Protein AF-A0A1Q6SKV6-F1 (afdb_monomer)

Secondary structure (DSSP, 8-state):
---HHHHHHHHHHHHHHHHHHTTSS-HHHHHHHHHHHHHHHHSS----PPPGGG-------HHHHHHHHHHHHHHHHH--S-HHHHHHHHHHHHIIIIIIIHHHHHHHHHHHHH-TT-HHHHHHHHHHHHHHHHHHHHHHHHHHHHHHSTTHHHHIIIII-TTGGGTT-S------HHHHHHHHHHHHHHHHHHHHHHT-EEEETTEEEEHHHHHT---HHHHHHHHHHHHHHHHHHHHHHHHHHHHHHHHHHHHTT-SSHHHHHHHHTT-SS-HHHHHHHHHHIIIIIHHHHHHHHHHHHTT----PPB--HHHHHHHHHHHHHHH-HHHHHHHHHHHHTT-EEEE--TTS-SSEEEEEEGGGTEEEEEEE--SBTTHHHHHHHHHHHHHHHHHHTT----HHHHHHHHHHHHHHHHHH-BTTB-HHHHHHHHHHHHHHHHHHHHHHHHHHHHHHHHHH-TT--HHHHHHHHHHHHHHTTSS-TT-EEEEEEE-BTTB-PPPEEEE--EEEETTEEEEPPPEEE-TTEEEEEEEEEE-GGG-EEEEESSEEEEEETTTEEEEE-SSPP-EEESS-SS--S-EEEEE-HHHHTTEEEETTEEEEEEE-SSPEEEETTEEEE---TT----EEEEEEETTSTTHHHHHHTT-EE-SSPPTTEEEEE-GGGEEEEEEEPPP---SEEEEEEE-----SSSS---EEEEEEETTGGG-TTS--EEEE---SSEEEEEETTEEEEEEE-SSSPEEEES--

Sequence (756 aa):
MKKTGKTKKLIALFAALALTLTALTSCSAVSDAFDFLYDALTNGGVRVLGDFNDLTYEKPDFDAIDNDIDELKSALADGKKTKSYYIDRLSEIIGKYYYDALTMENLAFLRYCNDITDASLREEYYTLISESEKTAAKLEELYSVCAASEYKADFEEQCFGKGFLDSYSGDIIEYPPEYTALRGKEAALMSEYSAAMSELTVEYDGKTYTSADISAVEDEELYNRLVSAYYTKFNPTLAEIYVKLVGVRNEIAVMLGYGSCTDYSFDSYSREYSGDDLKAYFSGIKEHIVPLYRKISDDITSGGPSPFPYASPDRVKSLGKELAGKMSPKLGRIFGSMEKKHLVTVGSSDKMYYGSFQIYLNSCDSPYIFVNGEGSEYDVLTLMHEFGHFTSAYYNHGSTGSNDEAEVASSALELLTLKYADGVFDSETAASIGKSGILSIISSLVECAAYSEFENLVYSDKALTAEKCNGYFRQVAEEYGISGGDGGYLFVNNYQRGYEMAEHEGISLGVSISTGEIHFPKQDIKNGDYFFYPFQFPLADGQVLRWINQTPLCQINRKLWFFYGTEPLSYELNAAEMLSGQALVVTDRIWAKRAWQMAKYPNALFFSEAPFLETETGMELIRRSDCTQDVCWMVLDTAEELAEPWLTNGWKIVDEMPDFLHVEGDTSILCVLKYDLKPFENPVGVAFEKEGCECEREAYQEYSIQLTCDKICDAASEDVFLQIDFQADQAELYLDGEKIADQYYIGDAWEVGLKR

Mean predicted aligned error: 15.8 Å

Solvent-accessible surface area (backbone atoms only — not comparable to full-atom values): 43105 Å² total; per-residue (Å²): 144,86,68,72,70,59,55,58,54,51,52,54,51,50,54,51,49,52,60,63,51,66,80,76,66,65,72,65,64,55,51,54,51,49,50,50,51,47,42,40,72,74,65,84,40,77,85,78,68,41,48,49,85,77,63,74,88,60,87,66,62,60,70,58,51,46,48,53,49,56,50,49,52,51,47,59,74,68,63,80,68,56,72,66,59,57,49,55,50,49,47,49,50,48,42,52,43,57,25,47,34,47,25,33,44,52,52,34,43,53,52,18,37,62,33,63,78,42,65,65,40,47,51,50,31,56,50,46,51,58,52,49,55,55,47,49,55,53,47,56,54,43,43,32,55,43,31,73,38,96,52,30,70,57,43,16,72,74,69,71,39,84,67,63,46,54,87,35,57,66,80,83,85,77,74,55,71,68,53,59,52,46,52,53,52,45,55,50,44,52,50,50,48,53,53,57,64,73,68,58,63,39,80,56,97,93,38,82,35,41,67,68,55,48,73,68,46,82,52,63,70,59,29,54,52,50,53,51,51,44,49,68,69,45,43,68,60,52,37,48,48,50,48,51,45,52,49,48,46,39,53,51,18,47,74,75,70,33,94,36,36,64,60,41,48,37,61,76,55,66,52,94,70,54,78,68,56,47,53,56,49,48,51,50,41,48,71,61,43,32,62,50,41,51,54,54,51,51,61,40,63,78,69,46,86,81,83,62,58,78,28,54,50,69,52,31,52,53,49,42,39,51,44,32,34,74,76,32,69,67,47,22,52,52,47,54,48,38,60,76,21,57,32,59,47,61,44,59,54,94,45,30,42,93,51,67,47,61,50,64,35,47,69,46,61,32,49,33,35,41,36,46,40,89,41,25,58,61,40,28,45,60,51,32,22,32,46,17,40,35,54,50,26,64,74,46,75,61,59,67,75,43,71,76,60,47,49,51,43,11,55,49,38,29,58,50,44,56,74,52,27,72,81,76,40,58,76,66,59,30,49,50,48,40,53,51,50,52,47,50,56,46,45,49,57,43,50,53,44,31,54,54,50,31,49,54,54,53,65,67,41,91,81,67,42,48,68,53,50,54,48,44,47,50,53,34,30,36,68,41,56,78,38,84,53,76,40,51,68,52,78,45,76,38,59,51,94,96,53,89,47,73,73,41,76,69,43,66,51,74,48,85,42,92,94,46,76,47,72,51,76,67,41,68,45,44,59,64,37,67,54,44,28,40,25,49,39,79,54,54,96,83,41,35,32,45,30,35,62,36,25,82,72,52,68,31,92,70,30,42,38,32,26,28,36,89,58,80,90,49,69,43,51,71,89,49,98,66,69,73,87,25,26,44,40,34,28,37,64,72,54,54,75,21,50,47,75,43,88,94,42,63,64,38,44,34,37,35,90,50,53,75,43,82,50,100,90,51,73,46,74,58,72,58,95,83,60,82,78,50,65,38,40,34,42,32,58,49,93,49,88,67,60,58,70,44,45,78,73,63,34,39,82,47,95,71,75,56,93,63,52,47,77,48,56,39,68,81,50,53,39,42,33,39,33,78,53,77,83,83,77,75,63,64,48,80,46,79,47,77,54,84,82,89,64,100,73,74,100,75,86,58,68,47,76,47,81,45,55,91,62,60,89,80,51,85,82,64,94,50,67,51,73,45,80,74,92,51,80,63,50,76,41,69,56,100,86,42,80,78,49,72,49,67,62,79,88,64,65,46,76,42,70,66,88,113

Foldseek 3Di:
DPPVVVVVVVVVVVVVVLVVCVVPDDPVVNVVVVVQVVCVVPPVHDDAFAFPVVDDADAAPLVVLLVLLVVLLVCLVVVPDDLVVSLVSVQVSCCSQVQNLVLNLVVLVQVCQLFVPDVVSVVSNVVSVVSSVVSVVSVLVSLLSCLPGPCVQVNCVRPNHPCPSVVSPDPDPDDDVVLVVLVVVLVVLVVVLVVLLVPQWDDDPNDIDDPVNLVPDPPPVVSVVRVVRRCVVRLQPNLQSVLVNLVSLQVNCVSVVHPFSQVVVCVVLVPPDDPVVLVVLLVCLLVPLLVVLVVLVCVCVVVPDQDFAFADQVRLLVLLLVLLVLVDVVSNVLSVSCVVSVQEDEEADPRGHDDKAWDANNNRLAIHTYYHDNRGNLSNLVVQLRSQLRVVCSVVSNDDRGPVRSNVRSLVSSVSSLVSLPPSDDPSNSVSSNSVSVSVVSVCSLVVSLVVQLVVVSRPDPPDDSVVSVLSSLVSCQSSVVDVAQKDKDWDDLEDPPDWGDKAAQDWDWDAHSVGIDIDGTDIDGRGDIAMWIAQDAAPPRKTWNTWPWHWLDDAPSAETETEDDDDIDTHIDPDPFAASHKYKYFYPVQSVQWDADPVCNQKIKGDPFDWDQDPVGIDGDDDLPDPDFKIKMKGFPPDPPCVVVVVVAKDWDPDDPPRIDMGYDPVGMTMIMHGDDRDDPQKDWDKDWDDDPDPDDDDTDIDIDIDGPDVPVVLPDWDKDWADDDDQKDFDDDPRHTPDIDGDPPGTDIDTPND

pLDDT: mean 84.23, std 14.3, range [30.16, 98.25]

Nearest PDB structures (foldseek):
  2h1j-assembly1_A  TM=7.658E-01  e=3.516E-18  Geobacillus stearothermophilus
  3sks-assembly1_A  TM=7.757E-01  e=2.826E-17  Bacillus anthracis str. Ames
  3aho-assembly2_B  TM=7.771E-01  e=4.476E-16  Geobacillus sp. MO-1
  3ce2-assembly1_A  TM=6.658E-01  e=1.207E-10  Chlamydia abortus S26/3
  7v85-assembly1_F  TM=6.253E-01  e=9.224E-06  Homo sapiens

Radius of gyration: 39.69 Å; Cα contacts (8 Å, |Δi|>4): 994; chains: 1; bounding box: 78×79×138 Å

Structure (mmCIF, N/CA/C/O backbone):
data_AF-A0A1Q6SKV6-F1
#
_entry.id   AF-A0A1Q6SKV6-F1
#
loop_
_atom_site.group_PDB
_atom_site.id
_atom_site.type_symbol
_atom_site.label_atom_id
_atom_site.label_alt_id
_atom_site.label_comp_id
_atom_site.label_asym_id
_atom_site.label_entity_id
_atom_site.label_seq_id
_atom_site.pdbx_PDB_ins_code
_atom_site.Cartn_x
_atom_site.Cartn_y
_atom_site.Cartn_z
_atom_site.occupancy
_atom_site.B_iso_or_equiv
_atom_site.auth_seq_id
_atom_site.auth_comp_id
_atom_site.auth_asym_id
_atom_site.auth_atom_id
_atom_site.pdbx_PDB_model_num
ATOM 1 N N . MET A 1 1 ? 4.036 -23.332 -51.749 1.00 40.72 1 MET A N 1
ATOM 2 C CA . MET A 1 1 ? 3.048 -24.427 -51.552 1.00 40.72 1 MET A CA 1
ATOM 3 C C . MET A 1 1 ? 3.523 -25.765 -52.147 1.00 40.72 1 MET A C 1
ATOM 5 O O . MET A 1 1 ? 3.228 -26.056 -53.296 1.00 40.72 1 MET A O 1
ATOM 9 N N . LYS A 1 2 ? 4.275 -26.584 -51.389 1.00 31.19 2 LYS A N 1
ATOM 10 C CA . LYS A 1 2 ? 4.531 -28.028 -51.668 1.00 31.19 2 LYS A CA 1
ATOM 11 C C . LYS A 1 2 ? 4.993 -28.831 -50.424 1.00 31.19 2 LYS A C 1
ATOM 13 O O . LYS A 1 2 ? 5.371 -29.991 -50.549 1.00 31.19 2 LYS A O 1
ATOM 18 N N . LYS A 1 3 ? 4.943 -28.243 -49.214 1.00 30.86 3 LYS A N 1
ATOM 19 C CA . LYS A 1 3 ? 5.366 -28.874 -47.941 1.00 30.86 3 LYS A CA 1
ATOM 20 C C . LYS A 1 3 ? 4.231 -29.573 -47.161 1.00 30.86 3 LYS A C 1
ATOM 22 O O . LYS A 1 3 ? 4.517 -30.354 -46.264 1.00 30.86 3 LYS A O 1
ATOM 27 N N . THR A 1 4 ? 2.963 -29.392 -47.535 1.00 35.12 4 THR A N 1
ATOM 28 C CA . THR A 1 4 ? 1.785 -29.853 -46.763 1.00 35.12 4 THR A CA 1
ATOM 29 C C . THR A 1 4 ? 1.532 -31.370 -46.782 1.00 35.12 4 THR A C 1
ATOM 31 O O . THR A 1 4 ? 0.789 -31.880 -45.947 1.00 35.12 4 THR A O 1
ATOM 34 N N . GLY A 1 5 ? 2.159 -32.123 -47.693 1.00 30.16 5 GLY A N 1
ATOM 35 C CA . GLY A 1 5 ? 1.985 -33.581 -47.791 1.00 30.16 5 GLY A CA 1
ATOM 36 C C . GLY A 1 5 ? 2.822 -34.406 -46.803 1.00 30.16 5 GLY A C 1
ATOM 37 O O . GLY A 1 5 ? 2.419 -35.512 -46.445 1.00 30.16 5 GLY A O 1
ATOM 38 N N . LYS A 1 6 ? 3.971 -33.885 -46.340 1.00 35.38 6 LYS A N 1
ATOM 39 C CA . LYS A 1 6 ? 4.826 -34.574 -45.351 1.00 35.38 6 LYS A CA 1
ATOM 40 C C . LYS A 1 6 ? 4.291 -34.407 -43.926 1.00 35.38 6 LYS A C 1
ATOM 42 O O . LYS A 1 6 ? 4.295 -35.372 -43.170 1.00 35.38 6 LYS A O 1
ATOM 47 N N . THR A 1 7 ? 3.734 -33.239 -43.606 1.00 39.59 7 THR A N 1
ATOM 48 C CA . THR A 1 7 ? 3.163 -32.925 -42.287 1.00 39.59 7 THR A CA 1
ATOM 49 C C . THR A 1 7 ? 1.959 -33.811 -41.958 1.00 39.59 7 THR A C 1
ATOM 51 O O . THR A 1 7 ? 1.898 -34.378 -40.876 1.00 39.59 7 THR A O 1
ATOM 54 N N . LYS A 1 8 ? 1.057 -34.064 -42.921 1.00 38.59 8 LYS A N 1
ATOM 55 C CA . LYS A 1 8 ? -0.107 -34.951 -42.712 1.00 38.59 8 LYS A CA 1
ATOM 56 C C . LYS A 1 8 ? 0.267 -36.416 -42.447 1.00 38.59 8 LYS A C 1
ATOM 58 O O . LYS A 1 8 ? -0.422 -37.089 -41.689 1.00 38.59 8 LYS A O 1
ATOM 63 N N . LYS A 1 9 ? 1.364 -36.911 -43.037 1.00 39.28 9 LYS A N 1
ATOM 64 C CA . LYS A 1 9 ? 1.869 -38.272 -42.773 1.00 39.28 9 LYS A CA 1
ATOM 65 C C . LYS A 1 9 ? 2.552 -38.385 -41.410 1.00 39.28 9 LYS A C 1
ATOM 67 O O . LYS A 1 9 ? 2.416 -39.422 -40.776 1.00 39.28 9 LYS A O 1
ATOM 72 N N . LEU A 1 10 ? 3.233 -37.329 -40.955 1.00 42.12 10 LEU A N 1
ATOM 73 C CA . LEU A 1 10 ? 3.818 -37.273 -39.612 1.00 42.12 10 LEU A CA 1
ATOM 74 C C . LEU A 1 10 ? 2.725 -37.231 -38.530 1.00 42.12 10 LEU A C 1
ATOM 76 O O . LEU A 1 10 ? 2.803 -37.974 -37.561 1.00 42.12 10 LEU A O 1
ATOM 80 N N . ILE A 1 11 ? 1.668 -36.440 -38.753 1.00 47.22 11 ILE A N 1
ATOM 81 C CA . ILE A 1 11 ? 0.501 -36.331 -37.859 1.00 47.22 11 ILE A CA 1
ATOM 82 C C . ILE A 1 11 ? -0.223 -37.678 -37.719 1.00 47.22 11 ILE A C 1
ATOM 84 O O . ILE A 1 11 ? -0.544 -38.092 -36.610 1.00 47.22 11 ILE A O 1
ATOM 88 N N . ALA A 1 12 ? -0.423 -38.408 -38.822 1.00 43.06 12 ALA A N 1
ATOM 89 C CA . ALA A 1 12 ? -1.028 -39.741 -38.776 1.00 43.06 12 ALA A CA 1
ATOM 90 C C . ALA A 1 12 ? -0.146 -40.770 -38.040 1.00 43.06 12 ALA A C 1
ATOM 92 O O . ALA A 1 12 ? -0.669 -41.652 -37.363 1.00 43.06 12 ALA A O 1
ATOM 93 N N . LEU A 1 13 ? 1.183 -40.644 -38.146 1.00 43.09 13 LEU A N 1
ATOM 94 C CA . LEU A 1 13 ? 2.134 -41.512 -37.450 1.00 43.09 13 LEU A CA 1
ATOM 95 C C . LEU A 1 13 ? 2.145 -41.239 -35.936 1.00 43.09 13 LEU A C 1
ATOM 97 O O . LEU A 1 13 ? 2.144 -42.186 -35.157 1.00 43.09 13 LEU A O 1
ATOM 101 N N . PHE A 1 14 ? 2.094 -39.967 -35.522 1.00 47.62 14 PHE A N 1
ATOM 102 C CA . PHE A 1 14 ? 2.017 -39.565 -34.111 1.00 47.62 14 PHE A CA 1
ATOM 103 C C . PHE A 1 14 ? 0.671 -39.915 -33.469 1.00 47.62 14 PHE A C 1
ATOM 105 O O . PHE A 1 14 ? 0.651 -40.405 -32.344 1.00 47.62 14 PHE A O 1
ATOM 112 N N . ALA A 1 15 ? -0.442 -39.752 -34.191 1.00 44.47 15 ALA A N 1
ATOM 113 C CA . ALA A 1 15 ? -1.760 -40.179 -33.720 1.00 44.47 15 ALA A CA 1
ATOM 114 C C . ALA A 1 15 ? -1.832 -41.706 -33.532 1.00 44.47 15 ALA A C 1
ATOM 116 O O . ALA A 1 15 ? -2.383 -42.180 -32.541 1.00 44.47 15 ALA A O 1
ATOM 117 N N . ALA A 1 16 ? -1.223 -42.481 -34.438 1.00 44.66 16 ALA A N 1
ATOM 118 C CA . ALA A 1 16 ? -1.114 -43.932 -34.295 1.00 44.66 16 ALA A CA 1
ATOM 119 C C . ALA A 1 16 ? -0.211 -44.334 -33.115 1.00 44.66 16 ALA A C 1
ATOM 121 O O . ALA A 1 16 ? -0.552 -45.269 -32.394 1.00 44.66 16 ALA A O 1
ATOM 122 N N . LEU A 1 17 ? 0.889 -43.604 -32.881 1.00 45.12 17 LEU A N 1
ATOM 123 C CA . LEU A 1 17 ? 1.800 -43.841 -31.756 1.00 45.12 17 LEU A CA 1
ATOM 124 C C . LEU A 1 17 ? 1.127 -43.542 -30.402 1.00 45.12 17 LEU A C 1
ATOM 126 O O . LEU A 1 17 ? 1.238 -44.338 -29.469 1.00 45.12 17 LEU A O 1
ATOM 130 N N . ALA A 1 18 ? 0.378 -42.438 -30.318 1.00 45.16 18 ALA A N 1
ATOM 131 C CA . ALA A 1 18 ? -0.405 -42.054 -29.143 1.00 45.16 18 ALA A CA 1
ATOM 132 C C . ALA A 1 18 ? -1.525 -43.067 -28.851 1.00 45.16 18 ALA A C 1
ATOM 134 O O . ALA A 1 18 ? -1.690 -43.489 -27.709 1.00 45.16 18 ALA A O 1
ATOM 135 N N . LEU A 1 19 ? -2.219 -43.558 -29.886 1.00 47.94 19 LEU A N 1
ATOM 136 C CA . LEU A 1 19 ? -3.195 -44.645 -29.756 1.00 47.94 19 LEU A CA 1
ATOM 137 C C . LEU A 1 19 ? -2.550 -45.959 -29.287 1.00 47.94 19 LEU A C 1
ATOM 139 O O . LEU A 1 19 ? -3.148 -46.666 -28.485 1.00 47.94 19 LEU A O 1
ATOM 143 N N . THR A 1 20 ? -1.320 -46.284 -29.692 1.00 45.50 20 THR A N 1
ATOM 144 C CA . THR A 1 20 ? -0.617 -47.465 -29.150 1.00 45.50 20 THR A CA 1
ATOM 145 C C . THR A 1 20 ? -0.125 -47.286 -27.709 1.00 45.50 20 THR A C 1
ATOM 147 O O . THR A 1 20 ? -0.047 -48.268 -26.975 1.00 45.50 20 THR A O 1
ATOM 150 N N . LEU A 1 21 ? 0.151 -46.052 -27.273 1.00 43.03 21 LEU A N 1
ATOM 151 C CA . LEU A 1 21 ? 0.522 -45.727 -25.889 1.00 43.03 21 LEU A CA 1
ATOM 152 C C . LEU A 1 21 ? -0.680 -45.759 -24.924 1.00 43.03 21 LEU A C 1
ATOM 154 O O . LEU A 1 21 ? -0.495 -46.058 -23.747 1.00 43.03 21 LEU A O 1
ATOM 158 N N . THR A 1 22 ? -1.911 -45.569 -25.421 1.00 44.66 22 THR A N 1
ATOM 159 C CA . THR A 1 22 ? -3.153 -45.667 -24.617 1.00 44.66 22 THR A CA 1
ATOM 160 C C . THR A 1 22 ? -3.431 -47.062 -24.041 1.00 44.66 22 THR A C 1
ATOM 162 O O . THR A 1 22 ? -4.281 -47.208 -23.168 1.00 44.66 22 THR A O 1
ATOM 165 N N . ALA A 1 23 ? -2.700 -48.091 -24.480 1.00 41.41 23 ALA A N 1
ATOM 166 C CA . ALA A 1 23 ? -2.840 -49.454 -23.975 1.00 41.41 23 ALA A CA 1
ATOM 167 C C . ALA A 1 23 ? -1.986 -49.757 -22.722 1.00 41.41 23 ALA A C 1
ATOM 169 O O . ALA A 1 23 ? -2.064 -50.875 -22.214 1.00 41.41 23 ALA A O 1
ATOM 170 N N . LEU A 1 24 ? -1.153 -48.819 -22.237 1.00 40.19 24 LEU A N 1
ATOM 171 C CA . LEU A 1 24 ? -0.104 -49.123 -21.245 1.00 40.19 24 LEU A CA 1
ATOM 172 C C . LEU A 1 24 ? 0.002 -48.181 -20.026 1.00 40.19 24 LEU A C 1
ATOM 174 O O . LEU A 1 24 ? 0.836 -48.455 -19.164 1.00 40.19 24 LEU A O 1
ATOM 178 N N . THR A 1 25 ? -0.810 -47.125 -19.876 1.00 42.81 25 THR A N 1
ATOM 179 C CA . THR A 1 25 ? -0.701 -46.198 -18.723 1.00 42.81 25 THR A CA 1
ATOM 180 C C . THR A 1 25 ? -2.050 -45.704 -18.177 1.00 42.81 25 THR A C 1
ATOM 182 O O . THR A 1 25 ? -3.073 -45.734 -18.855 1.00 42.81 25 THR A O 1
ATOM 185 N N . SER A 1 26 ? -2.049 -45.298 -16.900 1.00 39.81 26 SER A N 1
ATOM 186 C CA . SER A 1 26 ? -3.206 -44.837 -16.116 1.00 39.81 26 SER A CA 1
ATOM 187 C C . SER A 1 26 ? -3.875 -43.574 -16.683 1.00 39.81 26 SER A C 1
ATOM 189 O O . SER A 1 26 ? -3.205 -42.703 -17.232 1.00 39.81 26 SER A O 1
ATOM 191 N N . CYS A 1 27 ? -5.195 -43.453 -16.482 1.00 40.47 27 CYS A N 1
ATOM 192 C CA . CYS A 1 27 ? -6.083 -42.440 -17.079 1.00 40.47 27 CYS A CA 1
ATOM 193 C C . CYS A 1 27 ? -5.647 -40.962 -16.969 1.00 40.47 27 CYS A C 1
ATOM 195 O O . CYS A 1 27 ? -6.072 -40.171 -17.805 1.00 40.47 27 CYS A O 1
ATOM 197 N N . SER A 1 28 ? -4.820 -40.567 -15.993 1.00 42.31 28 SER A N 1
ATOM 198 C CA . SER A 1 28 ? -4.375 -39.169 -15.842 1.00 42.31 28 SER A CA 1
ATOM 199 C C . SER A 1 28 ? -3.445 -38.717 -16.974 1.00 42.31 28 SER A C 1
ATOM 201 O O . SER A 1 28 ? -3.694 -37.695 -17.602 1.00 42.31 28 SER A O 1
ATOM 203 N N . ALA A 1 29 ? -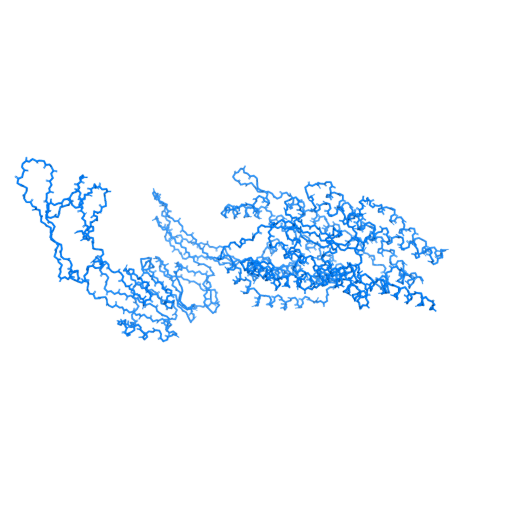2.454 -39.538 -17.337 1.00 41.34 29 ALA A N 1
ATOM 204 C CA . ALA A 1 29 ? -1.503 -39.219 -18.406 1.00 41.34 29 ALA A CA 1
ATOM 205 C C . ALA A 1 29 ? -2.172 -39.133 -19.792 1.00 41.34 29 ALA A C 1
ATOM 207 O O . ALA A 1 29 ? -1.682 -38.450 -20.689 1.00 41.34 29 ALA A O 1
ATOM 208 N N . VAL A 1 30 ? -3.298 -39.833 -19.968 1.00 43.91 30 VAL A N 1
ATOM 209 C CA . VAL A 1 30 ? -4.087 -39.820 -21.206 1.00 43.91 30 VAL A CA 1
ATOM 210 C C . VAL A 1 30 ? -4.898 -38.530 -21.319 1.00 43.91 30 VAL A C 1
ATOM 212 O O . VAL A 1 30 ? -4.951 -37.965 -22.406 1.00 43.91 30 VAL A O 1
ATOM 215 N N . SER A 1 31 ? -5.469 -38.041 -20.212 1.00 46.06 31 SER A N 1
ATOM 216 C CA . SER A 1 31 ? -6.151 -36.740 -20.159 1.00 46.06 31 SER A CA 1
ATOM 217 C C . SER A 1 31 ? -5.181 -35.601 -20.466 1.00 46.06 31 SER A C 1
ATOM 219 O O . SER A 1 31 ? -5.457 -34.779 -21.335 1.00 46.06 31 SER A O 1
ATOM 221 N N . ASP A 1 32 ? -4.002 -35.614 -19.839 1.00 45.66 32 ASP A N 1
ATOM 222 C CA . ASP A 1 32 ? -2.975 -34.586 -20.038 1.00 45.66 32 ASP A CA 1
ATOM 223 C C . ASP A 1 32 ? -2.448 -34.568 -21.480 1.00 45.66 32 ASP A C 1
ATOM 225 O O . ASP A 1 32 ? -2.239 -33.505 -22.062 1.00 45.66 32 ASP A O 1
ATOM 229 N N . ALA A 1 33 ? -2.275 -35.744 -22.093 1.00 50.19 33 ALA A N 1
ATOM 230 C CA . ALA A 1 33 ? -1.857 -35.858 -23.487 1.00 50.19 33 ALA A CA 1
ATOM 231 C C . ALA A 1 33 ? -2.946 -35.404 -24.473 1.00 50.19 33 ALA A C 1
ATOM 233 O O . ALA A 1 33 ? -2.621 -34.860 -25.530 1.00 50.19 33 ALA A O 1
ATOM 234 N N . PHE A 1 34 ? -4.225 -35.626 -24.152 1.00 51.94 34 PHE A N 1
ATOM 235 C CA . PHE A 1 34 ? -5.346 -35.202 -24.993 1.00 51.94 34 PHE A CA 1
ATOM 236 C C . PHE A 1 34 ? -5.560 -33.691 -24.919 1.00 51.94 34 PHE A C 1
ATOM 238 O O . PHE A 1 34 ? -5.713 -33.059 -25.961 1.00 51.94 34 PHE A O 1
ATOM 245 N N . ASP A 1 35 ? -5.479 -33.111 -23.721 1.00 51.44 35 ASP A N 1
ATOM 246 C CA . ASP A 1 35 ? -5.501 -31.664 -23.502 1.00 51.44 35 ASP A CA 1
ATOM 247 C C . ASP A 1 35 ? -4.314 -30.979 -24.180 1.00 51.44 35 ASP A C 1
ATOM 249 O O . ASP A 1 35 ? -4.492 -29.960 -24.842 1.00 51.44 35 ASP A O 1
ATOM 253 N N . PHE A 1 36 ? -3.116 -31.568 -24.084 1.00 50.00 36 PHE A N 1
ATOM 254 C CA . PHE A 1 36 ? -1.924 -31.106 -24.795 1.00 50.00 36 PHE A CA 1
ATOM 255 C C . PHE A 1 36 ? -2.135 -31.099 -26.313 1.00 50.00 36 PHE A C 1
ATOM 257 O O . PHE A 1 36 ? -1.812 -30.116 -26.980 1.00 50.00 36 PHE A O 1
ATOM 264 N N . LEU A 1 37 ? -2.697 -32.179 -26.872 1.00 51.56 37 LEU A N 1
ATOM 265 C CA . LEU A 1 37 ? -2.986 -32.253 -28.303 1.00 51.56 37 LEU A CA 1
ATOM 266 C C . LEU A 1 37 ? -4.074 -31.254 -28.704 1.00 51.56 37 LEU A C 1
ATOM 268 O O . LEU A 1 37 ? -3.977 -30.655 -29.769 1.00 51.56 37 LEU A O 1
ATOM 272 N N . TYR A 1 38 ? -5.100 -31.081 -27.871 1.00 53.47 38 TYR A N 1
ATOM 273 C CA . TYR A 1 38 ? -6.212 -30.176 -28.125 1.00 53.47 38 TYR A CA 1
ATOM 274 C C . TYR A 1 38 ? -5.747 -28.714 -28.110 1.00 53.47 38 TYR A C 1
ATOM 276 O O . TYR A 1 38 ? -5.930 -28.040 -29.117 1.00 53.47 38 TYR A O 1
ATOM 284 N N . ASP A 1 39 ? -5.028 -28.257 -27.074 1.00 50.31 39 ASP A N 1
ATOM 285 C CA . ASP A 1 39 ? -4.450 -26.899 -27.008 1.00 50.31 39 ASP A CA 1
ATOM 286 C C . ASP A 1 39 ? -3.463 -26.648 -28.162 1.00 50.31 39 ASP A C 1
ATOM 288 O O . ASP A 1 39 ? -3.485 -25.589 -28.796 1.00 50.31 39 ASP A O 1
ATOM 292 N N . ALA A 1 40 ? -2.639 -27.648 -28.504 1.00 51.75 40 ALA A N 1
ATOM 293 C CA . ALA A 1 40 ? -1.717 -27.551 -29.632 1.00 51.75 40 ALA A CA 1
ATOM 294 C C . ALA A 1 40 ? -2.418 -27.468 -30.999 1.00 51.75 40 ALA A C 1
ATOM 296 O O . ALA A 1 40 ? -1.853 -26.918 -31.945 1.00 51.75 40 ALA A O 1
ATOM 297 N N . LEU A 1 41 ? -3.634 -28.009 -31.119 1.00 46.62 41 LEU A N 1
ATOM 298 C CA . LEU A 1 41 ? -4.414 -28.026 -32.357 1.00 46.62 41 LEU A CA 1
ATOM 299 C C . LEU A 1 41 ? -5.404 -26.858 -32.469 1.00 46.62 41 LEU A C 1
ATOM 301 O O . LEU A 1 41 ? -5.732 -26.483 -33.595 1.00 46.62 41 LEU A O 1
ATOM 305 N N . THR A 1 42 ? -5.882 -26.293 -31.355 1.00 45.59 42 THR A N 1
ATOM 306 C CA . THR A 1 42 ? -6.918 -25.246 -31.359 1.00 45.59 42 THR A CA 1
ATOM 307 C C . THR A 1 42 ? -6.409 -23.852 -31.001 1.00 45.59 42 THR A C 1
ATOM 309 O O . THR A 1 42 ? -6.999 -22.888 -31.477 1.00 45.59 42 THR A O 1
ATOM 312 N N . ASN A 1 43 ? -5.322 -23.727 -30.224 1.00 46.50 43 ASN A N 1
ATOM 313 C CA . ASN A 1 43 ? -4.896 -22.457 -29.609 1.00 46.50 43 ASN A CA 1
ATOM 314 C C . ASN A 1 43 ? -3.435 -22.048 -29.903 1.00 46.50 43 ASN A C 1
ATOM 316 O O . ASN A 1 43 ? -2.872 -21.238 -29.176 1.00 46.50 43 ASN A O 1
ATOM 320 N N . GLY A 1 44 ? -2.806 -22.575 -30.960 1.00 48.00 44 GLY A N 1
ATOM 321 C CA . GLY A 1 44 ? -1.482 -22.107 -31.408 1.00 48.00 44 GLY A CA 1
ATOM 322 C C . GLY A 1 44 ? -0.260 -22.821 -30.811 1.00 48.00 44 GLY A C 1
ATOM 323 O O . GLY A 1 44 ? 0.860 -22.418 -31.108 1.00 48.00 44 GLY A O 1
ATOM 324 N N . GLY A 1 45 ? -0.438 -23.916 -30.062 1.00 53.03 45 GLY A N 1
ATOM 325 C CA . GLY A 1 45 ? 0.673 -24.664 -29.451 1.00 53.03 45 GLY A CA 1
ATOM 326 C C . GLY A 1 45 ? 0.773 -24.453 -27.940 1.00 53.03 45 GLY A C 1
ATOM 327 O O . GLY A 1 45 ? 0.438 -23.392 -27.430 1.00 53.03 45 GLY A O 1
ATOM 328 N N . VAL A 1 46 ? 1.267 -25.459 -27.211 1.00 60.00 46 VAL A N 1
ATOM 329 C CA . VAL A 1 46 ? 1.781 -25.243 -25.850 1.00 60.00 46 VAL A CA 1
ATOM 330 C C . VAL A 1 46 ? 3.145 -24.578 -26.002 1.00 60.00 46 VAL A C 1
ATOM 332 O O . VAL A 1 46 ? 4.072 -25.209 -26.518 1.00 60.00 46 VAL A O 1
ATOM 335 N N . ARG A 1 47 ? 3.269 -23.310 -25.596 1.00 75.00 47 ARG A N 1
ATOM 336 C CA . ARG A 1 47 ? 4.562 -22.620 -25.581 1.00 75.00 47 ARG A CA 1
ATOM 337 C C . ARG A 1 47 ? 5.505 -23.359 -24.634 1.00 75.00 47 ARG A C 1
ATOM 339 O O . ARG A 1 47 ? 5.133 -23.706 -23.509 1.00 75.00 47 ARG A O 1
ATOM 346 N N . VAL A 1 48 ? 6.707 -23.637 -25.130 1.00 81.19 48 VAL A N 1
ATOM 347 C CA . VAL A 1 48 ? 7.758 -24.347 -24.401 1.00 81.19 48 VAL A CA 1
ATOM 348 C C . VAL A 1 48 ? 8.657 -23.308 -23.758 1.00 81.19 48 VAL A C 1
ATOM 350 O O . VAL A 1 48 ? 9.357 -22.592 -24.461 1.00 81.19 48 VAL A O 1
ATOM 353 N N . LEU A 1 49 ? 8.625 -23.248 -22.432 1.00 88.00 49 LEU A N 1
ATOM 354 C CA . LEU A 1 49 ? 9.476 -22.358 -21.653 1.00 88.00 49 LEU A CA 1
ATOM 355 C C . LEU A 1 49 ? 10.926 -22.863 -21.624 1.00 88.00 49 LEU A C 1
ATOM 357 O O . LEU A 1 49 ? 11.176 -24.077 -21.544 1.00 88.00 49 LEU A O 1
ATOM 361 N N . GLY A 1 50 ? 11.866 -21.925 -21.667 1.00 89.25 50 GLY A N 1
ATOM 362 C CA . GLY A 1 50 ? 13.272 -22.145 -21.357 1.00 89.25 50 GLY A CA 1
ATOM 363 C C . GLY A 1 50 ? 13.469 -22.516 -19.890 1.00 89.25 50 GLY A C 1
ATOM 364 O O . GLY A 1 50 ? 12.596 -22.275 -19.063 1.00 89.25 50 GLY A O 1
ATOM 365 N N . ASP A 1 51 ? 14.581 -23.177 -19.570 1.00 92.69 51 ASP A N 1
ATOM 366 C CA . ASP A 1 51 ? 14.941 -23.471 -18.181 1.00 92.69 51 ASP A CA 1
ATOM 367 C C . ASP A 1 51 ? 15.839 -22.362 -17.642 1.00 92.69 51 ASP A C 1
ATOM 369 O O . ASP A 1 51 ? 16.851 -22.036 -18.263 1.00 92.69 51 ASP A O 1
ATOM 373 N N . PHE A 1 52 ? 15.493 -21.792 -16.489 1.00 95.75 52 PHE A N 1
ATOM 374 C CA . PHE A 1 52 ? 16.318 -20.766 -15.855 1.00 95.75 52 PHE A CA 1
ATOM 375 C C . PHE A 1 52 ? 17.722 -21.289 -15.531 1.00 95.75 52 PHE A C 1
ATOM 377 O O . PHE A 1 52 ? 18.701 -20.565 -15.679 1.00 95.75 52 PHE A O 1
ATOM 384 N N . ASN A 1 53 ? 17.836 -22.567 -15.157 1.00 94.88 53 ASN A N 1
ATOM 385 C CA . ASN A 1 53 ? 19.121 -23.173 -14.807 1.00 94.88 53 ASN A CA 1
ATOM 386 C C . ASN A 1 53 ? 20.063 -23.363 -16.007 1.00 94.88 53 ASN A C 1
ATOM 388 O O . ASN A 1 53 ? 21.245 -23.632 -15.801 1.00 94.88 53 ASN A O 1
ATOM 392 N N . ASP A 1 54 ? 19.563 -23.232 -17.240 1.00 93.44 54 ASP A N 1
ATOM 393 C CA . ASP A 1 54 ? 20.398 -23.269 -18.445 1.00 93.44 54 ASP A CA 1
ATOM 394 C C . ASP A 1 54 ? 21.083 -21.911 -18.708 1.00 93.44 54 ASP A C 1
ATOM 396 O O . ASP A 1 54 ? 22.015 -21.834 -19.513 1.00 93.44 54 ASP A O 1
ATOM 400 N N . LEU A 1 55 ? 20.652 -20.836 -18.036 1.00 94.44 55 LEU A N 1
ATOM 401 C CA . LEU A 1 55 ? 21.226 -19.504 -18.199 1.00 94.44 55 LEU A CA 1
ATOM 402 C C . LEU A 1 55 ? 22.521 -19.356 -17.398 1.00 94.44 55 LEU A C 1
ATOM 404 O O . LEU A 1 55 ? 22.582 -19.607 -16.195 1.00 94.44 55 LEU A O 1
ATOM 408 N N . THR A 1 56 ? 23.565 -18.879 -18.072 1.00 94.31 56 THR A N 1
ATOM 409 C CA . THR A 1 56 ? 24.833 -18.503 -17.443 1.00 94.31 56 THR A CA 1
ATOM 410 C C . THR A 1 56 ? 25.023 -17.005 -17.589 1.00 94.31 56 THR A C 1
ATOM 412 O O . THR A 1 56 ? 24.883 -16.470 -18.683 1.00 94.31 56 THR A O 1
ATOM 415 N N . TYR A 1 57 ? 25.329 -16.334 -16.479 1.00 96.00 57 TYR A N 1
ATOM 416 C CA . TYR A 1 57 ? 25.629 -14.908 -16.511 1.00 96.00 57 TYR A CA 1
ATOM 417 C C . TYR A 1 57 ? 26.975 -14.656 -17.181 1.00 96.00 57 TYR A C 1
ATOM 419 O O . TYR A 1 57 ? 28.000 -15.165 -16.719 1.00 96.00 57 TYR A O 1
ATOM 427 N N . GLU A 1 58 ? 26.960 -13.803 -18.193 1.00 95.44 58 GLU A N 1
ATOM 428 C CA . GLU A 1 58 ? 28.137 -13.251 -18.844 1.00 95.44 58 GLU A CA 1
ATOM 429 C C . GLU A 1 58 ? 27.953 -11.736 -18.942 1.00 95.44 58 GLU A C 1
ATOM 431 O O . GLU A 1 58 ? 26.891 -11.263 -19.335 1.00 95.44 58 GLU A O 1
ATOM 436 N N . LYS A 1 59 ? 28.968 -10.961 -18.546 1.00 95.88 59 LYS A N 1
ATOM 437 C CA . LYS A 1 59 ? 28.870 -9.499 -18.586 1.00 95.88 59 LYS A CA 1
ATOM 438 C C . LYS A 1 59 ? 28.742 -9.034 -20.047 1.00 95.88 59 LYS A C 1
ATOM 440 O O . LYS A 1 59 ? 29.639 -9.362 -20.829 1.00 95.88 59 LYS A O 1
ATOM 445 N N . PRO A 1 60 ? 27.689 -8.281 -20.420 1.00 96.50 60 PRO A N 1
ATOM 446 C CA . PRO A 1 60 ? 27.528 -7.785 -21.783 1.00 96.50 60 PRO A CA 1
ATOM 447 C C . PRO A 1 60 ? 28.657 -6.842 -22.201 1.00 96.50 60 PRO A C 1
ATOM 449 O O . PRO A 1 60 ? 29.131 -6.027 -21.407 1.00 96.50 60 PRO A O 1
ATOM 452 N N . ASP A 1 61 ? 29.054 -6.930 -23.469 1.00 96.81 61 ASP A N 1
ATOM 453 C CA . ASP A 1 61 ? 30.001 -6.009 -24.101 1.00 96.81 61 ASP A CA 1
ATOM 454 C C . ASP A 1 61 ? 29.222 -4.909 -24.840 1.00 96.81 61 ASP A C 1
ATOM 456 O O . ASP A 1 61 ? 28.984 -4.989 -26.049 1.00 96.81 61 ASP A O 1
ATOM 460 N N . PHE A 1 62 ? 28.756 -3.909 -24.086 1.00 96.06 62 PHE A N 1
ATOM 461 C CA . PHE A 1 62 ? 27.999 -2.779 -24.637 1.00 96.06 62 PHE A CA 1
ATOM 462 C C . PHE A 1 62 ? 28.827 -1.957 -25.629 1.00 96.06 62 PHE A C 1
ATOM 464 O O . PHE A 1 62 ? 28.293 -1.538 -26.652 1.00 96.06 62 PHE A O 1
ATOM 471 N N . ASP A 1 63 ? 30.140 -1.822 -25.412 1.00 96.88 63 ASP A N 1
ATOM 472 C CA . ASP A 1 63 ? 31.043 -1.154 -26.356 1.00 96.88 63 ASP A CA 1
ATOM 473 C C . ASP A 1 63 ? 31.046 -1.860 -27.722 1.00 96.88 63 ASP A C 1
ATOM 475 O O . ASP A 1 63 ? 31.041 -1.210 -28.771 1.00 96.88 63 ASP A O 1
ATOM 479 N N . ALA A 1 64 ? 31.047 -3.196 -27.752 1.00 97.50 64 ALA A N 1
ATOM 480 C CA . ALA A 1 64 ? 30.952 -3.945 -29.004 1.00 97.50 64 ALA A CA 1
ATOM 481 C C . ALA A 1 64 ? 29.600 -3.741 -29.706 1.00 97.50 64 ALA A C 1
ATOM 483 O O . ALA A 1 64 ? 29.572 -3.578 -30.927 1.00 97.50 64 ALA A O 1
ATOM 484 N N . ILE A 1 65 ? 28.491 -3.714 -28.959 1.00 98.00 65 ILE A N 1
ATOM 485 C CA . ILE A 1 65 ? 27.151 -3.454 -29.516 1.00 98.00 65 ILE A CA 1
ATOM 486 C C . ILE A 1 65 ? 27.083 -2.035 -30.095 1.00 98.00 65 ILE A C 1
ATOM 488 O O . ILE A 1 65 ? 26.642 -1.846 -31.227 1.00 98.00 65 ILE A O 1
ATOM 492 N N . ASP A 1 66 ? 27.582 -1.051 -29.356 1.00 96.94 66 ASP A N 1
ATOM 493 C CA . ASP A 1 66 ? 27.673 0.345 -29.768 1.00 96.94 66 ASP A CA 1
ATOM 494 C C . ASP A 1 66 ? 28.480 0.520 -31.061 1.00 96.94 66 ASP A C 1
ATOM 496 O O . ASP A 1 66 ? 28.051 1.222 -31.980 1.00 96.94 66 ASP A O 1
ATOM 500 N N . ASN A 1 67 ? 29.630 -0.153 -31.161 1.00 97.88 67 ASN A N 1
ATOM 501 C CA . ASN A 1 67 ? 30.440 -0.151 -32.377 1.00 97.88 67 ASN A CA 1
ATOM 502 C C . ASN A 1 67 ? 29.688 -0.792 -33.555 1.00 97.88 67 ASN A C 1
ATOM 504 O O . ASN A 1 67 ? 29.717 -0.256 -34.665 1.00 97.88 67 ASN A O 1
ATOM 508 N N . ASP A 1 68 ? 28.983 -1.904 -33.328 1.00 98.00 68 ASP A N 1
ATOM 509 C CA . ASP A 1 68 ? 28.169 -2.561 -34.354 1.00 98.00 68 ASP A CA 1
ATOM 510 C C . ASP A 1 68 ? 27.041 -1.633 -34.863 1.00 98.00 68 ASP A C 1
ATOM 512 O O . ASP A 1 68 ? 26.777 -1.580 -36.072 1.00 98.00 68 ASP A O 1
ATOM 516 N N . ILE A 1 69 ? 26.412 -0.864 -33.964 1.00 97.88 69 ILE A N 1
ATOM 517 C CA . ILE A 1 69 ? 25.399 0.152 -34.290 1.00 97.88 69 ILE A CA 1
ATOM 518 C C . ILE A 1 69 ? 25.995 1.254 -35.177 1.00 97.88 69 ILE A C 1
ATOM 520 O O . ILE A 1 69 ? 25.456 1.547 -36.252 1.00 97.88 69 ILE A O 1
ATOM 524 N N . ASP A 1 70 ? 27.123 1.840 -34.771 1.00 96.62 70 ASP A N 1
ATOM 525 C CA . ASP A 1 70 ? 27.787 2.925 -35.502 1.00 96.62 70 ASP A CA 1
ATOM 526 C C . ASP A 1 70 ? 28.284 2.474 -36.890 1.00 96.62 70 ASP A C 1
ATOM 528 O O . ASP A 1 70 ? 28.180 3.210 -37.885 1.00 96.62 70 ASP A O 1
ATOM 532 N N . GLU A 1 71 ? 28.763 1.232 -36.996 1.00 97.38 71 GLU A N 1
ATOM 533 C CA . GLU A 1 71 ? 29.117 0.601 -38.267 1.00 97.38 71 GLU A CA 1
ATOM 534 C C . GLU A 1 71 ? 27.908 0.445 -39.195 1.00 97.38 71 GLU A C 1
ATOM 536 O O . GLU A 1 71 ? 28.010 0.742 -40.392 1.00 97.38 71 GLU A O 1
ATOM 541 N N . LEU A 1 72 ? 26.763 -0.016 -38.677 1.00 97.62 72 LEU A N 1
ATOM 542 C CA . LEU A 1 72 ? 25.559 -0.203 -39.484 1.00 97.62 72 LEU A CA 1
ATOM 543 C C . LEU A 1 72 ? 24.993 1.138 -39.966 1.00 97.62 72 LEU A C 1
ATOM 545 O O . LEU A 1 72 ? 24.689 1.264 -41.157 1.00 97.62 72 LEU A O 1
ATOM 549 N N . LYS A 1 73 ? 24.936 2.155 -39.095 1.00 96.19 73 LYS A N 1
ATOM 550 C CA . LYS A 1 73 ? 24.551 3.529 -39.471 1.00 96.19 73 LYS A CA 1
ATOM 551 C C . LYS A 1 73 ? 25.439 4.055 -40.601 1.00 96.19 73 LYS A C 1
ATOM 553 O O . LYS A 1 73 ? 24.939 4.514 -41.630 1.00 96.19 73 LYS A O 1
ATOM 558 N N . SER A 1 74 ? 26.757 3.908 -40.460 1.00 95.50 74 SER A N 1
ATOM 559 C CA . SER A 1 74 ? 27.732 4.325 -41.477 1.00 95.50 74 SER A CA 1
ATOM 560 C C . SER A 1 74 ? 27.565 3.558 -42.795 1.00 95.50 74 SER A C 1
ATOM 562 O O . SER A 1 74 ? 27.629 4.141 -43.879 1.00 95.50 74 SER A O 1
ATOM 564 N N . ALA A 1 75 ? 27.324 2.246 -42.727 1.00 96.19 75 ALA A N 1
ATOM 565 C CA . ALA A 1 75 ? 27.138 1.411 -43.908 1.00 96.19 75 ALA A CA 1
ATOM 566 C C . ALA A 1 75 ? 25.839 1.744 -44.658 1.00 96.19 75 ALA A C 1
ATOM 568 O O . ALA A 1 75 ? 25.824 1.674 -45.892 1.00 96.19 75 ALA A O 1
ATOM 569 N N . LEU A 1 76 ? 24.759 2.072 -43.941 1.00 95.00 76 LEU A N 1
ATOM 570 C CA . LEU A 1 76 ? 23.493 2.521 -44.526 1.00 95.00 76 LEU A CA 1
ATOM 571 C C . LEU A 1 76 ? 23.666 3.876 -45.220 1.00 95.00 76 LEU A C 1
ATOM 573 O O . LEU A 1 76 ? 23.227 4.024 -46.358 1.00 95.00 76 LEU A O 1
ATOM 577 N N . ALA A 1 77 ? 24.395 4.811 -44.602 1.00 92.00 77 ALA A N 1
ATOM 578 C CA . ALA A 1 77 ? 24.715 6.104 -45.208 1.00 92.00 77 ALA A CA 1
ATOM 579 C C . ALA A 1 77 ? 25.573 5.982 -46.486 1.00 92.00 77 ALA A C 1
ATOM 581 O O . ALA A 1 77 ? 25.368 6.731 -47.439 1.00 92.00 77 ALA A O 1
ATOM 582 N N . ASP A 1 78 ? 26.516 5.030 -46.539 1.00 92.69 78 ASP A N 1
ATOM 583 C CA . ASP A 1 78 ? 27.343 4.787 -47.735 1.00 92.69 78 ASP A CA 1
ATOM 584 C C . ASP A 1 78 ? 26.564 4.108 -48.880 1.00 92.69 78 ASP A C 1
ATOM 586 O O . ASP A 1 78 ? 26.935 4.230 -50.048 1.00 92.69 78 ASP A O 1
ATOM 590 N N . GLY A 1 79 ? 25.505 3.352 -48.566 1.00 90.56 79 GLY A N 1
ATOM 591 C CA . GLY A 1 79 ? 24.619 2.711 -49.548 1.00 90.56 79 GLY A CA 1
ATOM 592 C C . GLY A 1 79 ? 25.273 1.643 -50.442 1.00 90.56 79 GLY A C 1
ATOM 593 O O . GLY A 1 79 ? 24.691 1.231 -51.444 1.00 90.56 79 GLY A O 1
ATOM 594 N N . LYS A 1 80 ? 26.499 1.192 -50.131 1.00 93.06 80 LYS A N 1
ATOM 595 C CA . LYS A 1 80 ? 27.269 0.258 -50.981 1.00 93.06 80 LYS A CA 1
ATOM 596 C C . LYS A 1 80 ? 27.075 -1.222 -50.654 1.00 93.06 80 LYS A C 1
ATOM 598 O O . LYS A 1 80 ? 27.602 -2.071 -51.380 1.00 93.06 80 LYS A O 1
ATOM 603 N N . LYS A 1 81 ? 26.410 -1.565 -49.548 1.00 95.75 81 LYS A N 1
ATOM 604 C CA . LYS A 1 81 ? 26.215 -2.966 -49.148 1.00 95.75 81 LYS A CA 1
ATOM 605 C C . LYS A 1 81 ? 24.920 -3.513 -49.743 1.00 95.75 81 LYS A C 1
ATOM 607 O O . LYS A 1 81 ? 24.039 -2.787 -50.184 1.00 95.75 81 LYS A O 1
ATOM 612 N N . THR A 1 82 ? 24.828 -4.835 -49.794 1.00 94.94 82 THR A N 1
ATOM 613 C CA . THR A 1 82 ? 23.625 -5.531 -50.258 1.00 94.94 82 THR A CA 1
ATOM 614 C C . THR A 1 82 ? 22.529 -5.467 -49.202 1.00 94.94 82 THR A C 1
ATOM 616 O O . THR A 1 82 ? 22.845 -5.572 -48.023 1.00 94.94 82 THR A O 1
ATOM 619 N N . LYS A 1 83 ? 21.258 -5.486 -49.610 1.00 94.81 83 LYS A N 1
ATOM 620 C CA . LYS A 1 83 ? 20.113 -5.592 -48.693 1.00 94.81 83 LYS A CA 1
ATOM 621 C C . LYS A 1 83 ? 20.275 -6.640 -47.574 1.00 94.81 83 LYS A C 1
ATOM 623 O O . LYS A 1 83 ? 20.072 -6.307 -46.416 1.00 94.81 83 LYS A O 1
ATOM 628 N N . SER A 1 84 ? 20.682 -7.873 -47.913 1.00 94.50 84 SER A N 1
ATOM 629 C CA . SER A 1 84 ? 20.876 -8.959 -46.926 1.00 94.50 84 SER A CA 1
ATOM 630 C C . SER A 1 84 ? 21.826 -8.547 -45.808 1.00 94.50 84 SER A C 1
ATOM 632 O O . SER A 1 84 ? 21.493 -8.704 -44.649 1.00 94.50 84 SER A O 1
ATOM 634 N N . TYR A 1 85 ? 22.955 -7.922 -46.155 1.00 96.56 85 TYR A N 1
ATOM 635 C CA . TYR A 1 85 ? 23.935 -7.450 -45.177 1.00 96.56 85 TYR A CA 1
ATOM 636 C C . TYR A 1 85 ? 23.308 -6.518 -44.136 1.00 96.56 85 TYR A C 1
ATOM 638 O O . TYR A 1 85 ? 23.574 -6.680 -42.952 1.00 96.56 85 TYR A O 1
ATOM 646 N N . TYR A 1 86 ? 22.491 -5.550 -44.564 1.00 96.94 86 TYR A N 1
ATOM 647 C CA . TYR A 1 86 ? 21.882 -4.593 -43.640 1.00 96.94 86 TYR A CA 1
ATOM 648 C C . TYR A 1 86 ? 20.904 -5.271 -42.681 1.00 96.94 86 TYR A C 1
ATOM 650 O O . TYR A 1 86 ? 20.928 -4.988 -41.488 1.00 96.94 86 TYR A O 1
ATOM 658 N N . ILE A 1 87 ? 20.076 -6.178 -43.202 1.00 94.88 87 ILE A N 1
ATOM 659 C CA . ILE A 1 87 ? 19.078 -6.911 -42.416 1.00 94.88 87 ILE A CA 1
ATOM 660 C C . ILE A 1 87 ? 19.770 -7.860 -41.442 1.00 94.88 87 ILE A C 1
ATOM 662 O O . ILE A 1 87 ? 19.516 -7.779 -40.248 1.00 94.88 87 ILE A O 1
ATOM 666 N N . ASP A 1 88 ? 20.704 -8.679 -41.933 1.00 95.19 88 ASP A N 1
ATOM 667 C CA . ASP A 1 88 ? 21.450 -9.642 -41.121 1.00 95.19 88 ASP A CA 1
ATOM 668 C C . ASP A 1 88 ? 22.204 -8.930 -39.985 1.00 95.19 88 ASP A C 1
ATOM 670 O O . ASP A 1 88 ? 22.197 -9.393 -38.845 1.00 95.19 88 ASP A O 1
ATOM 674 N N . ARG A 1 89 ? 22.810 -7.768 -40.273 1.00 97.19 89 ARG A N 1
ATOM 675 C CA . ARG A 1 89 ? 23.531 -6.975 -39.272 1.00 97.19 89 ARG A CA 1
ATOM 676 C C . ARG A 1 89 ? 22.595 -6.349 -38.242 1.00 97.19 89 ARG A C 1
ATOM 678 O O . ARG A 1 89 ? 22.920 -6.361 -37.060 1.00 97.19 89 ARG A O 1
ATOM 685 N N . LEU A 1 90 ? 21.437 -5.837 -38.663 1.00 95.88 90 LEU A N 1
ATOM 686 C CA . LEU A 1 90 ? 20.436 -5.317 -37.732 1.00 95.88 90 LEU A CA 1
ATOM 687 C C . LEU A 1 90 ? 19.891 -6.429 -36.826 1.00 95.88 90 LEU A C 1
ATOM 689 O O . LEU A 1 90 ? 19.799 -6.238 -35.619 1.00 95.88 90 LEU A O 1
ATOM 693 N N . SER A 1 91 ? 19.581 -7.601 -37.388 1.00 93.62 91 SER A N 1
ATOM 694 C CA . SER A 1 91 ? 19.145 -8.765 -36.612 1.00 93.62 91 SER A CA 1
ATOM 695 C C . SER A 1 91 ? 20.206 -9.222 -35.607 1.00 93.62 91 SER A C 1
ATOM 697 O O . SER A 1 91 ? 19.856 -9.589 -34.491 1.00 93.62 91 SER A O 1
ATOM 699 N N . GLU A 1 92 ? 21.493 -9.181 -35.970 1.00 96.06 92 GLU A N 1
ATOM 700 C CA . GLU A 1 92 ? 22.595 -9.496 -35.051 1.00 96.06 92 GLU A CA 1
ATOM 701 C C . GLU A 1 92 ? 22.668 -8.501 -33.883 1.00 96.06 92 GLU A C 1
ATOM 703 O O . GLU A 1 92 ? 22.786 -8.925 -32.735 1.00 96.06 92 GLU A O 1
ATOM 708 N N . ILE A 1 93 ? 22.560 -7.198 -34.161 1.00 97.06 93 ILE A N 1
ATOM 709 C CA . ILE A 1 93 ? 22.561 -6.140 -33.137 1.00 97.06 93 ILE A CA 1
ATOM 710 C C . ILE A 1 93 ? 21.377 -6.317 -32.179 1.00 97.06 93 ILE A C 1
ATOM 712 O O . ILE A 1 93 ? 21.566 -6.320 -30.965 1.00 97.06 93 ILE A O 1
ATOM 716 N N . ILE A 1 94 ? 20.171 -6.528 -32.718 1.00 91.75 94 ILE A N 1
ATOM 717 C CA . ILE A 1 94 ? 18.964 -6.794 -31.920 1.00 91.75 94 ILE A CA 1
ATOM 718 C C . ILE A 1 94 ? 19.148 -8.063 -31.080 1.00 91.75 94 ILE A C 1
ATOM 720 O O . ILE A 1 94 ? 18.787 -8.068 -29.908 1.00 91.75 94 ILE A O 1
ATOM 724 N N . GLY A 1 95 ? 19.745 -9.113 -31.654 1.00 92.12 95 GLY A N 1
ATOM 725 C CA . GLY A 1 95 ? 20.137 -10.337 -30.955 1.00 92.12 95 GLY A CA 1
ATOM 726 C C . GLY A 1 95 ? 20.983 -10.051 -29.714 1.00 92.12 95 GLY A C 1
ATOM 727 O O . GLY A 1 95 ? 20.574 -10.352 -28.595 1.00 92.12 95 GLY A O 1
ATOM 728 N N . LYS A 1 96 ? 22.132 -9.398 -29.917 1.00 96.00 96 LYS A N 1
ATOM 729 C CA . LYS A 1 96 ? 23.087 -9.082 -28.846 1.00 96.00 96 LYS A CA 1
ATOM 730 C C . LYS A 1 96 ? 22.491 -8.180 -27.770 1.00 96.00 96 LYS A C 1
ATOM 732 O O . LYS A 1 96 ? 22.777 -8.373 -26.594 1.00 96.00 96 LYS A O 1
ATOM 737 N N . TYR A 1 97 ? 21.684 -7.194 -28.152 1.00 95.12 97 TYR A N 1
ATOM 738 C CA . TYR A 1 97 ? 21.113 -6.257 -27.191 1.00 95.12 97 TYR A CA 1
ATOM 739 C C . TYR A 1 97 ? 19.874 -6.828 -26.487 1.00 95.12 97 TYR A C 1
ATOM 741 O O . TYR A 1 97 ? 19.905 -7.071 -25.282 1.00 95.12 97 TYR A O 1
ATOM 749 N N . TYR A 1 98 ? 18.792 -7.095 -27.224 1.00 89.75 98 TYR A N 1
ATOM 750 C CA . TYR A 1 98 ? 17.516 -7.482 -26.614 1.00 89.75 98 TYR A CA 1
ATOM 751 C C . TYR A 1 98 ? 17.545 -8.881 -26.015 1.00 89.75 98 TYR A C 1
ATOM 753 O O . TYR A 1 98 ? 16.989 -9.093 -24.939 1.00 89.75 98 TYR A O 1
ATOM 761 N N . TYR A 1 99 ? 18.158 -9.847 -26.699 1.00 90.75 99 TYR A N 1
ATOM 762 C CA . TYR A 1 99 ? 18.139 -11.230 -26.233 1.00 90.75 99 TYR A CA 1
ATOM 763 C C . TYR A 1 99 ? 19.257 -11.491 -25.236 1.00 90.75 99 TYR A C 1
ATOM 765 O O . TYR A 1 99 ? 18.976 -12.013 -24.159 1.00 90.75 99 TYR A O 1
ATOM 773 N N . ASP A 1 100 ? 20.487 -11.085 -25.542 1.00 94.50 100 ASP A N 1
ATOM 774 C CA . ASP A 1 100 ? 21.627 -11.398 -24.682 1.00 94.50 100 ASP A CA 1
ATOM 775 C C . ASP A 1 100 ? 21.789 -10.358 -23.562 1.00 94.50 100 ASP A C 1
ATOM 777 O O . ASP A 1 100 ? 21.613 -10.700 -22.391 1.00 94.50 100 ASP A O 1
ATOM 781 N N . ALA A 1 101 ? 22.051 -9.087 -23.889 1.00 96.50 101 ALA A N 1
ATOM 782 C CA . ALA A 1 101 ? 22.383 -8.061 -22.896 1.00 96.50 101 ALA A CA 1
ATOM 783 C C . ALA A 1 101 ? 21.259 -7.809 -21.878 1.00 96.50 101 ALA A C 1
ATOM 785 O O . ALA A 1 101 ? 21.518 -7.889 -20.677 1.00 96.50 101 ALA A O 1
ATOM 786 N N . LEU A 1 102 ? 20.010 -7.604 -22.323 1.00 94.50 102 LEU A N 1
ATOM 787 C CA . LEU A 1 102 ? 18.879 -7.402 -21.400 1.00 94.50 102 LEU A CA 1
ATOM 788 C C . LEU A 1 102 ? 18.590 -8.641 -20.539 1.00 94.50 102 LEU A C 1
ATOM 790 O O . LEU A 1 102 ? 18.161 -8.512 -19.394 1.00 94.50 102 LEU A O 1
ATOM 794 N N . THR A 1 103 ? 18.855 -9.857 -21.039 1.00 95.69 103 THR A N 1
ATOM 795 C CA . THR A 1 103 ? 18.747 -11.051 -20.185 1.00 95.69 103 THR A CA 1
ATOM 796 C C . THR A 1 103 ? 19.815 -11.036 -19.094 1.00 95.69 103 THR A C 1
ATOM 798 O O . THR A 1 103 ? 19.516 -11.367 -17.950 1.00 95.69 103 THR A O 1
ATOM 801 N N . MET A 1 104 ? 21.048 -10.637 -19.410 1.00 97.25 104 MET A N 1
ATOM 802 C CA . MET A 1 104 ? 22.122 -10.546 -18.415 1.00 97.25 104 MET A CA 1
ATOM 803 C C . MET A 1 104 ? 21.870 -9.437 -17.392 1.00 97.25 104 MET A C 1
ATOM 805 O O . MET A 1 104 ? 22.122 -9.653 -16.208 1.00 97.25 104 MET A O 1
ATOM 809 N N . GLU A 1 105 ? 21.315 -8.302 -17.819 1.00 96.88 105 GLU A N 1
ATOM 810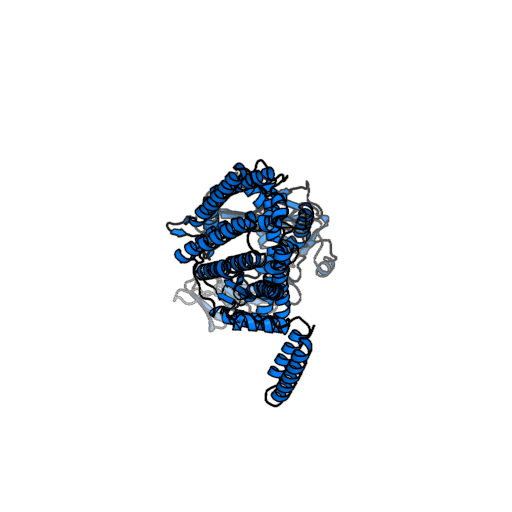 C CA . GLU A 1 105 ? 20.838 -7.238 -16.929 1.00 96.88 105 GLU A CA 1
ATOM 811 C C . GLU A 1 105 ? 19.784 -7.776 -15.949 1.00 96.88 105 GLU A C 1
ATOM 813 O O . GLU A 1 105 ? 19.954 -7.656 -14.735 1.00 96.88 105 GLU A O 1
ATOM 818 N N . ASN A 1 106 ? 18.777 -8.499 -16.450 1.00 96.31 106 ASN A N 1
ATOM 819 C CA . ASN A 1 106 ? 17.758 -9.156 -15.627 1.00 96.31 106 ASN A CA 1
ATOM 820 C C . ASN A 1 106 ? 18.337 -10.223 -14.679 1.00 96.31 106 ASN A C 1
ATOM 822 O O . ASN A 1 106 ? 17.890 -10.354 -13.540 1.00 96.31 106 ASN A O 1
ATOM 826 N N . LEU A 1 107 ? 19.359 -10.977 -15.095 1.00 97.25 107 LEU A N 1
ATOM 827 C CA . LEU A 1 107 ? 20.050 -11.926 -14.214 1.00 97.25 107 LEU A CA 1
ATOM 828 C C . LEU A 1 107 ? 20.853 -11.221 -13.113 1.00 97.25 107 LEU A C 1
ATOM 830 O O . LEU A 1 107 ? 20.874 -11.702 -11.978 1.00 97.25 107 LEU A O 1
ATOM 834 N N . ALA A 1 108 ? 21.517 -10.106 -13.427 1.00 97.38 108 ALA A N 1
ATOM 835 C CA . ALA A 1 108 ? 22.200 -9.282 -12.433 1.00 97.38 108 ALA A CA 1
ATOM 836 C C . ALA A 1 108 ? 21.197 -8.680 -11.440 1.00 97.38 108 ALA A C 1
ATOM 838 O O . ALA A 1 108 ? 21.430 -8.754 -10.233 1.00 97.38 108 ALA A O 1
ATOM 839 N N . PHE A 1 109 ? 20.053 -8.195 -11.935 1.00 96.75 109 PHE A N 1
ATOM 840 C CA . PHE A 1 109 ? 18.956 -7.708 -11.107 1.00 96.75 109 PHE A CA 1
ATOM 841 C C . PHE A 1 109 ? 18.443 -8.790 -10.155 1.00 96.75 109 PHE A C 1
ATOM 843 O O . PHE A 1 109 ? 18.438 -8.581 -8.948 1.00 96.75 109 PHE A O 1
ATOM 850 N N . LEU A 1 110 ? 18.126 -9.992 -10.654 1.00 96.88 110 LEU A N 1
ATOM 851 C CA . LEU A 1 110 ? 17.686 -11.109 -9.809 1.00 96.88 110 LEU A CA 1
ATOM 852 C C . LEU A 1 110 ? 18.722 -11.484 -8.745 1.00 96.88 110 LEU A C 1
ATOM 854 O O . LEU A 1 110 ? 18.353 -11.806 -7.617 1.00 96.88 110 LEU A O 1
ATOM 858 N N . ARG A 1 111 ? 20.018 -11.462 -9.072 1.00 96.62 111 ARG A N 1
ATOM 859 C CA . ARG A 1 111 ? 21.081 -11.733 -8.091 1.00 96.62 111 ARG A CA 1
ATOM 860 C C . ARG A 1 111 ? 21.104 -10.675 -6.998 1.00 96.62 111 ARG A C 1
ATOM 862 O O . ARG A 1 111 ? 21.113 -11.044 -5.829 1.00 96.62 111 ARG A O 1
ATOM 869 N N . TYR A 1 112 ? 21.060 -9.400 -7.376 1.00 94.19 112 TYR A N 1
ATOM 870 C CA . TYR A 1 112 ? 20.951 -8.294 -6.431 1.00 94.19 112 TYR A CA 1
ATOM 871 C C . TYR A 1 112 ? 19.687 -8.411 -5.567 1.00 94.19 112 TYR A C 1
ATOM 873 O O . TYR A 1 112 ? 19.765 -8.279 -4.352 1.00 94.19 112 TYR A O 1
ATOM 881 N N . CYS A 1 113 ? 18.539 -8.758 -6.152 1.00 93.69 113 CYS A N 1
ATOM 882 C CA . CYS A 1 113 ? 17.298 -8.933 -5.403 1.00 93.69 113 CYS A CA 1
ATOM 883 C C . CYS A 1 113 ? 17.326 -10.109 -4.424 1.00 93.69 113 CYS A C 1
ATOM 885 O O . CYS A 1 113 ? 16.619 -10.076 -3.422 1.00 93.69 113 CYS A O 1
ATOM 887 N N . ASN A 1 114 ? 18.125 -11.146 -4.681 1.00 94.38 114 ASN A N 1
ATOM 888 C CA . ASN A 1 114 ? 18.291 -12.252 -3.739 1.00 94.38 114 ASN A CA 1
ATOM 889 C C . ASN A 1 114 ? 19.173 -11.885 -2.533 1.00 94.38 114 ASN A C 1
ATOM 891 O O . ASN A 1 114 ? 19.035 -12.515 -1.485 1.00 94.38 114 ASN A O 1
ATOM 895 N N . ASP A 1 115 ? 20.066 -10.901 -2.671 1.00 92.25 115 ASP A N 1
ATOM 896 C CA . ASP A 1 115 ? 20.895 -10.398 -1.573 1.00 92.25 115 ASP A CA 1
ATOM 897 C C . ASP A 1 115 ? 21.217 -8.904 -1.747 1.00 92.25 115 ASP A C 1
ATOM 899 O O . ASP A 1 115 ? 22.246 -8.521 -2.313 1.00 92.25 115 ASP A O 1
ATOM 903 N N . ILE A 1 116 ? 20.346 -8.043 -1.216 1.00 85.31 116 ILE A N 1
ATOM 904 C CA . ILE A 1 116 ? 20.517 -6.583 -1.277 1.00 85.31 116 ILE A CA 1
ATOM 905 C C . ILE A 1 116 ? 21.646 -6.078 -0.371 1.00 85.31 116 ILE A C 1
ATOM 907 O O . ILE A 1 116 ? 22.016 -4.902 -0.437 1.00 85.31 116 ILE A O 1
ATOM 911 N N . THR A 1 117 ? 22.200 -6.945 0.484 1.00 84.12 117 THR A N 1
ATOM 912 C CA . THR A 1 117 ? 23.309 -6.597 1.379 1.00 84.12 117 THR A CA 1
ATOM 913 C C . THR A 1 117 ? 24.669 -6.693 0.685 1.00 84.12 117 THR A C 1
ATOM 915 O O . THR A 1 117 ? 25.647 -6.111 1.166 1.00 84.12 117 THR A O 1
ATOM 918 N N . ASP A 1 118 ? 24.742 -7.351 -0.478 1.00 88.06 118 ASP A N 1
ATOM 919 C CA . ASP A 1 118 ? 25.952 -7.422 -1.293 1.00 88.06 118 ASP A CA 1
ATOM 920 C C . ASP A 1 118 ? 26.095 -6.180 -2.191 1.00 88.06 118 ASP A C 1
ATOM 922 O O . ASP A 1 118 ? 25.477 -6.036 -3.251 1.00 88.06 118 ASP A O 1
ATOM 926 N N . ALA A 1 119 ? 26.977 -5.270 -1.773 1.00 86.06 119 ALA A N 1
ATOM 927 C CA . ALA A 1 119 ? 27.265 -4.044 -2.508 1.00 86.06 119 ALA A CA 1
ATOM 928 C C . ALA A 1 119 ? 27.814 -4.284 -3.927 1.00 86.06 119 ALA A C 1
ATOM 930 O O . ALA A 1 119 ? 27.615 -3.427 -4.787 1.00 86.06 119 ALA A O 1
ATOM 931 N N . SER A 1 120 ? 28.475 -5.420 -4.187 1.00 94.31 120 SER A N 1
ATOM 932 C CA . SER A 1 120 ? 29.044 -5.727 -5.504 1.00 94.31 120 SER A CA 1
ATOM 933 C C . SER A 1 120 ? 27.976 -6.126 -6.524 1.00 94.31 120 SER A C 1
ATOM 935 O O . SER A 1 120 ? 28.064 -5.726 -7.684 1.00 94.31 120 SER A O 1
ATOM 937 N N . LEU A 1 121 ? 26.927 -6.840 -6.093 1.00 92.69 121 LEU A N 1
ATOM 938 C CA . LEU A 1 121 ? 25.775 -7.165 -6.942 1.00 92.69 121 LEU A CA 1
ATOM 939 C C . LEU A 1 121 ? 25.007 -5.901 -7.325 1.00 92.69 121 LEU A C 1
ATOM 941 O O . LEU A 1 121 ? 24.635 -5.721 -8.484 1.00 92.69 121 LEU A O 1
ATOM 945 N N . ARG A 1 122 ? 24.831 -5.001 -6.353 1.00 86.12 122 ARG A N 1
ATOM 946 C CA . ARG A 1 122 ? 24.216 -3.691 -6.564 1.00 86.12 122 ARG A CA 1
ATOM 947 C C . ARG A 1 122 ? 25.005 -2.851 -7.571 1.00 86.12 122 ARG A C 1
ATOM 949 O O . ARG A 1 122 ? 24.419 -2.309 -8.502 1.00 86.12 122 ARG A O 1
ATOM 956 N N . GLU A 1 123 ? 26.321 -2.735 -7.385 1.00 87.25 123 GLU A N 1
ATOM 957 C CA . GLU A 1 123 ? 27.197 -1.961 -8.275 1.00 87.25 123 GLU A CA 1
ATOM 958 C C . GLU A 1 123 ? 27.192 -2.512 -9.707 1.00 87.25 123 GLU A C 1
ATOM 960 O O . GLU A 1 123 ? 27.078 -1.734 -10.656 1.00 87.25 123 GLU A O 1
ATOM 965 N N . GLU A 1 124 ? 27.251 -3.837 -9.874 1.00 93.94 124 GLU A N 1
ATOM 966 C CA . GLU A 1 124 ? 27.165 -4.470 -11.193 1.00 93.94 124 GLU A CA 1
ATOM 967 C C . GLU A 1 124 ? 25.821 -4.158 -11.866 1.00 93.94 124 GLU A C 1
ATOM 969 O O . GLU A 1 124 ? 25.819 -3.680 -12.997 1.00 93.94 124 GLU A O 1
ATOM 974 N N . TYR A 1 125 ? 24.688 -4.343 -11.175 1.00 92.25 125 TYR A N 1
ATOM 975 C CA . TYR A 1 125 ? 23.360 -4.060 -11.733 1.00 92.25 125 TYR A CA 1
ATOM 976 C C . TYR A 1 125 ? 23.210 -2.601 -12.192 1.00 92.25 125 TYR A C 1
ATOM 978 O O . TYR A 1 125 ? 22.864 -2.354 -13.346 1.00 92.25 125 TYR A O 1
ATOM 986 N N . TYR A 1 126 ? 23.538 -1.625 -11.338 1.00 84.12 126 TYR A N 1
ATOM 987 C CA . TYR A 1 126 ? 23.424 -0.210 -11.713 1.00 84.12 126 TYR A CA 1
ATOM 988 C C . TYR A 1 126 ? 24.408 0.202 -12.816 1.00 84.12 126 TYR A C 1
ATOM 990 O O . TYR A 1 126 ? 24.090 1.079 -13.620 1.00 84.12 126 TYR A O 1
ATOM 998 N N . THR A 1 127 ? 25.580 -0.438 -12.892 1.00 88.69 127 THR A N 1
ATOM 999 C CA . THR A 1 127 ? 26.501 -0.241 -14.020 1.00 88.69 127 THR A CA 1
ATOM 1000 C C . THR A 1 127 ? 25.864 -0.723 -15.323 1.00 88.69 127 THR A C 1
ATOM 1002 O O . THR A 1 127 ? 25.911 -0.002 -16.315 1.00 88.69 127 THR A O 1
ATOM 1005 N N . LEU A 1 128 ? 25.239 -1.907 -15.324 1.00 92.81 128 LEU A N 1
ATOM 1006 C CA . LEU A 1 128 ? 24.569 -2.446 -16.511 1.00 92.81 128 LEU A CA 1
ATOM 1007 C C . LEU A 1 128 ? 23.409 -1.562 -16.968 1.00 92.81 128 LEU A C 1
ATOM 1009 O O . LEU A 1 128 ? 23.347 -1.277 -18.157 1.00 92.81 128 LEU A O 1
ATOM 1013 N N . ILE A 1 129 ? 22.563 -1.071 -16.054 1.00 86.69 129 ILE A N 1
ATOM 1014 C CA . ILE A 1 129 ? 21.482 -0.129 -16.398 1.00 86.69 129 ILE A CA 1
ATOM 1015 C C . ILE A 1 129 ? 22.055 1.097 -17.115 1.00 86.69 129 ILE A C 1
ATOM 1017 O O . ILE A 1 129 ? 21.588 1.470 -18.187 1.00 86.69 129 ILE A O 1
ATOM 1021 N N . SER A 1 130 ? 23.105 1.705 -16.552 1.00 81.69 130 SER A N 1
ATOM 1022 C CA . SER A 1 130 ? 23.690 2.917 -17.128 1.00 81.69 130 SER A CA 1
ATOM 1023 C C . SER A 1 130 ? 24.292 2.688 -18.518 1.00 81.69 130 SER A C 1
ATOM 1025 O O . SER A 1 130 ? 24.178 3.559 -19.379 1.00 81.69 130 SER A O 1
ATOM 1027 N N . GLU A 1 131 ? 24.939 1.545 -18.757 1.00 90.12 131 GLU A N 1
ATOM 1028 C CA . GLU A 1 131 ? 25.446 1.197 -20.091 1.00 90.12 131 GLU A CA 1
ATOM 1029 C C . GLU A 1 131 ? 24.303 0.854 -21.063 1.00 90.12 131 GLU A C 1
ATOM 1031 O O . GLU A 1 131 ? 24.293 1.332 -22.197 1.00 90.12 131 GLU A O 1
ATOM 1036 N N . SER A 1 132 ? 23.291 0.120 -20.597 1.00 91.31 132 SER A N 1
ATOM 1037 C CA . SER A 1 132 ? 22.095 -0.241 -21.364 1.00 91.31 132 SER A CA 1
ATOM 1038 C C . SER A 1 132 ? 21.331 0.990 -21.853 1.00 91.31 132 SER A C 1
ATOM 1040 O O . SER A 1 132 ? 20.973 1.051 -23.028 1.00 91.31 132 SER A O 1
ATOM 1042 N N . GLU A 1 133 ? 21.163 2.016 -21.009 1.00 82.75 133 GLU A N 1
ATOM 1043 C CA . GLU A 1 133 ? 20.539 3.296 -21.376 1.00 82.75 133 GLU A CA 1
ATOM 1044 C C . GLU A 1 133 ? 21.315 4.038 -22.480 1.00 82.75 133 GLU A C 1
ATOM 1046 O O . GLU A 1 133 ? 20.713 4.598 -23.401 1.00 82.75 133 GLU A O 1
ATOM 1051 N N . LYS A 1 134 ? 22.656 4.027 -22.432 1.00 85.94 134 LYS A N 1
ATOM 1052 C CA . LYS A 1 134 ? 23.497 4.646 -23.476 1.00 85.94 134 LYS A CA 1
ATOM 1053 C C . LYS A 1 134 ? 23.343 3.922 -24.811 1.00 85.94 134 LYS A C 1
ATOM 1055 O O . LYS A 1 134 ? 23.165 4.572 -25.843 1.00 85.94 134 LYS A O 1
ATOM 1060 N N . THR A 1 135 ? 23.388 2.591 -24.795 1.00 92.25 135 THR A N 1
ATOM 1061 C CA . THR A 1 135 ? 23.201 1.773 -25.999 1.00 92.25 135 THR A CA 1
ATOM 1062 C C . THR A 1 135 ? 21.776 1.898 -26.546 1.00 92.25 135 THR A C 1
ATOM 1064 O O . THR A 1 135 ? 21.604 2.016 -27.760 1.00 92.25 135 THR A O 1
ATOM 1067 N N . ALA A 1 136 ? 20.753 1.962 -25.685 1.00 87.62 136 ALA A N 1
ATOM 1068 C CA . ALA A 1 136 ? 19.362 2.197 -26.083 1.00 87.62 136 ALA A CA 1
ATOM 1069 C C . ALA A 1 136 ? 19.207 3.511 -26.863 1.00 87.62 136 ALA A C 1
ATOM 1071 O O . ALA A 1 136 ? 18.591 3.529 -27.928 1.00 87.62 136 ALA A O 1
ATOM 1072 N N . ALA A 1 137 ? 19.834 4.597 -26.397 1.00 82.69 137 ALA A N 1
ATOM 1073 C CA . ALA A 1 137 ? 19.818 5.876 -27.107 1.00 82.69 137 ALA A CA 1
ATOM 1074 C C . ALA A 1 137 ? 20.445 5.775 -28.512 1.00 82.69 137 ALA A C 1
ATOM 1076 O O . ALA A 1 137 ? 19.919 6.327 -29.478 1.00 82.69 137 ALA A O 1
ATOM 1077 N N . LYS A 1 138 ? 21.536 5.016 -28.667 1.00 89.69 138 LYS A N 1
ATOM 1078 C CA . LYS A 1 138 ? 22.137 4.762 -29.988 1.00 89.69 138 LYS A CA 1
ATOM 1079 C C . LYS A 1 138 ? 21.260 3.886 -30.885 1.00 89.69 138 LYS A C 1
ATOM 1081 O O . LYS A 1 138 ? 21.248 4.085 -32.103 1.00 89.69 138 LYS A O 1
ATOM 1086 N N . LEU A 1 139 ? 20.534 2.925 -30.313 1.00 92.00 139 LEU A N 1
ATOM 1087 C CA . LEU A 1 139 ? 19.569 2.099 -31.044 1.00 92.00 139 LEU A CA 1
ATOM 1088 C C . LEU A 1 139 ? 18.413 2.934 -31.598 1.00 92.00 139 LEU A C 1
ATOM 1090 O O . LEU A 1 139 ? 18.078 2.777 -32.769 1.00 92.00 139 LEU A O 1
ATOM 1094 N N . GLU A 1 140 ? 17.871 3.867 -30.817 1.00 88.62 140 GLU A N 1
ATOM 1095 C CA . GLU A 1 140 ? 16.845 4.823 -31.264 1.00 88.62 140 GLU A CA 1
ATOM 1096 C C . GLU A 1 140 ? 17.311 5.634 -32.494 1.00 88.62 140 GLU A C 1
ATOM 1098 O O . GLU A 1 140 ? 16.593 5.774 -33.494 1.00 88.62 140 GLU A O 1
ATOM 1103 N N . GLU A 1 141 ? 18.564 6.104 -32.482 1.00 88.69 141 GLU A N 1
ATOM 1104 C CA . GLU A 1 141 ? 19.166 6.771 -33.643 1.00 88.69 141 GLU A CA 1
ATOM 1105 C C . GLU A 1 141 ? 19.282 5.832 -34.855 1.00 88.69 141 GLU A C 1
ATOM 1107 O O . GLU A 1 141 ? 19.008 6.232 -35.990 1.00 88.69 141 GLU A O 1
ATOM 1112 N N . LEU A 1 142 ? 19.689 4.576 -34.643 1.00 93.38 142 LEU A N 1
ATOM 1113 C CA . LEU A 1 142 ? 19.758 3.570 -35.704 1.00 93.38 142 LEU A CA 1
ATOM 1114 C C . LEU A 1 142 ? 18.374 3.280 -36.296 1.00 93.38 142 LEU A C 1
ATOM 1116 O O . LEU A 1 142 ? 18.259 3.190 -37.519 1.00 93.38 142 LEU A O 1
ATOM 1120 N N . TYR A 1 143 ? 17.325 3.186 -35.478 1.00 92.88 143 TYR A N 1
ATOM 1121 C CA . TYR A 1 143 ? 15.953 2.980 -35.950 1.00 92.88 143 TYR A CA 1
ATOM 1122 C C . TYR A 1 143 ? 15.477 4.126 -36.837 1.00 92.88 143 TYR A C 1
ATOM 1124 O O . TYR A 1 143 ? 14.899 3.872 -37.894 1.00 92.88 143 TYR A O 1
ATOM 1132 N N . SER A 1 144 ? 15.822 5.369 -36.496 1.00 90.00 144 SER A N 1
ATOM 1133 C CA . SER A 1 144 ? 15.561 6.537 -37.348 1.00 90.00 144 SER A CA 1
ATOM 1134 C C . SER A 1 144 ? 16.266 6.425 -38.710 1.00 90.00 144 SER A C 1
ATOM 1136 O O . SER A 1 144 ? 15.663 6.659 -39.761 1.00 90.00 144 SER A O 1
ATOM 1138 N N . VAL A 1 145 ? 17.529 5.977 -38.730 1.00 92.38 145 VAL A N 1
ATOM 1139 C CA . VAL A 1 145 ? 18.271 5.724 -39.982 1.00 92.38 145 VAL A CA 1
ATOM 1140 C C . VAL A 1 145 ? 17.641 4.580 -40.788 1.00 92.38 145 VAL A C 1
ATOM 1142 O O . VAL A 1 145 ? 17.512 4.680 -42.011 1.00 92.38 145 VAL A O 1
ATOM 1145 N N . CYS A 1 146 ? 17.209 3.503 -40.129 1.00 93.31 146 CYS A N 1
ATOM 1146 C CA . CYS A 1 146 ? 16.499 2.391 -40.759 1.00 93.31 146 CYS A CA 1
ATOM 1147 C C . CYS A 1 146 ? 15.162 2.838 -41.369 1.00 93.31 146 CYS A C 1
ATOM 1149 O O . CYS A 1 146 ? 14.863 2.460 -42.506 1.00 93.31 146 CYS A O 1
ATOM 1151 N N . ALA A 1 147 ? 14.395 3.671 -40.660 1.00 92.25 147 ALA A N 1
ATOM 1152 C CA . ALA A 1 147 ? 13.116 4.216 -41.105 1.00 92.25 147 ALA A CA 1
ATOM 1153 C C . ALA A 1 147 ? 13.261 5.131 -42.332 1.00 92.25 147 ALA A C 1
ATOM 1155 O O . ALA A 1 147 ? 12.419 5.097 -43.230 1.00 92.25 147 ALA A O 1
ATOM 1156 N N . ALA A 1 148 ? 14.350 5.903 -42.406 1.00 90.81 148 ALA A N 1
ATOM 1157 C CA . ALA A 1 148 ? 14.666 6.761 -43.549 1.00 90.81 148 ALA A CA 1
ATOM 1158 C C . ALA A 1 148 ? 15.231 5.999 -44.768 1.00 90.81 148 ALA A C 1
ATOM 1160 O O . ALA A 1 148 ? 15.339 6.565 -45.860 1.00 90.81 148 ALA A O 1
ATOM 1161 N N . SER A 1 149 ? 15.618 4.730 -44.606 1.00 91.94 149 SER A N 1
ATOM 1162 C CA . SER A 1 149 ? 16.239 3.933 -45.670 1.00 91.94 149 SER A CA 1
ATOM 1163 C C . SER A 1 149 ? 15.224 3.362 -46.672 1.00 91.94 149 SER A C 1
ATOM 1165 O O . SER A 1 149 ? 14.059 3.125 -46.351 1.00 91.94 149 SER A O 1
ATOM 1167 N N . GLU A 1 150 ? 15.685 3.020 -47.883 1.00 93.31 150 GLU A N 1
ATOM 1168 C CA . GLU A 1 150 ? 14.856 2.300 -48.869 1.00 93.31 150 GLU A CA 1
ATOM 1169 C C . GLU A 1 150 ? 14.456 0.881 -48.414 1.00 93.31 150 GLU A C 1
ATOM 1171 O O . GLU A 1 150 ? 13.549 0.282 -48.991 1.00 93.31 150 GLU A O 1
ATOM 1176 N N . TYR A 1 151 ? 15.107 0.357 -47.367 1.00 95.00 151 TYR A N 1
ATOM 1177 C CA . TYR A 1 151 ? 14.895 -0.983 -46.818 1.00 95.00 151 TYR A CA 1
ATOM 1178 C C . TYR A 1 151 ? 13.923 -1.011 -45.630 1.00 95.00 151 TYR A C 1
ATOM 1180 O O . TYR A 1 151 ? 13.762 -2.069 -45.025 1.00 95.00 151 TYR A O 1
ATOM 1188 N N . LYS A 1 152 ? 13.252 0.106 -45.293 1.00 93.75 152 LYS A N 1
ATOM 1189 C CA . LYS A 1 152 ? 12.300 0.191 -44.165 1.00 93.75 152 LYS A CA 1
ATOM 1190 C C . LYS A 1 152 ? 11.338 -1.003 -44.112 1.00 93.75 152 LYS A C 1
ATOM 1192 O O . LYS A 1 152 ? 11.248 -1.679 -43.093 1.00 93.75 152 LYS A O 1
ATOM 1197 N N . ALA A 1 153 ? 10.663 -1.297 -45.226 1.00 93.00 153 ALA A N 1
ATOM 1198 C CA . ALA A 1 153 ? 9.692 -2.392 -45.292 1.00 93.00 153 ALA A CA 1
ATOM 1199 C C . ALA A 1 153 ? 10.331 -3.773 -45.059 1.00 93.00 153 ALA A C 1
ATOM 1201 O O . ALA A 1 153 ? 9.701 -4.652 -44.479 1.00 93.00 153 ALA A O 1
ATOM 1202 N N . ASP A 1 154 ? 11.581 -3.963 -45.490 1.00 94.81 154 ASP A N 1
ATOM 1203 C CA . ASP A 1 154 ? 12.305 -5.213 -45.275 1.00 94.81 154 ASP A CA 1
ATOM 1204 C C . ASP A 1 154 ? 12.750 -5.374 -43.810 1.00 94.81 154 ASP A C 1
ATOM 1206 O O . ASP A 1 154 ? 12.685 -6.483 -43.283 1.00 94.81 154 ASP A O 1
ATOM 1210 N N . PHE A 1 155 ? 13.172 -4.289 -43.146 1.00 94.50 155 PHE A N 1
ATOM 1211 C CA . PHE A 1 155 ? 13.485 -4.301 -41.712 1.00 94.50 155 PHE A CA 1
ATOM 1212 C C . PHE A 1 155 ? 12.250 -4.594 -40.862 1.00 94.50 155 PHE A C 1
ATOM 1214 O O . PHE A 1 155 ? 12.312 -5.409 -39.945 1.00 94.50 155 PHE A O 1
ATOM 1221 N N . GLU A 1 156 ? 11.112 -3.980 -41.181 1.00 91.06 156 GLU A N 1
ATOM 1222 C CA . GLU A 1 156 ? 9.851 -4.280 -40.503 1.00 91.06 156 GLU A CA 1
ATOM 1223 C C . GLU A 1 156 ? 9.431 -5.739 -40.698 1.00 91.06 156 GLU A C 1
ATOM 1225 O O . GLU A 1 156 ? 9.061 -6.405 -39.738 1.00 91.06 156 GLU A O 1
ATOM 1230 N N . GLU A 1 157 ? 9.512 -6.275 -41.918 1.00 89.81 157 GLU A N 1
ATOM 1231 C CA . GLU A 1 157 ? 9.122 -7.664 -42.179 1.00 89.81 157 GLU A CA 1
ATOM 1232 C C . GLU A 1 157 ? 10.033 -8.678 -41.467 1.00 89.81 157 GLU A C 1
ATOM 1234 O O . GLU A 1 157 ? 9.550 -9.727 -41.039 1.00 89.81 157 GLU A O 1
ATOM 1239 N N . GLN A 1 158 ? 11.334 -8.390 -41.352 1.00 89.44 158 GLN A N 1
ATOM 1240 C CA . GLN A 1 158 ? 12.326 -9.383 -40.918 1.00 89.44 158 GLN A CA 1
ATOM 1241 C C . GLN A 1 158 ? 12.849 -9.199 -39.489 1.00 89.44 158 GLN A C 1
ATOM 1243 O O . GLN A 1 158 ? 13.321 -10.181 -38.919 1.00 89.44 158 GLN A O 1
ATOM 1248 N N . CYS A 1 159 ? 12.757 -8.002 -38.903 1.00 86.12 159 CYS A N 1
ATOM 1249 C CA . CYS A 1 159 ? 13.337 -7.709 -37.587 1.00 86.12 159 CYS A CA 1
ATOM 1250 C C . CYS A 1 159 ? 12.307 -7.318 -36.516 1.00 86.12 159 CYS A C 1
ATOM 1252 O O . CYS A 1 159 ? 12.461 -7.750 -35.379 1.00 86.12 159 CYS A O 1
ATOM 1254 N N . PHE A 1 160 ? 11.282 -6.521 -36.845 1.00 82.38 160 PHE A N 1
ATOM 1255 C CA . PHE A 1 160 ? 10.452 -5.856 -35.820 1.00 82.38 160 PHE A CA 1
ATOM 1256 C C . PHE A 1 160 ? 8.951 -6.165 -35.871 1.00 82.38 160 PHE A C 1
ATOM 1258 O O . PHE A 1 160 ? 8.268 -6.107 -34.854 1.00 82.38 160 PHE A O 1
ATOM 1265 N N . GLY A 1 161 ? 8.415 -6.476 -37.050 1.00 79.94 161 GLY A N 1
ATOM 1266 C CA . GLY A 1 161 ? 6.982 -6.437 -37.325 1.00 79.94 161 GLY A CA 1
ATOM 1267 C C . GLY A 1 161 ? 6.568 -5.169 -38.079 1.00 79.94 161 GLY A C 1
ATOM 1268 O O . GLY A 1 161 ? 7.216 -4.122 -38.027 1.00 79.94 161 GLY A O 1
ATOM 1269 N N . LYS A 1 162 ? 5.468 -5.283 -38.829 1.00 84.44 162 LYS A N 1
ATOM 1270 C CA . LYS A 1 162 ? 4.942 -4.202 -39.673 1.00 84.44 162 LYS A CA 1
ATOM 1271 C C . LYS A 1 162 ? 4.565 -2.976 -38.834 1.00 84.44 162 LYS A C 1
ATOM 1273 O O . LYS A 1 162 ? 3.791 -3.114 -37.893 1.00 84.44 162 LYS A O 1
ATOM 1278 N N . GLY A 1 163 ? 5.021 -1.797 -39.256 1.00 82.38 163 GLY A N 1
ATOM 1279 C CA . GLY A 1 163 ? 4.684 -0.506 -38.649 1.00 82.38 163 GLY A CA 1
ATOM 1280 C C . GLY A 1 163 ? 5.559 -0.086 -37.466 1.00 82.38 163 GLY A C 1
ATOM 1281 O O . GLY A 1 163 ? 5.394 1.023 -36.972 1.00 82.38 163 GLY A O 1
ATOM 1282 N N . PHE A 1 164 ? 6.518 -0.913 -37.027 1.00 86.81 164 PHE A N 1
ATOM 1283 C CA . PHE A 1 164 ? 7.441 -0.528 -35.951 1.00 86.81 164 PHE A CA 1
ATOM 1284 C C . PHE A 1 164 ? 8.230 0.746 -36.292 1.00 86.81 164 PHE A C 1
ATOM 1286 O O . PHE A 1 164 ? 8.375 1.627 -35.457 1.00 86.81 164 PHE A O 1
ATOM 1293 N N . LEU A 1 165 ? 8.697 0.886 -37.539 1.00 89.44 165 LEU A N 1
ATOM 1294 C CA . LEU A 1 165 ? 9.493 2.038 -37.976 1.00 89.44 165 LEU A CA 1
ATOM 1295 C C . LEU A 1 165 ? 8.630 3.245 -38.386 1.00 89.44 165 LEU A C 1
ATOM 1297 O O . LEU A 1 165 ? 9.145 4.206 -38.964 1.00 89.44 165 LEU A O 1
ATOM 1301 N N . ASP A 1 166 ? 7.316 3.217 -38.148 1.00 87.31 166 ASP A N 1
ATOM 1302 C CA . ASP A 1 166 ? 6.438 4.357 -38.429 1.00 87.31 166 ASP A CA 1
ATOM 1303 C C . ASP A 1 166 ? 6.639 5.487 -37.409 1.00 87.31 166 ASP A C 1
ATOM 1305 O O . ASP A 1 166 ? 6.743 6.646 -37.817 1.00 87.31 166 ASP A O 1
ATOM 1309 N N . SER A 1 167 ? 6.812 5.171 -36.120 1.00 79.25 167 SER A N 1
ATOM 1310 C CA . SER A 1 167 ? 7.121 6.159 -35.066 1.00 79.25 167 SER A CA 1
ATOM 1311 C C . SER A 1 167 ? 8.483 6.835 -35.254 1.00 79.25 167 SER A C 1
ATOM 1313 O O . SER A 1 167 ? 8.681 7.963 -34.816 1.00 79.25 167 SER A O 1
ATOM 1315 N N . TYR A 1 168 ? 9.392 6.173 -35.970 1.00 83.44 168 TYR A N 1
ATOM 1316 C CA . TYR A 1 168 ? 10.735 6.661 -36.293 1.00 83.44 168 TYR A CA 1
ATOM 1317 C C . TYR A 1 168 ? 10.806 7.376 -37.650 1.00 83.44 168 TYR A C 1
ATOM 1319 O O . TYR A 1 168 ? 11.858 7.885 -38.040 1.00 83.44 168 TYR A O 1
ATOM 1327 N N . SER A 1 169 ? 9.704 7.403 -38.411 1.00 72.88 169 SER A N 1
ATOM 1328 C CA . SER A 1 169 ? 9.644 8.105 -39.694 1.00 72.88 169 SER A CA 1
ATOM 1329 C C . SER A 1 169 ? 9.284 9.580 -39.497 1.00 72.88 169 SER A C 1
ATOM 1331 O O . SER A 1 169 ? 8.128 9.978 -39.588 1.00 72.88 169 SER A O 1
ATOM 1333 N N . GLY A 1 170 ? 10.300 10.399 -39.227 1.00 67.56 170 GLY A N 1
ATOM 1334 C CA . GLY A 1 170 ? 10.178 11.841 -39.008 1.00 67.56 170 GLY A CA 1
ATOM 1335 C C . GLY A 1 170 ? 11.543 12.523 -38.924 1.00 67.56 170 GLY A C 1
ATOM 1336 O O . GLY A 1 170 ? 12.577 11.874 -39.085 1.00 67.56 170 GLY A O 1
ATOM 1337 N N . ASP A 1 171 ? 11.553 13.838 -38.697 1.00 56.88 171 ASP A N 1
ATOM 1338 C CA . ASP A 1 171 ? 12.792 14.539 -38.350 1.00 56.88 171 ASP A CA 1
ATOM 1339 C C . ASP A 1 171 ? 13.296 14.013 -36.997 1.00 56.88 171 ASP A C 1
ATOM 1341 O O . ASP A 1 171 ? 12.511 13.873 -36.057 1.00 56.88 171 ASP A O 1
ATOM 1345 N N . ILE A 1 172 ? 14.599 13.723 -36.894 1.00 57.94 172 ILE A N 1
ATOM 1346 C CA . ILE A 1 172 ? 15.236 13.395 -35.612 1.00 57.94 172 ILE A CA 1
ATOM 1347 C C . ILE A 1 172 ? 14.971 14.570 -34.669 1.00 57.94 172 ILE A C 1
ATOM 1349 O O . ILE A 1 172 ? 15.357 15.704 -34.964 1.00 57.94 172 ILE A O 1
ATOM 1353 N N . ILE A 1 173 ? 14.293 14.305 -33.551 1.00 58.81 173 ILE A N 1
ATOM 1354 C CA . ILE A 1 173 ? 14.039 15.319 -32.531 1.00 58.81 173 ILE A CA 1
ATOM 1355 C C . ILE A 1 173 ? 15.365 15.585 -31.816 1.00 58.81 173 ILE A C 1
ATOM 1357 O O . ILE A 1 173 ? 15.738 14.894 -30.871 1.00 58.81 173 ILE A O 1
ATOM 1361 N N . GLU A 1 174 ? 16.110 16.580 -32.293 1.00 62.78 174 GLU A N 1
ATOM 1362 C CA . GLU A 1 174 ? 17.262 17.103 -31.568 1.00 62.78 174 GLU A CA 1
ATOM 1363 C C . GLU A 1 174 ? 16.768 17.981 -30.419 1.00 62.78 174 GLU A C 1
ATOM 1365 O O . GLU A 1 174 ? 16.229 19.075 -30.619 1.00 62.78 174 GLU A O 1
ATOM 1370 N N . TYR A 1 175 ? 16.965 17.500 -29.195 1.00 69.44 175 TYR A N 1
ATOM 1371 C CA . TYR A 1 175 ? 16.693 18.305 -28.018 1.00 69.44 175 TYR A CA 1
ATOM 1372 C C . TYR A 1 175 ? 17.784 19.367 -27.828 1.00 69.44 175 TYR A C 1
ATOM 1374 O O . TYR A 1 175 ? 18.975 19.080 -27.983 1.00 69.44 175 TYR A O 1
ATOM 1382 N N . PRO A 1 176 ? 17.409 20.606 -27.469 1.00 78.06 176 PRO A N 1
ATOM 1383 C CA . PRO A 1 176 ? 18.376 21.671 -27.248 1.00 78.06 176 PRO A CA 1
ATOM 1384 C C . PRO A 1 176 ? 19.278 21.347 -26.037 1.00 78.06 176 PRO A C 1
ATOM 1386 O O . PRO A 1 176 ? 18.838 20.645 -25.125 1.00 78.06 176 PRO A O 1
ATOM 1389 N N . PRO A 1 177 ? 20.523 21.860 -25.960 1.00 80.94 177 PRO A N 1
ATOM 1390 C CA . PRO A 1 177 ? 21.434 21.595 -24.836 1.00 80.94 177 PRO A CA 1
ATOM 1391 C C . PRO A 1 177 ? 20.832 21.889 -23.454 1.00 80.94 177 PRO A C 1
ATOM 1393 O O . PRO A 1 177 ? 21.189 21.252 -22.461 1.00 80.94 177 PRO A O 1
ATOM 1396 N N . GLU A 1 178 ? 19.903 22.844 -23.385 1.00 87.94 178 GLU A N 1
ATOM 1397 C CA . GLU A 1 178 ? 19.129 23.169 -22.194 1.00 87.9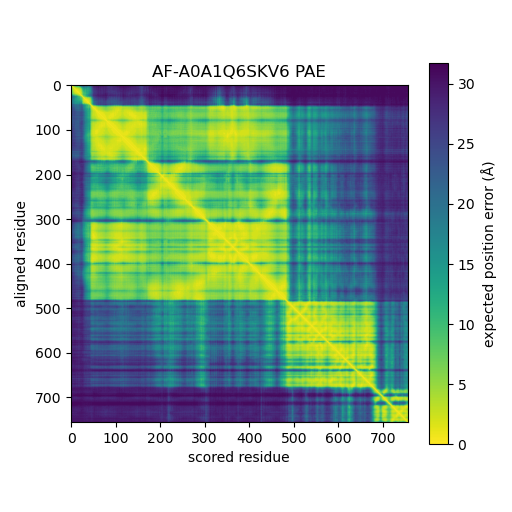4 178 GLU A CA 1
ATOM 1398 C C . GLU A 1 178 ? 18.293 21.979 -21.687 1.00 87.94 178 GLU A C 1
ATOM 1400 O O . GLU A 1 178 ? 18.218 21.782 -20.475 1.00 87.94 178 GLU A O 1
ATOM 1405 N N . TYR A 1 179 ? 17.728 21.153 -22.576 1.00 83.00 179 TYR A N 1
ATOM 1406 C CA . TYR A 1 179 ? 16.988 19.937 -22.211 1.00 83.00 179 TYR A CA 1
ATOM 1407 C C . TYR A 1 179 ? 17.901 18.928 -21.512 1.00 83.00 179 TYR A C 1
ATOM 1409 O O . TYR A 1 179 ? 17.605 18.470 -20.409 1.00 83.00 179 TYR A O 1
ATOM 1417 N N . THR A 1 180 ? 19.062 18.642 -22.106 1.00 79.12 180 THR A N 1
ATOM 1418 C CA . THR A 1 180 ? 20.055 17.725 -21.528 1.00 79.12 180 THR A CA 1
ATOM 1419 C C . THR A 1 180 ? 20.538 18.218 -20.165 1.00 79.12 180 THR A C 1
ATOM 1421 O O . THR A 1 180 ? 20.698 17.429 -19.234 1.00 79.12 180 THR A O 1
ATOM 1424 N N . ALA A 1 181 ? 20.714 19.534 -20.003 1.00 85.31 181 ALA A N 1
ATOM 1425 C CA . ALA A 1 181 ? 21.060 20.124 -18.714 1.00 85.31 181 ALA A CA 1
ATOM 1426 C C . ALA A 1 181 ? 19.952 19.933 -17.660 1.00 85.31 181 ALA A C 1
ATOM 1428 O O . ALA A 1 181 ? 20.267 19.666 -16.500 1.00 85.31 181 ALA A O 1
ATOM 1429 N N . LEU A 1 182 ? 18.670 20.041 -18.035 1.00 89.81 182 LEU A N 1
ATOM 1430 C CA . LEU A 1 182 ? 17.546 19.771 -17.129 1.00 89.81 182 LEU A CA 1
ATOM 1431 C C . LEU A 1 182 ? 17.470 18.298 -16.725 1.00 89.81 182 LEU A C 1
ATOM 1433 O O . LEU A 1 182 ? 17.337 18.012 -15.538 1.00 89.81 182 LEU A O 1
ATOM 1437 N N . ARG A 1 183 ? 17.647 17.368 -17.669 1.00 84.56 183 ARG A N 1
ATOM 1438 C CA . ARG A 1 183 ? 17.710 15.926 -17.369 1.00 84.56 183 ARG A CA 1
ATOM 1439 C C . ARG A 1 183 ? 18.872 15.584 -16.435 1.00 84.56 183 ARG A C 1
ATOM 1441 O O . ARG A 1 183 ? 18.702 14.807 -15.501 1.00 84.56 183 ARG A O 1
ATOM 1448 N N . GLY A 1 184 ? 20.021 16.239 -16.609 1.00 77.94 184 GLY A N 1
ATOM 1449 C CA . GLY A 1 184 ? 21.146 16.126 -15.679 1.00 77.94 184 GLY A CA 1
ATOM 1450 C C . GLY A 1 184 ? 20.817 16.622 -14.265 1.00 77.94 184 GLY A C 1
ATOM 1451 O O . GLY A 1 184 ? 21.199 15.981 -13.287 1.00 77.94 184 GLY A O 1
ATOM 1452 N N . LYS A 1 185 ? 20.077 17.734 -14.131 1.00 92.81 185 LYS A N 1
ATOM 1453 C CA . LYS A 1 185 ? 19.599 18.216 -12.821 1.00 92.81 185 LYS A CA 1
ATOM 1454 C C . LYS A 1 185 ? 18.603 17.248 -12.183 1.00 92.81 185 LYS A C 1
ATOM 1456 O O . LYS A 1 185 ? 18.697 17.011 -10.985 1.00 92.81 185 LYS A O 1
ATOM 1461 N N . GLU A 1 186 ? 17.670 16.707 -12.965 1.00 91.62 186 GLU A N 1
ATOM 1462 C CA . GLU A 1 186 ? 16.694 15.718 -12.496 1.00 91.62 186 GLU A CA 1
ATOM 1463 C C . GLU A 1 186 ? 17.400 14.482 -11.923 1.00 91.62 186 GLU A C 1
ATOM 1465 O O . GLU A 1 186 ? 17.164 14.123 -10.771 1.00 91.62 186 GLU A O 1
ATOM 1470 N N . ALA A 1 187 ? 18.340 13.899 -12.673 1.00 78.19 187 ALA A N 1
ATOM 1471 C CA . ALA A 1 187 ? 19.117 12.742 -12.229 1.00 78.19 187 ALA A CA 1
ATOM 1472 C C . ALA A 1 187 ? 19.946 13.029 -10.960 1.00 78.19 187 ALA A C 1
ATOM 1474 O O . ALA A 1 187 ? 20.029 12.189 -10.059 1.00 78.19 187 ALA A O 1
ATOM 1475 N N . ALA A 1 188 ? 20.531 14.229 -10.856 1.00 82.88 188 ALA A N 1
ATOM 1476 C CA . ALA A 1 188 ? 21.267 14.650 -9.665 1.00 82.88 188 ALA A CA 1
ATOM 1477 C C . ALA A 1 188 ? 20.356 14.765 -8.431 1.00 82.88 188 ALA A C 1
ATOM 1479 O O . ALA A 1 188 ? 20.728 14.288 -7.362 1.00 82.88 188 ALA A O 1
ATOM 1480 N N . LEU A 1 189 ? 19.156 15.338 -8.580 1.00 93.44 189 LEU A N 1
ATOM 1481 C CA . LEU A 1 189 ? 18.171 15.445 -7.497 1.00 93.44 189 LEU A CA 1
ATOM 1482 C C . LEU A 1 189 ? 17.633 14.075 -7.068 1.00 93.44 189 LEU A C 1
ATOM 1484 O O . LEU A 1 189 ? 17.493 13.830 -5.874 1.00 93.44 189 LEU A O 1
ATOM 1488 N N . MET A 1 190 ? 17.372 13.167 -8.015 1.00 85.06 190 MET A N 1
ATOM 1489 C CA . MET A 1 190 ? 16.998 11.782 -7.699 1.00 85.06 190 MET A CA 1
ATOM 1490 C C . MET A 1 190 ? 18.105 11.079 -6.902 1.00 85.06 190 MET A C 1
ATOM 1492 O O . MET A 1 190 ? 17.823 10.440 -5.892 1.00 85.06 190 MET A O 1
ATOM 1496 N N . SER A 1 191 ? 19.369 11.268 -7.296 1.00 77.62 191 SER A N 1
ATOM 1497 C CA . SER A 1 191 ? 20.524 10.720 -6.573 1.00 77.62 191 SER A CA 1
ATOM 1498 C C . SER A 1 191 ? 20.667 11.316 -5.167 1.00 77.62 191 SER A C 1
ATOM 1500 O O . SER A 1 191 ? 20.939 10.587 -4.216 1.00 77.62 191 SER A O 1
ATOM 1502 N N . GLU A 1 192 ? 20.457 12.629 -5.016 1.00 87.38 192 GLU A N 1
ATOM 1503 C CA . GLU A 1 192 ? 20.457 13.323 -3.720 1.00 87.38 192 GLU A CA 1
ATOM 1504 C C . GLU A 1 192 ? 19.353 12.782 -2.800 1.00 87.38 192 GLU A C 1
ATOM 1506 O O . GLU A 1 192 ? 19.614 12.495 -1.632 1.00 87.38 192 GLU A O 1
ATOM 1511 N N . TYR A 1 193 ? 18.145 12.570 -3.334 1.00 86.94 193 TYR A N 1
ATOM 1512 C CA . TYR A 1 193 ? 17.028 11.976 -2.599 1.00 86.94 193 TYR A CA 1
ATOM 1513 C C . TYR A 1 193 ? 17.351 10.552 -2.126 1.00 86.94 193 TYR A C 1
ATOM 1515 O O . TYR A 1 193 ? 17.194 10.240 -0.946 1.00 86.94 193 TYR A O 1
ATOM 1523 N N . SER A 1 194 ? 17.854 9.690 -3.017 1.00 75.44 194 SER A N 1
ATOM 1524 C CA . SER A 1 194 ? 18.244 8.317 -2.668 1.00 75.44 194 SER A CA 1
ATOM 1525 C C . SER A 1 194 ? 19.369 8.273 -1.631 1.00 75.44 194 SER A C 1
ATOM 1527 O O . SER A 1 194 ? 19.316 7.461 -0.708 1.00 75.44 194 SER A O 1
ATOM 1529 N N . ALA A 1 195 ? 20.364 9.159 -1.740 1.00 77.50 195 ALA A N 1
ATOM 1530 C CA . ALA A 1 195 ? 21.437 9.267 -0.756 1.00 77.50 195 ALA A CA 1
ATOM 1531 C C . ALA A 1 195 ? 20.890 9.685 0.616 1.00 77.50 195 ALA A C 1
ATOM 1533 O O . ALA A 1 195 ? 21.188 9.025 1.612 1.00 77.50 195 ALA A O 1
ATOM 1534 N N . ALA A 1 196 ? 20.025 10.705 0.658 1.00 81.50 196 ALA A N 1
ATOM 1535 C CA . ALA A 1 196 ? 19.366 11.136 1.888 1.00 81.50 196 ALA A CA 1
ATOM 1536 C C . ALA A 1 196 ? 18.577 9.987 2.534 1.00 81.50 196 ALA A C 1
ATOM 1538 O O . ALA A 1 196 ? 18.721 9.762 3.731 1.00 81.50 196 ALA A O 1
ATOM 1539 N N . MET A 1 197 ? 17.830 9.207 1.742 1.00 76.56 197 MET A N 1
ATOM 1540 C CA . MET A 1 197 ? 17.083 8.032 2.212 1.00 76.56 197 MET A CA 1
ATOM 1541 C C . MET A 1 197 ? 17.964 6.911 2.791 1.00 76.56 197 MET A C 1
ATOM 1543 O O . MET A 1 197 ? 17.515 6.163 3.658 1.00 76.56 197 MET A O 1
ATOM 1547 N N . SER A 1 198 ? 19.218 6.785 2.347 1.00 68.56 198 SER A N 1
ATOM 1548 C CA . SER A 1 198 ? 20.125 5.714 2.791 1.00 68.56 198 SER A CA 1
ATOM 1549 C C . SER A 1 198 ? 20.790 5.961 4.153 1.00 68.56 198 SER A C 1
ATOM 1551 O O . SER A 1 198 ? 21.288 5.022 4.772 1.00 68.56 198 SER A O 1
ATOM 1553 N N . GLU A 1 199 ? 20.777 7.203 4.646 1.00 68.19 199 GLU A N 1
ATOM 1554 C CA . GLU A 1 199 ? 21.426 7.609 5.905 1.00 68.19 199 GLU A CA 1
ATOM 1555 C C . GLU A 1 199 ? 20.428 7.803 7.068 1.00 68.19 199 GLU A C 1
ATOM 1557 O O . GLU A 1 199 ? 20.777 8.337 8.128 1.00 68.19 199 GLU A O 1
ATOM 1562 N N . LEU A 1 200 ? 19.166 7.396 6.890 1.00 74.94 200 LEU A N 1
ATOM 1563 C CA . LEU A 1 200 ? 18.083 7.735 7.813 1.00 74.94 200 LEU A CA 1
ATOM 1564 C C . LEU A 1 200 ? 18.112 6.895 9.105 1.00 74.94 200 LEU A C 1
ATOM 1566 O O . LEU A 1 200 ? 17.534 5.812 9.186 1.00 74.94 200 LEU A O 1
ATOM 1570 N N . THR A 1 201 ? 18.751 7.424 10.152 1.00 84.00 201 THR A N 1
ATOM 1571 C CA . THR A 1 201 ? 18.707 6.876 11.521 1.00 84.00 201 THR A CA 1
ATOM 1572 C C . THR A 1 201 ? 18.289 7.905 12.575 1.00 84.00 201 THR A C 1
ATOM 1574 O O . THR A 1 201 ? 18.530 9.111 12.435 1.00 84.00 201 THR A O 1
ATOM 1577 N N . VAL A 1 202 ? 17.681 7.445 13.669 1.00 87.31 202 VAL A N 1
ATOM 1578 C CA . VAL A 1 202 ? 17.279 8.277 14.816 1.00 87.31 202 VAL A CA 1
ATOM 1579 C C . VAL A 1 202 ? 17.970 7.791 16.083 1.00 87.31 202 VAL A C 1
ATOM 1581 O O . VAL A 1 202 ? 18.017 6.596 16.349 1.00 87.31 202 VAL A O 1
ATOM 1584 N N . GLU A 1 203 ? 18.483 8.724 16.882 1.00 88.62 203 GLU A N 1
ATOM 1585 C CA . GLU A 1 203 ? 19.003 8.438 18.221 1.00 88.62 203 GLU A CA 1
ATOM 1586 C C . GLU A 1 203 ? 17.888 8.627 19.252 1.00 88.62 203 GLU A C 1
ATOM 1588 O O . GLU A 1 203 ? 17.321 9.717 19.359 1.00 88.62 203 GLU A O 1
ATOM 1593 N N . TYR A 1 204 ? 17.592 7.590 20.032 1.00 84.69 204 TYR A N 1
ATOM 1594 C CA . TYR A 1 204 ? 16.621 7.647 21.122 1.00 84.69 204 TYR A CA 1
ATOM 1595 C C . TYR A 1 204 ? 17.116 6.821 22.312 1.00 84.69 204 TYR A C 1
ATOM 1597 O O . TYR A 1 204 ? 17.492 5.661 22.163 1.00 84.69 204 TYR A O 1
ATOM 1605 N N . ASP A 1 205 ? 17.156 7.438 23.496 1.00 84.25 205 ASP A N 1
ATOM 1606 C CA . ASP A 1 205 ? 17.676 6.838 24.738 1.00 84.25 205 ASP A CA 1
ATOM 1607 C C . ASP A 1 205 ? 19.079 6.198 24.595 1.00 84.25 205 ASP A C 1
ATOM 1609 O O . ASP A 1 205 ? 19.360 5.096 25.064 1.00 84.25 205 ASP A O 1
ATOM 1613 N N . GLY A 1 206 ? 19.976 6.886 23.878 1.00 86.06 206 GLY A N 1
ATOM 1614 C CA . GLY A 1 206 ? 21.356 6.435 23.655 1.00 86.06 206 GLY A CA 1
ATOM 1615 C C . GLY A 1 206 ? 21.497 5.233 22.715 1.00 86.06 206 GLY A C 1
ATOM 1616 O O . GLY A 1 206 ? 22.572 4.632 22.673 1.00 86.06 206 GLY A O 1
ATOM 1617 N N . LYS A 1 207 ? 20.432 4.873 21.988 1.00 88.81 207 LYS A N 1
ATOM 1618 C CA . LYS A 1 207 ? 20.444 3.855 20.936 1.00 88.81 207 LYS A CA 1
ATOM 1619 C C . LYS A 1 207 ? 20.122 4.472 19.579 1.00 88.81 207 LYS A C 1
ATOM 1621 O O . LYS A 1 207 ? 19.218 5.299 19.465 1.00 88.81 207 LYS A O 1
ATOM 1626 N N . THR A 1 208 ? 20.805 3.980 18.553 1.00 90.38 208 THR A N 1
ATOM 1627 C CA . THR A 1 208 ? 20.511 4.268 17.150 1.00 90.38 208 THR A CA 1
ATOM 1628 C C . THR A 1 208 ? 19.439 3.306 16.641 1.00 90.38 208 THR A C 1
ATOM 1630 O O . THR A 1 208 ? 19.590 2.096 16.795 1.00 90.38 208 THR A O 1
ATOM 1633 N N . TYR A 1 209 ? 18.397 3.839 16.009 1.00 86.12 209 TYR A N 1
ATOM 1634 C CA . TYR A 1 209 ? 17.349 3.081 15.330 1.00 86.12 209 TYR A CA 1
ATOM 1635 C C . TYR A 1 209 ? 17.360 3.403 13.831 1.00 86.12 209 TYR A C 1
ATOM 1637 O O . TYR A 1 209 ? 17.313 4.572 13.435 1.00 86.12 209 TYR A O 1
ATOM 1645 N N . THR A 1 210 ? 17.422 2.366 13.000 1.00 84.31 210 THR A N 1
ATOM 1646 C CA . THR A 1 210 ? 17.143 2.412 11.556 1.00 84.31 210 THR A CA 1
ATOM 1647 C C . THR A 1 210 ? 15.636 2.312 11.294 1.00 84.31 210 THR A C 1
ATOM 1649 O O . THR A 1 210 ? 14.872 1.950 12.185 1.00 84.31 210 THR A O 1
ATOM 1652 N N . SER A 1 211 ? 15.179 2.579 10.067 1.00 76.12 211 SER A N 1
ATOM 1653 C CA . SER A 1 211 ? 13.767 2.367 9.693 1.00 76.12 211 SER A CA 1
ATOM 1654 C C . SER A 1 211 ? 13.298 0.917 9.922 1.00 76.12 211 SER A C 1
ATOM 1656 O O . SER A 1 211 ? 12.173 0.706 10.381 1.00 76.12 211 SER A O 1
ATOM 1658 N N . ALA A 1 212 ? 14.171 -0.068 9.686 1.00 75.00 212 ALA A N 1
ATOM 1659 C CA . ALA A 1 212 ? 13.887 -1.473 9.969 1.00 75.00 212 ALA A CA 1
ATOM 1660 C C . ALA A 1 212 ? 13.762 -1.736 11.480 1.00 75.00 212 ALA A C 1
ATOM 1662 O O . ALA A 1 212 ? 12.818 -2.398 11.902 1.00 75.00 212 ALA A O 1
ATOM 1663 N N . ASP A 1 213 ? 14.652 -1.154 12.297 1.00 82.44 213 ASP A N 1
ATOM 1664 C CA . ASP A 1 213 ? 14.569 -1.274 13.759 1.00 82.44 213 ASP A CA 1
ATOM 1665 C C . ASP A 1 213 ? 13.269 -0.669 14.294 1.00 82.44 213 ASP A C 1
ATOM 1667 O O . ASP A 1 213 ? 12.627 -1.277 15.143 1.00 82.44 213 ASP A O 1
ATOM 1671 N N . ILE A 1 214 ? 12.866 0.506 13.787 1.00 84.06 214 ILE A N 1
ATOM 1672 C CA . ILE A 1 214 ? 11.610 1.170 14.172 1.00 84.06 214 ILE A CA 1
ATOM 1673 C C . ILE A 1 214 ? 10.412 0.284 13.818 1.00 84.06 214 ILE A C 1
ATOM 1675 O O . ILE A 1 214 ? 9.526 0.110 14.645 1.00 84.06 214 ILE A O 1
ATOM 1679 N N . SER A 1 215 ? 10.401 -0.308 12.621 1.00 76.19 215 SER A N 1
ATOM 1680 C CA . SER A 1 215 ? 9.297 -1.160 12.148 1.00 76.19 215 SER A CA 1
ATOM 1681 C C . SER A 1 215 ? 9.131 -2.447 12.965 1.00 76.19 215 SER A C 1
ATOM 1683 O O . SER A 1 215 ? 8.046 -3.015 12.991 1.00 76.19 215 SER A O 1
ATOM 1685 N N . ALA A 1 216 ? 10.186 -2.894 13.651 1.00 77.88 216 ALA A N 1
ATOM 1686 C CA . ALA A 1 216 ? 10.166 -4.066 14.523 1.00 77.88 216 ALA A CA 1
ATOM 1687 C C . ALA A 1 216 ? 9.812 -3.744 15.991 1.00 77.88 216 ALA A C 1
ATOM 1689 O O . ALA A 1 216 ? 9.827 -4.642 16.835 1.00 77.88 216 ALA A O 1
ATOM 1690 N N . VAL A 1 217 ? 9.533 -2.480 16.335 1.00 85.12 217 VAL A N 1
ATOM 1691 C CA . VAL A 1 217 ? 9.159 -2.096 17.704 1.00 85.12 217 VAL A CA 1
ATOM 1692 C C . VAL A 1 217 ? 7.715 -2.506 17.993 1.00 85.12 217 VAL A C 1
ATOM 1694 O O . VAL A 1 217 ? 6.782 -1.935 17.444 1.00 85.12 217 VAL A O 1
ATOM 1697 N N . GLU A 1 218 ? 7.542 -3.459 18.911 1.00 81.31 218 GLU A N 1
ATOM 1698 C CA . GLU A 1 218 ? 6.220 -3.917 19.373 1.00 81.31 218 GLU A CA 1
ATOM 1699 C C . GLU A 1 218 ? 5.545 -2.937 20.353 1.00 81.31 218 GLU A C 1
ATOM 1701 O O . GLU A 1 218 ? 4.322 -2.911 20.465 1.00 81.31 218 GLU A O 1
ATOM 1706 N N . ASP A 1 219 ? 6.329 -2.137 21.087 1.00 84.81 219 ASP A N 1
ATOM 1707 C CA . ASP A 1 219 ? 5.798 -1.145 22.028 1.00 84.81 219 ASP A CA 1
ATOM 1708 C C . ASP A 1 219 ? 5.246 0.068 21.271 1.00 84.81 219 ASP A C 1
ATOM 1710 O O . ASP A 1 219 ? 6.002 0.882 20.744 1.00 84.81 219 ASP A O 1
ATOM 1714 N N . GLU A 1 220 ? 3.922 0.194 21.229 1.00 75.75 220 GLU A N 1
ATOM 1715 C CA . GLU A 1 220 ? 3.220 1.208 20.436 1.00 75.75 220 GLU A CA 1
ATOM 1716 C C . GLU A 1 220 ? 3.622 2.650 20.808 1.00 75.75 220 GLU A C 1
ATOM 1718 O O . GLU A 1 220 ? 3.770 3.512 19.938 1.00 75.75 220 GLU A O 1
ATOM 1723 N N . GLU A 1 221 ? 3.859 2.939 22.092 1.00 77.50 221 GLU A N 1
ATOM 1724 C CA . GLU A 1 221 ? 4.260 4.278 22.540 1.00 77.50 221 GLU A CA 1
ATOM 1725 C C . GLU A 1 221 ? 5.686 4.623 22.079 1.00 77.50 221 GLU A C 1
ATOM 1727 O O . GLU A 1 221 ? 5.954 5.736 21.614 1.00 77.50 221 GLU A O 1
ATOM 1732 N N . LEU A 1 222 ? 6.626 3.683 22.200 1.00 84.69 222 LEU A N 1
ATOM 1733 C CA . LEU A 1 222 ? 7.986 3.827 21.693 1.00 84.69 222 LEU A CA 1
ATOM 1734 C C . LEU A 1 222 ? 8.002 3.905 20.165 1.00 84.69 222 LEU A C 1
ATOM 1736 O O . LEU A 1 222 ? 8.672 4.788 19.631 1.00 84.69 222 LEU A O 1
ATOM 1740 N N . TYR A 1 223 ? 7.242 3.050 19.478 1.00 83.75 223 TYR A N 1
ATOM 1741 C CA . TYR A 1 223 ? 7.076 3.077 18.026 1.00 83.75 223 TYR A CA 1
ATOM 1742 C C . TYR A 1 223 ? 6.637 4.469 17.565 1.00 83.75 223 TYR A C 1
ATOM 1744 O O . TYR A 1 223 ? 7.346 5.119 16.796 1.00 83.75 223 TYR A O 1
ATOM 1752 N N . ASN A 1 224 ? 5.545 4.994 18.127 1.00 77.50 224 ASN A N 1
ATOM 1753 C CA . ASN A 1 224 ? 5.016 6.313 17.779 1.00 77.50 224 ASN A CA 1
ATOM 1754 C C . ASN A 1 224 ? 6.024 7.442 18.047 1.00 77.50 224 ASN A C 1
ATOM 1756 O O . ASN A 1 224 ? 6.165 8.364 17.237 1.00 77.50 224 ASN A O 1
ATOM 1760 N N . ARG A 1 225 ? 6.779 7.370 19.152 1.00 83.38 225 ARG A N 1
ATOM 1761 C CA . ARG A 1 225 ? 7.845 8.342 19.453 1.00 83.38 225 ARG A CA 1
ATOM 1762 C C . ARG A 1 225 ? 8.991 8.282 18.444 1.00 83.38 225 ARG A C 1
ATOM 1764 O O . ARG A 1 225 ? 9.450 9.333 17.995 1.00 83.38 225 ARG A O 1
ATOM 1771 N N . LEU A 1 226 ? 9.440 7.083 18.080 1.00 86.75 226 LEU A N 1
ATOM 1772 C CA . LEU A 1 226 ? 10.521 6.882 17.115 1.00 86.75 226 LEU A CA 1
ATOM 1773 C C . LEU A 1 226 ? 10.109 7.303 15.704 1.00 86.75 226 LEU A C 1
ATOM 1775 O O . LEU A 1 226 ? 10.860 8.025 15.053 1.00 86.75 226 LEU A O 1
ATOM 1779 N N . VAL A 1 227 ? 8.908 6.927 15.263 1.00 84.88 227 VAL A N 1
ATOM 1780 C CA . VAL A 1 227 ? 8.328 7.337 13.977 1.00 84.88 227 VAL A CA 1
ATOM 1781 C C . VAL A 1 227 ? 8.208 8.860 13.896 1.00 84.88 227 VAL A C 1
ATOM 1783 O O . VAL A 1 227 ? 8.644 9.469 12.919 1.00 84.88 227 VAL A O 1
ATOM 1786 N N . SER A 1 228 ? 7.692 9.504 14.946 1.00 82.31 228 SER A N 1
ATOM 1787 C CA . SER A 1 228 ? 7.594 10.966 15.005 1.00 82.31 228 SER A CA 1
ATOM 1788 C C . SER A 1 228 ? 8.968 11.640 14.929 1.00 82.31 228 SER A C 1
ATOM 1790 O O . SER A 1 228 ? 9.166 12.575 14.146 1.00 82.31 228 SER A O 1
ATOM 1792 N N . ALA A 1 229 ? 9.956 11.138 15.675 1.00 84.12 229 ALA A N 1
ATOM 1793 C CA . ALA A 1 229 ? 11.326 11.644 15.625 1.00 84.12 229 ALA A CA 1
ATOM 1794 C C . ALA A 1 229 ? 11.979 11.431 14.246 1.00 84.12 229 ALA A C 1
ATOM 1796 O O . ALA A 1 229 ? 12.672 12.324 13.752 1.00 84.12 229 ALA A O 1
ATOM 1797 N N . TYR A 1 230 ? 11.717 10.289 13.607 1.00 85.50 230 TYR A N 1
ATOM 1798 C CA . TYR A 1 230 ? 12.182 9.953 12.263 1.00 85.50 230 TYR A CA 1
ATOM 1799 C C . TYR A 1 230 ? 11.662 10.955 11.233 1.00 85.50 230 TYR A C 1
ATOM 1801 O O . TYR A 1 230 ? 12.450 11.651 10.590 1.00 85.50 230 TYR A O 1
ATOM 1809 N N . TYR A 1 231 ? 10.344 11.124 11.134 1.00 83.44 231 TYR A N 1
ATOM 1810 C CA . TYR A 1 231 ? 9.764 12.055 10.167 1.00 83.44 231 TYR A CA 1
ATOM 1811 C C . TYR A 1 231 ? 10.103 13.517 10.478 1.00 83.44 231 TYR A C 1
ATOM 1813 O O . TYR A 1 231 ? 10.402 14.274 9.557 1.00 83.44 231 TYR A O 1
ATOM 1821 N N . THR A 1 232 ? 10.157 13.917 11.754 1.00 84.50 232 THR A N 1
ATOM 1822 C CA . THR A 1 232 ? 10.565 15.281 12.147 1.00 84.50 232 THR A CA 1
ATOM 1823 C C . THR A 1 232 ? 11.983 15.605 11.683 1.00 84.50 232 THR A C 1
ATOM 1825 O O . THR A 1 232 ? 12.251 16.719 11.231 1.00 84.50 232 THR A O 1
ATOM 1828 N N . LYS A 1 233 ? 12.901 14.636 11.780 1.00 85.06 233 LYS A N 1
ATOM 1829 C CA . LYS A 1 233 ? 14.296 14.820 11.376 1.00 85.06 233 LYS A CA 1
ATOM 1830 C C . LYS A 1 233 ? 14.447 14.915 9.859 1.00 85.06 233 LYS A C 1
ATOM 1832 O O . LYS A 1 233 ? 15.235 15.728 9.385 1.00 85.06 233 LYS A O 1
ATOM 1837 N N . PHE A 1 234 ? 13.723 14.088 9.109 1.00 86.38 234 PHE A N 1
ATOM 1838 C CA . PHE A 1 234 ? 14.047 13.835 7.704 1.00 86.38 234 PHE A CA 1
ATOM 1839 C C . PHE A 1 234 ? 13.092 14.462 6.694 1.00 86.38 234 PHE A C 1
ATOM 1841 O O . PHE A 1 234 ? 13.528 14.832 5.601 1.00 86.38 234 PHE A O 1
ATOM 1848 N N . ASN A 1 235 ? 11.822 14.658 7.058 1.00 88.81 235 ASN A N 1
ATOM 1849 C CA . ASN A 1 235 ? 10.841 15.259 6.161 1.00 88.81 235 ASN A CA 1
ATOM 1850 C C . ASN A 1 235 ? 11.259 16.649 5.638 1.00 88.81 235 ASN A C 1
ATOM 1852 O O . ASN A 1 235 ? 11.107 16.873 4.440 1.00 88.81 235 ASN A O 1
ATOM 1856 N N . PRO A 1 236 ? 11.838 17.572 6.442 1.00 89.00 236 PRO A N 1
ATOM 1857 C CA . PRO A 1 236 ? 12.242 18.885 5.931 1.00 89.00 236 PRO A CA 1
ATOM 1858 C C . PRO A 1 236 ? 13.207 18.803 4.741 1.00 89.00 236 PRO A C 1
ATOM 1860 O O . PRO A 1 236 ? 13.018 19.492 3.743 1.00 89.00 236 PRO A O 1
ATOM 1863 N N . THR A 1 237 ? 14.206 17.918 4.811 1.00 89.88 237 THR A N 1
ATOM 1864 C CA . THR A 1 237 ? 15.196 17.741 3.740 1.00 89.88 237 THR A CA 1
ATOM 1865 C C . THR A 1 237 ? 14.600 17.034 2.526 1.00 89.88 237 THR A C 1
ATOM 1867 O O . THR A 1 237 ? 14.767 17.501 1.400 1.00 89.88 237 THR A O 1
ATOM 1870 N N . LEU A 1 238 ? 13.874 15.933 2.739 1.00 92.62 238 LEU A N 1
ATOM 1871 C CA . LEU A 1 238 ? 13.293 15.147 1.647 1.00 92.62 238 LEU A CA 1
ATOM 1872 C C . LEU A 1 238 ? 12.228 15.940 0.877 1.00 92.62 238 LEU A C 1
ATOM 1874 O O . LEU A 1 238 ? 12.227 15.927 -0.355 1.00 92.62 238 LEU A O 1
ATOM 1878 N N . ALA A 1 239 ? 11.375 16.687 1.583 1.00 93.44 239 ALA A N 1
ATOM 1879 C CA . ALA A 1 239 ? 10.359 17.534 0.968 1.00 93.44 239 ALA A CA 1
ATOM 1880 C C . ALA A 1 239 ? 10.986 18.655 0.124 1.00 93.44 239 ALA A C 1
ATOM 1882 O O . ALA A 1 239 ? 10.503 18.944 -0.969 1.00 93.44 239 ALA A O 1
ATOM 1883 N N . GLU A 1 240 ? 12.090 19.266 0.569 1.00 95.19 240 GLU A N 1
ATOM 1884 C CA . GLU A 1 240 ? 12.798 20.275 -0.228 1.00 95.19 240 GLU A CA 1
ATOM 1885 C C . GLU A 1 240 ? 13.388 19.708 -1.526 1.00 95.19 240 GLU A C 1
ATOM 1887 O O . GLU A 1 240 ? 13.307 20.360 -2.571 1.00 95.19 240 GLU A O 1
ATOM 1892 N N . ILE A 1 241 ? 13.976 18.507 -1.483 1.00 95.81 241 ILE A N 1
ATOM 1893 C CA . ILE A 1 241 ? 14.496 17.838 -2.685 1.00 95.81 241 ILE A CA 1
ATOM 1894 C C . ILE A 1 241 ? 13.342 17.510 -3.640 1.00 95.81 241 ILE A C 1
ATOM 1896 O O . ILE A 1 241 ? 13.434 17.799 -4.834 1.00 95.81 241 ILE A O 1
ATOM 1900 N N . TYR A 1 242 ? 12.230 16.988 -3.115 1.00 96.12 242 TYR A N 1
ATOM 1901 C CA . TYR A 1 242 ? 11.050 16.658 -3.911 1.00 96.12 242 TYR A CA 1
ATOM 1902 C C . TYR A 1 242 ? 10.445 17.891 -4.603 1.00 96.12 242 TYR A C 1
ATOM 1904 O O . TYR A 1 242 ? 10.176 17.858 -5.801 1.00 96.12 242 TYR A O 1
ATOM 1912 N N . VAL A 1 243 ? 10.332 19.027 -3.905 1.00 96.56 243 VAL A N 1
ATOM 1913 C CA . VAL A 1 243 ? 9.861 20.294 -4.498 1.00 96.56 243 VAL A CA 1
ATOM 1914 C C . VAL A 1 243 ? 10.771 20.760 -5.641 1.00 96.56 243 VAL A C 1
ATOM 1916 O O . VAL A 1 243 ? 10.280 21.202 -6.682 1.00 96.56 243 VAL A O 1
ATOM 1919 N N . LYS A 1 244 ? 12.099 20.638 -5.494 1.00 96.81 244 LYS A N 1
ATOM 1920 C CA . LYS A 1 244 ? 13.047 20.957 -6.579 1.00 96.81 244 LYS A CA 1
ATOM 1921 C C . LYS A 1 244 ? 12.869 20.017 -7.773 1.00 96.81 244 LYS A C 1
ATOM 1923 O O . LYS A 1 244 ? 12.919 20.480 -8.911 1.00 96.81 244 LYS A O 1
ATOM 1928 N N . LEU A 1 245 ? 12.642 18.727 -7.519 1.00 95.69 245 LEU A N 1
ATOM 1929 C CA . LEU A 1 245 ? 12.416 17.718 -8.555 1.00 95.69 245 LEU A CA 1
ATOM 1930 C C . LEU A 1 245 ? 11.149 18.028 -9.365 1.00 95.69 245 LEU A C 1
ATOM 1932 O O . LEU A 1 245 ? 11.198 18.056 -10.593 1.00 95.69 245 LEU A O 1
ATOM 1936 N N . VAL A 1 246 ? 10.050 18.358 -8.681 1.00 94.81 246 VAL A N 1
ATOM 1937 C CA . VAL A 1 246 ? 8.795 18.813 -9.302 1.00 94.81 246 VAL A CA 1
ATOM 1938 C C . VAL A 1 246 ? 9.030 20.051 -10.170 1.00 94.81 246 VAL A C 1
ATOM 1940 O O . VAL A 1 246 ? 8.552 20.114 -11.303 1.00 94.81 246 VAL A O 1
ATOM 1943 N N . GLY A 1 247 ? 9.816 21.014 -9.677 1.00 94.38 247 GLY A N 1
ATOM 1944 C CA . GLY A 1 247 ? 10.196 22.207 -10.434 1.00 94.38 247 GLY A CA 1
ATOM 1945 C C . GLY A 1 247 ? 10.922 21.879 -11.742 1.00 94.38 247 GLY A C 1
ATOM 1946 O O . GLY A 1 247 ? 10.505 22.340 -12.803 1.00 94.38 247 GLY A O 1
ATOM 1947 N N . VAL A 1 248 ? 11.959 21.036 -11.688 1.00 94.88 248 VAL A N 1
ATOM 1948 C CA . VAL A 1 248 ? 12.725 20.627 -12.881 1.00 94.88 248 VAL A CA 1
ATOM 1949 C C . VAL A 1 248 ? 11.848 19.870 -13.881 1.00 94.88 248 VAL A C 1
ATOM 1951 O O . VAL A 1 248 ? 11.929 20.130 -15.079 1.00 94.88 248 VAL A O 1
ATOM 1954 N N . ARG A 1 249 ? 10.965 18.983 -13.413 1.00 93.69 249 ARG A N 1
ATOM 1955 C CA . ARG A 1 249 ? 10.026 18.253 -14.281 1.00 93.69 249 ARG A CA 1
ATOM 1956 C C . ARG A 1 249 ? 9.023 19.178 -14.969 1.00 93.69 249 ARG A C 1
ATOM 1958 O O . ARG A 1 249 ? 8.770 19.029 -16.162 1.00 93.69 249 ARG A O 1
ATOM 1965 N N . ASN A 1 250 ? 8.520 20.188 -14.261 1.00 92.75 250 ASN A N 1
ATOM 1966 C CA . ASN A 1 250 ? 7.682 21.229 -14.857 1.00 92.75 250 ASN A CA 1
ATOM 1967 C C . ASN A 1 250 ? 8.448 22.068 -15.900 1.00 92.75 250 ASN A C 1
ATOM 1969 O O . ASN A 1 250 ? 7.888 22.385 -16.949 1.00 92.75 250 ASN A O 1
ATOM 1973 N N . GLU A 1 251 ? 9.725 22.396 -15.663 1.00 93.12 251 GLU A N 1
ATOM 1974 C CA . GLU A 1 251 ? 10.576 23.066 -16.663 1.00 93.12 251 GLU A CA 1
ATOM 1975 C C . GLU A 1 251 ? 10.764 22.204 -17.924 1.00 93.12 251 GLU A C 1
ATOM 1977 O O . GLU A 1 251 ? 10.662 22.724 -19.037 1.00 93.12 251 GLU A O 1
ATOM 1982 N N . ILE A 1 252 ? 10.978 20.892 -17.759 1.00 90.25 252 ILE A N 1
ATOM 1983 C CA . ILE A 1 252 ? 11.074 19.929 -18.867 1.00 90.25 252 ILE A CA 1
ATOM 1984 C C . ILE A 1 252 ? 9.762 19.895 -19.661 1.00 90.25 252 ILE A C 1
ATOM 1986 O O . ILE A 1 252 ? 9.785 20.056 -20.880 1.00 90.25 252 ILE A O 1
ATOM 1990 N N . ALA A 1 253 ? 8.619 19.750 -18.989 1.00 90.31 253 ALA A N 1
ATOM 1991 C CA . ALA A 1 253 ? 7.314 19.686 -19.645 1.00 90.31 253 ALA A CA 1
ATOM 1992 C C . ALA A 1 253 ? 7.024 20.949 -20.478 1.00 90.31 253 ALA A C 1
ATOM 1994 O O . ALA A 1 253 ? 6.652 20.852 -21.648 1.00 90.31 253 ALA A O 1
ATOM 1995 N N . VAL A 1 254 ? 7.277 22.138 -19.918 1.00 91.00 254 VAL A N 1
ATOM 1996 C CA . VAL A 1 254 ? 7.110 23.415 -20.634 1.00 91.00 254 VAL A CA 1
ATOM 1997 C C . VAL A 1 254 ? 8.053 23.515 -21.835 1.00 91.00 254 VAL A C 1
ATOM 1999 O O . VAL A 1 254 ? 7.641 23.987 -22.895 1.00 91.00 254 VAL A O 1
ATOM 2002 N N . MET A 1 255 ? 9.304 23.065 -21.699 1.00 88.06 255 MET A N 1
ATOM 2003 C CA . MET A 1 255 ? 10.276 23.057 -22.798 1.00 88.06 255 MET A CA 1
ATOM 2004 C C . MET A 1 255 ? 9.822 22.176 -23.966 1.00 88.06 255 MET A C 1
ATOM 2006 O O . MET A 1 255 ? 10.040 22.533 -25.122 1.00 88.06 255 MET A O 1
ATOM 2010 N N . LEU A 1 256 ? 9.158 21.061 -23.663 1.00 84.94 256 LEU A N 1
ATOM 2011 C CA . LEU A 1 256 ? 8.590 20.139 -24.645 1.00 84.94 256 LEU A CA 1
ATOM 2012 C C . LEU A 1 256 ? 7.229 20.597 -25.203 1.00 84.94 256 LEU A C 1
ATOM 2014 O O . LEU A 1 256 ? 6.651 19.917 -26.045 1.00 84.94 256 LEU A O 1
ATOM 2018 N N . GLY A 1 257 ? 6.728 21.763 -24.781 1.00 87.75 257 GLY A N 1
ATOM 2019 C CA . GLY A 1 257 ? 5.489 22.356 -25.288 1.00 87.75 257 GLY A CA 1
ATOM 2020 C C . GLY A 1 257 ? 4.217 21.926 -24.554 1.00 87.75 257 GLY A C 1
ATOM 2021 O O . GLY A 1 257 ? 3.123 22.268 -25.005 1.00 87.75 257 GLY A O 1
ATOM 2022 N N . TYR A 1 258 ? 4.336 21.229 -23.423 1.00 86.94 258 TYR A N 1
ATOM 2023 C CA . TYR A 1 258 ? 3.197 20.825 -22.599 1.00 86.94 258 TYR A CA 1
ATOM 2024 C C . TYR A 1 258 ? 2.738 21.947 -21.660 1.00 86.94 258 TYR A C 1
ATOM 2026 O O . TYR A 1 258 ? 3.524 22.785 -21.210 1.00 86.94 258 TYR A O 1
ATOM 2034 N N . GLY A 1 259 ? 1.439 21.958 -21.345 1.00 81.06 259 GLY A N 1
ATOM 2035 C CA . GLY A 1 259 ? 0.846 22.906 -20.396 1.00 81.06 259 GLY A CA 1
ATOM 2036 C C . GLY A 1 259 ? 1.138 22.568 -18.931 1.00 81.06 259 GLY A C 1
ATOM 2037 O O . GLY A 1 259 ? 1.141 23.469 -18.086 1.00 81.06 259 GLY A O 1
ATOM 2038 N N . SER A 1 260 ? 1.400 21.291 -18.641 1.00 77.44 260 SER A N 1
ATOM 2039 C CA . SER A 1 260 ? 1.689 20.759 -17.310 1.00 77.44 260 SER A CA 1
ATOM 2040 C C . SER A 1 260 ? 2.581 19.511 -17.379 1.00 77.44 260 SER A C 1
ATOM 2042 O O . SER A 1 260 ? 2.633 18.831 -18.406 1.00 77.44 260 SER A O 1
ATOM 2044 N N . CYS A 1 261 ? 3.262 19.179 -16.276 1.00 84.88 261 CYS A N 1
ATOM 2045 C CA . CYS A 1 261 ? 3.978 17.904 -16.157 1.00 84.88 261 CYS A CA 1
ATOM 2046 C C . CYS A 1 261 ? 3.034 16.692 -16.185 1.00 84.88 261 CYS A C 1
ATOM 2048 O O . CYS A 1 261 ? 3.437 15.626 -16.647 1.00 84.88 261 CYS A O 1
ATOM 2050 N N . THR A 1 262 ? 1.781 16.846 -15.748 1.00 81.88 262 THR A N 1
ATOM 2051 C CA . THR A 1 262 ? 0.764 15.791 -15.844 1.00 81.88 262 THR A CA 1
ATOM 2052 C C . THR A 1 262 ? 0.501 15.417 -17.302 1.00 81.88 262 THR A C 1
ATOM 2054 O O . THR A 1 262 ? 0.587 14.241 -17.640 1.00 81.88 262 THR A O 1
ATOM 2057 N N . ASP A 1 263 ? 0.269 16.402 -18.179 1.00 81.00 263 ASP A N 1
ATOM 2058 C CA . ASP A 1 263 ? 0.010 16.149 -19.606 1.00 81.00 263 ASP A CA 1
ATOM 2059 C C . ASP A 1 263 ? 1.202 15.455 -20.274 1.00 81.00 263 ASP A C 1
ATOM 2061 O O . ASP A 1 263 ? 1.031 14.485 -21.010 1.00 81.00 263 ASP A O 1
ATOM 2065 N N . TYR A 1 264 ? 2.417 15.921 -19.963 1.00 84.94 264 TYR A N 1
ATOM 2066 C CA . TYR A 1 264 ? 3.651 15.291 -20.428 1.00 84.94 264 TYR A CA 1
ATOM 2067 C C . TYR A 1 264 ? 3.761 13.834 -19.958 1.00 84.94 264 TYR A C 1
ATOM 2069 O O . TYR A 1 264 ? 4.072 12.947 -20.748 1.00 84.94 264 TYR A O 1
ATOM 2077 N N . SER A 1 265 ? 3.466 13.576 -18.681 1.00 82.75 265 SER A N 1
ATOM 2078 C CA . SER A 1 265 ? 3.554 12.231 -18.108 1.00 82.75 265 SER A CA 1
ATOM 2079 C C . SER A 1 265 ? 2.544 11.286 -18.756 1.00 82.75 265 SER A C 1
ATOM 2081 O O . SER A 1 265 ? 2.883 10.149 -19.066 1.00 82.75 265 SER A O 1
ATOM 2083 N N . PHE A 1 266 ? 1.322 11.754 -19.015 1.00 83.25 266 PHE A N 1
ATOM 2084 C CA . PHE A 1 266 ? 0.270 10.943 -19.626 1.00 83.25 266 PHE A CA 1
ATOM 2085 C C . PHE A 1 266 ? 0.633 10.490 -21.036 1.00 83.25 266 PHE A C 1
ATOM 2087 O O . PHE A 1 266 ? 0.466 9.311 -21.344 1.00 83.25 266 PHE A O 1
ATOM 2094 N N . ASP A 1 267 ? 1.181 11.394 -21.850 1.00 79.81 267 ASP A N 1
ATOM 2095 C CA . ASP A 1 267 ? 1.678 11.050 -23.183 1.00 79.81 267 ASP A CA 1
ATOM 2096 C C . ASP A 1 267 ? 2.874 10.090 -23.093 1.00 79.81 267 ASP A C 1
ATOM 2098 O O . ASP A 1 267 ? 2.886 9.043 -23.737 1.00 79.81 267 ASP A O 1
ATOM 2102 N N . SER A 1 268 ? 3.829 10.366 -22.192 1.00 76.50 268 SER A N 1
ATOM 2103 C CA . SER A 1 268 ? 5.007 9.506 -22.001 1.00 76.50 268 SER A CA 1
ATOM 2104 C C . SER A 1 268 ? 4.661 8.084 -21.545 1.00 76.50 268 SER A C 1
ATOM 2106 O O . SER A 1 268 ? 5.357 7.136 -21.900 1.00 76.50 268 SER A O 1
ATOM 2108 N N . TYR A 1 269 ? 3.561 7.921 -20.802 1.00 76.75 269 TYR A N 1
ATOM 2109 C CA . TYR A 1 269 ? 3.042 6.625 -20.361 1.00 76.75 269 TYR A CA 1
ATOM 2110 C C . TYR A 1 269 ? 2.002 6.031 -21.320 1.00 76.75 269 TYR A C 1
ATOM 2112 O O . TYR A 1 269 ? 1.428 4.988 -21.011 1.00 76.75 269 TYR A O 1
ATOM 2120 N N . SER A 1 270 ? 1.754 6.666 -22.474 1.00 77.00 270 SER A N 1
ATOM 2121 C CA . SER A 1 270 ? 0.768 6.226 -23.472 1.00 77.00 270 SER A CA 1
ATOM 2122 C C . SER A 1 270 ? -0.633 6.003 -22.879 1.00 77.00 270 SER A C 1
ATOM 2124 O O . SER A 1 270 ? -1.311 5.029 -23.203 1.00 77.00 270 SER A O 1
ATOM 2126 N N . ARG A 1 271 ? -1.067 6.886 -21.969 1.00 81.38 271 ARG A N 1
ATOM 2127 C CA . ARG A 1 271 ? -2.377 6.779 -21.309 1.00 81.38 271 ARG A CA 1
ATOM 2128 C C . ARG A 1 271 ? -3.505 7.169 -22.262 1.00 81.38 271 ARG A C 1
ATOM 2130 O O . ARG A 1 271 ? -3.459 8.218 -22.897 1.00 81.38 271 ARG A O 1
ATOM 2137 N N . GLU A 1 272 ? -4.561 6.357 -22.300 1.00 82.75 272 GLU A N 1
ATOM 2138 C CA . GLU A 1 272 ? -5.745 6.601 -23.144 1.00 82.75 272 GLU A CA 1
ATOM 2139 C C . GLU A 1 272 ? -6.833 7.463 -22.466 1.00 82.75 272 GLU A C 1
ATOM 2141 O O . GLU A 1 272 ? -7.866 7.751 -23.073 1.00 82.75 272 GLU A O 1
ATOM 2146 N N . TYR A 1 273 ? -6.623 7.880 -21.213 1.00 84.31 273 TYR A N 1
ATOM 2147 C CA . TYR A 1 273 ? -7.540 8.720 -20.432 1.00 84.31 273 TYR A CA 1
ATOM 2148 C C . TYR A 1 273 ? -6.927 10.086 -20.111 1.00 84.31 273 TYR A C 1
ATOM 2150 O O . TYR A 1 273 ? -5.716 10.279 -20.173 1.00 84.31 273 TYR A O 1
ATOM 2158 N N . SER A 1 274 ? -7.774 11.054 -19.763 1.00 78.44 274 SER A N 1
ATOM 2159 C CA . SER A 1 274 ? -7.401 12.446 -19.505 1.00 78.44 274 SER A CA 1
ATOM 2160 C C . SER A 1 274 ? -7.367 12.794 -18.013 1.00 78.44 274 SER A C 1
ATOM 2162 O O . SER A 1 274 ? -7.877 12.066 -17.159 1.00 78.44 274 SER A O 1
ATOM 2164 N N . GLY A 1 275 ? -6.818 13.965 -17.679 1.00 75.88 275 GLY A N 1
ATOM 2165 C CA . GLY A 1 275 ? -6.886 14.500 -16.315 1.00 75.88 275 GLY A CA 1
ATOM 2166 C C . GLY A 1 275 ? -8.318 14.773 -15.823 1.00 75.88 275 GLY A C 1
ATOM 2167 O O . GLY A 1 275 ? -8.557 14.771 -14.617 1.00 75.88 275 GLY A O 1
ATOM 2168 N N . ASP A 1 276 ? -9.289 14.980 -16.721 1.00 77.94 276 ASP A N 1
ATOM 2169 C CA . ASP A 1 276 ? -10.697 15.133 -16.333 1.00 77.94 276 ASP A CA 1
ATOM 2170 C C . ASP A 1 276 ? -11.341 13.790 -15.957 1.00 77.94 276 ASP A C 1
ATOM 2172 O O . ASP A 1 276 ? -12.135 13.745 -15.015 1.00 77.94 276 ASP A O 1
ATOM 2176 N N . ASP A 1 277 ? -10.943 12.694 -16.611 1.00 85.44 277 ASP A N 1
ATOM 2177 C CA . ASP A 1 277 ? -11.386 11.342 -16.245 1.00 85.44 277 ASP A CA 1
ATOM 2178 C C . ASP A 1 277 ? -10.918 10.977 -14.828 1.00 85.44 277 ASP A C 1
ATOM 2180 O O . ASP A 1 277 ? -11.679 10.399 -14.047 1.00 85.44 277 ASP A O 1
ATOM 2184 N N . LEU A 1 278 ? -9.711 11.416 -14.444 1.00 86.12 278 LEU A N 1
ATOM 2185 C CA . LEU A 1 278 ? -9.206 11.238 -13.082 1.00 86.12 278 LEU A CA 1
ATOM 2186 C C . LEU A 1 278 ? -10.047 11.962 -12.028 1.00 86.12 278 LEU A C 1
ATOM 2188 O O . LEU A 1 278 ? -10.258 11.415 -10.953 1.00 86.12 278 LEU A O 1
ATOM 2192 N N . LYS A 1 279 ? -10.579 13.158 -12.310 1.00 86.12 279 LYS A N 1
ATOM 2193 C CA . LYS A 1 279 ? -11.433 13.869 -11.336 1.00 86.12 279 LYS A CA 1
ATOM 2194 C C . LYS A 1 279 ? -12.698 13.075 -11.019 1.00 86.12 279 LYS A C 1
ATOM 2196 O O . LYS A 1 279 ? -13.095 12.986 -9.857 1.00 86.12 279 LYS A O 1
ATOM 2201 N N . ALA A 1 280 ? -13.324 12.496 -12.045 1.00 89.50 280 ALA A N 1
ATOM 2202 C CA . ALA A 1 280 ? -14.487 11.634 -11.867 1.00 89.50 280 ALA A CA 1
ATOM 2203 C C . ALA A 1 280 ? -14.116 10.349 -11.108 1.00 89.50 280 ALA A C 1
ATOM 2205 O O . ALA A 1 280 ? -14.847 9.946 -10.203 1.00 89.50 280 ALA A O 1
ATOM 2206 N N . TYR A 1 281 ? -12.962 9.755 -11.427 1.00 91.25 281 TYR A N 1
ATOM 2207 C CA . TYR A 1 281 ? -12.423 8.593 -10.722 1.00 91.25 281 TYR A CA 1
ATOM 2208 C C . TYR A 1 281 ? -12.190 8.878 -9.228 1.00 91.25 281 TYR A C 1
ATOM 2210 O O . TYR A 1 281 ? -12.757 8.187 -8.384 1.00 91.25 281 TYR A O 1
ATOM 2218 N N . PHE A 1 282 ? -11.460 9.944 -8.888 1.00 93.06 282 PHE A N 1
ATOM 2219 C CA . PHE A 1 282 ? -11.193 10.370 -7.508 1.00 93.06 282 PHE A CA 1
ATOM 2220 C C . PHE A 1 282 ? -12.480 10.621 -6.722 1.00 93.06 282 PHE A C 1
ATOM 2222 O O . PHE A 1 282 ? -12.640 10.115 -5.611 1.00 93.06 282 PHE A O 1
ATOM 2229 N N . SER A 1 283 ? -13.439 11.341 -7.315 1.00 90.50 283 SER A N 1
ATOM 2230 C CA . SER A 1 283 ? -14.742 11.574 -6.684 1.00 90.50 283 SER A CA 1
ATOM 2231 C C . SER A 1 283 ? -15.479 10.262 -6.402 1.00 90.50 283 SER A C 1
ATOM 2233 O O . SER A 1 283 ? -16.032 10.101 -5.317 1.00 90.50 283 SER A O 1
ATOM 2235 N N . GLY A 1 284 ? -15.464 9.312 -7.343 1.00 93.81 284 GLY A N 1
ATOM 2236 C CA . GLY A 1 284 ? -16.090 8.001 -7.163 1.00 93.81 284 GLY A CA 1
ATOM 2237 C C . GLY A 1 284 ? -15.432 7.166 -6.060 1.00 93.81 284 GLY A C 1
ATOM 2238 O O . GLY A 1 284 ? -16.137 6.542 -5.265 1.00 93.81 284 GLY A O 1
ATOM 2239 N N . ILE A 1 285 ? -14.097 7.192 -5.960 1.00 96.06 285 ILE A N 1
ATOM 2240 C CA . ILE A 1 285 ? -13.363 6.521 -4.876 1.00 96.06 285 ILE A CA 1
ATOM 2241 C C . ILE A 1 285 ? -13.745 7.124 -3.517 1.00 96.06 285 ILE A C 1
ATOM 2243 O O . ILE A 1 285 ? -14.115 6.377 -2.608 1.00 96.06 285 ILE A O 1
ATOM 2247 N N . LYS A 1 286 ? -13.736 8.456 -3.383 1.00 92.00 286 LYS A N 1
ATOM 2248 C CA . LYS A 1 286 ? -14.101 9.150 -2.134 1.00 92.00 286 LYS A CA 1
ATOM 2249 C C . LYS A 1 286 ? -15.547 8.887 -1.713 1.00 92.00 286 LYS A C 1
ATOM 2251 O O . LYS A 1 286 ? -15.812 8.661 -0.536 1.00 92.00 286 LYS A O 1
ATOM 2256 N N . GLU A 1 287 ? -16.484 8.897 -2.659 1.00 91.50 287 GLU A N 1
ATOM 2257 C CA . GLU A 1 287 ? -17.911 8.729 -2.363 1.00 91.50 287 GLU A CA 1
ATOM 2258 C C . GLU A 1 287 ? -18.277 7.279 -2.014 1.00 91.50 287 GLU A C 1
ATOM 2260 O O . GLU A 1 287 ? -19.111 7.043 -1.137 1.00 91.50 287 GLU A O 1
ATOM 2265 N N . HIS A 1 288 ? -17.675 6.298 -2.691 1.00 93.69 288 HIS A N 1
ATOM 2266 C CA . HIS A 1 288 ? -18.149 4.912 -2.633 1.00 93.69 288 HIS A CA 1
ATOM 2267 C C . HIS A 1 288 ? -17.166 3.930 -1.997 1.00 93.69 288 HIS A C 1
ATOM 2269 O O . HIS A 1 288 ? -17.602 2.975 -1.352 1.00 93.69 288 HIS A O 1
ATOM 2275 N N . ILE A 1 289 ? -15.860 4.136 -2.166 1.00 95.12 289 ILE A N 1
ATOM 2276 C CA . ILE A 1 289 ? -14.838 3.172 -1.740 1.00 95.12 289 ILE A CA 1
ATOM 2277 C C . ILE A 1 289 ? -14.266 3.543 -0.373 1.00 95.12 289 ILE A C 1
ATOM 2279 O O . ILE A 1 289 ? -14.163 2.671 0.484 1.00 95.12 289 ILE A O 1
ATOM 2283 N N . VAL A 1 290 ? -13.992 4.823 -0.107 1.00 91.44 290 VAL A N 1
ATOM 2284 C CA . VAL A 1 290 ? -13.471 5.287 1.195 1.00 91.44 290 VAL A CA 1
ATOM 2285 C C . VAL A 1 290 ? -14.376 4.898 2.380 1.00 91.44 290 VAL A C 1
ATOM 2287 O O . VAL A 1 290 ? -13.849 4.409 3.384 1.00 91.44 290 VAL A O 1
ATOM 2290 N N . PRO A 1 291 ? -15.722 5.014 2.314 1.00 87.69 291 PRO A N 1
ATOM 2291 C CA . PRO A 1 291 ? -16.581 4.551 3.406 1.00 87.69 291 PRO A CA 1
ATOM 2292 C C . PRO A 1 291 ? -16.483 3.040 3.650 1.00 87.69 291 PRO A C 1
ATOM 2294 O O . PRO A 1 291 ? -16.573 2.588 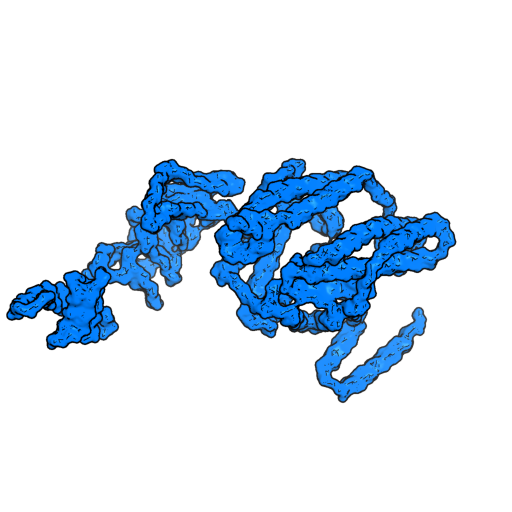4.792 1.00 87.69 291 PRO A O 1
ATOM 2297 N N . LEU A 1 292 ? -16.297 2.257 2.582 1.00 90.12 292 LEU A N 1
ATOM 2298 C CA . LEU A 1 292 ? -16.136 0.808 2.668 1.00 90.12 292 LEU A CA 1
ATOM 2299 C C . LEU A 1 292 ? -14.770 0.436 3.252 1.00 90.12 292 LEU A C 1
ATOM 2301 O O . LEU A 1 292 ? -14.711 -0.411 4.139 1.00 90.12 292 LEU A O 1
ATOM 2305 N N . TYR A 1 293 ? -13.708 1.102 2.795 1.00 90.75 293 TYR A N 1
ATOM 2306 C CA . TYR A 1 293 ? -12.349 0.964 3.312 1.00 90.75 293 TYR A CA 1
ATOM 2307 C C . TYR A 1 293 ? -12.308 1.169 4.827 1.00 90.75 293 TYR A C 1
ATOM 2309 O O . TYR A 1 293 ? -11.907 0.261 5.550 1.00 90.75 293 TYR A O 1
ATOM 2317 N N . ARG A 1 294 ? -12.820 2.310 5.313 1.00 86.00 294 ARG A N 1
ATOM 2318 C CA . ARG A 1 294 ? -12.858 2.626 6.750 1.00 86.00 294 ARG A CA 1
ATOM 2319 C C . ARG A 1 294 ? -13.606 1.562 7.540 1.00 86.00 294 ARG A C 1
ATOM 2321 O O . ARG A 1 294 ? -13.075 1.032 8.503 1.00 86.00 294 ARG A O 1
ATOM 2328 N N . LYS A 1 295 ? -14.798 1.177 7.076 1.00 84.38 295 LYS A N 1
ATOM 2329 C CA . LYS A 1 295 ? -15.601 0.151 7.747 1.00 84.38 295 LYS A CA 1
ATOM 2330 C C . LYS A 1 295 ? -14.860 -1.186 7.862 1.00 84.38 295 LYS A C 1
ATOM 2332 O O . LYS A 1 295 ? -14.866 -1.789 8.927 1.00 84.38 295 LYS A O 1
ATOM 2337 N N . ILE A 1 296 ? -14.253 -1.667 6.776 1.00 84.19 296 ILE A N 1
ATOM 2338 C CA . ILE A 1 296 ? -13.548 -2.959 6.781 1.00 84.19 296 ILE A CA 1
ATOM 2339 C C . ILE A 1 296 ? -12.264 -2.873 7.616 1.00 84.19 296 ILE A C 1
ATOM 2341 O O . ILE A 1 296 ? -11.956 -3.819 8.340 1.00 84.19 296 ILE A O 1
ATOM 2345 N N . SER A 1 297 ? -11.543 -1.752 7.542 1.00 83.50 297 SER A N 1
ATOM 2346 C CA . SER A 1 297 ? -10.341 -1.500 8.342 1.00 83.50 297 SER A CA 1
ATOM 2347 C C . SER A 1 297 ? -10.663 -1.474 9.841 1.00 83.50 297 SER A C 1
ATOM 2349 O O . SER A 1 297 ? -10.038 -2.200 10.615 1.00 83.50 297 SER A O 1
ATOM 2351 N N . ASP A 1 298 ? -11.715 -0.757 10.250 1.00 79.44 298 ASP A N 1
ATOM 2352 C CA . ASP A 1 298 ? -12.210 -0.726 11.633 1.00 79.44 298 ASP A CA 1
ATOM 2353 C C . ASP A 1 298 ? -12.635 -2.126 12.111 1.00 79.44 298 ASP A C 1
ATOM 2355 O O . ASP A 1 298 ? -12.277 -2.556 13.209 1.00 79.44 298 ASP A O 1
ATOM 2359 N N . ASP A 1 299 ? -13.347 -2.881 11.267 1.00 77.31 299 ASP A N 1
ATOM 2360 C CA . ASP A 1 299 ? -13.778 -4.252 11.566 1.00 77.31 299 ASP A CA 1
ATOM 2361 C C . ASP A 1 299 ? -12.593 -5.230 11.705 1.00 77.31 299 ASP A C 1
ATOM 2363 O O . ASP A 1 299 ? -12.734 -6.281 12.335 1.00 77.31 299 ASP A O 1
ATOM 2367 N N . ILE A 1 300 ? -11.452 -4.977 11.053 1.00 75.50 300 ILE A N 1
ATOM 2368 C CA . ILE A 1 300 ? -10.234 -5.800 11.173 1.00 75.50 300 ILE A CA 1
ATOM 2369 C C . ILE A 1 300 ? -9.442 -5.391 12.410 1.00 75.50 300 ILE A C 1
ATOM 2371 O O . ILE A 1 300 ? -9.145 -6.244 13.240 1.00 75.50 300 ILE A O 1
ATOM 2375 N N . THR A 1 301 ? -9.161 -4.100 12.570 1.00 70.12 301 THR A N 1
ATOM 2376 C CA . THR A 1 301 ? -8.398 -3.561 13.706 1.00 70.12 301 THR A CA 1
ATOM 2377 C C . THR A 1 301 ? -9.078 -3.852 15.045 1.00 70.12 301 THR A C 1
ATOM 2379 O O . THR A 1 301 ? -8.419 -4.304 15.979 1.00 70.12 301 THR A O 1
ATOM 2382 N N . SER A 1 302 ? -10.408 -3.723 15.122 1.00 66.31 302 SER A N 1
ATOM 2383 C CA . SER A 1 302 ? -11.192 -4.067 16.321 1.00 66.31 302 SER A CA 1
ATOM 2384 C C . SER A 1 302 ? -11.168 -5.564 16.654 1.00 66.31 302 SER A C 1
ATOM 2386 O O . SER A 1 302 ? -11.399 -5.946 17.800 1.00 66.31 302 SER A O 1
ATOM 2388 N N . GLY A 1 303 ? -10.912 -6.423 15.661 1.00 61.12 303 GLY A N 1
ATOM 2389 C CA . GLY A 1 303 ? -10.804 -7.875 15.828 1.00 61.12 303 GLY A CA 1
ATOM 2390 C C . GLY A 1 303 ? -9.417 -8.358 16.268 1.00 61.12 303 GLY A C 1
ATOM 2391 O O . GLY A 1 303 ? -9.273 -9.539 16.585 1.00 61.12 303 GLY A O 1
ATOM 2392 N N . GLY A 1 304 ? -8.419 -7.468 16.305 1.00 57.66 304 GLY A N 1
ATOM 2393 C CA . GLY A 1 304 ? -7.010 -7.814 16.490 1.00 57.66 304 GLY A CA 1
ATOM 2394 C C . GLY A 1 304 ? -6.326 -8.285 15.194 1.00 57.66 304 GLY A C 1
ATOM 2395 O O . GLY A 1 304 ? -6.988 -8.505 14.176 1.00 57.66 304 GLY A O 1
ATOM 2396 N N . PRO A 1 305 ? -4.985 -8.430 15.197 1.00 58.38 305 PRO A N 1
ATOM 2397 C CA . PRO A 1 305 ? -4.240 -8.882 14.024 1.00 58.38 305 PRO A CA 1
ATOM 2398 C C . PRO A 1 305 ? -4.721 -10.270 13.597 1.00 58.38 305 PRO A C 1
ATOM 2400 O O . PRO A 1 305 ? -4.846 -11.161 14.434 1.00 58.38 305 PRO A O 1
ATOM 2403 N N . SER A 1 306 ? -4.989 -10.458 12.302 1.00 65.25 306 SER A N 1
ATOM 2404 C CA . SER A 1 306 ? -5.364 -11.766 11.751 1.00 65.25 306 SER A CA 1
ATOM 2405 C C . SER A 1 306 ? -4.111 -12.641 11.659 1.00 65.25 306 SER A C 1
ATOM 2407 O O . SER A 1 306 ? -3.250 -12.351 10.828 1.00 65.25 306 SER A O 1
ATOM 2409 N N . PRO A 1 307 ? -3.950 -13.683 12.496 1.00 69.06 307 PRO A N 1
ATOM 2410 C CA . PRO A 1 307 ? -2.749 -14.495 12.446 1.00 69.06 307 PRO A CA 1
ATOM 2411 C C . PRO A 1 307 ? -2.856 -15.446 11.255 1.00 69.06 307 PRO A C 1
ATOM 2413 O O . PRO A 1 307 ? -3.643 -16.393 11.265 1.00 69.06 307 PRO A O 1
ATOM 2416 N N . PHE A 1 308 ? -2.065 -15.205 10.216 1.00 82.25 308 PHE A N 1
ATOM 2417 C CA . PHE A 1 308 ? -1.930 -16.167 9.130 1.00 82.25 308 PHE A CA 1
ATOM 2418 C C . PHE A 1 308 ? -1.030 -17.327 9.569 1.00 82.25 308 PHE A C 1
ATOM 2420 O O . PHE A 1 308 ? 0.001 -17.096 10.211 1.00 82.25 308 PHE A O 1
ATOM 2427 N N . PRO A 1 309 ? -1.368 -18.582 9.224 1.00 85.62 309 PRO A N 1
ATOM 2428 C CA . PRO A 1 309 ? -0.467 -19.699 9.450 1.00 85.62 309 PRO A CA 1
ATOM 2429 C C . PRO A 1 309 ? 0.877 -19.465 8.759 1.00 85.62 309 PRO A C 1
ATOM 2431 O O . PRO A 1 309 ? 0.930 -19.003 7.617 1.00 85.62 309 PRO A O 1
ATOM 2434 N N . TYR A 1 310 ? 1.966 -19.830 9.437 1.00 89.94 310 TYR A N 1
ATOM 2435 C CA . TYR A 1 310 ? 3.292 -19.842 8.824 1.00 89.94 310 TYR A CA 1
ATOM 2436 C C . TYR A 1 310 ? 3.294 -20.718 7.565 1.00 89.94 310 TYR A C 1
ATOM 2438 O O . TYR A 1 310 ? 2.803 -21.852 7.589 1.00 89.94 310 TYR A O 1
ATOM 2446 N N . ALA A 1 311 ? 3.928 -20.233 6.499 1.00 91.12 311 ALA A N 1
ATOM 2447 C CA . ALA A 1 311 ? 4.132 -20.998 5.281 1.00 91.12 311 ALA A CA 1
ATOM 2448 C C . ALA A 1 311 ? 5.591 -20.935 4.840 1.00 91.12 311 ALA A C 1
ATOM 2450 O O . ALA A 1 311 ? 6.187 -19.871 4.705 1.00 91.12 311 ALA A O 1
ATOM 2451 N N . SER A 1 312 ? 6.164 -22.103 4.552 1.00 94.56 312 SER A N 1
ATOM 2452 C CA . SER A 1 312 ? 7.435 -22.151 3.839 1.00 94.56 312 SER A CA 1
ATOM 2453 C C . SER A 1 312 ? 7.240 -21.735 2.374 1.00 94.56 312 SER A C 1
ATOM 2455 O O . SER A 1 312 ? 6.159 -21.951 1.817 1.00 94.56 312 SER A O 1
ATOM 2457 N N . PRO A 1 313 ? 8.286 -21.256 1.681 1.00 94.81 313 PRO A N 1
ATOM 2458 C CA . PRO A 1 313 ? 8.198 -20.958 0.251 1.00 94.81 313 PRO A CA 1
ATOM 2459 C C . PRO A 1 313 ? 7.659 -22.111 -0.610 1.00 94.81 313 PRO A C 1
ATOM 2461 O O . PRO A 1 313 ? 6.897 -21.902 -1.554 1.00 94.81 313 PRO A O 1
ATOM 2464 N N . ASP A 1 314 ? 8.010 -23.356 -0.276 1.00 95.69 314 ASP A N 1
ATOM 2465 C CA . ASP A 1 314 ? 7.489 -24.542 -0.967 1.00 95.69 314 ASP A CA 1
ATOM 2466 C C . ASP A 1 314 ? 5.994 -24.765 -0.709 1.00 95.69 314 ASP A C 1
ATOM 2468 O O . ASP A 1 314 ? 5.272 -25.210 -1.608 1.00 95.69 314 ASP A O 1
ATOM 2472 N N . ARG A 1 315 ? 5.508 -24.425 0.492 1.00 95.56 315 ARG A N 1
ATOM 2473 C CA . ARG A 1 315 ? 4.079 -24.447 0.812 1.00 95.56 315 ARG A CA 1
ATOM 2474 C C . ARG A 1 315 ? 3.329 -23.390 0.004 1.00 95.56 315 ARG A C 1
ATOM 2476 O O . ARG A 1 315 ? 2.335 -23.749 -0.621 1.00 95.56 315 ARG A O 1
ATOM 2483 N N . VAL A 1 316 ? 3.831 -22.155 -0.060 1.00 96.56 316 VAL A N 1
ATOM 2484 C CA . VAL A 1 316 ? 3.226 -21.061 -0.846 1.00 96.56 316 VAL A CA 1
ATOM 2485 C C . VAL A 1 316 ? 3.120 -21.438 -2.330 1.00 96.56 316 VAL A C 1
ATOM 2487 O O . VAL A 1 316 ? 2.038 -21.362 -2.912 1.00 96.56 316 VAL A O 1
ATOM 2490 N N . LYS A 1 317 ? 4.194 -21.969 -2.936 1.00 97.31 317 LYS A N 1
ATOM 2491 C CA . LYS A 1 317 ? 4.162 -22.463 -4.329 1.00 97.31 317 LYS A CA 1
ATOM 2492 C C . LYS A 1 317 ? 3.162 -23.605 -4.532 1.00 97.31 317 LYS A C 1
ATOM 2494 O O . LYS A 1 317 ? 2.419 -23.611 -5.512 1.00 97.31 317 LYS A O 1
ATOM 2499 N N . SER A 1 318 ? 3.108 -24.554 -3.594 1.00 96.69 318 SER A N 1
ATOM 2500 C CA . SER A 1 318 ? 2.167 -25.681 -3.659 1.00 96.69 318 SER A CA 1
ATOM 2501 C C . SER A 1 318 ? 0.709 -25.215 -3.611 1.00 96.69 318 SER A C 1
ATOM 2503 O O . SER A 1 318 ? -0.116 -25.724 -4.370 1.00 96.69 318 SER A O 1
ATOM 2505 N N . LEU A 1 319 ? 0.406 -24.232 -2.758 1.00 96.25 319 LEU A N 1
ATOM 2506 C CA . LEU A 1 319 ? -0.906 -23.589 -2.679 1.00 96.25 319 LEU A CA 1
ATOM 2507 C C . LEU A 1 319 ? -1.253 -22.882 -3.992 1.00 96.25 319 LEU A C 1
ATOM 2509 O O . LEU A 1 319 ? -2.310 -23.150 -4.561 1.00 96.25 319 LEU A O 1
ATOM 2513 N N . GLY A 1 320 ? -0.343 -22.055 -4.520 1.00 96.88 320 GLY A N 1
ATOM 2514 C CA . GLY A 1 320 ? -0.531 -21.358 -5.797 1.00 96.88 320 GLY A CA 1
ATOM 2515 C C . GLY A 1 320 ? -0.818 -22.320 -6.954 1.00 96.88 320 GLY A C 1
ATOM 2516 O O . GLY A 1 320 ? -1.749 -22.115 -7.732 1.00 96.88 320 GLY A O 1
ATOM 2517 N N . LYS A 1 321 ? -0.103 -23.449 -7.017 1.00 96.94 321 LYS A N 1
ATOM 2518 C CA . LYS A 1 321 ? -0.349 -24.507 -8.006 1.00 96.94 321 LYS A CA 1
ATOM 2519 C C . LYS A 1 321 ? -1.736 -25.137 -7.875 1.00 96.94 321 LYS A C 1
ATOM 2521 O O . LYS A 1 321 ? -2.394 -25.382 -8.889 1.00 96.94 321 LYS A O 1
ATOM 2526 N N . GLU A 1 322 ? -2.165 -25.440 -6.650 1.00 96.44 322 GLU A N 1
ATOM 2527 C CA . GLU A 1 322 ? -3.491 -26.004 -6.390 1.00 96.44 322 GLU A CA 1
ATOM 2528 C C . GLU A 1 322 ? -4.593 -25.019 -6.801 1.00 96.44 322 GLU A C 1
ATOM 2530 O O . GLU A 1 322 ? -5.518 -25.401 -7.522 1.00 96.44 322 GLU A O 1
ATOM 2535 N N . LEU A 1 323 ? -4.452 -23.747 -6.419 1.00 96.31 323 LEU A N 1
ATOM 2536 C CA . LEU A 1 323 ? -5.371 -22.663 -6.770 1.00 96.31 323 LEU A CA 1
ATOM 2537 C C . LEU A 1 323 ? -5.452 -22.471 -8.285 1.00 96.31 323 LEU A C 1
ATOM 2539 O O . LEU A 1 323 ? -6.545 -22.524 -8.848 1.00 96.31 323 LEU A O 1
ATOM 2543 N N . ALA A 1 324 ? -4.310 -22.360 -8.969 1.00 96.44 324 ALA A N 1
ATOM 2544 C CA . ALA A 1 324 ? -4.253 -22.264 -10.425 1.00 96.44 324 ALA A CA 1
ATOM 2545 C C . ALA A 1 324 ? -4.943 -23.462 -11.104 1.00 96.44 324 ALA A C 1
ATOM 2547 O O . ALA A 1 324 ? -5.696 -23.287 -12.063 1.00 96.44 324 ALA A O 1
ATOM 2548 N N . GLY A 1 325 ? -4.740 -24.680 -10.591 1.00 94.75 325 GLY A N 1
ATOM 2549 C CA . GLY A 1 325 ? -5.399 -25.890 -11.087 1.00 94.75 325 GLY A CA 1
ATOM 2550 C C . GLY A 1 325 ? -6.916 -25.900 -10.870 1.00 94.75 325 GLY A C 1
ATOM 2551 O O . GLY A 1 325 ? -7.653 -26.297 -11.776 1.00 94.75 325 GLY A O 1
ATOM 2552 N N . LYS A 1 326 ? -7.390 -25.434 -9.706 1.00 94.31 326 LYS A N 1
ATOM 2553 C CA . LYS A 1 326 ? -8.824 -25.285 -9.401 1.00 94.31 326 LYS A CA 1
ATOM 2554 C C . LYS A 1 326 ? -9.494 -24.212 -10.256 1.00 94.31 326 LYS A C 1
ATOM 2556 O O . LYS A 1 326 ? -10.633 -24.408 -10.674 1.00 94.31 326 LYS A O 1
ATOM 2561 N N . MET A 1 327 ? -8.793 -23.115 -10.547 1.00 94.38 327 MET A N 1
ATOM 2562 C CA . MET A 1 327 ? -9.275 -22.070 -11.452 1.00 94.38 327 MET A CA 1
ATOM 2563 C C . MET A 1 327 ? -9.449 -22.598 -12.876 1.00 94.38 327 MET A C 1
ATOM 2565 O O . MET A 1 327 ? -10.459 -22.330 -13.528 1.00 94.38 327 MET A O 1
ATOM 2569 N N . SER A 1 328 ? -8.442 -23.313 -13.388 1.00 93.19 328 SER A N 1
ATOM 2570 C CA . SER A 1 328 ? -8.448 -23.863 -14.742 1.00 93.19 328 SER A CA 1
ATOM 2571 C C . SER A 1 328 ? -7.330 -24.894 -14.937 1.00 93.19 328 SER A C 1
ATOM 2573 O O . SER A 1 328 ? -6.170 -24.602 -14.634 1.00 93.19 328 SER A O 1
ATOM 2575 N N . PRO A 1 329 ? -7.600 -26.041 -15.596 1.00 90.94 329 PRO A N 1
ATOM 2576 C CA . PRO A 1 329 ? -6.552 -26.982 -15.996 1.00 90.94 329 PRO A CA 1
ATOM 2577 C C . PRO A 1 329 ? -5.418 -26.330 -16.802 1.00 90.94 329 PRO A C 1
ATOM 2579 O O . PRO A 1 329 ? -4.263 -26.738 -16.694 1.00 90.94 329 PRO A O 1
ATOM 2582 N N . LYS A 1 330 ? -5.726 -25.292 -17.595 1.00 90.38 330 LYS A N 1
ATOM 2583 C CA . LYS A 1 330 ? -4.731 -24.564 -18.395 1.00 90.38 330 LYS A CA 1
ATOM 2584 C C . LYS A 1 330 ? -3.755 -23.788 -17.509 1.00 90.38 330 LYS A C 1
ATOM 2586 O O . LYS A 1 330 ? -2.549 -23.874 -17.723 1.00 90.38 330 LYS A O 1
ATOM 2591 N N . LEU A 1 331 ? -4.266 -23.082 -16.500 1.00 94.00 331 LEU A N 1
ATOM 2592 C CA . LEU A 1 331 ? -3.445 -22.327 -15.551 1.00 94.00 331 LEU A CA 1
ATOM 2593 C C . LEU A 1 331 ? -2.591 -23.268 -14.696 1.00 94.00 331 LEU A C 1
ATOM 2595 O O . LEU A 1 331 ? -1.391 -23.044 -14.575 1.00 94.00 331 LEU A O 1
ATOM 2599 N N . GLY A 1 332 ? -3.160 -24.382 -14.223 1.00 94.75 332 GLY A N 1
ATOM 2600 C CA . GLY A 1 332 ? -2.396 -25.415 -13.514 1.00 94.75 332 GLY A CA 1
ATOM 2601 C C . GLY A 1 332 ? -1.223 -25.981 -14.333 1.00 94.75 332 GLY A C 1
ATOM 2602 O O . GLY A 1 332 ? -0.137 -26.198 -13.794 1.00 94.75 332 GLY A O 1
ATOM 2603 N N . ARG A 1 333 ? -1.392 -26.167 -15.654 1.00 92.19 333 ARG A N 1
ATOM 2604 C CA . ARG A 1 333 ? -0.298 -26.590 -16.553 1.00 92.19 333 ARG A CA 1
ATOM 2605 C C . ARG A 1 333 ? 0.784 -25.523 -16.725 1.00 92.19 333 ARG A C 1
ATOM 2607 O O . ARG A 1 333 ? 1.966 -25.874 -16.755 1.00 92.19 333 ARG A O 1
ATOM 2614 N N . ILE A 1 334 ? 0.399 -24.253 -16.850 1.00 95.06 334 ILE A N 1
ATOM 2615 C CA . ILE A 1 334 ? 1.350 -23.136 -16.968 1.00 95.06 334 ILE A CA 1
ATOM 2616 C C . ILE A 1 334 ? 2.157 -23.013 -15.676 1.00 95.06 334 ILE A C 1
ATOM 2618 O O . ILE A 1 334 ? 3.384 -23.020 -15.736 1.00 95.06 334 ILE A O 1
ATOM 2622 N N . PHE A 1 335 ? 1.490 -23.036 -14.520 1.00 97.25 335 PHE A N 1
ATOM 2623 C CA . PHE A 1 335 ? 2.140 -22.994 -13.211 1.00 97.25 335 PHE A CA 1
ATOM 2624 C C . PHE A 1 335 ? 3.113 -24.168 -13.031 1.00 97.25 335 PHE A C 1
ATOM 2626 O O . PHE A 1 335 ? 4.279 -23.986 -12.692 1.00 97.25 335 PHE A O 1
ATOM 2633 N N . GLY A 1 336 ? 2.676 -25.391 -13.351 1.00 95.50 336 GLY A N 1
ATOM 2634 C CA . GLY A 1 336 ? 3.547 -26.566 -13.284 1.00 95.50 336 GLY A CA 1
ATOM 2635 C C . GLY A 1 336 ? 4.749 -26.499 -14.235 1.00 95.50 336 GLY A C 1
ATOM 2636 O O . GLY A 1 336 ? 5.807 -27.044 -13.919 1.00 95.50 336 GLY A O 1
ATOM 2637 N N . SER A 1 337 ? 4.610 -25.833 -15.385 1.00 93.88 337 SER A N 1
ATOM 2638 C CA . SER A 1 337 ? 5.716 -25.615 -16.327 1.00 93.88 337 SER A CA 1
ATOM 2639 C C . SER A 1 337 ? 6.697 -24.564 -15.810 1.00 93.88 337 SER A C 1
ATOM 2641 O O . SER A 1 337 ? 7.898 -24.800 -15.885 1.00 93.88 337 SER A O 1
ATOM 2643 N N . MET A 1 338 ? 6.196 -23.465 -15.239 1.00 96.81 338 MET A N 1
ATOM 2644 C CA . MET A 1 338 ? 6.988 -22.431 -14.568 1.00 96.81 338 MET A CA 1
ATOM 2645 C C . MET A 1 338 ? 7.867 -23.028 -13.461 1.00 96.81 338 MET A C 1
ATOM 2647 O O . MET A 1 338 ? 9.081 -22.833 -13.471 1.00 96.81 338 MET A O 1
ATOM 2651 N N . GLU A 1 339 ? 7.284 -23.834 -12.565 1.00 96.31 339 GLU A N 1
ATOM 2652 C CA . GLU A 1 339 ? 8.034 -24.510 -11.497 1.00 96.31 339 GLU A CA 1
ATOM 2653 C C . GLU A 1 339 ? 9.090 -25.469 -12.049 1.00 96.31 339 GLU A C 1
ATOM 2655 O O . GLU A 1 339 ? 10.246 -25.442 -11.633 1.00 96.31 339 GLU A O 1
ATOM 2660 N N . LYS A 1 340 ? 8.710 -26.316 -13.016 1.00 95.56 340 LYS A N 1
ATOM 2661 C CA . LYS A 1 340 ? 9.616 -27.307 -13.615 1.00 95.56 340 LYS A CA 1
ATOM 2662 C C . LYS A 1 340 ? 10.824 -26.660 -14.297 1.00 95.56 340 LYS A C 1
ATOM 2664 O O . LYS A 1 340 ? 11.855 -27.311 -14.437 1.00 95.56 340 LYS A O 1
ATOM 2669 N N . LYS A 1 341 ? 10.658 -25.426 -14.764 1.00 96.69 341 LYS A N 1
ATOM 2670 C CA . LYS A 1 341 ? 11.668 -24.627 -15.453 1.00 96.69 341 LYS A CA 1
ATOM 2671 C C . LYS A 1 341 ? 12.391 -23.635 -14.549 1.00 96.69 341 LYS A C 1
ATOM 2673 O O . LYS A 1 341 ? 13.194 -22.854 -15.047 1.00 96.69 341 LYS A O 1
ATOM 2678 N N . HIS A 1 342 ? 12.143 -23.698 -13.240 1.00 97.06 342 HIS A N 1
ATOM 2679 C CA . HIS A 1 342 ? 12.810 -22.873 -12.234 1.00 97.06 342 HIS A CA 1
ATOM 2680 C C . HIS A 1 342 ? 12.608 -21.363 -12.465 1.00 97.06 342 HIS A C 1
ATOM 2682 O O . HIS A 1 342 ? 13.476 -20.560 -12.144 1.00 97.06 342 HIS A O 1
ATOM 2688 N N . LEU A 1 343 ? 11.450 -20.976 -13.013 1.00 97.88 343 LEU A N 1
ATOM 2689 C CA . LEU A 1 343 ? 11.104 -19.592 -13.373 1.00 97.88 343 LEU A CA 1
ATOM 2690 C C . LEU A 1 343 ? 10.352 -18.850 -12.253 1.00 97.88 343 LEU A C 1
ATOM 2692 O O . LEU A 1 343 ? 9.523 -17.980 -12.513 1.00 97.88 343 LEU A O 1
ATOM 2696 N N . VAL A 1 344 ? 10.580 -19.246 -11.002 1.00 97.81 344 VAL A N 1
ATOM 2697 C CA . VAL A 1 344 ? 9.931 -18.655 -9.832 1.00 97.81 344 VAL A CA 1
ATOM 2698 C C . VAL A 1 344 ? 10.863 -18.714 -8.626 1.00 97.81 344 VAL A C 1
ATOM 2700 O O . VAL A 1 344 ? 11.377 -19.781 -8.281 1.00 97.81 344 VAL A O 1
ATOM 2703 N N . THR A 1 345 ? 11.033 -17.576 -7.961 1.00 97.06 345 THR A N 1
ATOM 2704 C CA . THR A 1 345 ? 11.606 -17.463 -6.618 1.00 97.06 345 THR A CA 1
ATOM 2705 C C . THR A 1 345 ? 10.521 -17.000 -5.661 1.00 97.06 345 THR A C 1
ATOM 2707 O O . THR A 1 345 ? 9.843 -16.013 -5.922 1.00 97.06 345 THR A O 1
ATOM 2710 N N . VAL A 1 346 ? 10.373 -17.720 -4.550 1.00 97.00 346 VAL A N 1
ATOM 2711 C CA . VAL A 1 346 ? 9.574 -17.303 -3.393 1.00 97.00 346 VAL A CA 1
ATOM 2712 C C . VAL A 1 346 ? 10.496 -17.373 -2.184 1.00 97.00 346 VAL A C 1
ATOM 2714 O O . VAL A 1 346 ? 11.175 -18.387 -1.992 1.00 97.00 346 VAL A O 1
ATOM 2717 N N . GLY A 1 347 ? 10.530 -16.319 -1.385 1.00 94.00 347 GLY A N 1
ATOM 2718 C CA . GLY A 1 347 ? 11.301 -16.250 -0.153 1.00 94.00 347 GLY A CA 1
ATOM 2719 C C . GLY A 1 347 ? 10.650 -15.326 0.866 1.00 94.00 347 GLY A C 1
ATOM 2720 O O . GLY A 1 347 ? 9.607 -14.743 0.598 1.00 94.00 347 GLY A O 1
ATOM 2721 N N . SER A 1 348 ? 11.261 -15.245 2.042 1.00 88.06 348 SER A N 1
ATOM 2722 C CA . SER A 1 348 ? 10.856 -14.363 3.138 1.00 88.06 348 SER A CA 1
ATOM 2723 C C . SER A 1 348 ? 12.116 -14.036 3.947 1.00 88.06 348 SER A C 1
ATOM 2725 O O . SER A 1 348 ? 12.510 -14.797 4.839 1.00 88.06 348 SER A O 1
ATOM 2727 N N . SER A 1 349 ? 12.845 -12.991 3.553 1.00 86.38 349 SER A N 1
ATOM 2728 C CA . SER A 1 349 ? 14.096 -12.589 4.211 1.00 86.38 349 SER A CA 1
ATOM 2729 C C . SER A 1 349 ? 14.335 -11.089 4.099 1.00 86.38 349 SER A C 1
ATOM 2731 O O . SER A 1 349 ? 14.116 -10.484 3.055 1.00 86.38 349 SER A O 1
ATOM 2733 N N . ASP A 1 350 ? 14.892 -10.527 5.168 1.00 80.94 350 ASP A N 1
ATOM 2734 C CA . ASP A 1 350 ? 15.440 -9.170 5.263 1.00 80.94 350 ASP A CA 1
ATOM 2735 C C . ASP A 1 350 ? 16.613 -8.888 4.304 1.00 80.94 350 ASP A C 1
ATOM 2737 O O . ASP A 1 350 ? 16.920 -7.733 4.020 1.00 80.94 350 ASP A O 1
ATOM 2741 N N . LYS A 1 351 ? 17.271 -9.932 3.788 1.00 85.88 351 LYS A N 1
ATOM 2742 C CA . LYS A 1 351 ? 18.319 -9.820 2.763 1.00 85.88 351 LYS A CA 1
ATOM 2743 C C . LYS A 1 351 ? 17.770 -9.779 1.347 1.00 85.88 351 LYS A C 1
ATOM 2745 O O . LYS A 1 351 ? 18.501 -9.415 0.432 1.00 85.88 351 LYS A O 1
ATOM 2750 N N . MET A 1 352 ? 16.527 -10.196 1.144 1.00 90.19 352 MET A N 1
ATOM 2751 C CA . MET A 1 352 ? 15.900 -10.141 -0.167 1.00 90.19 352 MET A CA 1
ATOM 2752 C C . MET A 1 352 ? 15.333 -8.745 -0.410 1.00 90.19 352 MET A C 1
ATOM 2754 O O . MET A 1 352 ? 14.951 -8.037 0.521 1.00 90.19 352 MET A O 1
ATOM 2758 N N . TYR A 1 353 ? 15.263 -8.352 -1.678 1.00 87.44 353 TYR A N 1
ATOM 2759 C CA . TYR A 1 353 ? 14.621 -7.114 -2.089 1.00 87.44 353 TYR A CA 1
ATOM 2760 C C . TYR A 1 353 ? 13.187 -7.062 -1.565 1.00 87.44 353 TYR A C 1
ATOM 2762 O O . TYR A 1 353 ? 12.442 -8.039 -1.662 1.00 87.44 353 TYR A O 1
ATOM 2770 N N . TYR A 1 354 ? 12.818 -5.927 -0.976 1.00 82.75 354 TYR A N 1
ATOM 2771 C CA . TYR A 1 354 ? 11.477 -5.710 -0.455 1.00 82.75 354 TYR A CA 1
ATOM 2772 C C . TYR A 1 354 ? 10.539 -5.378 -1.617 1.00 82.75 354 TYR A C 1
ATOM 2774 O O . TYR A 1 354 ? 10.502 -4.245 -2.094 1.00 82.75 354 TYR A O 1
ATOM 2782 N N . GLY A 1 355 ? 9.846 -6.399 -2.115 1.00 87.25 355 GLY A N 1
ATOM 2783 C CA . GLY A 1 355 ? 8.931 -6.299 -3.244 1.00 87.25 355 GLY A CA 1
ATOM 2784 C C . GLY A 1 355 ? 8.755 -7.633 -3.963 1.00 87.25 355 GLY A C 1
ATOM 2785 O O . GLY A 1 355 ? 9.488 -8.597 -3.726 1.00 87.25 355 GLY A O 1
ATOM 2786 N N . SER A 1 356 ? 7.774 -7.666 -4.856 1.00 93.94 356 SER A N 1
ATOM 2787 C CA . SER A 1 356 ? 7.517 -8.774 -5.775 1.00 93.94 356 SER A CA 1
ATOM 2788 C C . SER A 1 356 ? 7.361 -8.218 -7.185 1.00 93.94 356 SER A C 1
ATOM 2790 O O . SER A 1 356 ? 7.032 -7.042 -7.341 1.00 93.94 356 SER A O 1
ATOM 2792 N N . PHE A 1 357 ? 7.730 -9.011 -8.188 1.00 95.56 357 PHE A N 1
ATOM 2793 C CA . PHE A 1 357 ? 7.662 -8.591 -9.584 1.00 95.56 357 PHE A CA 1
ATOM 2794 C C . PHE A 1 357 ? 7.749 -9.774 -10.554 1.00 95.56 357 PHE A C 1
ATOM 2796 O O . PHE A 1 357 ? 8.243 -10.865 -10.232 1.00 95.56 357 PHE A O 1
ATOM 2803 N N . GLN A 1 358 ? 7.394 -9.492 -11.806 1.00 96.19 358 GLN A N 1
ATOM 2804 C CA . GLN A 1 358 ? 7.640 -10.344 -12.958 1.00 96.19 358 GLN A CA 1
ATOM 2805 C C . GLN A 1 358 ? 8.607 -9.666 -13.938 1.00 96.19 358 GLN A C 1
ATOM 2807 O O . GLN A 1 358 ? 8.374 -8.550 -14.385 1.00 96.19 358 GLN A O 1
ATOM 2812 N N . ILE A 1 359 ? 9.672 -10.372 -14.335 1.00 95.19 359 ILE A N 1
ATOM 2813 C CA . ILE A 1 359 ? 10.591 -9.941 -15.410 1.00 95.19 359 ILE A CA 1
ATOM 2814 C C . ILE A 1 359 ? 10.608 -10.936 -16.563 1.00 95.19 359 ILE A C 1
ATOM 2816 O O . ILE A 1 359 ? 10.153 -12.074 -16.420 1.00 95.19 359 ILE A O 1
ATOM 2820 N N . TYR A 1 360 ? 11.133 -10.525 -17.715 1.00 94.00 360 TYR A N 1
ATOM 2821 C CA . TYR A 1 360 ? 11.166 -11.354 -18.913 1.00 94.00 360 TYR A CA 1
ATOM 2822 C C . TYR A 1 360 ? 12.595 -11.685 -19.355 1.00 94.00 360 TYR A C 1
ATOM 2824 O O . TYR A 1 360 ? 13.429 -10.806 -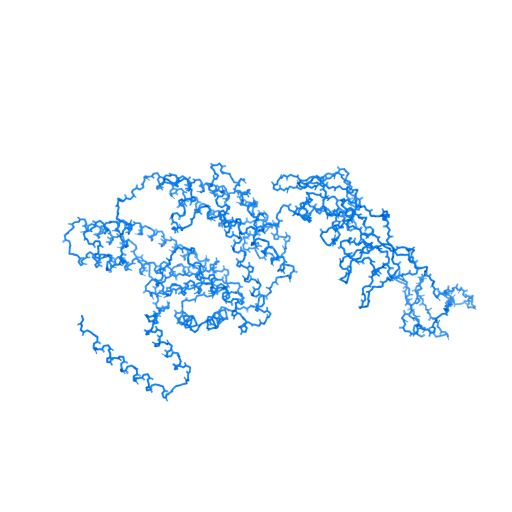19.560 1.00 94.00 360 TYR A O 1
ATOM 2832 N N . LEU A 1 361 ? 12.886 -12.975 -19.513 1.00 95.25 361 LEU A N 1
ATOM 2833 C CA . LEU A 1 361 ? 14.186 -13.491 -19.936 1.00 95.25 361 LEU A CA 1
ATOM 2834 C C . LEU A 1 361 ? 14.141 -13.738 -21.446 1.00 95.25 361 LEU A C 1
ATOM 2836 O O . LEU A 1 361 ? 13.664 -14.778 -21.911 1.00 95.25 361 LEU A O 1
ATOM 2840 N N . ASN A 1 362 ? 14.608 -12.754 -22.215 1.00 91.38 362 ASN A N 1
ATOM 2841 C CA . ASN A 1 362 ? 14.473 -12.735 -23.670 1.00 91.38 362 ASN A CA 1
ATOM 2842 C C . ASN A 1 362 ? 15.184 -13.917 -24.347 1.00 91.38 362 ASN A C 1
ATOM 2844 O O . ASN A 1 362 ? 14.596 -14.564 -25.212 1.00 91.38 362 ASN A O 1
ATOM 2848 N N . SER A 1 363 ? 16.414 -14.254 -23.936 1.00 90.12 363 SER A N 1
ATOM 2849 C CA . SER A 1 363 ? 17.226 -15.302 -24.586 1.00 90.12 363 SER A CA 1
ATOM 2850 C C . SER A 1 363 ? 16.596 -16.696 -24.536 1.00 90.12 363 SER A C 1
ATOM 2852 O O . SER A 1 363 ? 16.841 -17.524 -25.416 1.00 90.12 363 SER A O 1
ATOM 2854 N N . CYS A 1 364 ? 15.761 -16.962 -23.530 1.00 87.19 364 CYS A N 1
ATOM 2855 C CA . CYS A 1 364 ? 15.062 -18.231 -23.368 1.00 87.19 364 CYS A CA 1
ATOM 2856 C C . CYS A 1 364 ? 13.541 -18.109 -23.549 1.00 87.19 364 CYS A C 1
ATOM 2858 O O . CYS A 1 364 ? 12.819 -19.066 -23.254 1.00 87.19 364 CYS A O 1
ATOM 2860 N N . ASP A 1 365 ? 13.072 -16.955 -24.046 1.00 88.31 365 ASP A N 1
ATOM 2861 C CA . ASP A 1 365 ? 11.665 -16.625 -24.282 1.00 88.31 365 ASP A CA 1
ATOM 2862 C C . ASP A 1 365 ? 10.804 -17.081 -23.097 1.00 88.31 365 ASP A C 1
ATOM 2864 O O . ASP A 1 365 ? 9.974 -17.981 -23.240 1.00 88.31 365 ASP A O 1
ATOM 2868 N N . SER A 1 366 ? 11.051 -16.552 -21.893 1.00 94.38 366 SER A N 1
ATOM 2869 C CA . SER A 1 366 ? 10.342 -16.989 -20.679 1.00 94.38 366 SER A CA 1
ATOM 2870 C C . SER A 1 366 ? 10.156 -15.868 -19.647 1.00 94.38 366 SER A C 1
ATOM 2872 O O . SER A 1 366 ? 11.127 -15.190 -19.317 1.00 94.38 366 SER A O 1
ATOM 2874 N N . PRO A 1 367 ? 8.945 -15.687 -19.084 1.00 96.69 367 PRO A N 1
ATOM 2875 C CA . PRO A 1 367 ? 8.758 -14.847 -17.905 1.00 96.69 367 PRO A CA 1
ATOM 2876 C C . PRO A 1 367 ? 9.344 -15.511 -16.650 1.00 96.69 367 PRO A C 1
ATOM 2878 O O . PRO A 1 367 ? 9.538 -16.726 -16.619 1.00 96.69 367 PRO A O 1
ATOM 2881 N N . TYR A 1 368 ? 9.616 -14.715 -15.620 1.00 98.06 368 TYR A N 1
ATOM 2882 C CA . TYR A 1 368 ? 10.162 -15.136 -14.331 1.00 98.06 368 TYR A CA 1
ATOM 2883 C C . TYR A 1 368 ? 9.487 -14.364 -13.194 1.00 98.06 368 TYR A C 1
ATOM 2885 O O . TYR A 1 368 ? 9.367 -13.145 -13.294 1.00 98.06 368 TYR A O 1
ATOM 2893 N N . ILE A 1 369 ? 9.088 -15.056 -12.124 1.00 98.19 369 ILE A N 1
ATOM 2894 C CA . ILE A 1 369 ? 8.477 -14.453 -10.926 1.00 98.19 369 ILE A CA 1
ATOM 2895 C C . ILE A 1 369 ? 9.493 -14.360 -9.787 1.00 98.19 369 ILE A C 1
ATOM 2897 O O . ILE A 1 369 ? 10.165 -15.344 -9.472 1.00 98.19 369 ILE A O 1
ATOM 2901 N N . PHE A 1 370 ? 9.537 -13.218 -9.108 1.00 98.25 370 PHE A N 1
ATOM 2902 C CA . PHE A 1 370 ? 10.221 -13.043 -7.832 1.00 98.25 370 PHE A CA 1
ATOM 2903 C C . PHE A 1 370 ? 9.222 -12.571 -6.773 1.00 98.25 370 PHE A C 1
ATOM 2905 O O . PHE A 1 370 ? 8.532 -11.579 -6.981 1.00 98.25 370 PHE A O 1
ATOM 2912 N N . VAL A 1 371 ? 9.155 -13.273 -5.640 1.00 97.00 371 VAL A N 1
ATOM 2913 C CA . VAL A 1 371 ? 8.304 -12.924 -4.495 1.00 97.00 371 VAL A CA 1
ATOM 2914 C C . VAL A 1 371 ? 9.133 -12.943 -3.216 1.00 97.00 371 VAL A C 1
ATOM 2916 O O . VAL A 1 371 ? 9.716 -13.975 -2.868 1.00 97.00 371 VAL A O 1
ATOM 2919 N N . ASN A 1 372 ? 9.140 -11.823 -2.496 1.00 93.88 372 ASN A N 1
ATOM 2920 C CA . ASN A 1 372 ? 9.568 -11.749 -1.101 1.00 93.88 372 ASN A CA 1
ATOM 2921 C C . ASN A 1 372 ? 8.333 -11.498 -0.227 1.00 93.88 372 ASN A C 1
ATOM 2923 O O . ASN A 1 372 ? 7.796 -10.393 -0.218 1.00 93.88 372 ASN A O 1
ATOM 2927 N N . GLY A 1 373 ? 7.856 -12.549 0.433 1.00 88.19 373 GLY A N 1
ATOM 2928 C CA . GLY A 1 373 ? 6.671 -12.531 1.283 1.00 88.19 373 GLY A CA 1
ATOM 2929 C C . GLY A 1 373 ? 6.993 -12.383 2.768 1.00 88.19 373 GLY A C 1
ATOM 2930 O O . GLY A 1 373 ? 8.149 -12.287 3.185 1.00 88.19 373 GLY A O 1
ATOM 2931 N N . GLU A 1 374 ? 5.945 -12.419 3.580 1.00 85.19 374 GLU A N 1
ATOM 2932 C CA . GLU A 1 374 ? 6.003 -12.280 5.036 1.00 85.19 374 GLU A CA 1
ATOM 2933 C C . GLU A 1 374 ? 6.281 -13.615 5.751 1.00 85.19 374 GLU A C 1
ATOM 2935 O O . GLU A 1 374 ? 6.536 -13.646 6.955 1.00 85.19 374 GLU A O 1
ATOM 2940 N N . GLY A 1 375 ? 6.267 -14.736 5.021 1.00 88.88 375 GLY A N 1
ATOM 2941 C CA . GLY A 1 375 ? 6.465 -16.080 5.564 1.00 88.88 375 GLY A CA 1
ATOM 2942 C C . GLY A 1 375 ? 5.165 -16.728 6.039 1.00 88.88 375 GLY A C 1
ATOM 2943 O O . GLY A 1 375 ? 5.160 -17.475 7.023 1.00 88.88 375 GLY A O 1
ATOM 2944 N N . SER A 1 376 ? 4.050 -16.451 5.362 1.00 91.56 376 SER A N 1
ATOM 2945 C CA . SER A 1 376 ? 2.721 -16.931 5.755 1.00 91.56 376 SER A CA 1
ATOM 2946 C C . SER A 1 376 ? 1.895 -17.440 4.575 1.00 91.56 376 SER A C 1
ATOM 2948 O O . SER A 1 376 ? 2.234 -17.235 3.411 1.00 91.56 376 SER A O 1
ATOM 2950 N N . GLU A 1 377 ? 0.786 -18.131 4.854 1.00 90.94 377 GLU A N 1
ATOM 2951 C CA . GLU A 1 377 ? -0.131 -18.583 3.798 1.00 90.94 377 GLU A CA 1
ATOM 2952 C C . GLU A 1 377 ? -0.773 -17.414 3.018 1.00 90.94 377 GLU A C 1
ATOM 2954 O O . GLU A 1 377 ? -1.242 -17.636 1.902 1.00 90.94 377 GLU A O 1
ATOM 2959 N N . TYR A 1 378 ? -0.725 -16.178 3.538 1.00 90.69 378 TYR A N 1
ATOM 2960 C CA . TYR A 1 378 ? -1.179 -14.969 2.837 1.00 90.69 378 TYR A CA 1
ATOM 2961 C C . TYR A 1 378 ? -0.319 -14.623 1.610 1.00 90.69 378 TYR A C 1
ATOM 2963 O O . TYR A 1 378 ? -0.852 -14.134 0.614 1.00 90.69 378 TYR A O 1
ATOM 2971 N N . ASP A 1 379 ? 0.971 -14.990 1.616 1.00 93.88 379 ASP A N 1
ATOM 2972 C CA . ASP A 1 379 ? 1.923 -14.745 0.514 1.00 93.88 379 ASP A CA 1
ATOM 2973 C C . ASP A 1 379 ? 1.477 -15.371 -0.820 1.00 93.88 379 ASP A C 1
ATOM 2975 O O . ASP A 1 379 ? 1.977 -15.031 -1.896 1.00 93.88 379 ASP A O 1
ATOM 2979 N N . VAL A 1 380 ? 0.518 -16.302 -0.769 1.00 95.19 380 VAL A N 1
ATOM 2980 C CA . VAL A 1 380 ? -0.101 -16.885 -1.957 1.00 95.19 380 VAL A CA 1
ATOM 2981 C C . VAL A 1 380 ? -0.802 -15.834 -2.819 1.00 95.19 380 VAL A C 1
ATOM 2983 O O . VAL A 1 380 ? -0.823 -16.000 -4.034 1.00 95.19 380 VAL A O 1
ATOM 2986 N N . LEU A 1 381 ? -1.365 -14.769 -2.233 1.00 94.75 381 LEU A N 1
ATOM 2987 C CA . LEU A 1 381 ? -2.043 -13.721 -2.999 1.00 94.75 381 LEU A CA 1
ATOM 2988 C C . LEU A 1 381 ? -1.039 -12.960 -3.858 1.00 94.75 381 LEU A C 1
ATOM 2990 O O . LEU A 1 381 ? -1.236 -12.870 -5.067 1.00 94.75 381 LEU A O 1
ATOM 2994 N N . THR A 1 382 ? 0.090 -12.557 -3.272 1.00 94.62 382 THR A N 1
ATOM 2995 C CA . THR A 1 382 ? 1.207 -11.930 -3.987 1.00 94.62 382 THR A CA 1
ATOM 2996 C C . THR A 1 382 ? 1.758 -12.846 -5.080 1.00 94.62 382 THR A C 1
ATOM 2998 O O . THR A 1 382 ? 1.927 -12.433 -6.221 1.00 94.62 382 THR A O 1
ATOM 3001 N N . LEU A 1 383 ? 1.962 -14.135 -4.790 1.00 97.25 383 LEU A N 1
ATOM 3002 C CA . LEU A 1 383 ? 2.387 -15.094 -5.815 1.00 97.25 383 LEU A CA 1
ATOM 3003 C C . LEU A 1 383 ? 1.380 -15.208 -6.969 1.00 97.25 383 LEU A C 1
ATOM 3005 O O . LEU A 1 383 ? 1.778 -15.331 -8.128 1.00 97.25 383 LEU A O 1
ATOM 3009 N N . MET A 1 384 ? 0.082 -15.200 -6.671 1.00 97.25 384 MET A N 1
ATOM 3010 C CA . MET A 1 384 ? -0.961 -15.293 -7.693 1.00 97.25 384 MET A CA 1
ATOM 3011 C C . MET A 1 384 ? -1.117 -13.994 -8.494 1.00 97.25 384 MET A C 1
ATOM 3013 O O . MET A 1 384 ? -1.414 -14.076 -9.687 1.00 97.25 384 MET A O 1
ATOM 3017 N N . HIS A 1 385 ? -0.855 -12.839 -7.878 1.00 96.00 385 HIS A N 1
ATOM 3018 C CA . HIS A 1 385 ? -0.735 -11.544 -8.544 1.00 96.00 385 HIS A CA 1
ATOM 3019 C C . HIS A 1 385 ? 0.375 -11.591 -9.606 1.00 96.00 385 HIS A C 1
ATOM 3021 O O . HIS A 1 385 ? 0.107 -11.441 -10.801 1.00 96.00 385 HIS A O 1
ATOM 3027 N N . GLU A 1 386 ? 1.596 -11.967 -9.212 1.00 97.75 386 GLU A N 1
ATOM 3028 C CA . GLU A 1 386 ? 2.724 -12.108 -10.145 1.00 97.75 386 GLU A CA 1
ATOM 3029 C C . GLU A 1 386 ? 2.493 -13.196 -11.199 1.00 97.75 386 GLU A C 1
ATOM 3031 O O . GLU A 1 386 ? 2.923 -13.093 -12.353 1.00 97.75 386 GLU A O 1
ATOM 3036 N N . PHE A 1 387 ? 1.765 -14.256 -10.840 1.00 97.94 387 PHE A N 1
ATOM 3037 C CA . PHE A 1 387 ? 1.374 -15.287 -11.793 1.00 97.94 387 PHE A CA 1
ATOM 3038 C C . PHE A 1 387 ? 0.408 -14.753 -12.863 1.00 97.94 387 PHE A C 1
ATOM 3040 O O . PHE A 1 387 ? 0.394 -15.257 -13.991 1.00 97.94 387 PHE A O 1
ATOM 3047 N N . GLY A 1 388 ? -0.353 -13.696 -12.579 1.00 96.06 388 GLY A N 1
ATOM 3048 C CA . GLY A 1 388 ? -1.112 -12.968 -13.593 1.00 96.06 388 GLY A CA 1
ATOM 3049 C C . GLY A 1 388 ? -0.238 -12.269 -14.618 1.00 96.06 388 GLY A C 1
ATOM 3050 O O . GLY A 1 388 ? -0.432 -12.494 -15.818 1.00 96.06 388 GLY A O 1
ATOM 3051 N N . HIS A 1 389 ? 0.794 -11.546 -14.187 1.00 95.62 389 HIS A N 1
ATOM 3052 C CA . HIS A 1 389 ? 1.783 -11.000 -15.118 1.00 95.62 389 HIS A CA 1
ATOM 3053 C C . HIS A 1 389 ? 2.482 -12.110 -15.908 1.00 95.62 389 HIS A C 1
ATOM 3055 O O . HIS A 1 389 ? 2.529 -12.065 -17.139 1.00 95.62 389 HIS A O 1
ATOM 3061 N N . PHE A 1 390 ? 2.914 -13.179 -15.231 1.00 96.56 390 PHE A N 1
ATOM 3062 C CA . PHE A 1 390 ? 3.557 -14.325 -15.875 1.00 96.56 390 PHE A CA 1
ATOM 3063 C C . PHE A 1 390 ? 2.673 -14.944 -16.958 1.00 96.56 390 PHE A C 1
ATOM 3065 O O . PHE A 1 390 ? 3.145 -15.251 -18.052 1.00 96.56 390 PHE A O 1
ATOM 3072 N N . THR A 1 391 ? 1.386 -15.150 -16.675 1.00 94.25 391 THR A N 1
ATOM 3073 C CA . THR A 1 391 ? 0.456 -15.749 -17.641 1.00 94.25 391 THR A CA 1
ATOM 3074 C C . THR A 1 391 ? 0.165 -14.815 -18.812 1.00 94.25 391 THR A C 1
ATOM 3076 O O . THR A 1 391 ? 0.081 -15.297 -19.941 1.00 94.25 391 THR A O 1
ATOM 3079 N N . SER A 1 392 ? 0.084 -13.501 -18.590 1.00 92.38 392 SER A N 1
ATOM 3080 C CA . SER A 1 392 ? -0.010 -12.510 -19.669 1.00 92.38 392 SER A CA 1
ATOM 3081 C C . SER A 1 392 ? 1.236 -12.548 -20.565 1.00 92.38 392 SER A C 1
ATOM 3083 O O . SER A 1 392 ? 1.145 -12.806 -21.770 1.00 92.38 392 SER A O 1
ATOM 3085 N N . ALA A 1 393 ? 2.425 -12.446 -19.965 1.00 91.88 393 ALA A N 1
ATOM 3086 C CA . ALA A 1 393 ? 3.706 -12.523 -20.663 1.00 91.88 393 ALA A CA 1
ATOM 3087 C C . ALA A 1 393 ? 3.935 -13.883 -21.354 1.00 91.88 393 ALA A C 1
ATOM 3089 O O . ALA A 1 393 ? 4.598 -13.951 -22.395 1.00 91.88 393 ALA A O 1
ATOM 3090 N N . TYR A 1 394 ? 3.356 -14.969 -20.825 1.00 92.12 394 TYR A N 1
ATOM 3091 C CA . TYR A 1 394 ? 3.354 -16.300 -21.438 1.00 92.12 394 TYR A CA 1
ATOM 3092 C C . TYR A 1 394 ? 2.611 -16.320 -22.782 1.00 92.12 394 TYR A C 1
ATOM 3094 O O . TYR A 1 394 ? 3.055 -16.994 -23.713 1.00 92.12 394 TYR A O 1
ATOM 3102 N N . TYR A 1 395 ? 1.506 -15.589 -22.929 1.00 88.56 395 TYR A N 1
ATOM 3103 C CA . TYR A 1 395 ? 0.788 -15.536 -24.209 1.00 88.56 395 TYR A CA 1
ATOM 3104 C C . TYR A 1 395 ? 1.333 -14.474 -25.159 1.00 88.56 395 TYR A C 1
ATOM 3106 O O . TYR A 1 395 ? 1.349 -14.706 -26.365 1.00 88.56 395 TYR A O 1
ATOM 3114 N N . ASN A 1 396 ? 1.811 -13.352 -24.625 1.00 87.12 396 ASN A N 1
ATOM 3115 C CA . ASN A 1 396 ? 2.198 -12.197 -25.432 1.00 87.12 396 ASN A CA 1
ATOM 3116 C C . ASN A 1 396 ? 3.702 -12.119 -25.735 1.00 87.12 396 ASN A C 1
ATOM 3118 O O . ASN A 1 396 ? 4.163 -11.128 -26.286 1.00 87.12 396 ASN A O 1
ATOM 3122 N N . HIS A 1 397 ? 4.482 -13.147 -25.386 1.00 86.06 397 HIS A N 1
ATOM 3123 C CA . HIS A 1 397 ? 5.939 -13.162 -25.576 1.00 86.06 397 HIS A CA 1
ATOM 3124 C C . HIS A 1 397 ? 6.648 -11.956 -24.936 1.00 86.06 397 HIS A C 1
ATOM 3126 O O . HIS A 1 397 ? 7.515 -11.334 -25.540 1.00 86.06 397 HIS A O 1
ATOM 3132 N N . GLY A 1 398 ? 6.242 -11.612 -23.710 1.00 83.62 398 GLY A N 1
ATOM 3133 C CA . GLY A 1 398 ? 6.809 -10.477 -22.975 1.00 83.62 398 GLY A CA 1
ATOM 3134 C C . GLY A 1 398 ? 6.353 -9.108 -23.480 1.00 83.62 398 GLY A C 1
ATOM 3135 O O . GLY A 1 398 ? 6.698 -8.105 -22.870 1.00 83.62 398 GLY A O 1
ATOM 3136 N N . SER A 1 399 ? 5.547 -9.049 -24.545 1.00 80.56 399 SER A N 1
ATOM 3137 C CA . SER A 1 399 ? 4.895 -7.813 -24.966 1.00 80.56 399 SER A CA 1
ATOM 3138 C C . SER A 1 399 ? 3.768 -7.482 -23.992 1.00 80.56 399 SER A C 1
ATOM 3140 O O . SER A 1 399 ? 2.739 -8.159 -23.942 1.00 80.56 399 SER A O 1
ATOM 3142 N N . THR A 1 400 ? 3.980 -6.450 -23.190 1.00 70.38 400 THR A N 1
ATOM 3143 C CA . THR A 1 400 ? 2.949 -5.827 -22.360 1.00 70.38 400 THR A CA 1
ATOM 3144 C C . THR A 1 400 ? 2.546 -4.502 -22.996 1.00 70.38 400 THR A C 1
ATOM 3146 O O . THR A 1 400 ? 3.360 -3.864 -23.665 1.00 70.38 400 THR A O 1
ATOM 3149 N N . GLY A 1 401 ? 1.280 -4.118 -22.834 1.00 72.19 401 GLY A N 1
ATOM 3150 C CA . GLY A 1 401 ? 0.820 -2.777 -23.185 1.00 72.19 401 GLY A CA 1
ATOM 3151 C C . GLY A 1 401 ? 1.288 -1.750 -22.155 1.00 72.19 401 GLY A C 1
ATOM 3152 O O . GLY A 1 401 ? 2.401 -1.844 -21.635 1.00 72.19 401 GLY A O 1
ATOM 3153 N N . SER A 1 402 ? 0.437 -0.778 -21.836 1.00 78.75 402 SER A N 1
ATOM 3154 C CA . SER A 1 402 ? 0.723 0.163 -20.749 1.00 78.75 402 SER A CA 1
ATOM 3155 C C . SER A 1 402 ? 0.793 -0.554 -19.391 1.00 78.75 402 SER A C 1
ATOM 3157 O O . SER A 1 402 ? 0.266 -1.658 -19.223 1.00 78.75 402 SER A O 1
ATOM 3159 N N . ASN A 1 403 ? 1.414 0.086 -18.397 1.00 79.38 403 ASN A N 1
ATOM 3160 C CA . ASN A 1 403 ? 1.443 -0.447 -17.028 1.00 79.38 403 ASN A CA 1
ATOM 3161 C C . ASN A 1 403 ? 0.021 -0.677 -16.487 1.00 79.38 403 ASN A C 1
ATOM 3163 O O . ASN A 1 403 ? -0.245 -1.703 -15.870 1.00 79.38 403 ASN A O 1
ATOM 3167 N N . ASP A 1 404 ? -0.912 0.224 -16.810 1.00 82.56 404 ASP A N 1
ATOM 3168 C CA . ASP A 1 404 ? -2.315 0.119 -16.400 1.00 82.56 404 ASP A CA 1
ATOM 3169 C C . ASP A 1 404 ? -2.982 -1.147 -16.982 1.00 82.56 404 ASP A C 1
ATOM 3171 O O . ASP A 1 404 ? -3.775 -1.802 -16.308 1.00 82.56 404 ASP A O 1
ATOM 3175 N N . GLU A 1 405 ? -2.637 -1.539 -18.217 1.00 83.88 405 GLU A N 1
ATOM 3176 C CA . GLU A 1 405 ? -3.106 -2.793 -18.824 1.00 83.88 405 GLU A CA 1
ATOM 3177 C C . GLU A 1 405 ? -2.447 -4.032 -18.208 1.00 83.88 405 GLU A C 1
ATOM 3179 O O . GLU A 1 405 ? -3.101 -5.070 -18.057 1.00 83.88 405 GLU A O 1
ATOM 3184 N N . ALA A 1 406 ? -1.161 -3.942 -17.856 1.00 86.50 406 ALA A N 1
ATOM 3185 C CA . ALA A 1 406 ? -0.427 -5.046 -17.245 1.00 86.50 406 ALA A CA 1
ATOM 3186 C C . ALA A 1 406 ? -1.051 -5.467 -15.902 1.00 86.50 406 ALA A C 1
ATOM 3188 O O . ALA A 1 406 ? -1.162 -6.670 -15.643 1.00 86.50 406 ALA A O 1
ATOM 3189 N N . GLU A 1 407 ? -1.535 -4.500 -15.114 1.00 90.56 407 GLU A N 1
ATOM 3190 C CA . GLU A 1 407 ? -2.153 -4.727 -13.799 1.00 90.56 407 GLU A CA 1
ATOM 3191 C C . GLU A 1 407 ? -3.552 -5.360 -13.843 1.00 90.56 407 GLU A C 1
ATOM 3193 O O . GLU A 1 407 ? -4.063 -5.867 -12.838 1.00 90.56 407 GLU A O 1
ATOM 3198 N N . VAL A 1 408 ? -4.194 -5.393 -15.016 1.00 90.38 408 VAL A N 1
ATOM 3199 C CA . VAL A 1 408 ? -5.509 -6.033 -15.168 1.00 90.38 408 VAL A CA 1
ATOM 3200 C C . VAL A 1 408 ? -5.400 -7.540 -14.946 1.00 90.38 408 VAL A C 1
ATOM 3202 O O . VAL A 1 408 ? -6.253 -8.137 -14.286 1.00 90.38 408 VAL A O 1
ATOM 3205 N N . ALA A 1 409 ? -4.369 -8.178 -15.508 1.00 90.19 409 ALA A N 1
ATOM 3206 C CA . ALA A 1 409 ? -4.209 -9.627 -15.431 1.00 90.19 409 ALA A CA 1
ATOM 3207 C C . ALA A 1 409 ? -3.797 -10.092 -14.026 1.00 90.19 409 ALA A C 1
ATOM 3209 O O . ALA A 1 409 ? -4.331 -11.095 -13.546 1.00 90.19 409 ALA A O 1
ATOM 3210 N N . SER A 1 410 ? -2.882 -9.369 -13.377 1.00 92.94 410 SER A N 1
ATOM 3211 C CA . SER A 1 410 ? -2.400 -9.644 -12.019 1.00 92.94 410 SER A CA 1
ATOM 3212 C C . SER A 1 410 ? -3.518 -9.513 -10.987 1.00 92.94 410 SER A C 1
ATOM 3214 O O . SER A 1 410 ? -3.913 -10.509 -10.371 1.00 92.94 410 SER A O 1
ATOM 3216 N N . SER A 1 411 ? -4.138 -8.335 -10.912 1.00 91.50 411 SER A N 1
ATOM 3217 C CA . SER A 1 411 ? -5.217 -8.034 -9.964 1.00 91.50 411 SER A CA 1
ATOM 3218 C C . SER A 1 411 ? -6.434 -8.949 -10.154 1.00 91.50 411 SER A C 1
ATOM 3220 O O . SER A 1 411 ? -7.079 -9.370 -9.190 1.00 91.50 411 SER A O 1
ATOM 3222 N N . ALA A 1 412 ? -6.760 -9.318 -11.401 1.00 91.50 412 ALA A N 1
ATOM 3223 C CA . ALA A 1 412 ? -7.850 -10.255 -11.667 1.00 91.50 412 ALA A CA 1
ATOM 3224 C C . ALA A 1 412 ? -7.559 -11.666 -11.131 1.00 91.50 412 ALA A C 1
ATOM 3226 O O . ALA A 1 412 ? -8.465 -12.319 -10.607 1.00 91.50 412 ALA A O 1
ATOM 3227 N N . LEU A 1 413 ? -6.324 -12.158 -11.260 1.00 92.88 413 LEU A N 1
ATOM 3228 C CA . LEU A 1 413 ? -5.929 -13.471 -10.745 1.00 92.88 413 LEU A CA 1
ATOM 3229 C C . LEU A 1 413 ? -5.851 -13.495 -9.219 1.00 92.88 413 LEU A C 1
ATOM 3231 O O . LEU A 1 413 ? -6.265 -14.486 -8.611 1.00 92.88 413 LEU A O 1
ATOM 3235 N N . GLU A 1 414 ? -5.433 -12.401 -8.596 1.00 92.31 414 GLU A N 1
ATOM 3236 C CA . GLU A 1 414 ? -5.502 -12.216 -7.147 1.00 92.31 414 GLU A CA 1
ATOM 3237 C C . GLU A 1 414 ? -6.956 -12.284 -6.638 1.00 92.31 414 GLU A C 1
ATOM 3239 O O . GLU A 1 414 ? -7.291 -13.123 -5.800 1.00 92.31 414 GLU A O 1
ATOM 3244 N N . LEU A 1 415 ? -7.874 -11.516 -7.235 1.00 91.94 415 LEU A N 1
ATOM 3245 C CA . LEU A 1 415 ? -9.308 -11.561 -6.910 1.00 91.94 415 LEU A CA 1
ATOM 3246 C C . LEU A 1 415 ? -9.930 -12.946 -7.127 1.00 91.94 415 LEU A C 1
ATOM 3248 O O . LEU A 1 415 ? -10.721 -13.430 -6.311 1.00 91.94 415 LEU A O 1
ATOM 3252 N N . LEU A 1 416 ? -9.588 -13.608 -8.236 1.00 92.50 416 LEU A N 1
ATOM 3253 C CA . LEU A 1 416 ? -10.041 -14.972 -8.494 1.00 92.50 416 LEU A CA 1
ATOM 3254 C C . LEU A 1 416 ? -9.509 -15.937 -7.434 1.00 92.50 416 LEU A C 1
ATOM 3256 O O . LEU A 1 416 ? -10.222 -16.873 -7.077 1.00 92.50 416 LEU A O 1
ATOM 3260 N N . THR A 1 417 ? -8.308 -15.712 -6.900 1.00 93.31 417 THR A N 1
ATOM 3261 C CA . THR A 1 417 ? -7.723 -16.552 -5.847 1.00 93.31 417 THR A CA 1
ATOM 3262 C C . THR A 1 417 ? -8.617 -16.604 -4.619 1.00 93.31 417 THR A C 1
ATOM 3264 O O . THR A 1 417 ? -8.910 -17.700 -4.141 1.00 93.31 417 THR A O 1
ATOM 3267 N N . LEU A 1 418 ? -9.167 -15.464 -4.194 1.00 92.25 418 LEU A N 1
ATOM 3268 C CA . LEU A 1 418 ? -10.101 -15.396 -3.064 1.00 92.25 418 LEU A CA 1
ATOM 3269 C C . LEU A 1 418 ? -11.340 -16.279 -3.279 1.00 92.25 418 LEU A C 1
ATOM 3271 O O . LEU A 1 418 ? -11.800 -16.950 -2.361 1.00 92.25 418 LEU A O 1
ATOM 3275 N N . LYS A 1 419 ? -11.851 -16.354 -4.514 1.00 90.94 419 LYS A N 1
ATOM 3276 C CA . LYS A 1 419 ? -13.007 -17.200 -4.860 1.00 90.94 419 LYS A CA 1
ATOM 3277 C C . LYS A 1 419 ? -12.705 -18.701 -4.796 1.00 90.94 419 LYS A C 1
ATOM 3279 O O . LYS A 1 419 ? -13.614 -19.489 -4.545 1.00 90.94 419 LYS A O 1
ATOM 3284 N N . TYR A 1 420 ? -11.469 -19.109 -5.081 1.00 91.88 420 TYR A N 1
ATOM 3285 C CA . TYR A 1 420 ? -11.059 -20.519 -5.087 1.00 91.88 420 TYR A CA 1
ATOM 3286 C C . TYR A 1 420 ? -10.308 -20.938 -3.816 1.00 91.88 420 TYR A C 1
ATOM 3288 O O . TYR A 1 420 ? -9.871 -22.087 -3.734 1.00 91.88 420 TYR A O 1
ATOM 3296 N N . ALA A 1 421 ? -10.192 -20.042 -2.831 1.00 89.06 421 ALA A N 1
ATOM 3297 C CA . ALA A 1 421 ? -9.577 -20.314 -1.536 1.00 89.06 421 ALA A CA 1
ATOM 3298 C C . ALA A 1 421 ? -10.297 -21.447 -0.778 1.00 89.06 421 ALA A C 1
ATOM 3300 O O . ALA A 1 421 ? -9.648 -22.269 -0.122 1.00 89.06 421 ALA A O 1
ATOM 3301 N N . ASP A 1 422 ? -11.622 -21.551 -0.935 1.00 84.44 422 ASP A N 1
ATOM 3302 C CA . ASP A 1 422 ? -12.436 -22.580 -0.290 1.00 84.44 422 ASP A CA 1
ATOM 3303 C C . ASP A 1 422 ? -11.965 -24.003 -0.638 1.00 84.44 422 ASP A C 1
ATOM 3305 O O . ASP A 1 422 ? -11.900 -24.447 -1.795 1.00 84.44 422 ASP A O 1
ATOM 3309 N N . GLY A 1 423 ? -11.630 -24.755 0.410 1.00 83.00 423 GLY A N 1
ATOM 3310 C CA . GLY A 1 423 ? -11.147 -26.127 0.313 1.00 83.00 423 GLY A CA 1
ATOM 3311 C C . GLY A 1 423 ? -9.723 -26.266 -0.229 1.00 83.00 423 GLY A C 1
ATOM 3312 O O . GLY A 1 423 ? -9.329 -27.391 -0.533 1.00 83.00 423 GLY A O 1
ATOM 3313 N N . VAL A 1 424 ? -8.990 -25.166 -0.445 1.00 91.50 424 VAL A N 1
ATOM 3314 C CA . VAL A 1 424 ? -7.511 -25.158 -0.473 1.00 91.50 424 VAL A CA 1
ATOM 3315 C C . VAL A 1 424 ? -6.994 -24.864 0.936 1.00 91.50 424 VAL A C 1
ATOM 3317 O O . VAL A 1 424 ? -6.103 -25.550 1.434 1.00 91.50 424 VAL A O 1
ATOM 3320 N N . PHE A 1 425 ? -7.615 -23.882 1.586 1.00 90.81 425 PHE A N 1
ATOM 3321 C CA . PHE A 1 425 ? -7.398 -23.535 2.985 1.00 90.81 425 PHE A CA 1
ATOM 3322 C C . PHE A 1 425 ? -8.484 -24.158 3.868 1.00 90.81 425 PHE A C 1
ATOM 3324 O O . PHE A 1 425 ? -9.568 -24.519 3.389 1.00 90.81 425 PHE A O 1
ATOM 3331 N N . ASP A 1 426 ? -8.204 -24.291 5.165 1.00 89.62 426 ASP A N 1
ATOM 3332 C CA . ASP A 1 426 ? -9.263 -24.519 6.147 1.00 89.62 426 ASP A CA 1
ATOM 3333 C C . ASP A 1 426 ? -10.199 -23.296 6.219 1.00 89.62 426 ASP A C 1
ATOM 3335 O O . ASP A 1 426 ? -9.874 -22.213 5.732 1.00 89.62 426 ASP A O 1
ATOM 3339 N N . SER A 1 427 ? -11.390 -23.468 6.795 1.00 87.88 427 SER A N 1
ATOM 3340 C CA . SER A 1 427 ? -12.428 -22.431 6.770 1.00 87.88 427 SER A CA 1
ATOM 3341 C C . SER A 1 427 ? -12.038 -21.140 7.491 1.00 87.88 427 SER A C 1
ATOM 3343 O O . SER A 1 427 ? -12.519 -20.076 7.113 1.00 87.88 427 SER A O 1
ATOM 3345 N N . GLU A 1 428 ? -11.210 -21.226 8.534 1.00 87.38 428 GLU A N 1
ATOM 3346 C CA . GLU A 1 428 ? -10.779 -20.058 9.305 1.00 87.38 428 GLU A CA 1
ATOM 3347 C C . GLU A 1 428 ? -9.730 -19.272 8.516 1.00 87.38 428 GLU A C 1
ATOM 3349 O O . GLU A 1 428 ? -9.897 -18.075 8.281 1.00 87.38 428 GLU A O 1
ATOM 3354 N N . THR A 1 429 ? -8.716 -19.964 7.995 1.00 88.44 429 THR A N 1
ATOM 3355 C CA . THR A 1 429 ? -7.688 -19.361 7.142 1.00 88.44 429 THR A CA 1
ATOM 3356 C C . THR A 1 429 ? -8.281 -18.780 5.854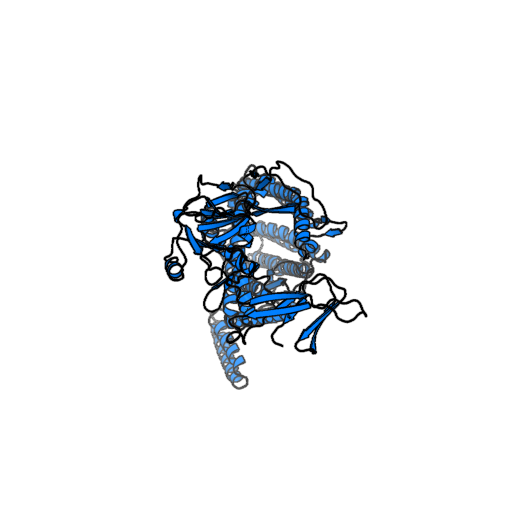 1.00 88.44 429 THR A C 1
ATOM 3358 O O . THR A 1 429 ? -7.942 -17.659 5.478 1.00 88.44 429 THR A O 1
ATOM 3361 N N . ALA A 1 430 ? -9.217 -19.481 5.201 1.00 89.75 430 ALA A N 1
ATOM 3362 C CA . ALA A 1 430 ? -9.911 -18.980 4.012 1.00 89.75 430 ALA A CA 1
ATOM 3363 C C . ALA A 1 430 ? -10.686 -17.684 4.301 1.00 89.75 430 ALA A C 1
ATOM 3365 O O . ALA A 1 430 ? -10.635 -16.745 3.506 1.00 89.75 430 ALA A O 1
ATOM 3366 N N . ALA A 1 431 ? -11.374 -17.609 5.447 1.00 87.38 431 ALA A N 1
ATOM 3367 C CA . ALA A 1 431 ? -12.101 -16.411 5.857 1.00 87.38 431 ALA A CA 1
ATOM 3368 C C . ALA A 1 431 ? -11.153 -15.233 6.137 1.00 87.38 431 ALA A C 1
ATOM 3370 O O . ALA A 1 431 ? -11.428 -14.118 5.690 1.00 87.38 431 ALA A O 1
ATOM 3371 N N . SER A 1 432 ? -10.026 -15.481 6.811 1.00 87.06 432 SER A N 1
ATOM 3372 C CA . SER A 1 432 ? -9.000 -14.466 7.087 1.00 87.06 432 SER A CA 1
ATOM 3373 C C . SER A 1 432 ? -8.346 -13.946 5.806 1.00 87.06 432 SER A C 1
ATOM 3375 O O . SER A 1 432 ? -8.305 -12.737 5.591 1.00 87.06 432 SER A O 1
ATOM 3377 N N . ILE A 1 433 ? -7.914 -14.839 4.906 1.00 88.69 433 ILE A N 1
ATOM 3378 C CA . ILE A 1 433 ? -7.366 -14.466 3.590 1.00 88.69 433 ILE A CA 1
ATOM 3379 C C . ILE A 1 433 ? -8.414 -13.700 2.775 1.00 88.69 433 ILE A C 1
ATOM 3381 O O . ILE A 1 433 ? -8.091 -12.689 2.160 1.00 88.69 433 ILE A O 1
ATOM 3385 N N . GLY A 1 434 ? -9.677 -14.133 2.801 1.00 88.88 434 GLY A N 1
ATOM 3386 C CA . GLY A 1 434 ? -10.780 -13.445 2.132 1.00 88.88 434 GLY A CA 1
ATOM 3387 C C . GLY A 1 434 ? -10.974 -12.012 2.628 1.00 88.88 434 GLY A C 1
ATOM 3388 O O . GLY A 1 434 ? -11.062 -11.088 1.821 1.00 88.88 434 GLY A O 1
ATOM 3389 N N . LYS A 1 435 ? -11.019 -11.814 3.951 1.00 86.56 435 LYS A N 1
ATOM 3390 C CA . LYS A 1 435 ? -11.225 -10.493 4.564 1.00 86.56 435 LYS A CA 1
ATOM 3391 C C . LYS A 1 435 ? -10.034 -9.566 4.307 1.00 86.56 435 LYS A C 1
ATOM 3393 O O . LYS A 1 435 ? -10.237 -8.446 3.842 1.00 86.56 435 LYS A O 1
ATOM 3398 N N . SER A 1 436 ? -8.814 -10.042 4.557 1.00 86.69 436 SER A N 1
ATOM 3399 C CA . SER A 1 436 ? -7.593 -9.251 4.378 1.00 86.69 436 SER A CA 1
ATOM 3400 C C . SER A 1 436 ? -7.274 -8.986 2.911 1.00 86.69 436 SER A C 1
ATOM 3402 O O . SER A 1 436 ? -6.900 -7.870 2.583 1.00 86.69 436 SER A O 1
ATOM 3404 N N . GLY A 1 437 ? -7.508 -9.945 2.010 1.00 89.12 437 GLY A N 1
ATOM 3405 C CA . GLY A 1 437 ? -7.328 -9.745 0.570 1.00 89.12 437 GLY A CA 1
ATOM 3406 C C . GLY A 1 437 ? -8.295 -8.704 0.002 1.00 89.12 437 GLY A C 1
ATOM 3407 O O . GLY A 1 437 ? -7.887 -7.823 -0.749 1.00 89.12 437 GLY A O 1
ATOM 3408 N N . ILE A 1 438 ? -9.571 -8.731 0.416 1.00 89.25 438 ILE A N 1
ATOM 3409 C CA . ILE A 1 438 ? -10.533 -7.678 0.047 1.00 89.25 438 ILE A CA 1
ATOM 3410 C C . ILE A 1 438 ? -10.097 -6.319 0.608 1.00 89.25 438 ILE A C 1
ATOM 3412 O O . ILE A 1 438 ? -10.166 -5.328 -0.120 1.00 89.25 438 ILE A O 1
ATOM 3416 N N . LEU A 1 439 ? -9.648 -6.260 1.871 1.00 89.12 439 LEU A N 1
ATOM 3417 C CA . LEU A 1 439 ? -9.115 -5.020 2.439 1.00 89.12 439 LEU A CA 1
ATOM 3418 C C . LEU A 1 439 ? -7.917 -4.522 1.627 1.00 89.12 439 LEU A C 1
ATOM 3420 O O . LEU A 1 439 ? -7.909 -3.351 1.279 1.00 89.12 439 LEU A O 1
ATOM 3424 N N . SER A 1 440 ? -6.966 -5.394 1.290 1.00 87.62 440 SER A N 1
ATOM 3425 C CA . SER A 1 440 ? -5.772 -5.060 0.509 1.00 87.62 440 SER A CA 1
ATOM 3426 C C . SER A 1 440 ? -6.141 -4.395 -0.815 1.00 87.62 440 SER A C 1
ATOM 3428 O O . SER A 1 440 ? -5.715 -3.278 -1.078 1.00 87.62 440 SER A O 1
ATOM 3430 N N . ILE A 1 441 ? -7.036 -5.009 -1.595 1.00 88.88 441 ILE A N 1
ATOM 3431 C CA . ILE A 1 441 ? -7.493 -4.468 -2.886 1.00 88.88 441 ILE A CA 1
ATOM 3432 C C . ILE A 1 441 ? -8.194 -3.114 -2.722 1.00 88.88 441 ILE A C 1
ATOM 3434 O O . ILE A 1 441 ? -7.966 -2.187 -3.500 1.00 88.88 441 ILE A O 1
ATOM 3438 N N . ILE A 1 442 ? -9.058 -2.978 -1.713 1.00 91.38 442 ILE A N 1
ATOM 3439 C CA . ILE A 1 442 ? -9.748 -1.713 -1.435 1.00 91.38 442 ILE A CA 1
ATOM 3440 C C . ILE A 1 442 ? -8.751 -0.638 -0.980 1.00 91.38 442 ILE A C 1
ATOM 3442 O O . ILE A 1 442 ? -8.863 0.502 -1.429 1.00 91.38 442 ILE A O 1
ATOM 3446 N N . SER A 1 443 ? -7.777 -0.996 -0.141 1.00 90.69 443 SER A N 1
ATOM 3447 C CA . SER A 1 443 ? -6.704 -0.106 0.315 1.00 90.69 443 SER A CA 1
ATOM 3448 C C . SER A 1 443 ? -5.886 0.381 -0.871 1.00 90.69 443 SER A C 1
ATOM 3450 O O . SER A 1 443 ? -5.730 1.584 -1.032 1.00 90.69 443 SER A O 1
ATOM 3452 N N . SER A 1 444 ? -5.479 -0.514 -1.778 1.00 91.06 444 SER A N 1
ATOM 3453 C CA . SER A 1 444 ? -4.746 -0.148 -2.993 1.00 91.06 444 SER A CA 1
ATOM 3454 C C . SER A 1 444 ? -5.527 0.840 -3.861 1.00 91.06 444 SER A C 1
ATOM 3456 O O . SER A 1 444 ? -4.962 1.829 -4.316 1.00 91.06 444 SER A O 1
ATOM 3458 N N . LEU A 1 445 ? -6.840 0.651 -4.050 1.00 92.25 445 LEU A N 1
ATOM 3459 C CA . LEU A 1 445 ? -7.664 1.617 -4.790 1.00 92.25 445 LEU A CA 1
ATOM 3460 C C . LEU A 1 445 ? -7.691 3.000 -4.120 1.00 92.25 445 LEU A C 1
ATOM 3462 O O . LEU A 1 445 ? -7.629 4.018 -4.813 1.00 92.25 445 LEU A O 1
ATOM 3466 N N . VAL A 1 446 ? -7.788 3.038 -2.789 1.00 94.62 446 VAL A N 1
ATOM 3467 C CA . VAL A 1 446 ? -7.802 4.273 -1.992 1.00 94.62 446 VAL A CA 1
ATOM 3468 C C . VAL A 1 446 ? -6.437 4.964 -2.025 1.00 94.62 446 VAL A C 1
ATOM 3470 O O . VAL A 1 446 ? -6.364 6.151 -2.333 1.00 94.62 446 VAL A O 1
ATOM 3473 N N . GLU A 1 447 ? -5.359 4.230 -1.762 1.00 94.00 447 GLU A N 1
ATOM 3474 C CA . GLU A 1 447 ? -3.985 4.731 -1.708 1.00 94.00 447 GLU A CA 1
ATOM 3475 C C . GLU A 1 447 ? -3.486 5.187 -3.079 1.00 94.00 447 GLU A C 1
ATOM 3477 O O . GLU A 1 447 ? -2.985 6.303 -3.205 1.00 94.00 447 GLU A O 1
ATOM 3482 N N . CYS A 1 448 ? -3.681 4.394 -4.138 1.00 92.12 448 CYS A N 1
ATOM 3483 C CA . CYS A 1 448 ? -3.282 4.789 -5.490 1.00 92.12 448 CYS A CA 1
ATOM 3484 C C . CYS A 1 448 ? -4.029 6.046 -5.956 1.00 92.12 448 CYS A C 1
ATOM 3486 O O . CYS A 1 448 ? -3.423 6.925 -6.577 1.00 92.12 448 CYS A O 1
ATOM 3488 N N . ALA A 1 449 ? -5.327 6.167 -5.649 1.00 94.00 449 ALA A N 1
ATOM 3489 C CA . ALA A 1 449 ? -6.101 7.368 -5.959 1.00 94.00 449 ALA A CA 1
ATOM 3490 C C . ALA A 1 449 ? -5.615 8.578 -5.149 1.00 94.00 449 ALA A C 1
ATOM 3492 O O . ALA A 1 449 ? -5.409 9.648 -5.722 1.00 94.00 449 ALA A O 1
ATOM 3493 N N . ALA A 1 450 ? -5.349 8.391 -3.853 1.00 95.00 450 ALA A N 1
ATOM 3494 C CA . ALA A 1 450 ? -4.770 9.408 -2.990 1.00 95.00 450 ALA A CA 1
ATOM 3495 C C . ALA A 1 450 ? -3.428 9.915 -3.539 1.00 95.00 450 ALA A C 1
ATOM 3497 O O . ALA A 1 450 ? -3.289 11.103 -3.826 1.00 95.00 450 ALA A O 1
ATOM 3498 N N . TYR A 1 451 ? -2.454 9.032 -3.769 1.00 94.44 451 TYR A N 1
ATOM 3499 C CA . TYR A 1 451 ? -1.149 9.422 -4.308 1.00 94.44 451 TYR A CA 1
ATOM 3500 C C . TYR A 1 451 ? -1.270 10.120 -5.667 1.00 94.44 451 TYR A C 1
ATOM 3502 O O . TYR A 1 451 ? -0.646 11.159 -5.874 1.00 94.44 451 TYR A O 1
ATOM 3510 N N . SER A 1 452 ? -2.141 9.627 -6.552 1.00 91.50 452 SER A N 1
ATOM 3511 C CA . SER A 1 452 ? -2.377 10.246 -7.862 1.00 91.50 452 SER A CA 1
ATOM 3512 C C . SER A 1 452 ? -2.980 11.651 -7.754 1.00 91.50 452 SER A C 1
ATOM 3514 O O . SER A 1 452 ? -2.628 12.549 -8.523 1.00 91.50 452 SER A O 1
ATOM 3516 N N . GLU A 1 453 ? -3.905 11.880 -6.823 1.00 92.75 453 GLU A N 1
ATOM 3517 C CA . GLU A 1 453 ? -4.482 13.207 -6.598 1.00 92.75 453 GLU A CA 1
ATOM 3518 C C . GLU A 1 453 ? -3.476 14.155 -5.935 1.00 92.75 453 GLU A C 1
ATOM 3520 O O . GLU A 1 453 ? -3.352 15.309 -6.349 1.00 92.75 453 GLU A O 1
ATOM 3525 N N . PHE A 1 454 ? -2.695 13.655 -4.975 1.00 94.69 454 PHE A N 1
ATOM 3526 C CA . PHE A 1 454 ? -1.591 14.384 -4.357 1.00 94.69 454 PHE A CA 1
ATOM 3527 C C . PHE A 1 454 ? -0.568 14.857 -5.398 1.00 94.69 454 PHE A C 1
ATOM 3529 O O . PHE A 1 454 ? -0.230 16.042 -5.430 1.00 94.69 454 PHE A O 1
ATOM 3536 N N . GLU A 1 455 ? -0.113 13.970 -6.286 1.00 91.75 455 GLU A N 1
ATOM 3537 C CA . GLU A 1 455 ? 0.816 14.337 -7.355 1.00 91.75 455 GLU A CA 1
ATOM 3538 C C . GLU A 1 455 ? 0.209 15.395 -8.284 1.00 91.75 455 GLU A C 1
ATOM 3540 O O . GLU A 1 455 ? 0.873 16.382 -8.604 1.00 91.75 455 GLU A O 1
ATOM 3545 N N . ASN A 1 456 ? -1.069 15.267 -8.655 1.00 89.19 456 ASN A N 1
ATOM 3546 C CA . ASN A 1 456 ? -1.745 16.273 -9.478 1.00 89.19 456 ASN A CA 1
ATOM 3547 C C . ASN A 1 456 ? -1.803 17.654 -8.808 1.00 89.19 456 ASN A C 1
ATOM 3549 O O . ASN A 1 456 ? -1.584 18.664 -9.485 1.00 89.19 456 ASN A O 1
ATOM 3553 N N . LEU A 1 457 ? -2.059 17.723 -7.498 1.00 90.56 457 LEU A N 1
ATOM 3554 C CA . LEU A 1 457 ? -2.027 18.979 -6.737 1.00 90.56 457 LEU A CA 1
ATOM 3555 C C . LEU A 1 457 ? -0.620 19.590 -6.733 1.00 90.56 457 LEU A C 1
ATOM 3557 O O . LEU A 1 457 ? -0.452 20.780 -7.006 1.00 90.56 457 LEU A O 1
ATOM 3561 N N . VAL A 1 458 ? 0.392 18.757 -6.489 1.00 93.62 458 VAL A N 1
ATOM 3562 C CA . VAL A 1 458 ? 1.804 19.148 -6.428 1.00 93.62 458 VAL A CA 1
ATOM 3563 C C . VAL A 1 458 ? 2.316 19.674 -7.772 1.00 93.62 458 VAL A C 1
ATOM 3565 O O . VAL A 1 458 ? 2.884 20.765 -7.817 1.00 93.62 458 VAL A O 1
ATOM 3568 N N . TYR A 1 459 ? 2.091 18.954 -8.876 1.00 91.00 459 TYR A N 1
ATOM 3569 C CA . TYR A 1 459 ? 2.547 19.381 -10.205 1.00 91.00 459 TYR A CA 1
ATOM 3570 C C . TYR A 1 459 ? 1.783 20.603 -10.734 1.00 91.00 459 TYR A C 1
ATOM 3572 O O . TYR A 1 459 ? 2.325 21.350 -11.553 1.00 91.00 459 TYR A O 1
ATOM 3580 N N . SER A 1 460 ? 0.562 20.846 -10.245 1.00 87.69 460 SER A N 1
ATOM 3581 C CA . SER A 1 460 ? -0.254 22.004 -10.629 1.00 87.69 460 SER A CA 1
ATOM 3582 C C . SER A 1 460 ? 0.112 23.300 -9.888 1.00 87.69 460 SER A C 1
ATOM 3584 O O . SER A 1 460 ? -0.195 24.390 -10.388 1.00 87.69 460 SER A O 1
ATOM 3586 N N . ASP A 1 461 ? 0.770 23.233 -8.723 1.00 89.81 461 ASP A N 1
ATOM 3587 C CA . ASP A 1 461 ? 1.172 24.428 -7.970 1.00 89.81 461 ASP A CA 1
ATOM 3588 C C . ASP A 1 461 ? 2.503 25.011 -8.476 1.00 89.81 461 ASP A C 1
ATOM 3590 O O . ASP A 1 461 ? 3.599 24.536 -8.183 1.00 89.81 461 ASP A O 1
ATOM 3594 N N . LYS A 1 462 ? 2.415 26.138 -9.190 1.00 86.81 462 LYS A N 1
ATOM 3595 C CA . LYS A 1 462 ? 3.583 26.874 -9.711 1.00 86.81 462 LYS A CA 1
ATOM 3596 C C . LYS A 1 462 ? 4.431 27.551 -8.628 1.00 86.81 462 LYS A C 1
ATOM 3598 O O . LYS A 1 462 ? 5.531 28.010 -8.921 1.00 86.81 462 LYS A O 1
ATOM 3603 N N . ALA A 1 463 ? 3.912 27.671 -7.411 1.00 90.62 463 ALA A N 1
ATOM 3604 C CA . ALA A 1 463 ? 4.584 28.248 -6.252 1.00 90.62 463 ALA A CA 1
ATOM 3605 C C . ALA A 1 463 ? 4.622 27.232 -5.100 1.00 90.62 463 ALA A C 1
ATOM 3607 O O . ALA A 1 463 ? 4.357 27.588 -3.944 1.00 90.62 463 ALA A O 1
ATOM 3608 N N . LEU A 1 464 ? 4.900 25.970 -5.437 1.00 94.25 464 LEU A N 1
ATOM 3609 C CA . LEU A 1 464 ? 5.025 24.879 -4.484 1.00 94.25 464 LEU A CA 1
ATOM 3610 C C . LEU A 1 464 ? 6.148 25.157 -3.473 1.00 94.25 464 LEU A C 1
ATOM 3612 O O . LEU A 1 464 ? 7.251 25.576 -3.824 1.00 94.25 464 LEU A O 1
ATOM 3616 N N . THR A 1 465 ? 5.859 24.888 -2.204 1.00 94.12 465 THR A N 1
ATOM 3617 C CA . THR A 1 465 ? 6.826 24.885 -1.100 1.00 94.12 465 THR A CA 1
ATOM 3618 C C . THR A 1 465 ? 6.734 23.550 -0.363 1.00 94.12 465 THR A C 1
ATOM 3620 O O . THR A 1 465 ? 5.741 22.838 -0.504 1.00 94.12 465 THR A O 1
ATOM 3623 N N . ALA A 1 466 ? 7.737 23.211 0.453 1.00 92.44 466 ALA A N 1
ATOM 3624 C CA . ALA A 1 466 ? 7.699 21.989 1.263 1.00 92.44 466 ALA A CA 1
ATOM 3625 C C . ALA A 1 466 ? 6.483 21.965 2.212 1.00 92.44 466 ALA A C 1
ATOM 3627 O O . ALA A 1 466 ? 5.828 20.938 2.359 1.00 92.44 466 ALA A O 1
ATOM 3628 N N . GLU A 1 467 ? 6.131 23.116 2.794 1.00 88.88 467 GLU A N 1
ATOM 3629 C CA . GLU A 1 467 ? 4.942 23.277 3.640 1.00 88.88 467 GLU A CA 1
ATOM 3630 C C . GLU A 1 467 ? 3.650 22.964 2.877 1.00 88.88 467 GLU A C 1
ATOM 3632 O O . GLU A 1 467 ? 2.843 22.163 3.342 1.00 88.88 467 GLU A O 1
ATOM 3637 N N . LYS A 1 468 ? 3.479 23.525 1.673 1.00 89.19 468 LYS A N 1
ATOM 3638 C CA . LYS A 1 468 ? 2.312 23.228 0.835 1.00 89.19 468 LYS A CA 1
ATOM 3639 C C . LYS A 1 468 ? 2.276 21.776 0.376 1.00 89.19 468 LYS A C 1
ATOM 3641 O O . LYS A 1 468 ? 1.208 21.185 0.373 1.00 89.19 468 LYS A O 1
ATOM 3646 N N . CYS A 1 469 ? 3.423 21.200 0.018 1.00 92.75 469 CYS A N 1
ATOM 3647 C CA . CYS A 1 469 ? 3.531 19.793 -0.361 1.00 92.75 469 CYS A CA 1
ATOM 3648 C C . CYS A 1 469 ? 3.039 18.882 0.774 1.00 92.75 469 CYS A C 1
ATOM 3650 O O . CYS A 1 469 ? 2.166 18.045 0.562 1.00 92.75 469 CYS A O 1
ATOM 3652 N N . ASN A 1 470 ? 3.525 19.102 1.999 1.00 88.88 470 ASN A N 1
ATOM 3653 C CA . ASN A 1 470 ? 3.049 18.381 3.182 1.00 88.88 470 ASN A CA 1
ATOM 3654 C C . ASN A 1 470 ? 1.552 18.623 3.437 1.00 88.88 470 ASN A C 1
ATOM 3656 O O . ASN A 1 470 ? 0.828 17.692 3.782 1.00 88.88 470 ASN A O 1
ATOM 3660 N N . GLY A 1 471 ? 1.082 19.859 3.239 1.00 86.38 471 GLY A N 1
ATOM 3661 C CA . GLY A 1 471 ? -0.330 20.222 3.344 1.00 86.38 471 GLY A CA 1
ATOM 3662 C C . GLY A 1 471 ? -1.219 19.477 2.344 1.00 86.38 471 GLY A C 1
ATOM 3663 O O . GLY A 1 471 ? -2.251 18.949 2.744 1.00 86.38 471 GLY A O 1
ATOM 3664 N N . TYR A 1 472 ? -0.803 19.366 1.078 1.00 91.44 472 TYR A N 1
ATOM 3665 C CA . TYR A 1 472 ? -1.527 18.603 0.058 1.00 91.44 472 TYR A CA 1
ATOM 3666 C C . TYR A 1 472 ? -1.578 17.117 0.389 1.00 91.44 472 TYR A C 1
ATOM 3668 O O . TYR A 1 472 ? -2.643 16.516 0.283 1.00 91.44 472 TYR A O 1
ATOM 3676 N N . PHE A 1 473 ? -0.463 16.523 0.830 1.00 91.81 473 PHE A N 1
ATOM 3677 C CA . PHE A 1 473 ? -0.472 15.113 1.215 1.00 91.81 473 PHE A CA 1
ATOM 3678 C C . PHE A 1 473 ? -1.398 14.864 2.408 1.00 91.81 473 PHE A C 1
ATOM 3680 O O . PHE A 1 473 ? -2.194 13.931 2.381 1.00 91.81 473 PHE A O 1
ATOM 3687 N N . ARG A 1 474 ? -1.349 15.735 3.425 1.00 83.94 474 ARG A N 1
ATOM 3688 C CA . ARG A 1 474 ? -2.255 15.667 4.577 1.00 83.94 474 ARG A CA 1
ATOM 3689 C C . ARG A 1 474 ? -3.718 15.767 4.151 1.00 83.94 474 ARG A C 1
ATOM 3691 O O . ARG A 1 474 ? -4.500 14.905 4.532 1.00 83.94 474 ARG A O 1
ATOM 3698 N N . GLN A 1 475 ? -4.063 16.777 3.352 1.00 84.44 475 GLN A N 1
ATOM 3699 C CA . GLN A 1 475 ? -5.421 16.978 2.844 1.00 84.44 475 GLN A CA 1
ATOM 3700 C C . GLN A 1 475 ? -5.941 15.703 2.168 1.00 84.44 475 GLN A C 1
ATOM 3702 O O . GLN A 1 475 ? -7.011 15.203 2.501 1.00 84.44 475 GLN A O 1
ATOM 3707 N N . VAL A 1 476 ? -5.158 15.154 1.241 1.00 91.31 476 VAL A N 1
ATOM 3708 C CA . VAL A 1 476 ? -5.519 13.936 0.520 1.00 91.31 476 VAL A CA 1
ATOM 3709 C C . VAL A 1 476 ? -5.638 12.747 1.480 1.00 91.31 476 VAL A C 1
ATOM 3711 O O . VAL A 1 476 ? -6.630 12.026 1.432 1.00 91.31 476 VAL A O 1
ATOM 3714 N N . ALA A 1 477 ? -4.686 12.546 2.393 1.00 89.44 477 ALA A N 1
ATOM 3715 C CA . ALA A 1 477 ? -4.744 11.444 3.352 1.00 89.44 477 ALA A CA 1
ATOM 3716 C C . ALA A 1 477 ? -6.026 11.477 4.208 1.00 89.44 477 ALA A C 1
ATOM 3718 O O . ALA A 1 477 ? -6.607 10.427 4.484 1.00 89.44 477 ALA A O 1
ATOM 3719 N N . GLU A 1 478 ? -6.502 12.668 4.579 1.00 82.75 478 GLU A N 1
ATOM 3720 C CA . GLU A 1 478 ? -7.750 12.855 5.328 1.00 82.75 478 GLU A CA 1
ATOM 3721 C C . GLU A 1 478 ? -8.989 12.569 4.461 1.00 82.75 478 GLU A C 1
ATOM 3723 O O . GLU A 1 478 ? -9.874 11.805 4.866 1.00 82.75 478 GLU A O 1
ATOM 3728 N N . GLU A 1 479 ? -9.043 13.129 3.246 1.00 86.12 479 GLU A N 1
ATOM 3729 C CA . GLU A 1 479 ? -10.149 12.936 2.294 1.00 86.12 479 GLU A CA 1
ATOM 3730 C C . GLU A 1 479 ? -10.334 11.462 1.901 1.00 86.12 479 GLU A C 1
ATOM 3732 O O . GLU A 1 479 ? -11.465 10.998 1.747 1.00 86.12 479 GLU A O 1
ATOM 3737 N N . TYR A 1 480 ? -9.233 10.717 1.791 1.00 91.31 480 TYR A N 1
ATOM 3738 C CA . TYR A 1 480 ? -9.230 9.288 1.473 1.00 91.31 480 TYR A CA 1
ATOM 3739 C C . TYR A 1 480 ? -9.300 8.380 2.710 1.00 91.31 480 TYR A C 1
ATOM 3741 O O . TYR A 1 480 ? -9.425 7.165 2.580 1.00 91.31 480 TYR A O 1
ATOM 3749 N N . GLY A 1 481 ? -9.269 8.941 3.925 1.00 81.44 481 GLY A N 1
ATOM 3750 C CA . GLY A 1 481 ? -9.345 8.160 5.162 1.00 81.44 481 GLY A CA 1
ATOM 3751 C C . GLY A 1 481 ? -8.126 7.304 5.470 1.00 81.44 481 GLY A C 1
ATOM 3752 O O . GLY A 1 481 ? -8.250 6.368 6.251 1.00 81.44 481 GLY A O 1
ATOM 3753 N N . ILE A 1 482 ? -6.982 7.629 4.870 1.00 84.38 482 ILE A N 1
ATOM 3754 C CA . ILE A 1 482 ? -5.672 7.043 5.175 1.00 84.38 482 ILE A CA 1
ATOM 3755 C C . ILE A 1 482 ? -5.186 7.550 6.538 1.00 84.38 482 ILE A C 1
ATOM 3757 O O . ILE A 1 482 ? -4.590 6.801 7.306 1.00 84.38 482 ILE A O 1
ATOM 3761 N N . SER A 1 483 ? -5.479 8.811 6.869 1.00 74.81 483 SER A N 1
ATOM 3762 C CA . SER A 1 483 ? -5.334 9.343 8.224 1.00 74.81 483 SER A CA 1
ATOM 3763 C C . SER A 1 483 ? -6.700 9.439 8.912 1.00 74.81 483 SER A C 1
ATOM 3765 O O . SER A 1 483 ? -7.731 9.637 8.264 1.00 74.81 483 SER A O 1
ATOM 3767 N N . GLY A 1 484 ? -6.713 9.339 10.247 1.00 62.12 484 GLY A N 1
ATOM 3768 C CA . GLY A 1 484 ? -7.920 9.448 11.083 1.00 62.12 484 GLY A CA 1
ATOM 3769 C C . GLY A 1 484 ? -8.610 10.822 11.069 1.00 62.12 484 GLY A C 1
ATOM 3770 O O . GLY A 1 484 ? -9.520 11.057 11.862 1.00 62.12 484 GLY A O 1
ATOM 3771 N N . GLY A 1 485 ? -8.202 11.732 10.177 1.00 62.78 485 GLY A N 1
ATOM 3772 C CA . GLY A 1 485 ? -8.671 13.111 10.146 1.00 62.78 485 GLY A CA 1
ATOM 3773 C C . GLY A 1 485 ? -8.071 13.976 11.256 1.00 62.78 485 GLY A C 1
ATOM 3774 O O . GLY A 1 485 ? -7.184 13.568 12.002 1.00 62.78 485 GLY A O 1
ATOM 3775 N N . ASP A 1 486 ? -8.616 15.181 11.387 1.00 68.50 486 ASP A N 1
ATOM 3776 C CA . ASP A 1 486 ? -8.319 16.133 12.464 1.00 68.50 486 ASP A CA 1
ATOM 3777 C C . ASP A 1 486 ? -9.090 15.858 13.769 1.00 68.50 486 ASP A C 1
ATOM 3779 O O . ASP A 1 486 ? -9.169 16.733 14.630 1.00 68.50 486 ASP A O 1
ATOM 3783 N N . GLY A 1 487 ? -9.724 14.691 13.907 1.00 79.50 487 GLY A N 1
ATOM 3784 C CA . GLY A 1 487 ? -10.526 14.348 15.079 1.00 79.50 487 GLY A CA 1
ATOM 3785 C C . GLY A 1 487 ? -9.800 13.500 16.099 1.00 79.50 487 GLY A C 1
ATOM 3786 O O . GLY A 1 487 ? -8.908 12.721 15.777 1.00 79.50 487 GLY A O 1
ATOM 3787 N N . GLY A 1 488 ? -10.189 13.659 17.360 1.00 88.69 488 GLY A N 1
ATOM 3788 C CA . GLY A 1 488 ? -9.568 12.918 18.443 1.00 88.69 488 GLY A CA 1
ATOM 3789 C C . GLY A 1 488 ? -10.060 13.322 19.820 1.00 88.69 488 GLY A C 1
ATOM 3790 O O . GLY A 1 488 ? -11.108 13.949 19.983 1.00 88.69 488 GLY A O 1
ATOM 3791 N N . TYR A 1 489 ? -9.270 12.943 20.821 1.00 92.12 489 TYR A N 1
ATOM 3792 C CA . TYR A 1 489 ? -9.532 13.219 22.225 1.00 92.12 489 TYR A CA 1
ATOM 3793 C C . TYR A 1 489 ? -8.325 13.905 22.856 1.00 92.12 489 TYR A C 1
ATOM 3795 O O . TYR A 1 489 ? -7.186 13.465 22.705 1.00 92.12 489 TYR A O 1
ATOM 3803 N N . LEU A 1 490 ? -8.579 14.981 23.590 1.00 92.12 490 LEU A N 1
ATOM 3804 C CA . LEU A 1 490 ? -7.604 15.613 24.456 1.00 92.12 490 LEU A CA 1
ATOM 3805 C C . LEU A 1 490 ? -7.652 14.933 25.825 1.00 92.12 490 LEU A C 1
ATOM 3807 O O . LEU A 1 490 ? -8.643 15.083 26.536 1.00 92.12 490 LEU A O 1
ATOM 3811 N N . PHE A 1 491 ? -6.588 14.226 26.204 1.00 93.00 491 PHE A N 1
ATOM 3812 C CA . PHE A 1 491 ? -6.479 13.560 27.503 1.00 93.00 491 PHE A CA 1
ATOM 3813 C C . PHE A 1 491 ? -5.786 14.451 28.529 1.00 93.00 491 PHE A C 1
ATOM 3815 O O . PHE A 1 491 ? -4.689 14.957 28.297 1.00 93.00 491 PHE A O 1
ATOM 3822 N N . VAL A 1 492 ? -6.406 14.587 29.696 1.00 93.25 492 VAL A N 1
ATOM 3823 C CA . VAL A 1 492 ? -5.831 15.261 30.857 1.00 93.25 492 VAL A CA 1
ATOM 3824 C C . VAL A 1 492 ? -5.755 14.264 32.002 1.00 93.25 492 VAL A C 1
ATOM 3826 O O . VAL A 1 492 ? -6.757 13.661 32.386 1.00 93.25 492 VAL A O 1
ATOM 3829 N N . ASN A 1 493 ? -4.564 14.127 32.580 1.00 92.94 493 ASN A N 1
ATOM 3830 C CA . ASN A 1 493 ? -4.345 13.372 33.803 1.00 92.94 493 ASN A CA 1
ATOM 3831 C C . ASN A 1 493 ? -3.521 14.210 34.786 1.00 92.94 493 ASN A C 1
ATOM 3833 O O . ASN A 1 493 ? -2.321 14.396 34.596 1.00 92.94 493 ASN A O 1
ATOM 3837 N N . ASN A 1 494 ? -4.178 14.689 35.838 1.00 94.38 494 ASN A N 1
ATOM 3838 C CA . ASN A 1 494 ? -3.572 15.355 36.984 1.00 94.38 494 ASN A CA 1
ATOM 3839 C C . ASN A 1 494 ? -3.747 14.513 38.259 1.00 94.38 494 ASN A C 1
ATOM 3841 O O . ASN A 1 494 ? -4.001 15.026 39.349 1.00 94.38 494 ASN A O 1
ATOM 3845 N N . TYR A 1 495 ? -3.633 13.191 38.120 1.00 91.06 495 TYR A N 1
ATOM 3846 C CA . TYR A 1 495 ? -3.705 12.223 39.204 1.00 91.06 495 TYR A CA 1
ATOM 3847 C C . TYR A 1 495 ? -2.464 11.325 39.209 1.00 91.06 495 TYR A C 1
ATOM 3849 O O . TYR A 1 495 ? -2.135 10.667 38.220 1.00 91.06 495 TYR A O 1
ATOM 3857 N N . GLN A 1 496 ? -1.821 11.217 40.371 1.00 88.88 496 GLN A N 1
ATOM 3858 C CA . GLN A 1 496 ? -0.772 10.235 40.613 1.00 88.88 496 GLN A CA 1
ATOM 3859 C C . GLN A 1 496 ? -0.959 9.594 41.988 1.00 88.88 496 GLN A C 1
ATOM 3861 O O . GLN A 1 496 ? -1.065 10.264 43.014 1.00 88.88 496 GLN A O 1
ATOM 3866 N N . ARG A 1 497 ? -1.000 8.258 42.029 1.00 87.06 497 ARG A N 1
ATOM 3867 C CA . ARG A 1 497 ? -1.238 7.523 43.277 1.00 87.06 497 ARG A CA 1
ATOM 3868 C C . ARG A 1 497 ? -0.152 7.838 44.311 1.00 87.06 497 ARG A C 1
ATOM 3870 O O . ARG A 1 497 ? 1.025 7.586 44.074 1.00 87.06 497 ARG A O 1
ATOM 3877 N N . GLY A 1 498 ? -0.575 8.307 45.485 1.00 89.88 498 GLY A N 1
ATOM 3878 C CA . GLY A 1 498 ? 0.322 8.607 46.607 1.00 89.88 498 GLY A CA 1
ATOM 3879 C C . GLY A 1 498 ? 1.112 9.909 46.455 1.00 89.88 498 GLY A C 1
ATOM 3880 O O . GLY A 1 498 ? 2.031 10.136 47.239 1.00 89.88 498 GLY A O 1
ATOM 3881 N N . TYR A 1 499 ? 0.767 10.747 45.476 1.00 90.25 499 TYR A N 1
ATOM 3882 C CA . TYR A 1 499 ? 1.399 12.037 45.241 1.00 90.25 499 TYR A CA 1
ATOM 3883 C C . TYR A 1 499 ? 0.336 13.129 45.092 1.00 90.25 499 TYR A C 1
ATOM 3885 O O . TYR A 1 499 ? -0.722 12.899 44.512 1.00 90.25 499 TYR A O 1
ATOM 3893 N N . GLU A 1 500 ? 0.609 14.305 45.650 1.00 94.69 500 GLU A N 1
ATOM 3894 C CA . GLU A 1 500 ? -0.248 15.482 45.514 1.00 94.69 500 GLU A CA 1
ATOM 3895 C C . GLU A 1 500 ? 0.214 16.279 44.293 1.00 94.69 500 GLU A C 1
ATOM 3897 O O . GLU A 1 500 ? 1.335 16.788 44.258 1.00 94.69 500 GLU A O 1
ATOM 3902 N N . MET A 1 501 ? -0.635 16.328 43.271 1.00 96.06 501 MET A N 1
ATOM 3903 C CA . MET A 1 501 ? -0.374 17.049 42.031 1.00 96.06 501 MET A CA 1
ATOM 3904 C C . MET A 1 501 ? -0.623 18.552 42.205 1.00 96.06 501 MET A C 1
ATOM 3906 O O . MET A 1 501 ? -1.329 18.979 43.116 1.00 96.06 501 MET A O 1
ATOM 3910 N N . ALA A 1 502 ? -0.029 19.369 41.334 1.00 95.50 502 ALA A N 1
ATOM 3911 C CA . ALA A 1 502 ? -0.226 20.813 41.372 1.00 95.50 502 ALA A CA 1
ATOM 3912 C C . ALA A 1 502 ? -1.648 21.201 40.933 1.00 95.50 502 ALA A C 1
ATOM 3914 O O . ALA A 1 502 ? -2.241 20.567 40.063 1.00 95.50 502 ALA A O 1
ATOM 3915 N N . GLU A 1 503 ? -2.163 22.281 41.512 1.00 96.81 503 GLU A N 1
ATOM 3916 C CA . GLU A 1 503 ? -3.391 22.937 41.065 1.00 96.81 503 GLU A CA 1
ATOM 3917 C C . GLU A 1 503 ? -3.072 23.874 39.887 1.00 96.81 503 GLU A C 1
ATOM 3919 O O . GLU A 1 503 ? -2.099 24.636 39.930 1.00 96.81 503 GLU A O 1
ATOM 3924 N N . HIS A 1 504 ? -3.893 23.841 38.839 1.00 95.69 504 HIS A N 1
ATOM 3925 C CA . HIS A 1 504 ? -3.741 24.667 37.642 1.00 95.69 504 HIS A CA 1
ATOM 3926 C C . HIS A 1 504 ? -4.982 25.540 37.439 1.00 95.69 504 HIS A C 1
ATOM 3928 O O . HIS A 1 504 ? -5.985 25.083 36.901 1.00 95.69 504 HIS A O 1
ATOM 3934 N N . GLU A 1 505 ? -4.916 26.804 37.854 1.00 95.81 505 GLU A N 1
ATOM 3935 C CA . GLU A 1 505 ? -6.065 27.718 37.812 1.00 95.81 505 GLU A CA 1
ATOM 3936 C C . GLU A 1 505 ? -6.232 28.406 36.445 1.00 95.81 505 GLU A C 1
ATOM 3938 O O . GLU A 1 505 ? -5.276 28.937 35.871 1.00 95.81 505 GLU A O 1
ATOM 3943 N N . GLY A 1 506 ? -7.471 28.458 35.947 1.00 93.69 506 GLY A N 1
ATOM 3944 C CA . GLY A 1 506 ? -7.883 29.266 34.797 1.00 93.69 506 GLY A CA 1
ATOM 3945 C C . GLY A 1 506 ? -7.161 28.954 33.484 1.00 93.69 506 GLY A C 1
ATOM 3946 O O . GLY A 1 506 ? -6.964 29.863 32.663 1.00 93.69 506 GLY A O 1
ATOM 3947 N N . ILE A 1 507 ? -6.748 27.702 33.282 1.00 93.44 507 ILE A N 1
ATOM 3948 C CA . ILE A 1 507 ? -5.999 27.295 32.095 1.00 93.44 507 ILE A CA 1
ATOM 3949 C C . ILE A 1 507 ? -6.925 27.073 30.900 1.00 93.44 507 ILE A C 1
ATOM 3951 O O . ILE A 1 507 ? -8.056 26.620 31.042 1.00 93.44 507 ILE A O 1
ATOM 3955 N N . SER A 1 508 ? -6.429 27.397 29.706 1.00 92.69 508 SER A N 1
ATOM 3956 C CA . SER A 1 508 ? -7.097 27.120 28.432 1.00 92.69 508 SER A CA 1
ATOM 3957 C C . SER A 1 508 ? -6.378 25.957 27.771 1.00 92.69 508 SER A C 1
ATOM 3959 O O . SER A 1 508 ? -5.162 26.020 27.587 1.00 92.69 508 SER A O 1
ATOM 3961 N N . LEU A 1 509 ? -7.113 24.906 27.425 1.00 92.94 509 LEU A N 1
ATOM 3962 C CA . LEU A 1 509 ? -6.552 23.763 26.714 1.00 92.94 509 LEU A CA 1
ATOM 3963 C C . LEU A 1 509 ? -6.645 23.999 25.205 1.00 92.94 509 LEU A C 1
ATOM 3965 O O . LEU A 1 509 ? -7.679 24.466 24.731 1.00 92.94 509 LEU A O 1
ATOM 3969 N N . GLY A 1 510 ? -5.581 23.685 24.465 1.00 90.56 510 GLY A N 1
ATOM 3970 C CA . GLY A 1 510 ? -5.486 23.939 23.028 1.00 90.56 510 GLY A CA 1
ATOM 3971 C C . GLY A 1 510 ? -5.057 22.703 22.243 1.00 90.56 510 GLY A C 1
ATOM 3972 O O . GLY A 1 510 ? -4.207 21.944 22.707 1.00 90.56 510 GLY A O 1
ATOM 3973 N N . VAL A 1 511 ? -5.630 22.519 21.054 1.00 88.44 511 VAL A N 1
ATOM 3974 C CA . VAL A 1 511 ? -5.267 21.468 20.094 1.00 88.44 511 VAL A CA 1
ATOM 3975 C C . VAL A 1 511 ? -5.031 22.105 18.727 1.00 88.44 511 VAL A C 1
ATOM 3977 O O . VAL A 1 511 ? -5.849 22.898 18.260 1.00 88.44 511 VAL A O 1
ATOM 3980 N N . SER A 1 512 ? -3.920 21.760 18.079 1.00 80.06 512 SER A N 1
ATOM 3981 C CA . SER A 1 512 ? -3.622 22.184 16.707 1.00 80.06 512 SER A CA 1
ATOM 3982 C C . SER A 1 512 ? -4.158 21.159 15.706 1.00 80.06 512 SER A C 1
ATOM 3984 O O . SER A 1 512 ? -3.834 19.976 15.803 1.00 80.06 512 SER A O 1
ATOM 3986 N N . ILE A 1 513 ? -4.948 21.623 14.739 1.00 72.62 513 ILE A N 1
ATOM 3987 C CA . ILE A 1 513 ? -5.547 20.837 13.650 1.00 72.62 513 ILE A CA 1
ATOM 3988 C C . ILE A 1 513 ? -5.217 21.472 12.285 1.00 72.62 513 ILE A C 1
ATOM 3990 O O . ILE A 1 513 ? -4.696 22.588 12.230 1.00 72.62 513 ILE A O 1
ATOM 3994 N N . SER A 1 514 ? -5.495 20.792 11.169 1.00 59.16 514 SER A N 1
ATOM 3995 C CA . SER A 1 514 ? -5.160 21.287 9.821 1.00 59.16 514 SER A CA 1
ATOM 3996 C C . SER A 1 514 ? -5.825 22.630 9.492 1.00 59.16 514 SER A C 1
ATOM 3998 O O . SER A 1 514 ? -5.224 23.485 8.841 1.00 59.16 514 SER A O 1
ATOM 4000 N N . THR A 1 515 ? -7.041 22.858 9.999 1.00 65.75 515 THR A N 1
ATOM 4001 C CA . THR A 1 515 ? -7.815 24.082 9.742 1.00 65.75 515 THR A CA 1
ATOM 4002 C C . THR A 1 515 ? -7.541 25.210 10.745 1.00 65.75 515 THR A C 1
ATOM 4004 O O . THR A 1 515 ? -8.211 26.244 10.693 1.00 65.75 515 THR A O 1
ATOM 4007 N N . GLY A 1 516 ? -6.597 25.033 11.679 1.00 79.38 516 GLY A N 1
ATOM 4008 C CA . GLY A 1 516 ? -6.222 26.032 12.683 1.00 79.38 516 GLY A CA 1
ATOM 4009 C C . GLY A 1 516 ? -6.092 25.465 14.098 1.00 79.38 516 GLY A C 1
ATOM 4010 O O . GLY A 1 516 ? -5.707 24.322 14.300 1.00 79.38 516 GLY A O 1
ATOM 4011 N N . GLU A 1 517 ? -6.408 26.273 15.107 1.00 86.81 517 GLU A N 1
ATOM 4012 C CA . GLU A 1 517 ? -6.381 25.843 16.509 1.00 86.81 517 GLU A CA 1
ATOM 4013 C C . GLU A 1 517 ? -7.796 25.720 17.078 1.00 86.81 517 GLU A C 1
ATOM 4015 O O . GLU A 1 517 ? -8.710 26.478 16.732 1.00 86.81 517 GLU A O 1
ATOM 4020 N N . ILE A 1 518 ? -7.965 24.762 17.980 1.00 92.44 518 ILE A N 1
ATOM 4021 C CA . ILE A 1 518 ? -9.136 24.596 18.833 1.00 92.44 518 ILE A CA 1
ATOM 4022 C C . ILE A 1 518 ? -8.716 24.959 20.250 1.00 92.44 518 ILE A C 1
ATOM 4024 O O . ILE A 1 518 ? -7.736 24.419 20.754 1.00 92.44 518 ILE A O 1
ATOM 4028 N N . HIS A 1 519 ? -9.469 25.848 20.894 1.00 94.12 519 HIS A N 1
ATOM 4029 C CA . HIS A 1 519 ? -9.262 26.230 22.290 1.00 94.12 519 HIS A CA 1
ATOM 4030 C C . HIS A 1 519 ? -10.522 25.919 23.087 1.00 94.12 519 HIS A C 1
ATOM 4032 O O . HIS A 1 519 ? -11.594 26.440 22.784 1.00 94.12 519 HIS A O 1
ATOM 4038 N N . PHE A 1 520 ? -10.384 25.084 24.110 1.00 94.62 520 PHE A N 1
ATOM 4039 C CA . PHE A 1 520 ? -11.459 24.778 25.046 1.00 94.62 520 PHE A CA 1
ATOM 4040 C C . PHE A 1 520 ? -11.646 25.932 26.045 1.00 94.62 520 PHE A C 1
ATOM 4042 O O . PHE A 1 520 ? -10.694 26.678 26.306 1.00 94.62 520 PHE A O 1
ATOM 4049 N N . PRO A 1 521 ? -12.844 26.077 26.644 1.00 94.25 521 PRO A N 1
ATOM 4050 C CA . PRO A 1 521 ? -13.091 27.058 27.692 1.00 94.25 521 PRO A CA 1
ATOM 4051 C C . PRO A 1 521 ? -12.085 26.955 28.840 1.00 94.25 521 PRO A C 1
ATOM 4053 O O . PRO A 1 521 ? -11.585 25.874 29.159 1.00 94.25 521 PRO A O 1
ATOM 4056 N N . LYS A 1 522 ? -11.809 28.094 29.483 1.00 94.62 522 LYS A N 1
ATOM 4057 C CA . LYS A 1 522 ? -10.942 28.118 30.662 1.00 94.62 522 LYS A CA 1
ATOM 4058 C C . LYS A 1 522 ? -11.561 27.310 31.797 1.00 94.62 522 LYS A C 1
ATOM 4060 O O . LYS A 1 522 ? -12.728 27.524 32.112 1.00 94.62 522 LYS A O 1
ATOM 4065 N N . GLN A 1 523 ? -10.752 26.473 32.434 1.00 93.50 523 GLN A N 1
ATOM 4066 C CA . GLN A 1 523 ? -11.142 25.668 33.590 1.00 93.50 523 GLN A CA 1
ATOM 4067 C C . GLN A 1 523 ? -9.972 25.529 34.568 1.00 93.50 523 GLN A C 1
ATOM 4069 O O . GLN A 1 523 ? -8.810 25.728 34.197 1.00 93.50 523 GLN A O 1
ATOM 4074 N N . ASP A 1 524 ? -10.291 25.184 35.810 1.00 94.94 524 ASP A N 1
ATOM 4075 C CA . ASP A 1 524 ? -9.295 24.793 36.803 1.00 94.94 524 ASP A CA 1
ATOM 4076 C C . ASP A 1 524 ? -9.026 23.288 36.673 1.00 94.94 524 ASP A C 1
ATOM 4078 O O . ASP A 1 524 ? -9.954 22.516 36.443 1.00 94.94 524 ASP A O 1
ATOM 4082 N N . ILE A 1 525 ? -7.772 22.859 36.827 1.00 94.69 525 ILE A N 1
ATOM 4083 C CA . ILE A 1 525 ? -7.405 21.437 36.886 1.00 94.69 525 ILE A CA 1
ATOM 4084 C C . ILE A 1 525 ? -6.767 21.163 38.238 1.00 94.69 525 ILE A C 1
ATOM 4086 O O . ILE A 1 525 ? -5.668 21.642 38.530 1.00 94.69 525 ILE A O 1
ATOM 4090 N N . LYS A 1 526 ? -7.477 20.396 39.059 1.00 94.94 526 LYS A N 1
ATOM 4091 C CA . LYS A 1 526 ? -7.156 20.151 40.461 1.00 94.94 526 LYS A CA 1
ATOM 4092 C C . LYS A 1 526 ? -6.394 18.857 40.656 1.00 94.94 526 LYS A C 1
ATOM 4094 O O . LYS A 1 526 ? -6.349 17.997 39.771 1.00 94.94 526 LYS A O 1
ATOM 4099 N N . ASN A 1 527 ? -5.788 18.699 41.826 1.00 94.62 527 ASN A N 1
ATOM 4100 C CA . ASN A 1 527 ? -5.182 17.437 42.216 1.00 94.62 527 ASN A CA 1
ATOM 4101 C C . ASN A 1 527 ? -6.223 16.306 42.192 1.00 94.62 527 ASN A C 1
ATOM 4103 O O . ASN A 1 527 ? -7.244 16.357 42.877 1.00 94.62 527 ASN A O 1
ATOM 4107 N N . GLY A 1 528 ? -5.927 15.254 41.434 1.00 91.81 528 GLY A N 1
ATOM 4108 C CA . GLY A 1 528 ? -6.796 14.096 41.272 1.00 91.81 528 GLY A CA 1
ATOM 4109 C C . GLY A 1 528 ? -7.755 14.174 40.088 1.00 91.81 528 GLY A C 1
ATOM 4110 O O . GLY A 1 528 ? -8.475 13.201 39.852 1.00 91.81 528 GLY A O 1
ATOM 4111 N N . ASP A 1 529 ? -7.739 15.269 39.325 1.00 92.50 529 ASP A N 1
ATOM 4112 C CA . ASP A 1 529 ? -8.550 15.386 38.121 1.00 92.50 529 ASP A CA 1
ATOM 4113 C C . ASP A 1 529 ? -7.991 14.531 36.987 1.00 92.50 529 ASP A C 1
ATOM 4115 O O . ASP A 1 529 ? -6.789 14.460 36.733 1.00 92.50 529 ASP A O 1
ATOM 4119 N N . TYR A 1 530 ? -8.898 13.881 36.271 1.00 91.81 530 TYR A N 1
ATOM 4120 C CA . TYR A 1 530 ? -8.610 13.192 35.023 1.00 91.81 530 TYR A CA 1
ATOM 4121 C C . TYR A 1 530 ? -9.869 13.182 34.171 1.00 91.81 530 TYR A C 1
ATOM 4123 O O . TYR A 1 530 ? -10.959 12.851 34.652 1.00 91.81 530 TYR A O 1
ATOM 4131 N N . PHE A 1 531 ? -9.735 13.541 32.905 1.00 92.88 531 PHE A N 1
ATOM 4132 C CA . PHE A 1 531 ? -10.834 13.594 31.948 1.00 92.88 531 PHE A CA 1
ATOM 4133 C C . PHE A 1 531 ? -10.283 13.565 30.528 1.00 92.88 531 PHE A C 1
ATOM 4135 O O . PHE A 1 531 ? -9.078 13.696 30.303 1.00 92.88 531 PHE A O 1
ATOM 4142 N N . PHE A 1 532 ? -11.177 13.394 29.565 1.00 95.44 532 PHE A N 1
ATOM 4143 C CA . PHE A 1 532 ? -10.834 13.576 28.167 1.00 95.44 532 PHE A CA 1
ATOM 4144 C C . PHE A 1 532 ? -11.970 14.255 27.418 1.00 95.44 532 PHE A C 1
ATOM 4146 O O . PHE A 1 532 ? -13.143 13.972 27.674 1.00 95.44 532 PHE A O 1
ATOM 4153 N N . TYR A 1 533 ? -11.615 15.157 26.509 1.00 96.44 533 TYR A N 1
ATOM 4154 C CA . TYR A 1 533 ? -12.568 15.938 25.729 1.00 96.44 533 TYR A CA 1
ATOM 4155 C C . TYR A 1 533 ? -12.395 15.659 24.242 1.00 96.44 533 TYR A C 1
ATOM 4157 O O . TYR A 1 533 ? -11.268 15.725 23.748 1.00 96.44 533 TYR A O 1
ATOM 4165 N N . PRO A 1 534 ? -13.472 15.351 23.511 1.00 95.62 534 PRO A N 1
ATOM 4166 C CA . PRO A 1 534 ? -13.375 15.117 22.089 1.00 95.62 534 PRO A CA 1
ATOM 4167 C C . PRO A 1 534 ? -13.342 16.434 21.298 1.00 95.62 534 PRO A C 1
ATOM 4169 O O . PRO A 1 534 ? -13.939 17.444 21.688 1.00 95.62 534 PRO A O 1
ATOM 4172 N N . PHE A 1 535 ? -12.661 16.403 20.157 1.00 94.31 535 PHE A N 1
ATOM 4173 C CA . PHE A 1 535 ? -12.627 17.467 19.153 1.00 94.31 535 PHE A CA 1
ATOM 4174 C C . PHE A 1 535 ? -12.807 16.872 17.754 1.00 94.31 535 PHE A C 1
ATOM 4176 O O . PHE A 1 535 ? -12.446 15.720 17.515 1.00 94.31 535 PHE A O 1
ATOM 4183 N N . GLN A 1 536 ? -13.416 17.646 16.853 1.00 91.00 536 GLN A N 1
ATOM 4184 C CA . GLN A 1 536 ? -13.965 17.160 15.577 1.00 91.00 536 GLN A CA 1
ATOM 4185 C C . GLN A 1 536 ? -14.781 15.865 15.741 1.00 91.00 536 GLN A C 1
ATOM 4187 O O . GLN A 1 536 ? -14.623 14.901 14.994 1.00 91.00 536 GLN A O 1
ATOM 4192 N N . PHE A 1 537 ? -15.649 15.833 16.753 1.00 91.00 537 PHE A N 1
ATOM 4193 C CA . PHE A 1 537 ? -16.439 14.657 17.095 1.00 91.00 537 PHE A CA 1
ATOM 4194 C C . PHE A 1 537 ? -17.655 14.542 16.165 1.00 91.00 537 PHE A C 1
ATOM 4196 O O . PHE A 1 537 ? -18.516 15.434 16.183 1.00 91.00 537 PHE A O 1
ATOM 4203 N N . PRO A 1 538 ? -17.749 13.482 15.343 1.00 87.50 538 PRO A N 1
ATOM 4204 C CA . PRO A 1 538 ? -18.841 13.334 14.395 1.00 87.50 538 PRO A CA 1
ATOM 4205 C C . PRO A 1 538 ? -20.152 12.996 15.112 1.00 87.50 538 PRO A C 1
ATOM 4207 O O . PRO A 1 538 ? -20.207 12.112 15.965 1.00 87.50 538 PRO A O 1
ATOM 4210 N N . LEU A 1 539 ? -21.216 13.687 14.716 1.00 88.12 539 LEU A N 1
ATOM 4211 C CA . LEU A 1 539 ? -22.595 13.429 15.113 1.00 88.12 539 LEU A CA 1
ATOM 4212 C C . LEU A 1 539 ? -23.407 12.896 13.914 1.00 88.12 539 LEU A C 1
ATOM 4214 O O . LEU A 1 539 ? -22.861 12.612 12.844 1.00 88.12 539 LEU A O 1
ATOM 4218 N N . ALA A 1 540 ? -24.725 12.741 14.072 1.00 84.19 540 ALA A N 1
ATOM 4219 C CA . ALA A 1 540 ? -25.596 12.351 12.964 1.00 84.19 540 ALA A CA 1
ATOM 4220 C C . ALA A 1 540 ? -25.789 13.467 11.926 1.00 84.19 540 ALA A C 1
ATOM 4222 O O . ALA A 1 540 ? -25.529 14.647 12.178 1.00 84.19 540 ALA A O 1
ATOM 4223 N N . ASP A 1 541 ? -26.251 13.059 10.739 1.00 81.56 541 ASP A N 1
ATOM 4224 C CA . ASP A 1 541 ? -26.594 13.930 9.607 1.00 81.56 541 ASP A CA 1
ATOM 4225 C C . ASP A 1 541 ? -25.460 14.876 9.173 1.00 81.56 541 ASP A C 1
ATOM 4227 O O . ASP A 1 541 ? -25.692 15.995 8.719 1.00 81.56 541 ASP A O 1
ATOM 4231 N N . GLY A 1 542 ? -24.208 14.425 9.325 1.00 74.94 542 GLY A N 1
ATOM 4232 C CA . GLY A 1 542 ? -23.015 15.182 8.938 1.00 74.94 542 GLY A CA 1
ATOM 4233 C C . GLY A 1 542 ? -22.684 16.364 9.855 1.00 74.94 542 GLY A C 1
ATOM 4234 O O . GLY A 1 542 ? -21.785 17.141 9.537 1.00 74.94 542 GLY A O 1
ATOM 4235 N N . GLN A 1 543 ? -23.380 16.517 10.987 1.00 86.81 543 GLN A N 1
ATOM 4236 C CA . GLN A 1 543 ? -23.018 17.505 12.003 1.00 86.81 543 GLN A CA 1
ATOM 4237 C C . GLN A 1 543 ? -21.752 17.052 12.742 1.00 86.81 543 GLN A C 1
ATOM 4239 O O . GLN A 1 543 ? -21.552 15.865 12.985 1.00 86.81 543 GLN A O 1
ATOM 4244 N N . VAL A 1 544 ? -20.890 18.001 13.106 1.00 89.88 544 VAL A N 1
ATOM 4245 C CA . VAL A 1 544 ? -19.623 17.728 13.797 1.00 89.88 544 VAL A CA 1
ATOM 4246 C C . VAL A 1 544 ? -19.452 18.743 14.916 1.00 89.88 544 VAL A C 1
ATOM 4248 O O . VAL A 1 544 ? -19.514 19.952 14.665 1.00 89.88 544 VAL A O 1
ATOM 4251 N N . LEU A 1 545 ? -19.222 18.254 16.135 1.00 93.56 545 LEU A N 1
ATOM 4252 C CA . LEU A 1 545 ? -18.766 19.090 17.241 1.00 93.56 545 LEU A CA 1
ATOM 4253 C C . LEU A 1 545 ? -17.302 19.422 16.986 1.00 93.56 545 LEU A C 1
ATOM 4255 O O . LEU A 1 545 ? -16.440 18.545 17.057 1.00 93.56 545 LEU A O 1
ATOM 4259 N N . ARG A 1 546 ? -17.013 20.695 16.722 1.00 92.88 546 ARG A N 1
ATOM 4260 C CA . ARG A 1 546 ? -15.640 21.194 16.669 1.00 92.88 546 ARG A CA 1
ATOM 4261 C C . ARG A 1 546 ? -14.929 20.864 17.979 1.00 92.88 546 ARG A C 1
ATOM 4263 O O . ARG A 1 546 ? -13.819 20.345 17.953 1.00 92.88 546 ARG A O 1
ATOM 4270 N N . TRP A 1 547 ? -15.598 21.090 19.107 1.00 95.31 547 TRP A N 1
ATOM 4271 C CA . TRP A 1 547 ? -15.183 20.637 20.434 1.00 95.31 547 TRP A CA 1
ATOM 4272 C C . TRP A 1 547 ? -16.377 20.590 21.393 1.00 95.31 547 TRP A C 1
ATOM 4274 O O . TRP A 1 547 ? -17.390 21.256 21.173 1.00 95.31 547 TRP A O 1
ATOM 4284 N N . ILE A 1 548 ? -16.243 19.826 22.476 1.00 96.69 548 ILE A N 1
ATOM 4285 C CA . ILE A 1 548 ? -17.161 19.818 23.625 1.00 96.69 548 ILE A CA 1
ATOM 4286 C C . ILE A 1 548 ? -16.356 19.583 24.907 1.00 96.69 548 ILE A C 1
ATOM 4288 O O . ILE A 1 548 ? -15.461 18.743 24.934 1.00 96.69 548 ILE A O 1
ATOM 4292 N N . ASN A 1 549 ? -16.659 20.315 25.981 1.00 95.62 549 ASN A N 1
ATOM 4293 C CA . ASN A 1 549 ? -15.975 20.178 27.277 1.00 95.62 549 ASN A CA 1
ATOM 4294 C C . ASN A 1 549 ? -16.555 19.050 28.153 1.00 95.62 549 ASN A C 1
ATOM 4296 O O . ASN A 1 549 ? -16.642 19.178 29.371 1.00 95.62 549 ASN A O 1
ATOM 4300 N N . GLN A 1 550 ? -17.001 17.961 27.529 1.00 97.00 550 GLN A N 1
ATOM 4301 C CA . GLN A 1 550 ? -17.625 16.827 28.203 1.00 97.00 550 GLN A CA 1
ATOM 4302 C C . GLN A 1 550 ? -17.042 15.521 27.671 1.00 97.00 550 GLN A C 1
ATOM 4304 O O . GLN A 1 550 ? -16.666 15.418 26.503 1.00 97.00 550 GLN A O 1
ATOM 4309 N N . THR A 1 551 ? -16.982 14.509 28.527 1.00 96.75 551 THR A N 1
ATOM 4310 C CA . THR A 1 551 ? -16.460 13.188 28.187 1.00 96.75 551 THR A CA 1
ATOM 4311 C C . THR A 1 551 ? -17.589 12.297 27.651 1.00 96.75 551 THR A C 1
ATOM 4313 O O . THR A 1 551 ? -18.607 12.162 28.328 1.00 96.75 551 THR A O 1
ATOM 4316 N N . PRO A 1 552 ? -17.465 11.689 26.455 1.00 96.75 552 PRO A N 1
ATOM 4317 C CA . PRO A 1 552 ? -18.505 10.814 25.920 1.00 96.75 552 PRO A CA 1
ATOM 4318 C C . PRO A 1 552 ? -18.739 9.588 26.812 1.00 96.75 552 PRO A C 1
ATOM 4320 O O . PRO A 1 552 ? -17.793 8.959 27.282 1.00 96.75 552 PRO A O 1
ATOM 4323 N N . LEU A 1 553 ? -20.014 9.255 27.028 1.00 95.62 553 LEU A N 1
ATOM 4324 C CA . LEU A 1 553 ? -20.473 8.103 27.805 1.00 95.62 553 LEU A CA 1
ATOM 4325 C C . LEU A 1 553 ? -20.973 6.982 26.889 1.00 95.62 553 LEU A C 1
ATOM 4327 O O . LEU A 1 553 ? -20.452 5.873 26.921 1.00 95.62 553 LEU A O 1
ATOM 4331 N N . CYS A 1 554 ? -22.005 7.266 26.093 1.00 93.50 554 CYS A N 1
ATOM 4332 C CA . CYS A 1 554 ? -22.606 6.331 25.141 1.00 93.50 554 CYS A CA 1
ATOM 4333 C C . CYS A 1 554 ? -23.489 7.089 24.136 1.00 93.50 554 CYS A C 1
ATOM 4335 O O . CYS A 1 554 ? -23.630 8.309 24.209 1.00 93.50 554 CYS A O 1
ATOM 4337 N N . GLN A 1 555 ? -24.106 6.369 23.202 1.00 92.19 555 GLN A N 1
ATOM 4338 C CA . GLN A 1 555 ? -25.121 6.926 22.310 1.00 92.19 555 GLN A CA 1
ATOM 4339 C C . GLN A 1 555 ? -26.292 5.959 22.127 1.00 92.19 555 GLN A C 1
ATOM 4341 O O . GLN A 1 555 ? -26.117 4.741 22.194 1.00 92.19 555 GLN A O 1
ATOM 4346 N N . ILE A 1 556 ? -27.471 6.512 21.850 1.00 88.50 556 ILE A N 1
ATOM 4347 C CA . ILE A 1 556 ? -28.679 5.768 21.488 1.00 88.50 556 ILE A CA 1
ATOM 4348 C C . ILE A 1 556 ? -29.166 6.266 20.124 1.00 88.50 556 ILE A C 1
ATOM 4350 O O . ILE A 1 556 ? -29.344 7.468 19.909 1.00 88.50 556 ILE A O 1
ATOM 4354 N N . ASN A 1 557 ? -29.363 5.326 19.192 1.00 82.38 557 ASN A N 1
ATOM 4355 C CA . ASN A 1 557 ? -29.928 5.545 17.853 1.00 82.38 557 ASN A CA 1
ATOM 4356 C C . ASN A 1 557 ? -29.261 6.643 17.006 1.00 82.38 557 ASN A C 1
ATOM 4358 O O . ASN A 1 557 ? -29.885 7.167 16.085 1.00 82.38 557 ASN A O 1
ATOM 4362 N N . ARG A 1 558 ? -28.001 7.008 17.291 1.00 83.00 558 ARG A N 1
ATOM 4363 C CA . ARG A 1 558 ? -27.306 8.150 16.665 1.00 83.00 558 ARG A CA 1
ATOM 4364 C C . ARG A 1 558 ? -28.040 9.485 16.818 1.00 83.00 558 ARG A C 1
ATOM 4366 O O . ARG A 1 558 ? -27.769 10.418 16.077 1.00 83.00 558 ARG A O 1
ATOM 4373 N N . LYS A 1 559 ? -28.957 9.591 17.778 1.00 86.00 559 LYS A N 1
ATOM 4374 C CA . LYS A 1 559 ? -29.748 10.802 18.025 1.00 86.00 559 LYS A CA 1
ATOM 4375 C C . LYS A 1 559 ? -29.588 11.326 19.440 1.00 86.00 559 LYS A C 1
ATOM 4377 O O . LYS A 1 559 ? -29.578 12.536 19.634 1.00 86.00 559 LYS A O 1
ATOM 4382 N N . LEU A 1 560 ? -29.452 10.434 20.417 1.00 92.31 560 LEU A N 1
ATOM 4383 C CA . LEU A 1 560 ? -29.188 10.801 21.803 1.00 92.31 560 LEU A CA 1
ATOM 4384 C C . LEU A 1 560 ? -27.727 10.504 22.114 1.00 92.31 560 LEU A C 1
ATOM 4386 O O . LEU A 1 560 ? -27.309 9.345 22.108 1.00 92.31 560 LEU A O 1
ATOM 4390 N N . TRP A 1 561 ? -26.955 11.548 22.381 1.00 95.62 561 TRP A N 1
ATOM 4391 C CA . TRP A 1 561 ? -25.529 11.451 22.661 1.00 95.62 561 TRP A CA 1
ATOM 4392 C C . TRP A 1 561 ? -25.285 11.755 24.131 1.00 95.62 561 TRP A C 1
ATOM 4394 O O . TRP A 1 561 ? -25.484 12.885 24.572 1.00 95.62 561 TRP A O 1
ATOM 4404 N N . PHE A 1 562 ? -24.873 10.749 24.895 1.00 97.19 562 PHE A N 1
ATOM 4405 C CA . PHE A 1 562 ? -24.658 10.888 26.327 1.00 97.19 562 PHE A CA 1
ATOM 4406 C C . PHE A 1 562 ? -23.212 11.267 26.615 1.00 97.19 562 PHE A C 1
ATOM 4408 O O . PHE A 1 562 ? -22.282 10.610 26.146 1.00 97.19 562 PHE A O 1
ATOM 4415 N N . PHE A 1 563 ? -23.034 12.288 27.442 1.00 97.88 563 PHE A N 1
ATOM 4416 C CA . PHE A 1 563 ? -21.745 12.745 27.937 1.00 97.88 563 PHE A CA 1
ATOM 4417 C C . PHE A 1 563 ? -21.779 12.892 29.457 1.00 97.88 563 PHE A C 1
ATOM 4419 O O . PHE A 1 563 ? -22.843 12.949 30.074 1.00 97.88 563 PHE A O 1
ATOM 4426 N N . TYR A 1 564 ? -20.606 12.983 30.069 1.00 97.25 564 TYR A N 1
ATOM 4427 C CA . TYR A 1 564 ? -20.470 13.328 31.470 1.00 97.25 564 TYR A CA 1
ATOM 4428 C C . TYR A 1 564 ? -19.302 14.272 31.723 1.00 97.25 564 TYR A C 1
ATOM 4430 O O . TYR A 1 564 ? -18.301 14.261 31.006 1.00 97.25 564 TYR A O 1
ATOM 4438 N N . GLY A 1 565 ? -19.398 15.049 32.793 1.00 92.81 565 GLY A N 1
ATOM 4439 C CA . GLY A 1 565 ? -18.345 15.980 33.172 1.00 92.81 565 GLY A CA 1
ATOM 4440 C C . GLY A 1 565 ? -18.605 16.647 34.512 1.00 92.81 565 GLY A C 1
ATOM 4441 O O . GLY A 1 565 ? -19.563 16.332 35.218 1.00 92.81 565 GLY A O 1
ATOM 4442 N N . THR A 1 566 ? -17.684 17.525 34.890 1.00 85.56 566 THR A N 1
ATOM 4443 C CA . THR A 1 566 ? -17.765 18.350 36.106 1.00 85.56 566 THR A CA 1
ATOM 4444 C C . THR A 1 566 ? -17.994 19.821 35.787 1.00 85.56 566 THR A C 1
ATOM 4446 O O . THR A 1 566 ? -18.519 20.549 36.626 1.00 85.56 566 THR A O 1
ATOM 4449 N N . GLU A 1 567 ? -17.632 20.247 34.577 1.00 89.31 567 GLU A N 1
ATOM 4450 C CA . GLU A 1 567 ? -17.841 21.606 34.094 1.00 89.31 567 GLU A CA 1
ATOM 4451 C C . GLU A 1 567 ? -19.240 21.772 33.483 1.00 89.31 567 GLU A C 1
ATOM 4453 O O . GLU A 1 567 ? -19.784 20.814 32.922 1.00 89.31 567 GLU A O 1
ATOM 4458 N N . PRO A 1 568 ? -19.826 22.982 33.523 1.00 91.00 568 PRO A N 1
ATOM 4459 C CA . PRO A 1 568 ? -21.030 23.291 32.758 1.00 91.00 568 PRO A CA 1
ATOM 4460 C C . PRO A 1 568 ? -20.840 22.990 31.265 1.00 91.00 568 PRO A C 1
ATOM 4462 O O . PRO A 1 568 ? -19.785 23.297 30.706 1.00 91.00 568 PRO A O 1
ATOM 4465 N N . LEU A 1 569 ? -21.863 22.426 30.613 1.00 94.38 569 LEU A N 1
ATOM 4466 C CA . LEU A 1 569 ? -21.814 22.092 29.187 1.00 94.38 569 LEU A CA 1
ATOM 4467 C C . LEU A 1 569 ? -21.468 23.323 28.338 1.00 94.38 569 LEU A C 1
ATOM 4469 O O . LEU A 1 569 ? -22.133 24.357 28.393 1.00 94.38 569 LEU A O 1
ATOM 4473 N N . SER A 1 570 ? -20.446 23.172 27.505 1.00 94.62 570 SER A N 1
ATOM 4474 C CA . SER A 1 570 ? -20.064 24.108 26.462 1.00 94.62 570 SER A CA 1
ATOM 4475 C C . SER A 1 570 ? -19.509 23.335 25.269 1.00 94.62 570 SER A C 1
ATOM 4477 O O . SER A 1 570 ? -18.793 22.342 25.431 1.00 94.62 570 SER A O 1
ATOM 4479 N N . TYR A 1 571 ? -19.863 23.771 24.066 1.00 95.56 571 TYR A N 1
ATOM 4480 C CA . TYR A 1 571 ? -19.474 23.125 22.821 1.00 95.56 571 TYR A CA 1
ATOM 4481 C C . TYR A 1 571 ? -19.513 24.121 21.660 1.00 95.56 571 TYR A C 1
ATOM 4483 O O . TYR A 1 571 ? -20.118 25.190 21.756 1.00 95.56 571 TYR A O 1
ATOM 4491 N N . GLU A 1 572 ? -18.892 23.741 20.549 1.00 94.88 572 GLU A N 1
ATOM 4492 C CA . GLU A 1 572 ? -18.947 24.464 19.280 1.00 94.88 572 GLU A CA 1
ATOM 4493 C C . GLU A 1 572 ? -19.181 23.469 18.139 1.00 94.88 572 GLU A C 1
ATOM 4495 O O . GLU A 1 572 ? -18.623 22.372 18.140 1.00 94.88 572 GLU A O 1
ATOM 4500 N N . LEU A 1 573 ? -19.995 23.845 17.154 1.00 92.88 573 LEU A N 1
ATOM 4501 C CA . LEU A 1 573 ? -20.240 23.080 15.928 1.00 92.88 573 LEU A CA 1
ATOM 4502 C C . LEU A 1 573 ? -19.429 23.676 14.767 1.00 92.88 573 LEU A C 1
ATOM 4504 O O . LEU A 1 573 ? -19.248 24.887 14.701 1.00 92.88 573 LEU A O 1
ATOM 4508 N N . ASN A 1 574 ? -18.978 22.847 13.820 1.00 82.75 574 ASN A N 1
ATOM 4509 C CA . ASN A 1 574 ? -18.178 23.332 12.682 1.00 82.75 574 ASN A CA 1
ATOM 4510 C C . ASN A 1 574 ? -18.945 24.250 11.717 1.00 82.75 574 ASN A C 1
ATOM 4512 O O . ASN A 1 574 ? -18.426 25.278 11.292 1.00 82.75 574 ASN A O 1
ATOM 4516 N N . ALA A 1 575 ? -20.143 23.833 11.300 1.00 75.56 575 ALA A N 1
ATOM 4517 C CA . ALA A 1 575 ? -20.867 24.451 10.181 1.00 75.56 575 ALA A CA 1
ATOM 4518 C C . ALA A 1 575 ? -22.298 24.889 10.526 1.00 75.56 575 ALA A C 1
ATOM 4520 O O . ALA A 1 575 ? -22.905 25.649 9.773 1.00 75.56 575 ALA A O 1
ATOM 4521 N N . ALA A 1 576 ? -22.847 24.404 11.640 1.00 75.75 576 ALA A N 1
ATOM 4522 C CA . ALA A 1 576 ? -24.207 24.693 12.076 1.00 75.75 576 ALA A CA 1
ATOM 4523 C C . ALA A 1 576 ? -24.187 25.624 13.291 1.00 75.75 576 ALA A C 1
ATOM 4525 O O . ALA A 1 576 ? -23.323 25.505 14.150 1.00 75.75 576 ALA A O 1
ATOM 4526 N N . GLU A 1 577 ? -25.160 26.530 13.387 1.00 75.38 577 GLU A N 1
ATOM 4527 C CA . GLU A 1 577 ? -25.310 27.385 14.574 1.00 75.38 577 GLU A CA 1
ATOM 4528 C C . GLU A 1 577 ? -25.939 26.630 15.756 1.00 75.38 577 GLU A C 1
ATOM 4530 O O . GLU A 1 577 ? -25.805 27.058 16.898 1.00 75.38 577 GLU A O 1
ATOM 4535 N N . MET A 1 578 ? -26.662 25.536 15.485 1.00 83.06 578 MET A N 1
ATOM 4536 C CA . MET A 1 578 ? -27.483 24.812 16.460 1.00 83.06 578 MET A CA 1
ATOM 4537 C C . MET A 1 578 ? -27.562 23.328 16.091 1.00 83.06 578 MET A C 1
ATOM 4539 O O . MET A 1 578 ? -27.547 22.986 14.906 1.00 83.06 578 MET A O 1
ATOM 4543 N N . LEU A 1 579 ? -27.708 22.461 17.094 1.00 88.00 579 LEU A N 1
ATOM 4544 C CA . LEU A 1 579 ? -28.001 21.041 16.891 1.00 88.00 579 LEU A CA 1
ATOM 4545 C C . LEU A 1 579 ? -29.395 20.860 16.281 1.00 88.00 579 LEU A C 1
ATOM 4547 O O . LEU A 1 579 ? -30.357 21.502 16.703 1.00 88.00 579 LEU A O 1
ATOM 4551 N N . SER A 1 580 ? -29.520 19.951 15.316 1.00 86.06 580 SER A N 1
ATOM 4552 C CA . SER A 1 580 ? -30.805 19.622 14.686 1.00 86.06 580 SER A CA 1
ATOM 4553 C C . SER A 1 580 ? -31.034 18.115 14.626 1.00 86.06 580 SER A C 1
ATOM 4555 O O . SER A 1 580 ? -30.126 17.384 14.236 1.00 86.06 580 SER A O 1
ATOM 4557 N N . GLY A 1 581 ? -32.234 17.661 15.014 1.00 88.31 581 GLY A N 1
ATOM 4558 C CA . GLY A 1 581 ? -32.653 16.251 14.947 1.00 88.31 581 GLY A CA 1
ATOM 4559 C C . GLY A 1 581 ? -31.975 15.315 15.955 1.00 88.31 581 GLY A C 1
ATOM 4560 O O . GLY A 1 581 ? -32.123 14.098 15.854 1.00 88.31 581 GLY A O 1
ATOM 4561 N N . GLN A 1 582 ? -31.227 15.876 16.905 1.00 91.69 582 GLN A N 1
ATOM 4562 C CA . GLN A 1 582 ? -30.441 15.154 17.901 1.00 91.69 582 GLN A CA 1
ATOM 4563 C C . GLN A 1 582 ? -30.302 15.965 19.193 1.00 91.69 582 GLN A C 1
ATOM 4565 O O . GLN A 1 582 ? -30.533 17.178 19.199 1.00 91.69 582 GLN A O 1
ATOM 4570 N N . ALA A 1 583 ? -29.909 15.291 20.272 1.00 93.75 583 ALA A N 1
ATOM 4571 C CA . ALA A 1 583 ? -29.731 15.879 21.590 1.00 93.75 583 ALA A CA 1
ATOM 4572 C C . ALA A 1 583 ? -28.430 15.408 22.251 1.00 93.75 583 ALA A C 1
ATOM 4574 O O . ALA A 1 583 ? -28.077 14.226 22.192 1.00 93.75 583 ALA A O 1
ATOM 4575 N N . LEU A 1 584 ? -27.745 16.337 22.917 1.00 96.31 584 LEU A N 1
ATOM 4576 C CA . LEU A 1 584 ? -26.663 16.046 23.854 1.00 96.31 584 LEU A CA 1
ATOM 4577 C C . LEU A 1 584 ? -27.274 15.917 25.248 1.00 96.31 584 LEU A C 1
ATOM 4579 O O . LEU A 1 584 ? -27.932 16.842 25.720 1.00 96.31 584 LEU A O 1
ATOM 4583 N N . VAL A 1 585 ? -27.053 14.785 25.907 1.00 95.75 585 VAL A N 1
ATOM 4584 C CA . VAL A 1 585 ? -27.532 14.504 27.262 1.00 95.75 585 VAL A CA 1
ATOM 4585 C C . VAL A 1 585 ? -26.323 14.407 28.183 1.00 95.75 585 VAL A C 1
ATOM 4587 O O . VAL A 1 585 ? -25.515 13.491 28.067 1.00 95.75 585 VAL A O 1
ATOM 4590 N N . VAL A 1 586 ? -26.173 15.363 29.090 1.00 97.00 586 VAL A N 1
ATOM 4591 C CA . VAL A 1 586 ? -25.009 15.490 29.970 1.00 97.00 586 VAL A CA 1
ATOM 4592 C C . VAL A 1 586 ? -25.390 15.132 31.397 1.00 97.00 586 VAL A C 1
ATOM 4594 O O . VAL A 1 586 ? -26.389 15.624 31.914 1.00 97.00 586 VAL A O 1
ATOM 4597 N N . THR A 1 587 ? -24.573 14.302 32.040 1.00 96.56 587 THR A N 1
ATOM 4598 C CA . THR A 1 587 ? -24.715 13.920 33.450 1.00 96.56 587 THR A CA 1
ATOM 4599 C C . THR A 1 587 ? -23.446 14.223 34.245 1.00 96.56 587 THR A C 1
ATOM 4601 O O . THR A 1 587 ? -22.366 14.398 33.684 1.00 96.56 587 THR A O 1
ATOM 4604 N N . ASP A 1 588 ? -23.528 14.238 35.573 1.00 94.56 588 ASP A N 1
ATOM 4605 C CA . ASP A 1 588 ? -22.320 14.242 36.397 1.00 94.56 588 ASP A CA 1
ATOM 4606 C C . ASP A 1 588 ? -21.628 12.862 36.425 1.00 94.56 588 ASP A C 1
ATOM 4608 O O . ASP A 1 588 ? -22.184 11.824 36.045 1.00 94.56 588 ASP A O 1
ATOM 4612 N N . ARG A 1 589 ? -20.385 12.838 36.917 1.00 91.94 589 ARG A N 1
ATOM 4613 C CA . ARG A 1 589 ? -19.577 11.613 37.029 1.00 91.94 589 ARG A CA 1
ATOM 4614 C C . ARG A 1 589 ? -20.165 10.568 37.988 1.00 91.94 589 ARG A C 1
ATOM 4616 O O . ARG A 1 589 ? -19.868 9.383 37.835 1.00 91.94 589 ARG A O 1
ATOM 4623 N N . ILE A 1 590 ? -20.937 10.973 38.995 1.00 93.25 590 ILE A N 1
ATOM 4624 C CA . ILE A 1 590 ? -21.555 10.044 39.950 1.00 93.25 590 ILE A CA 1
ATOM 4625 C C . ILE A 1 590 ? -22.641 9.252 39.228 1.00 93.25 590 ILE A C 1
ATOM 4627 O O . ILE A 1 590 ? -22.656 8.024 39.301 1.00 93.25 590 ILE A O 1
ATOM 4631 N N . TRP A 1 591 ? -23.499 9.939 38.481 1.00 95.00 591 TRP A N 1
ATOM 4632 C CA . TRP A 1 591 ? -24.582 9.328 37.727 1.00 95.00 591 TRP A CA 1
ATOM 4633 C C . TRP A 1 591 ? -24.118 8.615 36.460 1.00 95.00 591 TRP A C 1
ATOM 4635 O O . TRP A 1 591 ? -24.703 7.594 36.114 1.00 95.00 591 TRP A O 1
ATOM 4645 N N . ALA A 1 592 ? -23.005 9.031 35.848 1.00 95.62 592 ALA A N 1
ATOM 4646 C CA . ALA A 1 592 ? -22.364 8.266 34.776 1.00 95.62 592 ALA A CA 1
ATOM 4647 C C . ALA A 1 592 ? -21.962 6.848 35.234 1.00 95.62 592 ALA A C 1
ATOM 4649 O O . ALA A 1 592 ? -22.160 5.881 34.507 1.00 95.62 592 ALA A O 1
ATOM 4650 N N . LYS A 1 593 ? -21.465 6.696 36.474 1.00 94.00 593 LYS A N 1
ATOM 4651 C CA . LYS A 1 593 ? -21.162 5.380 37.083 1.00 94.00 593 LYS A CA 1
ATOM 4652 C C . LYS A 1 593 ? -22.407 4.574 37.461 1.00 94.00 593 LYS A C 1
ATOM 4654 O O . LYS A 1 593 ? -22.301 3.392 37.768 1.00 94.00 593 LYS A O 1
ATOM 4659 N N . ARG A 1 594 ? -23.559 5.237 37.504 1.00 95.06 594 ARG A N 1
ATOM 4660 C CA . ARG A 1 594 ? -24.874 4.675 37.826 1.00 95.06 594 ARG A CA 1
ATOM 4661 C C . ARG A 1 594 ? -25.727 4.509 36.568 1.00 95.06 594 ARG A C 1
ATOM 4663 O O . ARG A 1 594 ? -26.922 4.257 36.690 1.00 95.06 594 ARG A O 1
ATOM 4670 N N . ALA A 1 595 ? -25.134 4.687 35.387 1.00 96.25 595 ALA A N 1
ATOM 4671 C CA . ALA A 1 595 ? -25.785 4.510 34.104 1.00 96.25 595 ALA A CA 1
ATOM 4672 C C . ALA A 1 595 ? -25.567 3.076 33.605 1.00 96.25 595 ALA A C 1
ATOM 4674 O O . ALA A 1 595 ? -24.452 2.558 33.636 1.00 96.25 595 ALA A O 1
ATOM 4675 N N . TRP A 1 596 ? -26.634 2.440 33.135 1.00 94.38 596 TRP A N 1
ATOM 4676 C CA . TRP A 1 596 ? -26.657 1.042 32.726 1.00 94.38 596 TRP A CA 1
ATOM 4677 C C . TRP A 1 596 ? -27.280 0.941 31.340 1.00 94.38 596 TRP A C 1
ATOM 4679 O O . TRP A 1 596 ? -28.449 1.283 31.157 1.00 94.38 596 TRP A O 1
ATOM 4689 N N . GLN A 1 597 ? -26.504 0.462 30.369 1.00 90.94 597 GLN A N 1
ATOM 4690 C CA . GLN A 1 597 ? -27.001 0.074 29.052 1.00 90.94 597 GLN A CA 1
ATOM 4691 C C . GLN A 1 597 ? -26.960 -1.452 28.955 1.00 90.94 597 GLN A C 1
ATOM 4693 O O . GLN A 1 597 ? -25.956 -2.076 29.292 1.00 90.94 597 GLN A O 1
ATOM 4698 N N . MET A 1 598 ? -28.067 -2.050 28.528 1.00 87.50 598 MET A N 1
ATOM 4699 C CA . MET A 1 598 ? -28.261 -3.501 28.499 1.00 87.50 598 MET A CA 1
ATOM 4700 C C . MET A 1 598 ? -28.388 -3.983 27.054 1.00 87.50 598 MET A C 1
ATOM 4702 O O . MET A 1 598 ? -29.028 -3.325 26.235 1.00 87.50 598 MET A O 1
ATOM 4706 N N . ALA A 1 599 ? -27.802 -5.138 26.731 1.00 84.06 599 ALA A N 1
ATOM 4707 C CA . ALA A 1 599 ? -27.755 -5.665 25.367 1.00 84.06 599 ALA A CA 1
ATOM 4708 C C . ALA A 1 599 ? -29.152 -5.999 24.821 1.00 84.06 599 ALA A C 1
ATOM 4710 O O . ALA A 1 599 ? -29.415 -5.805 23.635 1.00 84.06 599 ALA A O 1
ATOM 4711 N N . LYS A 1 600 ? -30.070 -6.454 25.685 1.00 84.38 600 LYS A N 1
ATOM 4712 C CA . LYS A 1 600 ? -31.482 -6.691 25.332 1.00 84.38 600 LYS A CA 1
ATOM 4713 C C . LYS A 1 600 ? -32.291 -5.414 25.142 1.00 84.38 600 LYS A C 1
ATOM 4715 O O . LYS A 1 600 ? -33.358 -5.461 24.532 1.00 84.38 600 LYS A O 1
ATOM 4720 N N . TYR A 1 601 ? -31.795 -4.290 25.653 1.00 86.06 601 TYR A N 1
ATOM 4721 C CA . TYR A 1 601 ? -32.465 -2.993 25.623 1.00 86.06 601 TYR A CA 1
ATOM 4722 C C . TYR A 1 601 ? -31.512 -1.914 25.083 1.00 86.06 601 TYR A C 1
ATOM 4724 O O . TYR A 1 601 ? -31.238 -0.933 25.776 1.00 86.06 601 TYR A O 1
ATOM 4732 N N . PRO A 1 602 ? -30.997 -2.069 23.847 1.00 83.25 602 PRO A N 1
ATOM 4733 C CA . PRO A 1 602 ? -29.952 -1.194 23.309 1.00 83.25 602 PRO A CA 1
ATOM 4734 C C . PRO A 1 602 ? -30.426 0.259 23.140 1.00 83.25 602 PRO A C 1
ATOM 4736 O O . PRO A 1 602 ? -29.612 1.181 23.141 1.00 83.25 602 PRO A O 1
ATOM 4739 N N . ASN A 1 603 ? -31.747 0.457 23.056 1.00 85.94 603 ASN A N 1
ATOM 4740 C CA . ASN A 1 603 ? -32.396 1.750 22.839 1.00 85.94 603 ASN A CA 1
ATOM 4741 C C . ASN A 1 603 ? -32.723 2.492 24.151 1.00 85.94 603 ASN A C 1
ATOM 4743 O O . ASN A 1 603 ? -33.502 3.445 24.136 1.00 85.94 603 ASN A O 1
ATOM 4747 N N . ALA A 1 604 ? -32.171 2.045 25.285 1.00 88.94 604 ALA A N 1
ATOM 4748 C CA . ALA A 1 604 ? -32.452 2.589 26.608 1.00 88.94 604 ALA A CA 1
ATOM 4749 C C . ALA A 1 604 ? -31.184 2.784 27.440 1.00 88.94 604 ALA A C 1
ATOM 4751 O O . ALA A 1 604 ? -30.310 1.916 27.468 1.00 88.94 604 ALA A O 1
ATOM 4752 N N . LEU A 1 605 ? -31.130 3.895 28.178 1.00 94.00 605 LEU A N 1
ATOM 4753 C CA . LEU A 1 605 ? -30.148 4.103 29.238 1.00 94.00 605 LEU A CA 1
ATOM 4754 C C . LEU A 1 605 ? -30.864 4.224 30.579 1.00 94.00 605 LEU A C 1
ATOM 4756 O O . LEU A 1 605 ? -31.710 5.101 30.767 1.00 94.00 605 LEU A O 1
ATOM 4760 N N . PHE A 1 606 ? -30.521 3.339 31.509 1.00 94.69 606 PHE A N 1
ATOM 4761 C CA . PHE A 1 606 ? -31.101 3.296 32.846 1.00 94.69 606 PHE A CA 1
ATOM 4762 C C . PHE A 1 606 ? -30.168 3.968 33.844 1.00 94.69 606 PHE A C 1
ATOM 4764 O O . PHE A 1 606 ? -28.958 3.795 33.769 1.00 94.69 606 PHE A O 1
ATOM 4771 N N . PHE A 1 607 ? -30.720 4.676 34.821 1.00 95.75 607 PHE A N 1
ATOM 4772 C CA . PHE A 1 607 ? -29.958 5.318 35.884 1.00 95.75 607 PHE A CA 1
ATOM 4773 C C . PHE A 1 607 ? -30.414 4.794 37.238 1.00 95.75 607 PHE A C 1
ATOM 4775 O O . PHE A 1 607 ? -31.575 4.965 37.633 1.00 95.75 607 PHE A O 1
ATOM 4782 N N . SER A 1 608 ? -29.492 4.150 37.953 1.00 93.69 608 SER A N 1
ATOM 4783 C CA . SER A 1 608 ? -29.750 3.634 39.289 1.00 93.69 608 SER A CA 1
ATOM 4784 C C . SER A 1 608 ? -28.489 3.467 40.132 1.00 93.69 608 SER A C 1
ATOM 4786 O O . SER A 1 608 ? -27.445 3.046 39.640 1.00 93.69 608 SER A O 1
ATOM 4788 N N . GLU A 1 609 ? -28.601 3.783 41.424 1.00 90.75 609 GLU A N 1
ATOM 4789 C CA . GLU A 1 609 ? -27.553 3.527 42.416 1.00 90.75 609 GLU A CA 1
ATOM 4790 C C . GLU A 1 609 ? -27.361 2.029 42.661 1.00 90.75 609 GLU A C 1
ATOM 4792 O O . GLU A 1 609 ? -26.230 1.555 42.740 1.00 90.75 609 GLU A O 1
ATOM 4797 N N . ALA A 1 610 ? -28.464 1.283 42.735 1.00 88.56 610 ALA A N 1
ATOM 4798 C CA . ALA A 1 610 ? -28.434 -0.173 42.706 1.00 88.56 610 ALA A CA 1
ATOM 4799 C C . ALA A 1 610 ? -28.121 -0.702 41.287 1.00 88.56 610 ALA A C 1
ATOM 4801 O O . ALA A 1 610 ? -28.623 -0.139 40.312 1.00 88.56 610 ALA A O 1
ATOM 4802 N N . PRO A 1 611 ? -27.325 -1.777 41.151 1.00 88.56 611 PRO A N 1
ATOM 4803 C CA . PRO A 1 611 ? -26.997 -2.344 39.851 1.00 88.56 611 PRO A CA 1
ATOM 4804 C C . PRO A 1 611 ? -28.182 -3.048 39.189 1.00 88.56 611 PRO A C 1
ATOM 4806 O O . PRO A 1 611 ? -28.943 -3.769 39.843 1.00 88.56 611 PRO A O 1
ATOM 4809 N N . PHE A 1 612 ? -28.294 -2.871 37.871 1.00 90.38 612 PHE A N 1
ATOM 4810 C CA . PHE A 1 612 ? -29.181 -3.667 37.027 1.00 90.38 612 PHE A CA 1
ATOM 4811 C C . PHE A 1 612 ? -28.476 -4.947 36.573 1.00 90.38 612 PHE A C 1
ATOM 4813 O O . PHE A 1 612 ? -27.330 -4.915 36.126 1.00 90.38 612 PHE A O 1
ATOM 4820 N N . LEU A 1 613 ? -29.185 -6.069 36.660 1.00 86.12 613 LEU A N 1
ATOM 4821 C CA . LEU A 1 613 ? -28.766 -7.371 36.165 1.00 86.12 613 LEU A CA 1
ATOM 4822 C C . LEU A 1 613 ? -29.668 -7.779 34.999 1.00 86.12 613 LEU A C 1
ATOM 4824 O O . LEU A 1 613 ? -30.881 -7.908 35.159 1.00 86.12 613 LEU A O 1
ATOM 4828 N N . GLU A 1 614 ? -29.077 -8.006 33.829 1.00 86.31 614 GLU A N 1
ATOM 4829 C CA . GLU A 1 614 ? -29.789 -8.593 32.695 1.00 86.31 614 GLU A CA 1
ATOM 4830 C C . GLU A 1 614 ? -29.918 -10.113 32.903 1.00 86.31 614 GLU A C 1
ATOM 4832 O O . GLU A 1 614 ? -28.922 -10.808 33.103 1.00 86.31 614 GLU A O 1
ATOM 4837 N N . THR A 1 615 ? -31.144 -10.639 32.862 1.00 84.81 615 THR A N 1
ATOM 4838 C CA . THR A 1 615 ? -31.451 -12.070 33.035 1.00 84.81 615 THR A CA 1
ATOM 4839 C C . THR A 1 615 ? -32.028 -12.650 31.748 1.00 84.81 615 THR A C 1
ATOM 4841 O O . THR A 1 615 ? -32.404 -11.910 30.841 1.00 84.81 615 THR A O 1
ATOM 4844 N N . GLU A 1 616 ? -32.143 -13.979 31.621 1.00 80.69 616 GLU A N 1
ATOM 4845 C CA . GLU A 1 616 ? -32.743 -14.611 30.430 1.00 80.69 616 GLU A CA 1
ATOM 4846 C C . GLU A 1 616 ? -34.152 -14.080 30.116 1.00 80.69 616 GLU A C 1
ATOM 4848 O O . GLU A 1 616 ? -34.483 -13.877 28.945 1.00 80.69 616 GLU A O 1
ATOM 4853 N N . THR A 1 617 ? -34.939 -13.787 31.151 1.00 80.44 617 THR A N 1
ATOM 4854 C CA . THR A 1 617 ? -36.350 -13.397 31.054 1.00 80.44 617 THR A CA 1
ATOM 4855 C C . THR A 1 617 ? -36.599 -11.890 31.153 1.00 80.44 617 THR A C 1
ATOM 4857 O O . THR A 1 617 ? -37.724 -11.466 30.890 1.00 80.44 617 THR A O 1
ATOM 4860 N N . GLY A 1 618 ? -35.594 -11.071 31.487 1.00 84.25 618 GLY A N 1
ATOM 4861 C CA . GLY A 1 618 ? -35.756 -9.618 31.571 1.00 84.25 618 GLY A CA 1
ATOM 4862 C C . GLY A 1 618 ? -34.592 -8.896 32.250 1.00 84.25 618 GLY A C 1
ATOM 4863 O O . GLY A 1 618 ? -33.430 -9.148 31.939 1.00 84.25 618 GLY A O 1
ATOM 4864 N N . MET A 1 619 ? -34.917 -7.983 33.169 1.00 87.19 619 MET A N 1
ATOM 4865 C CA . MET A 1 619 ? -33.947 -7.306 34.032 1.00 87.19 619 MET A CA 1
ATOM 4866 C C . MET A 1 619 ? -34.377 -7.409 35.494 1.00 87.19 619 MET A C 1
ATOM 4868 O O . MET A 1 619 ? -35.571 -7.400 35.801 1.00 87.19 619 MET A O 1
ATOM 4872 N N . GLU A 1 620 ? -33.400 -7.394 36.388 1.00 87.19 620 GLU A N 1
ATOM 4873 C CA . GLU A 1 620 ? -33.600 -7.302 37.829 1.00 87.19 620 GLU A CA 1
ATOM 4874 C C . GLU A 1 620 ? -32.762 -6.157 38.401 1.00 87.19 620 GLU A C 1
ATOM 4876 O O . GLU A 1 620 ? -31.664 -5.879 37.927 1.00 87.19 620 GLU A O 1
ATOM 4881 N N . LEU A 1 621 ? -33.279 -5.476 39.424 1.00 86.06 621 LEU A N 1
ATOM 4882 C CA . LEU A 1 621 ? -32.525 -4.475 40.176 1.00 86.06 621 LEU A CA 1
ATOM 4883 C C . LEU A 1 621 ? -32.049 -5.105 41.484 1.00 86.06 621 LEU A C 1
ATOM 4885 O O . LEU A 1 621 ? -32.868 -5.470 42.331 1.00 86.06 621 LEU A O 1
ATOM 4889 N N . ILE A 1 622 ? -30.736 -5.203 41.672 1.00 84.50 622 ILE A N 1
ATOM 4890 C CA . ILE A 1 622 ? -30.163 -5.835 42.860 1.00 84.50 622 ILE A CA 1
ATOM 4891 C C . ILE A 1 622 ? -29.968 -4.780 43.943 1.00 84.50 622 ILE A C 1
ATOM 4893 O O . ILE A 1 622 ? -29.017 -4.000 43.925 1.00 84.50 622 ILE A O 1
ATOM 4897 N N . ARG A 1 623 ? -30.888 -4.742 44.908 1.00 77.50 623 ARG A N 1
ATOM 4898 C CA . ARG A 1 623 ? -30.887 -3.738 45.974 1.00 77.50 623 ARG A CA 1
ATOM 4899 C C . ARG A 1 623 ? -30.366 -4.312 47.289 1.00 77.50 623 ARG A C 1
ATOM 4901 O O . ARG A 1 623 ? -30.897 -5.297 47.792 1.00 77.50 623 ARG A O 1
ATOM 4908 N N . ARG A 1 624 ? -29.378 -3.640 47.884 1.00 70.31 624 ARG A N 1
ATOM 4909 C CA . ARG A 1 624 ? -28.933 -3.900 49.261 1.00 70.31 624 ARG A CA 1
ATOM 4910 C C . ARG A 1 624 ? -29.848 -3.201 50.271 1.00 70.31 624 ARG A C 1
ATOM 4912 O O . ARG A 1 624 ? -30.470 -2.190 49.951 1.00 70.31 624 ARG A O 1
ATOM 4919 N N . SER A 1 625 ? -29.924 -3.720 51.495 1.00 67.00 625 SER A N 1
ATOM 4920 C CA . SER A 1 625 ? -30.784 -3.177 52.560 1.00 67.00 625 SER A CA 1
ATOM 4921 C C . SER A 1 625 ? -30.437 -1.746 52.990 1.00 67.00 625 SER A C 1
ATOM 4923 O O . SER A 1 625 ? -31.269 -1.078 53.592 1.00 67.00 625 SER A O 1
ATOM 4925 N N . ASP A 1 626 ? -29.221 -1.286 52.703 1.00 68.94 626 ASP A N 1
ATOM 4926 C CA . ASP A 1 626 ? -28.714 0.063 52.971 1.00 68.94 626 ASP A CA 1
ATOM 4927 C C . ASP A 1 626 ? -28.913 1.038 51.797 1.00 68.94 626 ASP A C 1
ATOM 4929 O O . ASP A 1 626 ? -28.624 2.227 51.930 1.00 68.94 626 ASP A O 1
ATOM 4933 N N . CYS A 1 627 ? -29.434 0.573 50.657 1.00 73.38 627 CYS A N 1
ATOM 4934 C CA . CYS A 1 627 ? -29.730 1.430 49.518 1.00 73.38 627 CYS A CA 1
ATOM 4935 C C . CYS A 1 627 ? -30.914 2.352 49.844 1.00 73.38 627 CYS A C 1
ATOM 4937 O O . CYS A 1 627 ? -32.047 1.900 50.021 1.00 73.38 627 CYS A O 1
ATOM 4939 N N . THR A 1 628 ? -30.646 3.655 49.898 1.00 79.25 628 THR A N 1
ATOM 4940 C CA . THR A 1 628 ? -31.640 4.697 50.191 1.00 79.25 628 THR A CA 1
ATOM 4941 C C . THR A 1 628 ? -32.389 5.184 48.952 1.00 79.25 628 THR A C 1
ATOM 4943 O O . THR A 1 628 ? -33.319 5.974 49.086 1.00 79.25 628 THR A O 1
ATOM 4946 N N . GLN A 1 629 ? -32.004 4.713 47.761 1.00 84.50 629 GLN A N 1
ATOM 4947 C CA . GLN A 1 629 ? -32.641 5.085 46.505 1.00 84.50 629 GLN A CA 1
ATOM 4948 C C . GLN A 1 629 ? -34.099 4.611 46.461 1.00 84.50 629 GLN A C 1
ATOM 4950 O O . GLN A 1 629 ? -34.420 3.439 46.674 1.00 84.50 629 GLN A O 1
ATOM 4955 N N . ASP A 1 630 ? -34.973 5.540 46.109 1.00 87.50 630 ASP A N 1
ATOM 4956 C CA . ASP A 1 630 ? -36.423 5.403 46.040 1.00 87.50 630 ASP A CA 1
ATOM 4957 C C . ASP A 1 630 ? -36.973 5.532 44.609 1.00 87.50 630 ASP A C 1
ATOM 4959 O O . ASP A 1 630 ? -38.107 5.124 44.358 1.00 87.50 630 ASP A O 1
ATOM 4963 N N . VAL A 1 631 ? -36.172 6.012 43.649 1.00 91.38 631 VAL A N 1
ATOM 4964 C CA . VAL A 1 631 ? -36.565 6.140 42.235 1.00 91.38 631 VAL A CA 1
ATOM 4965 C C . VAL A 1 631 ? -35.444 5.708 41.288 1.00 91.38 631 VAL A C 1
ATOM 4967 O O . VAL A 1 631 ? -34.301 6.141 41.437 1.00 91.38 631 VAL A O 1
ATOM 4970 N N . CYS A 1 632 ? -35.785 4.910 40.273 1.00 93.50 632 CYS A N 1
ATOM 4971 C CA . CYS A 1 632 ? -34.940 4.654 39.100 1.00 93.50 632 CYS A CA 1
ATOM 4972 C C . CYS A 1 632 ? -35.403 5.501 37.911 1.00 93.50 632 CYS A C 1
ATOM 4974 O O . CYS A 1 632 ? -36.602 5.756 37.764 1.00 93.50 632 CYS A O 1
ATOM 4976 N N . TRP A 1 633 ? -34.471 5.866 37.031 1.00 95.31 633 TRP A N 1
ATOM 4977 C CA . TRP A 1 633 ? -34.770 6.627 35.816 1.00 95.31 633 TRP A CA 1
ATOM 4978 C C . TRP A 1 633 ? -34.371 5.856 34.565 1.00 95.31 633 TRP A C 1
ATOM 4980 O O . TRP A 1 633 ? -33.478 5.014 34.600 1.00 95.31 633 TRP A O 1
ATOM 4990 N N . MET A 1 634 ? -35.036 6.152 33.458 1.00 93.25 634 MET A N 1
ATOM 4991 C CA . MET A 1 634 ? -34.730 5.603 32.145 1.00 93.25 634 MET A CA 1
ATOM 4992 C C . MET A 1 634 ? -34.920 6.687 31.089 1.00 93.25 634 MET A C 1
ATOM 4994 O O . MET A 1 634 ? -35.909 7.419 31.129 1.00 93.25 634 MET A O 1
ATOM 4998 N N . VAL A 1 635 ? -33.988 6.762 30.142 1.00 92.75 635 VAL A N 1
ATOM 4999 C CA . VAL A 1 635 ? -34.054 7.648 28.975 1.00 92.75 635 VAL A CA 1
ATOM 5000 C C . VAL A 1 635 ? -34.102 6.794 27.708 1.00 92.75 635 VAL A C 1
ATOM 5002 O O . VAL A 1 635 ? -33.282 5.890 27.537 1.00 92.75 635 VAL A O 1
ATOM 5005 N N . LEU A 1 636 ? -35.074 7.080 26.840 1.00 88.19 636 LEU A N 1
ATOM 5006 C CA . LEU A 1 636 ? -35.336 6.405 25.562 1.00 88.19 636 LEU A CA 1
ATOM 5007 C C . LEU A 1 636 ? -35.396 7.426 24.416 1.00 88.19 636 LEU A C 1
ATOM 5009 O O . LEU A 1 636 ? -35.686 8.597 24.654 1.00 88.19 636 LEU A O 1
ATOM 5013 N N . ASP A 1 637 ? -35.222 6.966 23.177 1.00 82.25 637 ASP A N 1
ATOM 5014 C CA . ASP A 1 637 ? -35.583 7.716 21.961 1.00 82.25 637 ASP A CA 1
ATOM 5015 C C . ASP A 1 637 ? -37.106 7.622 21.704 1.00 82.25 637 ASP A C 1
ATOM 5017 O O . ASP A 1 637 ? -37.685 6.538 21.806 1.00 82.25 637 ASP A O 1
ATOM 5021 N N . THR A 1 638 ? -37.775 8.741 21.393 1.00 70.69 638 THR A N 1
ATOM 5022 C CA . THR A 1 638 ? -39.237 8.792 21.145 1.00 70.69 638 THR A CA 1
ATOM 5023 C C . THR A 1 638 ? -39.653 8.236 19.788 1.00 70.69 638 THR A C 1
ATOM 5025 O O . THR A 1 638 ? -40.847 8.038 19.558 1.00 70.69 638 THR A O 1
ATOM 5028 N N . ALA A 1 639 ? -38.707 7.985 18.880 1.00 57.84 639 ALA A N 1
ATOM 5029 C CA . ALA A 1 639 ? -38.990 7.550 17.514 1.00 57.84 639 ALA A CA 1
ATOM 5030 C C . ALA A 1 639 ? -39.507 6.100 17.389 1.00 57.84 639 ALA A C 1
ATOM 5032 O O . ALA A 1 639 ? -39.771 5.647 16.275 1.00 57.84 639 ALA A O 1
ATOM 5033 N N . GLU A 1 640 ? -39.708 5.381 18.493 1.00 52.44 640 GLU A N 1
ATOM 5034 C CA . GLU A 1 640 ? -40.257 4.027 18.496 1.00 52.44 640 GLU A CA 1
ATOM 5035 C C . GLU A 1 640 ? -41.352 3.883 19.570 1.00 52.44 640 GLU A C 1
ATOM 5037 O O . GLU A 1 640 ? -41.302 4.519 20.622 1.00 52.44 640 GLU A O 1
ATOM 5042 N N . GLU A 1 641 ? -42.337 3.006 19.339 1.00 57.25 641 GLU A N 1
ATOM 5043 C CA . GLU A 1 641 ? -43.420 2.609 20.267 1.00 57.25 641 GLU A CA 1
ATOM 5044 C C . GLU A 1 641 ? -42.899 1.905 21.557 1.00 57.25 641 GLU A C 1
ATOM 5046 O O . GLU A 1 641 ? -43.572 1.072 22.162 1.00 57.25 641 GLU A O 1
ATOM 5051 N N . LEU A 1 642 ? -41.677 2.222 21.999 1.00 63.03 642 LEU A N 1
ATOM 5052 C CA . LEU A 1 642 ? -40.912 1.549 23.047 1.00 63.03 642 LEU A CA 1
ATOM 5053 C C . LEU A 1 642 ? -41.445 1.783 24.453 1.00 63.03 642 LEU A C 1
ATOM 5055 O O . LEU A 1 642 ? -41.146 0.984 25.334 1.00 63.03 642 LEU A O 1
ATOM 5059 N N . ALA A 1 643 ? -42.191 2.860 24.703 1.00 69.31 643 ALA A N 1
ATOM 5060 C CA . ALA A 1 643 ? -42.628 3.184 26.059 1.00 69.31 643 ALA A CA 1
ATOM 5061 C C . ALA A 1 643 ? -43.741 2.248 26.565 1.00 69.31 643 ALA A C 1
ATOM 5063 O O . ALA A 1 643 ? -43.795 1.967 27.763 1.00 69.31 643 ALA A O 1
ATOM 5064 N N . GLU A 1 644 ? -44.618 1.739 25.687 1.00 78.44 644 GLU A N 1
ATOM 5065 C CA . GLU A 1 644 ? -45.801 0.970 26.105 1.00 78.44 644 GLU A CA 1
ATOM 5066 C C . GLU A 1 644 ? -45.465 -0.270 26.960 1.00 78.44 644 GLU A C 1
ATOM 5068 O O . GLU A 1 644 ? -46.052 -0.412 28.041 1.00 78.44 644 GLU A O 1
ATOM 5073 N N . PRO A 1 645 ? -44.495 -1.133 26.585 1.00 82.88 645 PRO A N 1
ATOM 5074 C CA . PRO A 1 645 ? -44.084 -2.256 27.427 1.00 82.88 645 PRO A CA 1
ATOM 5075 C C . PRO A 1 645 ? -43.626 -1.829 28.827 1.00 82.88 645 PRO A C 1
ATOM 5077 O O . PRO A 1 645 ? -43.955 -2.486 29.817 1.00 82.88 645 PRO A O 1
ATOM 5080 N N . TRP A 1 646 ? -42.919 -0.705 28.948 1.00 86.62 646 TRP A N 1
ATOM 5081 C CA . TRP A 1 646 ? -42.436 -0.198 30.235 1.00 86.62 646 TRP A CA 1
ATOM 5082 C C . TRP A 1 646 ? -43.571 0.317 31.114 1.00 86.62 646 TRP A C 1
ATOM 5084 O O . TRP A 1 646 ? -43.613 0.021 32.311 1.00 86.62 646 TRP A O 1
ATOM 5094 N N . LEU A 1 647 ? -44.534 1.019 30.512 1.00 87.00 647 LEU A N 1
ATOM 5095 C CA . LEU A 1 647 ? -45.720 1.518 31.207 1.00 87.00 647 LEU A CA 1
ATOM 5096 C C . LEU A 1 647 ? -46.544 0.375 31.812 1.00 87.00 647 LEU A C 1
ATOM 5098 O O . LEU A 1 647 ? -46.994 0.470 32.955 1.00 87.00 647 LEU A O 1
ATOM 5102 N N . THR A 1 648 ? -46.692 -0.743 31.090 1.00 85.69 648 THR A N 1
ATOM 5103 C CA . THR A 1 648 ? -47.389 -1.929 31.626 1.00 85.69 648 THR A CA 1
ATOM 5104 C C . THR A 1 648 ? -46.668 -2.571 32.813 1.00 85.69 648 THR A C 1
ATOM 5106 O O . THR A 1 648 ? -47.315 -3.196 33.653 1.00 85.69 648 THR A O 1
ATOM 5109 N N . ASN A 1 649 ? -45.356 -2.353 32.934 1.00 83.69 649 ASN A N 1
ATOM 5110 C CA . ASN A 1 649 ? -44.523 -2.839 34.032 1.00 83.69 649 ASN A CA 1
ATOM 5111 C C . ASN A 1 649 ? -44.344 -1.814 35.165 1.00 83.69 649 ASN A C 1
ATOM 5113 O O . ASN A 1 649 ? -43.512 -2.014 36.043 1.00 83.69 649 ASN A O 1
ATOM 5117 N N . GLY A 1 650 ? -45.136 -0.736 35.187 1.00 87.69 650 GLY A N 1
ATOM 5118 C CA . GLY A 1 650 ? -45.187 0.216 36.302 1.00 87.69 650 GLY A CA 1
ATOM 5119 C C . GLY A 1 650 ? -44.256 1.424 36.182 1.00 87.69 650 GLY A C 1
ATOM 5120 O O . GLY A 1 650 ? -44.272 2.272 37.078 1.00 87.69 650 GLY A O 1
ATOM 5121 N N . TRP A 1 651 ? -43.498 1.546 35.088 1.00 92.12 651 TRP A N 1
ATOM 5122 C CA . TRP A 1 651 ? -42.787 2.784 34.764 1.00 92.12 651 TRP A CA 1
ATOM 5123 C C . TRP A 1 651 ? -43.777 3.894 34.406 1.00 92.12 651 TRP A C 1
ATOM 5125 O O . TRP A 1 651 ? -44.885 3.641 33.934 1.00 92.12 651 TRP A O 1
ATOM 5135 N N . LYS A 1 652 ? -43.382 5.144 34.635 1.00 92.38 652 LYS A N 1
ATOM 5136 C CA . LYS A 1 652 ? -44.221 6.323 34.403 1.00 92.38 652 LYS A CA 1
ATOM 5137 C C . LYS A 1 652 ? -43.449 7.339 33.582 1.00 92.38 652 LYS A C 1
ATOM 5139 O O . LYS A 1 652 ? -42.363 7.731 33.994 1.00 92.38 652 LYS A O 1
ATOM 5144 N N . ILE A 1 653 ? -44.026 7.782 32.468 1.00 90.56 653 ILE A N 1
ATOM 5145 C CA . ILE A 1 653 ? -43.498 8.925 31.714 1.00 90.56 653 ILE A CA 1
ATOM 5146 C C . ILE A 1 653 ? -43.560 10.172 32.595 1.00 90.56 653 ILE A C 1
ATOM 5148 O O . ILE A 1 653 ? -44.529 10.376 33.335 1.00 90.56 653 ILE A O 1
ATOM 5152 N N . VAL A 1 654 ? -42.515 10.986 32.516 1.00 89.44 654 VAL A N 1
ATOM 5153 C CA . VAL A 1 654 ? -42.396 12.261 33.217 1.00 89.44 654 VAL A CA 1
ATOM 5154 C C . VAL A 1 654 ? -41.918 13.339 32.261 1.00 89.44 654 VAL A C 1
ATOM 5156 O O . VAL A 1 654 ? -41.008 13.115 31.471 1.00 89.44 654 VAL A O 1
ATOM 5159 N N . ASP A 1 655 ? -42.543 14.511 32.355 1.00 83.38 655 ASP A N 1
ATOM 5160 C CA . ASP A 1 655 ? -42.169 15.684 31.556 1.00 83.38 655 ASP A CA 1
ATOM 5161 C C . ASP A 1 655 ? -40.980 16.444 32.172 1.00 83.38 655 ASP A C 1
ATOM 5163 O O . ASP A 1 655 ? -40.346 17.269 31.517 1.00 83.38 655 ASP A O 1
ATOM 5167 N N . GLU A 1 656 ? -40.694 16.193 33.452 1.00 82.75 656 GLU A N 1
ATOM 5168 C CA . GLU A 1 656 ? -39.599 16.814 34.190 1.00 82.75 656 GLU A CA 1
ATOM 5169 C C . GLU A 1 656 ? -38.308 16.014 34.000 1.00 82.75 656 GLU A C 1
ATOM 5171 O O . GLU A 1 656 ? -38.269 14.800 34.224 1.00 82.75 656 GLU A O 1
ATOM 5176 N N . MET A 1 657 ? -37.251 16.716 33.591 1.00 88.38 657 MET A N 1
ATOM 5177 C CA . MET A 1 657 ? -35.914 16.147 33.478 1.00 88.38 657 MET A CA 1
ATOM 5178 C C . MET A 1 657 ? -35.333 15.923 34.882 1.00 88.38 657 MET A C 1
ATOM 5180 O O . MET A 1 657 ? -35.474 16.810 35.724 1.00 88.38 657 MET A O 1
ATOM 5184 N N . PRO A 1 658 ? -34.667 14.789 35.160 1.00 90.88 658 PRO A N 1
ATOM 5185 C CA . PRO A 1 658 ? -33.982 14.592 36.431 1.00 90.88 658 PRO A CA 1
ATOM 5186 C C . PRO A 1 658 ? -32.931 15.681 36.652 1.00 90.88 658 PRO A C 1
ATOM 5188 O O . PRO A 1 658 ? -32.195 16.005 35.725 1.00 90.88 658 PRO A O 1
ATOM 5191 N N . ASP A 1 659 ? -32.793 16.178 37.882 1.00 91.44 659 ASP A N 1
ATOM 5192 C CA . ASP A 1 659 ? -31.869 17.280 38.214 1.00 91.44 659 ASP A CA 1
ATOM 5193 C C . ASP A 1 659 ? -30.394 16.997 37.864 1.00 91.44 659 ASP A C 1
ATOM 5195 O O . ASP A 1 659 ? -29.596 17.922 37.724 1.00 91.44 659 ASP A O 1
ATOM 5199 N N . PHE A 1 660 ? -30.018 15.721 37.734 1.00 92.31 660 PHE A N 1
ATOM 5200 C CA . PHE A 1 660 ? -28.667 15.299 37.356 1.00 92.31 660 PHE A CA 1
ATOM 5201 C C . PHE A 1 660 ? -28.433 15.242 35.838 1.00 92.31 660 PHE A C 1
ATOM 5203 O O . PHE A 1 660 ? -27.307 14.981 35.420 1.00 92.31 660 PHE A O 1
ATOM 5210 N N . LEU A 1 661 ? -29.468 15.462 35.020 1.00 94.06 661 LEU A N 1
ATOM 5211 C CA . LEU A 1 661 ? -29.381 15.495 33.563 1.00 94.06 661 LEU A CA 1
ATOM 5212 C C . LEU A 1 661 ? -29.563 16.918 33.038 1.00 94.06 661 LEU A C 1
ATOM 5214 O O . LEU A 1 661 ? -30.535 17.607 33.340 1.00 94.06 661 LEU A O 1
ATOM 5218 N N . HIS A 1 662 ? -28.655 17.323 32.161 1.00 94.44 662 HIS A N 1
ATOM 5219 C CA . HIS A 1 662 ? -28.774 18.521 31.348 1.00 94.44 662 HIS A CA 1
ATOM 5220 C C . HIS A 1 662 ? -28.902 18.119 29.878 1.00 94.44 662 HIS A C 1
ATOM 5222 O O . HIS A 1 662 ? -28.149 17.270 29.409 1.00 94.44 662 HIS A O 1
ATOM 5228 N N . VAL A 1 663 ? -29.853 18.705 29.150 1.00 93.31 663 VAL A N 1
ATOM 5229 C CA . VAL A 1 663 ? -30.106 18.353 27.747 1.00 93.31 663 VAL A CA 1
ATOM 5230 C C . VAL A 1 663 ? -30.046 19.589 26.867 1.00 93.31 663 VAL A C 1
ATOM 5232 O O . VAL A 1 663 ? -30.669 20.600 27.179 1.00 93.31 663 VAL A O 1
ATOM 5235 N N . GLU A 1 664 ? -29.346 19.459 25.746 1.00 94.12 664 GLU A N 1
ATOM 5236 C CA . GLU A 1 664 ? -29.206 20.481 24.714 1.00 94.12 664 GLU A CA 1
ATOM 5237 C C . GLU A 1 664 ? -29.584 19.896 23.343 1.00 94.12 664 GLU A C 1
ATOM 5239 O O . GLU A 1 664 ? -29.205 18.769 23.022 1.00 94.12 664 GLU A O 1
ATOM 5244 N N . GLY A 1 665 ? -30.305 20.657 22.516 1.00 92.00 665 GLY A N 1
ATOM 5245 C CA . GLY A 1 665 ? -30.771 20.218 21.195 1.00 92.00 665 GLY A CA 1
ATOM 5246 C C . GLY A 1 665 ? -32.261 19.871 21.171 1.00 92.00 665 GLY A C 1
ATOM 5247 O O . GLY A 1 665 ? -33.075 20.532 21.818 1.00 92.00 665 GLY A O 1
ATOM 5248 N N . ASP A 1 666 ? -32.640 18.863 20.385 1.00 89.44 666 ASP A N 1
ATOM 5249 C CA . ASP A 1 666 ? -34.042 18.484 20.200 1.00 89.44 666 ASP A CA 1
ATOM 5250 C C . ASP A 1 666 ? -34.544 17.628 21.373 1.00 89.44 666 ASP A C 1
ATOM 5252 O O . ASP A 1 666 ? -34.275 16.436 21.466 1.00 89.44 666 ASP A O 1
ATOM 5256 N N . THR A 1 667 ? -35.302 18.218 22.294 1.00 87.56 667 THR A N 1
ATOM 5257 C CA . THR A 1 667 ? -35.877 17.469 23.421 1.00 87.56 667 THR A CA 1
ATOM 5258 C C . THR A 1 667 ? -37.124 16.669 23.050 1.00 87.56 667 THR A C 1
ATOM 5260 O O . THR A 1 667 ? -37.604 15.884 23.860 1.00 87.56 667 THR A O 1
ATOM 5263 N N . SER A 1 668 ? -37.669 16.817 21.838 1.00 86.12 668 SER A N 1
ATOM 5264 C CA . SER A 1 668 ? -38.841 16.041 21.409 1.00 86.12 668 SER A CA 1
ATOM 5265 C C . SER A 1 668 ? -38.499 14.597 21.034 1.00 86.12 668 SER A C 1
ATOM 5267 O O . SER A 1 668 ? -39.390 13.748 20.960 1.00 86.12 668 SER A O 1
ATOM 5269 N N . ILE A 1 669 ? -37.210 14.307 20.837 1.00 86.94 669 ILE A N 1
ATOM 5270 C CA . ILE A 1 669 ? -36.707 12.976 20.488 1.00 86.94 669 ILE A CA 1
ATOM 5271 C C . ILE A 1 669 ? -36.369 12.105 21.706 1.00 86.94 669 ILE A C 1
ATOM 5273 O O . ILE A 1 669 ? -35.904 10.986 21.533 1.00 86.94 669 ILE A O 1
ATOM 5277 N N . LEU A 1 670 ? -36.586 12.586 22.936 1.00 88.75 670 LEU A N 1
ATOM 5278 C CA . LEU A 1 670 ? -36.299 11.831 24.160 1.00 88.75 670 LEU A CA 1
ATOM 5279 C C . LEU A 1 670 ? -37.556 11.589 25.002 1.00 88.75 670 LEU A C 1
ATOM 5281 O O . LEU A 1 670 ? -38.427 12.447 25.129 1.00 88.75 670 LEU A O 1
ATOM 5285 N N . CYS A 1 671 ? -37.647 10.399 25.588 1.00 89.62 671 CYS A N 1
ATOM 5286 C CA . CYS A 1 671 ? -38.690 10.016 26.528 1.00 89.62 671 CYS A CA 1
ATOM 5287 C C . CYS A 1 671 ? -38.042 9.646 27.860 1.00 89.62 671 CYS A C 1
ATOM 5289 O O . CYS A 1 671 ? -37.198 8.750 27.911 1.00 89.62 671 CYS A O 1
ATOM 5291 N N . VAL A 1 672 ? -38.441 10.328 28.935 1.00 91.94 672 VAL A N 1
ATOM 5292 C CA . VAL A 1 672 ? -37.962 10.041 30.290 1.00 91.94 672 VAL A CA 1
ATOM 5293 C C . VAL A 1 672 ? -39.031 9.272 31.047 1.00 91.94 672 VAL A C 1
ATOM 5295 O O . VAL A 1 672 ? -40.193 9.681 31.113 1.00 91.94 672 VAL A O 1
ATOM 5298 N N . LEU A 1 673 ? -38.632 8.148 31.633 1.00 93.00 673 LEU A N 1
ATOM 5299 C CA . LEU A 1 673 ? -39.478 7.355 32.505 1.00 93.00 673 LEU A CA 1
ATOM 5300 C C . LEU A 1 673 ? -38.860 7.263 33.896 1.00 93.00 673 LEU A C 1
ATOM 5302 O O . LEU A 1 673 ? -37.644 7.168 34.055 1.00 93.00 673 LEU A O 1
ATOM 5306 N N . LYS A 1 674 ? -39.726 7.227 34.907 1.00 94.19 674 LYS A N 1
ATOM 5307 C CA . LYS A 1 674 ? -39.360 6.927 36.289 1.00 94.19 674 LYS A CA 1
ATOM 5308 C C . LYS A 1 674 ? -40.036 5.662 36.792 1.00 94.19 674 LYS A C 1
ATOM 5310 O O . LYS A 1 674 ? -41.157 5.345 36.385 1.00 94.19 674 LYS A O 1
ATOM 5315 N N . TYR A 1 675 ? -39.387 4.989 37.730 1.00 93.12 675 TYR A N 1
ATOM 5316 C CA . TYR A 1 675 ? -39.943 3.855 38.453 1.00 93.12 675 TYR A CA 1
ATOM 5317 C C . TYR A 1 675 ? -39.785 4.063 39.957 1.00 93.12 675 TYR A C 1
ATOM 5319 O O . TYR A 1 675 ? -38.665 4.167 40.455 1.00 93.12 675 TYR A O 1
ATOM 5327 N N . ASP A 1 676 ? -40.911 4.121 40.673 1.00 91.75 676 ASP A N 1
ATOM 5328 C CA . ASP A 1 676 ? -40.923 4.273 42.129 1.00 91.75 676 ASP A CA 1
ATOM 5329 C C . ASP A 1 676 ? -40.611 2.916 42.785 1.00 91.75 676 ASP A C 1
ATOM 5331 O O . ASP A 1 676 ? -41.373 1.948 42.660 1.00 91.75 676 ASP A O 1
ATOM 5335 N N . LEU A 1 677 ? -39.494 2.837 43.504 1.00 86.38 677 LEU A N 1
ATOM 5336 C CA . LEU A 1 677 ? -39.085 1.631 44.210 1.00 86.38 677 LEU A CA 1
ATOM 5337 C C . LEU A 1 677 ? -39.937 1.435 45.464 1.00 86.38 677 LEU A C 1
ATOM 5339 O O . LEU A 1 677 ? -40.123 2.333 46.284 1.00 86.38 677 LEU A O 1
ATOM 5343 N N . LYS A 1 678 ? -40.433 0.210 45.657 1.00 77.75 678 LYS A N 1
ATOM 5344 C CA . LYS A 1 678 ? -41.137 -0.144 46.895 1.00 77.75 678 LYS A CA 1
ATOM 5345 C C . LYS A 1 678 ? -40.152 -0.152 48.072 1.00 77.75 678 LYS A C 1
ATOM 5347 O O . LYS A 1 678 ? -39.028 -0.634 47.888 1.00 77.75 678 LYS A O 1
ATOM 5352 N N . PRO A 1 679 ? -40.552 0.296 49.276 1.00 66.00 679 PRO A N 1
ATOM 5353 C CA . PRO A 1 679 ? -39.726 0.173 50.476 1.00 66.00 679 PRO A CA 1
ATOM 5354 C C . PRO A 1 679 ? -39.255 -1.273 50.672 1.00 66.00 679 PRO A C 1
ATOM 5356 O O . PRO A 1 679 ? -40.033 -2.208 50.476 1.00 66.00 679 PRO A O 1
ATOM 5359 N N . PHE A 1 680 ? -37.977 -1.463 51.001 1.00 61.75 680 PHE A N 1
ATOM 5360 C CA . PHE A 1 680 ? -37.460 -2.782 51.362 1.00 61.75 680 PHE A CA 1
ATOM 5361 C C . PHE A 1 680 ? -37.907 -3.101 52.791 1.00 61.75 680 PHE A C 1
ATOM 5363 O O . PHE A 1 680 ? -37.467 -2.446 53.732 1.00 61.75 680 PHE A O 1
ATOM 5370 N N . GLU A 1 681 ? -38.779 -4.091 52.968 1.00 57.59 681 GLU A N 1
ATOM 5371 C CA . GLU A 1 681 ? -38.989 -4.694 54.286 1.00 57.59 681 GLU A CA 1
ATOM 5372 C C . GLU A 1 681 ? -37.885 -5.731 54.484 1.00 57.59 681 GLU A C 1
ATOM 5374 O O . GLU A 1 681 ? -37.895 -6.760 53.813 1.00 57.59 681 GLU A O 1
ATOM 5379 N N . ASN A 1 682 ? -36.909 -5.452 55.356 1.00 55.31 682 ASN A N 1
ATOM 5380 C CA . ASN A 1 682 ? -35.906 -6.448 55.721 1.00 55.31 682 ASN A CA 1
ATOM 5381 C C . ASN A 1 682 ? -36.616 -7.588 56.476 1.00 55.31 682 ASN A C 1
ATOM 5383 O O . ASN A 1 682 ? -37.109 -7.345 57.579 1.00 55.31 682 ASN A O 1
ATOM 5387 N N . PRO A 1 683 ? -36.699 -8.810 55.915 1.00 55.97 683 PRO A N 1
ATOM 5388 C CA . PRO A 1 683 ? -37.416 -9.906 56.558 1.00 55.97 683 PRO A CA 1
ATOM 5389 C C . PRO A 1 683 ? -36.660 -10.474 57.767 1.00 55.97 683 PRO A C 1
ATOM 5391 O O . PRO A 1 683 ? -37.211 -11.321 58.470 1.00 55.97 683 PRO A O 1
ATOM 5394 N N . VAL A 1 684 ? -35.415 -10.031 57.999 1.00 56.06 684 VAL A N 1
ATOM 5395 C CA . VAL A 1 684 ? -34.531 -10.500 59.068 1.00 56.06 684 VAL A CA 1
ATOM 5396 C C . VAL A 1 684 ? -34.293 -9.382 60.085 1.00 56.06 684 VAL A C 1
ATOM 5398 O O . VAL A 1 684 ? -33.668 -8.365 59.790 1.00 56.06 684 VAL A O 1
ATOM 5401 N N . GLY A 1 685 ? -34.768 -9.589 61.311 1.00 61.22 685 GLY A N 1
ATOM 5402 C CA . GLY A 1 685 ? -34.402 -8.800 62.481 1.00 61.22 685 GLY A CA 1
ATOM 5403 C C . GLY A 1 685 ? -33.227 -9.448 63.210 1.00 61.22 685 GLY A C 1
ATOM 5404 O O . GLY A 1 685 ? -33.311 -10.614 63.596 1.00 61.22 685 GLY A O 1
ATOM 5405 N N . VAL A 1 686 ? -32.148 -8.696 63.425 1.00 66.38 686 VAL A N 1
ATOM 5406 C CA . VAL A 1 686 ? -31.000 -9.130 64.235 1.00 66.38 686 VAL A CA 1
ATOM 5407 C C . VAL A 1 686 ? -31.038 -8.391 65.568 1.00 66.38 686 VAL A C 1
ATOM 5409 O O . VAL A 1 686 ? -31.010 -7.161 65.595 1.00 66.38 686 VAL A O 1
ATOM 5412 N N . ALA A 1 687 ? -31.099 -9.134 66.668 1.00 70.81 687 ALA A N 1
ATOM 5413 C CA . ALA A 1 687 ? -30.910 -8.615 68.015 1.00 70.81 687 ALA A CA 1
ATOM 5414 C C . ALA A 1 687 ? -29.581 -9.132 68.574 1.00 70.81 687 ALA A C 1
ATOM 5416 O O . ALA A 1 687 ? -29.204 -10.282 68.357 1.00 70.81 687 ALA A O 1
ATOM 5417 N N . PHE A 1 688 ? -28.864 -8.264 69.279 1.00 75.75 688 PHE A N 1
ATOM 5418 C CA . PHE A 1 688 ? -27.549 -8.555 69.833 1.00 75.75 688 PHE A CA 1
ATOM 5419 C C . PHE A 1 688 ? -27.521 -8.132 71.292 1.00 75.75 688 PHE A C 1
ATOM 5421 O O . PHE A 1 688 ? -27.688 -6.950 71.603 1.00 75.75 688 PHE A O 1
ATOM 5428 N N . GLU A 1 689 ? -27.305 -9.092 72.183 1.00 78.50 689 GLU A N 1
ATOM 5429 C CA . GLU A 1 689 ? -27.222 -8.840 73.615 1.00 78.50 689 GLU A CA 1
ATOM 5430 C C . GLU A 1 689 ? -25.908 -9.382 74.167 1.00 78.50 689 GLU A C 1
ATOM 5432 O O . GLU A 1 689 ? -25.461 -10.479 73.838 1.00 78.50 689 GLU A O 1
ATOM 5437 N N . LYS A 1 690 ? -25.259 -8.587 75.018 1.00 77.56 690 LYS A N 1
ATOM 5438 C CA . LYS A 1 690 ? -24.063 -9.021 75.733 1.00 77.56 690 LYS A CA 1
ATOM 5439 C C . LYS A 1 690 ? -24.481 -9.935 76.876 1.00 77.56 690 LYS A C 1
ATOM 5441 O O . LYS A 1 690 ? -25.210 -9.488 77.764 1.00 77.56 690 LYS A O 1
ATOM 5446 N N . GLU A 1 691 ? -23.983 -11.166 76.891 1.00 73.00 691 GLU A N 1
ATOM 5447 C CA . GLU A 1 691 ? -24.259 -12.071 78.001 1.00 73.00 691 GLU A CA 1
ATOM 5448 C C . GLU A 1 691 ? -23.365 -11.738 79.206 1.00 73.00 691 GLU A C 1
ATOM 5450 O O . GLU A 1 691 ? -22.212 -11.305 79.091 1.00 73.00 691 GLU A O 1
ATOM 5455 N N . GLY A 1 692 ? -23.937 -11.862 80.404 1.00 58.81 692 GLY A N 1
ATOM 5456 C CA . GLY A 1 692 ? -23.210 -11.668 81.652 1.00 58.81 692 GLY A CA 1
ATOM 5457 C C . GLY A 1 692 ? -22.298 -12.862 81.911 1.00 58.81 692 GLY A C 1
ATOM 5458 O O . GLY A 1 692 ? -22.781 -13.955 82.172 1.00 58.81 692 GLY A O 1
ATOM 5459 N N . CYS A 1 693 ? -20.985 -12.652 81.865 1.00 52.84 693 CYS A N 1
ATOM 5460 C CA . CYS A 1 693 ? -20.008 -13.715 82.084 1.00 52.84 693 CYS A CA 1
ATOM 5461 C C . CYS A 1 693 ? -19.973 -14.140 83.570 1.00 52.84 693 CYS A C 1
ATOM 5463 O O . CYS A 1 693 ? -19.676 -13.318 84.440 1.00 52.84 693 CYS A O 1
ATOM 5465 N N . GLU A 1 694 ? -20.259 -15.414 83.870 1.00 49.56 694 GLU A N 1
ATOM 5466 C CA . GLU A 1 694 ? -20.188 -15.990 85.230 1.00 49.56 694 GLU A CA 1
ATOM 5467 C C . GLU A 1 694 ? -18.816 -16.607 85.584 1.00 49.56 694 GLU A C 1
ATOM 5469 O O . GLU A 1 694 ? -18.650 -17.157 86.675 1.00 49.56 694 GLU A O 1
ATOM 5474 N N . CYS A 1 695 ? -17.786 -16.491 84.735 1.00 48.44 695 CYS A N 1
ATOM 5475 C CA . CYS A 1 695 ? -16.458 -17.035 85.037 1.00 48.44 695 CYS A CA 1
ATOM 5476 C C . CYS A 1 695 ? -15.373 -15.957 85.209 1.00 48.44 695 CYS A C 1
ATOM 5478 O O . CYS A 1 695 ? -14.935 -15.311 84.265 1.00 48.44 695 CYS A O 1
ATOM 5480 N N . GLU A 1 696 ? -14.849 -15.835 86.434 1.00 46.09 696 GLU A N 1
ATOM 5481 C CA . GLU A 1 696 ? -13.713 -14.976 86.830 1.00 46.09 696 GLU A CA 1
ATOM 5482 C C . GLU A 1 696 ? -12.342 -15.402 86.243 1.00 46.09 696 GLU A C 1
ATOM 5484 O O . GLU A 1 696 ? -11.290 -15.049 86.786 1.00 46.09 696 GLU A O 1
ATOM 5489 N N . ARG A 1 697 ? -12.292 -16.171 85.146 1.00 48.94 697 ARG A N 1
ATOM 5490 C CA . ARG A 1 697 ? -11.021 -16.589 84.530 1.00 48.94 697 ARG A CA 1
ATOM 5491 C C . ARG A 1 697 ? -11.065 -16.545 82.997 1.00 48.94 697 ARG A C 1
ATOM 5493 O O . ARG A 1 697 ? -11.615 -17.439 82.374 1.00 48.94 697 ARG A O 1
ATOM 5500 N N . GLU A 1 698 ? -10.343 -15.545 82.481 1.00 51.38 698 GLU A N 1
ATOM 5501 C CA . GLU A 1 698 ? -9.787 -15.362 81.124 1.00 51.38 698 GLU A CA 1
ATOM 5502 C C . GLU A 1 698 ? -10.556 -14.474 80.123 1.00 51.38 698 GLU A C 1
ATOM 5504 O O . GLU A 1 698 ? -11.749 -14.233 80.225 1.00 51.38 698 GLU A O 1
ATOM 5509 N N . ALA A 1 699 ? -9.777 -13.854 79.229 1.00 68.62 699 ALA A N 1
ATOM 5510 C CA . ALA A 1 699 ? -9.996 -12.559 78.585 1.00 68.62 699 ALA A CA 1
ATOM 5511 C C . ALA A 1 699 ? -10.904 -12.591 77.339 1.00 68.62 699 ALA A C 1
ATOM 5513 O O . ALA A 1 699 ? -10.476 -12.178 76.264 1.00 68.62 699 ALA A O 1
ATOM 5514 N N . TYR A 1 700 ? -12.149 -13.046 77.466 1.00 71.25 700 TYR A N 1
ATOM 5515 C CA . TYR A 1 700 ? -13.118 -12.989 76.365 1.00 71.25 700 TYR A CA 1
ATOM 5516 C C . TYR A 1 700 ? -14.456 -12.372 76.793 1.00 71.25 700 TYR A C 1
ATOM 5518 O O . TYR A 1 700 ? -14.784 -12.291 77.977 1.00 71.25 700 TYR A O 1
ATOM 5526 N N . GLN A 1 701 ? -15.200 -11.857 75.812 1.00 78.50 701 GLN A N 1
ATOM 5527 C CA . GLN A 1 701 ? -16.565 -11.361 75.983 1.00 78.50 701 GLN A CA 1
ATOM 5528 C C . GLN A 1 701 ? -17.500 -12.232 75.154 1.00 78.50 701 GLN A C 1
ATOM 5530 O O . GLN A 1 701 ? -17.218 -12.488 73.986 1.00 78.50 701 GLN A O 1
ATOM 5535 N N . GLU A 1 702 ? -18.595 -12.665 75.767 1.00 83.94 702 GLU A N 1
ATOM 5536 C CA . GLU A 1 702 ? -19.608 -13.490 75.121 1.00 83.94 702 GLU A CA 1
ATOM 5537 C C . GLU A 1 702 ? -20.832 -12.646 74.764 1.00 83.94 702 GLU A C 1
ATOM 5539 O O . GLU A 1 702 ? -21.242 -11.742 75.505 1.00 83.94 702 GLU A O 1
ATOM 5544 N N . TYR A 1 703 ? -21.392 -12.932 73.596 1.00 84.81 703 TYR A N 1
ATOM 5545 C CA . TYR A 1 703 ? -22.537 -12.227 73.054 1.00 84.81 703 TYR A CA 1
ATOM 5546 C C . TYR A 1 703 ? -23.515 -13.218 72.438 1.00 84.81 703 TYR A C 1
ATOM 5548 O O . TYR A 1 703 ? -23.110 -14.159 71.758 1.00 84.81 703 TYR A O 1
ATOM 5556 N N . SER A 1 704 ? -24.802 -12.953 72.637 1.00 83.56 704 SER A N 1
ATOM 5557 C CA . SER A 1 704 ? -25.902 -13.704 72.049 1.00 83.56 704 SER A CA 1
ATOM 5558 C C . SER A 1 704 ? -26.436 -12.943 70.843 1.00 83.56 704 SER A C 1
ATOM 5560 O O . SER A 1 704 ? -26.870 -11.792 70.963 1.00 83.56 704 SER A O 1
ATOM 5562 N N . ILE A 1 705 ? -26.385 -13.573 69.670 1.00 83.00 705 ILE A N 1
ATOM 5563 C CA . ILE A 1 705 ? -26.992 -13.056 68.441 1.00 83.00 705 ILE A CA 1
ATOM 5564 C C . ILE A 1 705 ? -28.307 -13.806 68.242 1.00 83.00 705 ILE A C 1
ATOM 5566 O O . ILE A 1 705 ? -28.309 -15.005 67.967 1.00 83.00 705 ILE A O 1
ATOM 5570 N N . GLN A 1 706 ? -29.430 -13.102 68.359 1.00 78.88 706 GLN A N 1
ATOM 5571 C CA . GLN A 1 706 ? -30.741 -13.642 68.024 1.00 78.88 706 GLN A CA 1
ATOM 5572 C C . GLN A 1 706 ? -31.166 -13.168 66.641 1.00 78.88 706 GLN A C 1
ATOM 5574 O O . GLN A 1 706 ? -31.292 -11.972 66.376 1.00 78.88 706 GLN A O 1
ATOM 5579 N N . LEU A 1 707 ? -31.422 -14.132 65.763 1.00 73.38 707 LEU A N 1
ATOM 5580 C CA . LEU A 1 707 ? -31.956 -13.897 64.431 1.00 73.38 707 LEU A CA 1
ATOM 5581 C C . LEU A 1 707 ? -33.453 -14.206 64.446 1.00 73.38 707 LEU A C 1
ATOM 5583 O O . LEU A 1 707 ? -33.869 -15.333 64.708 1.00 73.38 707 LEU A O 1
ATOM 5587 N N . THR A 1 708 ? -34.266 -13.195 64.165 1.00 65.81 708 THR A N 1
ATOM 5588 C CA . THR A 1 708 ? -35.711 -13.328 63.953 1.00 65.81 708 THR A CA 1
ATOM 5589 C C . THR A 1 708 ? -35.998 -13.171 62.473 1.00 65.81 708 THR A C 1
ATOM 5591 O O . THR A 1 708 ? -35.538 -12.218 61.851 1.00 65.81 708 THR A O 1
ATOM 5594 N N . CYS A 1 709 ? -36.729 -14.109 61.880 1.00 60.09 709 CYS A N 1
ATOM 5595 C CA . CYS A 1 709 ? -37.103 -14.016 60.477 1.00 60.09 709 CYS A CA 1
ATOM 5596 C C . CYS A 1 709 ? -38.507 -14.575 60.274 1.00 60.09 709 CYS A C 1
ATOM 5598 O O . CYS A 1 709 ? -38.778 -15.742 60.563 1.00 60.09 709 CYS A O 1
ATOM 5600 N N . ASP A 1 710 ? -39.399 -13.731 59.764 1.00 55.44 710 ASP A N 1
ATOM 5601 C CA . ASP A 1 710 ? -40.828 -14.037 59.663 1.00 55.44 710 ASP A CA 1
ATOM 5602 C C . ASP A 1 710 ? -41.158 -15.023 58.523 1.00 55.44 710 ASP A C 1
ATOM 5604 O O . ASP A 1 710 ? -42.281 -15.524 58.446 1.00 55.44 710 ASP A O 1
ATOM 5608 N N . LYS A 1 711 ? -40.204 -15.324 57.623 1.00 52.94 711 LYS A N 1
ATOM 5609 C CA . LYS A 1 711 ? -40.434 -16.130 56.404 1.00 52.94 711 LYS A CA 1
ATOM 5610 C C . LYS A 1 711 ? -39.274 -17.060 55.998 1.00 52.94 711 LYS A C 1
ATOM 5612 O O . LYS A 1 711 ? -39.007 -17.218 54.811 1.00 52.94 711 LYS A O 1
ATOM 5617 N N . ILE A 1 712 ? -38.602 -17.735 56.936 1.00 50.53 712 ILE A N 1
ATOM 5618 C CA . ILE A 1 712 ? -37.553 -18.725 56.571 1.00 50.53 712 ILE A CA 1
ATOM 5619 C C . ILE A 1 712 ? -38.119 -19.935 55.803 1.00 50.53 712 ILE A C 1
ATOM 5621 O O . ILE A 1 712 ? -37.396 -20.587 55.055 1.00 50.53 712 ILE A O 1
ATOM 5625 N N . CYS A 1 713 ? -39.417 -20.230 55.915 1.00 46.31 713 CYS A N 1
ATOM 5626 C CA . CYS A 1 713 ? -39.964 -21.491 55.410 1.00 46.31 713 CYS A CA 1
ATOM 5627 C C . CYS A 1 713 ? -39.982 -21.653 53.875 1.00 46.31 713 CYS A C 1
ATOM 5629 O O . CYS A 1 713 ? -40.071 -22.792 53.428 1.00 46.31 713 CYS A O 1
ATOM 5631 N N . ASP A 1 714 ? -39.831 -20.582 53.085 1.00 48.62 714 ASP A N 1
ATOM 5632 C CA . ASP A 1 714 ? -39.718 -20.680 51.616 1.00 48.62 714 ASP A CA 1
ATOM 5633 C C . ASP A 1 714 ? -38.291 -20.394 51.095 1.00 48.62 714 ASP A C 1
ATOM 5635 O O . ASP A 1 714 ? -37.995 -20.660 49.934 1.00 48.62 714 ASP A O 1
ATOM 5639 N N . ALA A 1 715 ? -37.381 -19.909 51.952 1.00 47.16 715 ALA A N 1
ATOM 5640 C CA . ALA A 1 715 ? -36.026 -19.471 51.591 1.00 47.16 715 ALA A CA 1
ATOM 5641 C C . ALA A 1 715 ? -34.936 -20.527 51.855 1.00 47.16 715 ALA A C 1
ATOM 5643 O O . ALA A 1 715 ? -33.749 -20.213 51.884 1.00 47.16 715 ALA A O 1
ATOM 5644 N N . ALA A 1 716 ? -35.311 -21.802 51.996 1.00 47.84 716 ALA A N 1
ATOM 5645 C CA . ALA A 1 71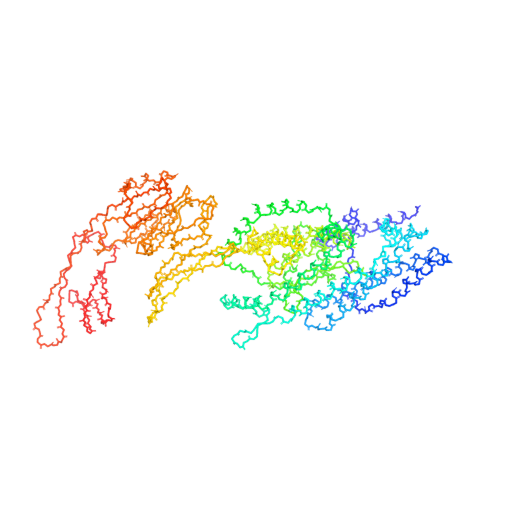6 ? -34.359 -22.913 52.102 1.00 47.84 716 ALA A CA 1
ATOM 5646 C C . ALA A 1 716 ? -33.502 -23.125 50.824 1.00 47.84 716 ALA A C 1
ATOM 5648 O O . ALA A 1 716 ? -32.701 -24.059 50.771 1.00 47.84 716 ALA A O 1
ATOM 5649 N N . SER A 1 717 ? -33.660 -22.281 49.794 1.00 49.56 717 SER A N 1
ATOM 5650 C CA . SER A 1 717 ? -32.908 -22.320 48.536 1.00 49.56 717 SER A CA 1
ATOM 5651 C C . SER A 1 717 ? -31.768 -21.298 48.407 1.00 49.56 717 SER A C 1
ATOM 5653 O O . SER A 1 717 ? -30.930 -21.503 47.532 1.00 49.56 717 SER A O 1
ATOM 5655 N N . GLU A 1 718 ? -31.664 -20.255 49.242 1.00 55.28 718 GLU A N 1
ATOM 5656 C CA . GLU A 1 718 ? -30.625 -19.209 49.094 1.00 55.28 718 GLU A CA 1
ATOM 5657 C C . GLU A 1 718 ? -29.544 -19.243 50.191 1.00 55.28 718 GLU A C 1
ATOM 5659 O O . GLU A 1 718 ? -29.768 -19.723 51.304 1.00 55.28 718 GLU A O 1
ATOM 5664 N N . ASP A 1 719 ? -28.332 -18.787 49.855 1.00 61.78 719 ASP A N 1
ATOM 5665 C CA . ASP A 1 719 ? -27.200 -18.672 50.784 1.00 61.78 719 ASP A CA 1
ATOM 5666 C C . ASP A 1 719 ? -27.342 -17.394 51.628 1.00 61.78 719 ASP A C 1
ATOM 5668 O O . ASP A 1 719 ? -27.018 -16.297 51.181 1.00 61.78 719 ASP A O 1
ATOM 5672 N N . VAL A 1 720 ? -27.849 -17.526 52.857 1.00 67.56 720 VAL A N 1
ATOM 5673 C CA . VAL A 1 720 ? -27.927 -16.411 53.814 1.00 67.56 720 VAL A CA 1
ATOM 5674 C C . VAL A 1 720 ? -26.641 -16.350 54.634 1.00 67.56 720 VAL A C 1
ATOM 5676 O O . VAL A 1 720 ? -26.208 -17.365 55.184 1.00 67.56 720 VAL A O 1
ATOM 5679 N N . PHE A 1 721 ? -26.062 -15.157 54.766 1.00 73.69 721 PHE A N 1
ATOM 5680 C CA . PHE A 1 721 ? -24.849 -14.918 55.544 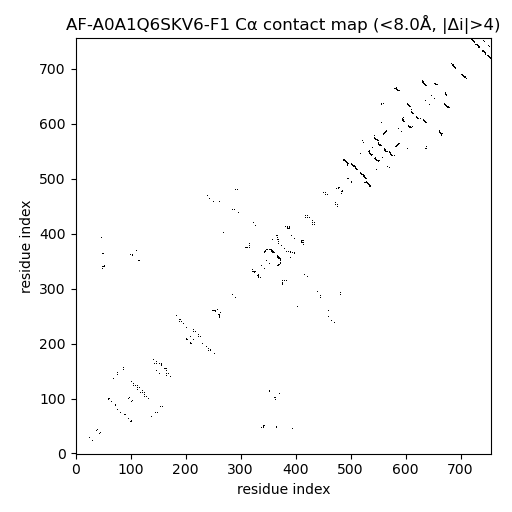1.00 73.69 721 PHE A CA 1
ATOM 5681 C C . PHE A 1 721 ? -25.106 -13.938 56.691 1.00 73.69 721 PHE A C 1
ATOM 5683 O O . PHE A 1 721 ? -25.769 -12.915 56.524 1.00 73.69 721 PHE A O 1
ATOM 5690 N N . LEU A 1 722 ? -24.552 -14.249 57.859 1.00 77.94 722 LEU A N 1
ATOM 5691 C CA . LEU A 1 722 ? -24.413 -13.339 58.985 1.00 77.94 722 LEU A CA 1
ATOM 5692 C C . LEU A 1 722 ? -23.051 -12.652 58.875 1.00 77.94 722 LEU A C 1
ATOM 5694 O O . LEU A 1 722 ? -22.023 -13.318 58.971 1.00 77.94 722 LEU A O 1
ATOM 5698 N N . GLN A 1 723 ? -23.047 -11.333 58.680 1.00 83.50 723 GLN A N 1
ATOM 5699 C CA . GLN A 1 723 ? -21.830 -10.525 58.750 1.00 83.50 723 GLN A CA 1
ATOM 5700 C C . GLN A 1 723 ? -21.683 -9.929 60.150 1.00 83.50 723 GLN A C 1
ATOM 5702 O O . GLN A 1 723 ? -22.557 -9.201 60.623 1.00 83.50 723 GLN A O 1
ATOM 5707 N N . ILE A 1 724 ? -20.579 -10.257 60.812 1.00 84.69 724 ILE A N 1
ATOM 5708 C CA . ILE A 1 724 ? -20.241 -9.810 62.159 1.00 84.69 724 ILE A CA 1
ATOM 5709 C C . ILE A 1 724 ? -19.052 -8.862 62.043 1.00 84.69 724 ILE A C 1
ATOM 5711 O O . ILE A 1 724 ? -17.920 -9.286 61.809 1.00 84.69 724 ILE A O 1
ATOM 5715 N N . ASP A 1 725 ? -19.309 -7.569 62.212 1.00 85.06 725 ASP A N 1
ATOM 5716 C CA . ASP A 1 725 ? -18.242 -6.594 62.420 1.00 85.06 725 ASP A CA 1
ATOM 5717 C C . ASP A 1 725 ? -17.778 -6.682 63.879 1.00 85.06 725 ASP A C 1
ATOM 5719 O O . ASP A 1 725 ? -18.570 -6.522 64.814 1.00 85.06 725 ASP A O 1
ATOM 5723 N N . PHE A 1 726 ? -16.505 -7.013 64.084 1.00 83.62 726 PHE A N 1
ATOM 5724 C CA . PHE A 1 726 ? -15.926 -7.207 65.407 1.00 83.62 726 PHE A CA 1
ATOM 5725 C C . PHE A 1 726 ? -14.497 -6.683 65.441 1.00 83.62 726 PHE A C 1
ATOM 5727 O O . PHE A 1 726 ? -13.795 -6.711 64.441 1.00 83.62 726 PHE A O 1
ATOM 5734 N N . GLN A 1 727 ? -14.036 -6.270 66.621 1.00 84.31 727 GLN A N 1
ATOM 5735 C CA . GLN A 1 727 ? -12.649 -5.873 66.842 1.00 84.31 727 GLN A CA 1
ATOM 5736 C C . GLN A 1 727 ? -12.091 -6.628 68.055 1.00 84.31 727 GLN A C 1
ATOM 5738 O O . GLN A 1 727 ? -12.324 -6.243 69.201 1.00 84.31 727 GLN A O 1
ATOM 5743 N N . ALA A 1 728 ? -11.373 -7.722 67.804 1.00 83.50 728 ALA A N 1
ATOM 5744 C CA . ALA A 1 728 ? -10.713 -8.556 68.815 1.00 83.50 728 ALA A CA 1
ATOM 5745 C C . ALA A 1 728 ? -9.557 -9.345 68.180 1.00 83.50 728 ALA A C 1
ATOM 5747 O O . ALA A 1 728 ? -9.491 -9.434 66.963 1.00 83.50 728 ALA A O 1
ATOM 5748 N N . ASP A 1 729 ? -8.672 -9.964 68.965 1.00 86.25 729 ASP A N 1
ATOM 5749 C CA . ASP A 1 729 ? -7.606 -10.804 68.391 1.00 86.25 729 ASP A CA 1
ATOM 5750 C C . ASP A 1 729 ? -8.185 -12.035 67.661 1.00 86.25 729 ASP A C 1
ATOM 5752 O O . ASP A 1 729 ? -7.724 -12.401 66.580 1.00 86.25 729 ASP A O 1
ATOM 5756 N N . GLN A 1 730 ? -9.231 -12.645 68.230 1.00 87.81 730 GLN A N 1
ATOM 5757 C CA . GLN A 1 730 ? -9.937 -13.806 67.688 1.00 87.81 730 GLN A CA 1
ATOM 5758 C C . GLN A 1 730 ? -11.421 -13.749 68.079 1.00 87.81 730 GLN A C 1
ATOM 5760 O O . GLN A 1 730 ? -11.755 -13.303 69.178 1.00 87.81 730 GLN A O 1
ATOM 5765 N N . ALA A 1 731 ? -12.295 -14.235 67.200 1.00 90.12 731 ALA A N 1
ATOM 5766 C CA . ALA A 1 731 ? -13.704 -14.482 67.476 1.00 90.12 731 ALA A CA 1
ATOM 5767 C C . ALA A 1 731 ? -14.060 -15.952 67.212 1.00 90.12 731 ALA A C 1
ATOM 5769 O O . ALA A 1 731 ? -13.507 -16.593 66.316 1.00 90.12 731 ALA A O 1
ATOM 5770 N N . GLU A 1 732 ? -14.987 -16.484 68.004 1.00 90.88 732 GLU A N 1
ATOM 5771 C CA . GLU A 1 732 ? -15.529 -17.836 67.875 1.00 90.88 732 GLU A CA 1
ATOM 5772 C C . GLU A 1 732 ? -17.056 -17.762 67.931 1.00 90.88 732 GLU A C 1
ATOM 5774 O O . GLU A 1 732 ? -17.609 -16.975 68.699 1.00 90.88 732 GLU A O 1
ATOM 5779 N N . LEU A 1 733 ? -17.733 -18.570 67.117 1.00 89.06 733 LEU A N 1
ATOM 5780 C CA . LEU A 1 733 ? -19.186 -18.600 67.023 1.00 89.06 733 LEU A CA 1
ATOM 5781 C C . LEU A 1 733 ? -19.678 -19.999 67.363 1.00 89.06 733 LEU A C 1
ATOM 5783 O O . LEU A 1 733 ? -19.215 -20.992 66.792 1.00 89.06 733 LEU A O 1
ATOM 5787 N N . TYR A 1 734 ? -20.640 -20.046 68.276 1.00 86.50 734 TYR A N 1
ATOM 5788 C CA . TYR A 1 734 ? -21.242 -21.270 68.778 1.00 86.50 734 TYR A CA 1
ATOM 5789 C C . TYR A 1 734 ? -22.732 -21.310 68.425 1.00 86.50 734 TYR A C 1
ATOM 5791 O O . TYR A 1 734 ? -23.420 -20.296 68.525 1.00 86.50 734 TYR A O 1
ATOM 5799 N N . LEU A 1 735 ? -23.227 -22.485 68.034 1.00 84.25 735 LEU A N 1
ATOM 5800 C CA . LEU A 1 735 ? -24.650 -22.779 67.850 1.00 84.25 735 LEU A CA 1
ATOM 5801 C C . LEU A 1 735 ? -24.984 -24.031 68.663 1.00 84.25 735 LEU A C 1
ATOM 5803 O O . LEU A 1 735 ? -24.295 -25.041 68.546 1.00 84.25 735 LEU A O 1
ATOM 5807 N N . ASP A 1 736 ? -25.987 -23.943 69.540 1.00 83.31 736 ASP A N 1
ATOM 5808 C CA . ASP A 1 736 ? -26.378 -25.017 70.471 1.00 83.31 736 ASP A CA 1
ATOM 5809 C C . ASP A 1 736 ? -25.205 -25.621 71.280 1.00 83.31 736 ASP A C 1
ATOM 5811 O O . ASP A 1 736 ? -25.205 -26.794 71.655 1.00 83.31 736 ASP A O 1
ATOM 5815 N N . GLY A 1 737 ? -24.194 -24.797 71.583 1.00 82.25 737 GLY A N 1
ATOM 5816 C CA . GLY A 1 737 ? -23.000 -25.189 72.339 1.00 82.25 737 GLY A CA 1
ATOM 5817 C C . GLY A 1 737 ? -21.882 -25.834 71.510 1.00 82.25 737 GLY A C 1
ATOM 5818 O O . GLY A 1 737 ? -20.828 -26.141 72.066 1.00 82.25 737 GLY A O 1
ATOM 5819 N N . GLU A 1 738 ? -22.057 -26.007 70.197 1.00 85.31 738 GLU A N 1
ATOM 5820 C CA . GLU A 1 738 ? -21.005 -26.465 69.285 1.00 85.31 738 GLU A CA 1
ATOM 5821 C C . GLU A 1 738 ? -20.363 -25.288 68.546 1.00 85.31 738 GLU A C 1
ATOM 5823 O O . GLU A 1 738 ? -21.050 -24.404 68.037 1.00 85.31 738 GLU A O 1
ATOM 5828 N N . LYS A 1 739 ? -19.027 -25.272 68.465 1.00 88.06 739 LYS A N 1
ATOM 5829 C CA . LYS A 1 739 ? -18.289 -24.254 67.708 1.00 88.06 739 LYS A CA 1
ATOM 5830 C C . LYS A 1 739 ? -18.496 -24.487 66.212 1.00 88.06 739 LYS A C 1
ATOM 5832 O O . LYS A 1 739 ? -18.006 -25.478 65.671 1.00 88.06 739 LYS A O 1
ATOM 5837 N N . ILE A 1 740 ? -19.177 -23.560 65.546 1.00 87.00 740 ILE A N 1
ATOM 5838 C CA . ILE A 1 740 ? -19.518 -23.669 64.120 1.00 87.00 740 ILE A CA 1
ATOM 5839 C C . ILE A 1 740 ? -18.604 -22.846 63.210 1.00 87.00 740 ILE A C 1
ATOM 5841 O O . ILE A 1 740 ? -18.530 -23.132 62.011 1.00 87.00 740 ILE A O 1
ATOM 5845 N N . ALA A 1 741 ? -17.915 -21.836 63.747 1.00 87.56 741 ALA A N 1
ATOM 5846 C CA . ALA A 1 741 ? -16.957 -21.019 63.007 1.00 87.56 741 ALA A CA 1
ATOM 5847 C C . ALA A 1 741 ? -15.992 -20.270 63.954 1.00 87.56 741 ALA A C 1
ATOM 5849 O O . ALA A 1 741 ? -16.300 -20.049 65.126 1.00 87.56 741 ALA A O 1
ATOM 5850 N N . ASP A 1 742 ? -14.836 -19.850 63.437 1.00 91.56 742 ASP A N 1
ATOM 5851 C CA . ASP A 1 742 ? -13.925 -18.874 64.048 1.00 91.56 742 ASP A CA 1
ATOM 5852 C C . ASP A 1 742 ? -13.252 -17.965 63.010 1.00 91.56 742 ASP A C 1
ATOM 5854 O O . ASP A 1 742 ? -13.208 -18.286 61.821 1.00 91.56 742 ASP A O 1
ATOM 5858 N N . GLN A 1 743 ? -12.737 -16.817 63.463 1.00 89.69 743 GLN A N 1
ATOM 5859 C CA . GLN A 1 743 ? -11.957 -15.895 62.637 1.00 89.69 743 GLN A CA 1
ATOM 5860 C C . GLN A 1 743 ? -10.940 -15.087 63.465 1.00 89.69 743 GLN A C 1
ATOM 5862 O O . GLN A 1 743 ? -11.205 -14.693 64.600 1.00 89.69 743 GLN A O 1
ATOM 5867 N N . TYR A 1 744 ? -9.776 -14.805 62.869 1.00 90.00 744 TYR A N 1
ATOM 5868 C CA . TYR A 1 744 ? -8.824 -13.793 63.344 1.00 90.00 744 TYR A CA 1
ATOM 5869 C C . TYR A 1 744 ? -9.134 -12.436 62.703 1.00 90.00 744 TYR A C 1
ATOM 5871 O O . TYR A 1 744 ? -9.436 -12.373 61.509 1.00 90.00 744 TYR A O 1
ATOM 5879 N N . TYR A 1 745 ? -9.046 -11.347 63.468 1.00 87.56 745 TYR A N 1
ATOM 5880 C CA . TYR A 1 745 ? -9.351 -10.014 62.945 1.00 87.56 745 TYR A CA 1
ATOM 5881 C C . TYR A 1 745 ? -8.267 -9.521 61.984 1.00 87.56 745 TYR A C 1
ATOM 5883 O O . TYR A 1 745 ? -7.103 -9.365 62.356 1.00 87.56 745 TYR A O 1
ATOM 5891 N N . ILE A 1 746 ? -8.671 -9.246 60.744 1.00 85.88 746 ILE A N 1
ATOM 5892 C CA . ILE A 1 746 ? -7.799 -8.739 59.672 1.00 85.88 746 ILE A CA 1
ATOM 5893 C C . ILE A 1 746 ? -8.263 -7.384 59.114 1.00 85.88 746 ILE A C 1
ATOM 5895 O O . ILE A 1 746 ? -7.687 -6.897 58.147 1.00 85.88 746 ILE A O 1
ATOM 5899 N N . GLY A 1 747 ? -9.263 -6.754 59.745 1.00 80.75 747 GLY A N 1
ATOM 5900 C CA . GLY A 1 747 ? -9.862 -5.487 59.302 1.00 80.75 747 GLY A CA 1
ATOM 5901 C C . GLY A 1 747 ? -11.121 -5.634 58.441 1.00 80.75 747 GLY A C 1
ATOM 5902 O O . GLY A 1 747 ? -11.762 -4.627 58.160 1.00 80.75 747 GLY A O 1
ATOM 5903 N N . ASP A 1 748 ? -11.489 -6.865 58.080 1.00 79.69 748 ASP A N 1
ATOM 5904 C CA . ASP A 1 748 ? -12.709 -7.186 57.337 1.00 79.69 748 ASP A CA 1
ATOM 5905 C C . ASP A 1 748 ? -13.799 -7.737 58.271 1.00 79.69 748 ASP A C 1
ATOM 5907 O O . ASP A 1 748 ? -13.496 -8.378 59.283 1.00 79.69 748 ASP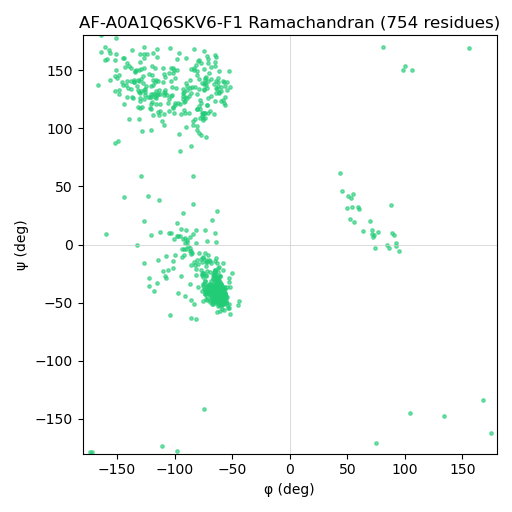 A O 1
ATOM 5911 N N . ALA A 1 749 ? -15.070 -7.530 57.909 1.00 85.56 749 ALA A N 1
ATOM 5912 C CA . ALA A 1 749 ? -16.200 -8.137 58.609 1.00 85.56 749 ALA A CA 1
ATOM 5913 C C . ALA A 1 749 ? -16.164 -9.671 58.480 1.00 85.56 749 ALA A C 1
ATOM 5915 O O . ALA A 1 749 ? -15.845 -10.215 57.420 1.00 85.56 749 ALA A O 1
ATOM 5916 N N . TRP A 1 750 ? -16.515 -10.376 59.555 1.00 89.25 750 TRP A N 1
ATOM 5917 C CA . TRP A 1 750 ? -16.581 -11.833 59.555 1.00 89.25 750 TRP A CA 1
ATOM 5918 C C . TRP A 1 750 ? -17.880 -12.320 58.928 1.00 89.25 750 TRP A C 1
ATOM 5920 O O . TRP A 1 750 ? -18.958 -12.081 59.464 1.00 89.25 750 TRP A O 1
ATOM 5930 N N . GLU A 1 751 ? -17.785 -13.043 57.816 1.00 86.94 751 GLU A N 1
ATOM 5931 C CA . GLU A 1 751 ? -18.939 -13.628 57.141 1.00 86.94 751 GLU A CA 1
ATOM 5932 C C . GLU A 1 751 ? -19.153 -15.100 57.532 1.00 86.94 751 GLU A C 1
ATOM 5934 O O . GLU A 1 751 ? -18.287 -15.955 57.326 1.00 86.94 751 GLU A O 1
ATOM 5939 N N . VAL A 1 752 ? -20.331 -15.414 58.079 1.00 82.94 752 VAL A N 1
ATOM 5940 C CA . VAL A 1 752 ? -20.728 -16.772 58.467 1.00 82.94 752 VAL A CA 1
ATOM 5941 C C . VAL A 1 752 ? -21.990 -17.194 57.725 1.00 82.94 752 VAL A C 1
ATOM 5943 O O . VAL A 1 752 ? -23.061 -16.623 57.914 1.00 82.94 752 VAL A O 1
ATOM 5946 N N . GLY A 1 753 ? -21.885 -18.233 56.897 1.00 78.88 753 GLY A N 1
ATOM 5947 C CA . GLY A 1 753 ? -23.043 -18.816 56.217 1.00 78.88 753 GLY A CA 1
ATOM 5948 C C . GLY A 1 753 ? -23.991 -19.511 57.198 1.00 78.88 753 GLY A C 1
ATOM 5949 O O . GLY A 1 753 ? -23.570 -20.389 57.949 1.00 78.88 753 GLY A O 1
ATOM 5950 N N . LEU A 1 754 ? -25.276 -19.159 57.143 1.00 72.50 754 LEU A N 1
ATOM 5951 C CA . LEU A 1 754 ? -26.342 -19.674 58.012 1.00 72.50 754 LEU A CA 1
ATOM 5952 C C . LEU A 1 754 ? -26.984 -20.975 57.501 1.00 72.50 754 LEU A C 1
ATOM 5954 O O . LEU A 1 754 ? -27.951 -21.458 58.078 1.00 72.50 754 LEU A O 1
ATOM 5958 N N . LYS A 1 755 ? -26.444 -21.573 56.431 1.00 67.25 755 LYS A N 1
ATOM 5959 C CA . LYS A 1 755 ? -26.866 -22.883 55.892 1.00 67.25 755 LYS A CA 1
ATOM 5960 C C . LYS A 1 755 ? -26.423 -24.091 56.743 1.00 67.25 755 LYS A C 1
ATOM 5962 O O . LYS A 1 755 ? -26.440 -25.214 56.240 1.00 67.25 755 LYS A O 1
ATOM 5967 N N . ARG A 1 756 ? -25.953 -23.866 57.971 1.00 57.06 756 ARG A N 1
ATOM 5968 C CA . ARG A 1 756 ? -25.270 -24.866 58.804 1.00 57.06 756 ARG A CA 1
ATOM 5969 C C . ARG A 1 756 ? -26.169 -25.431 59.886 1.00 57.06 756 ARG A C 1
ATOM 5971 O O . ARG A 1 756 ? -26.937 -24.637 60.467 1.00 57.06 756 ARG A O 1
#